Protein 2L60 (pdb70)

InterPro domains:
  IPR001955 Pancreatic hormone-like [PF00159] (30-65)
  IPR001955 Pancreatic hormone-like [PR00278] (30-46)
  IPR001955 Pancreatic hormone-like [PR00278] (47-63)
  IPR001955 Pancreatic hormone-like [SM00309] (29-64)
  IPR001955 Pancreatic hormone-like [cd00126] (29-64)
  IPR020392 Pancreatic hormone-like, conserved site [PS00265] (48-64)

Foldseek 3Di:
DCDVVVVVVVCVCPVCHVVVVVVVVCVVVVCCVPVVVPPD

GO terms:
  GO:0005184 neuropeptide hormone activity (F, IDA)
  GO:0005576 extracellular region (C, IDA)
  GO:1903999 negative regulation of eating behavior (P, IDA)
  GO:0007186 G protein-coupled receptor signaling pathway (P, IDA)
  GO:0048018 receptor ligand activity (F, IDA)
  GO:0005179 hormone activity (F, TAS)
  GO:0007631 feeding behavior (P, TAS)
  GO:0005576 extracellular region (C, TAS)
  GO:0005515 protein binding (F, IPI)
  GO:0001664 G protein-coupled receptor binding (F, IPI)
  GO:0060575 intestinal epithelial cell differentiation (P, TAS)

Sequence (40 aa):
YLERELKKLERELKKLSPEELNRYYASLRHYLNLVTRQRYYLERELKKLERELKKLSPEELNRYYASLRHYLNLVTRQRYYLERELKKLERELKKLSPEELNRYYASLRHYLNLVTRQRYYLERELKKLERELKKLSPEELNRYYASLRHYLNLVTRQRYYLERELKKLERELKKLSPEELNRYYASLRHYLNLVTRQRYYLERELKKLERELKKLSPEELNRYYASLRHYLNLVTRQRYYLERELKKLERELKKLSPEELNRYYASLRHYLNLVTRQRYYLERELKKLERELKKLSPEELNRYYASLRHYLNLVTRQRYYLERELKKLERELKKLSPEELNRYYASLRHYLNLVTRQRYYLERELKKLERELKKLSPEELNRYYASLRHYLNLVTRQRYYLERELKKLERELKKLSPEELNRYYASLRHYLNLVTRQRYYLERELKKLERELKKLSPEELNRYYASLRHYLNLVTRQRYYLERELKKLERELKKLSPEELNRYYASLRHYLNLVTRQRYYLERELKKLERELKKLSPEELNRYYASLRHYLNLVTRQRYYLERELKKLERELKKLSPEELNRYYASLRHYLNLVTRQRYYLERELKKLERELKKLSPEELN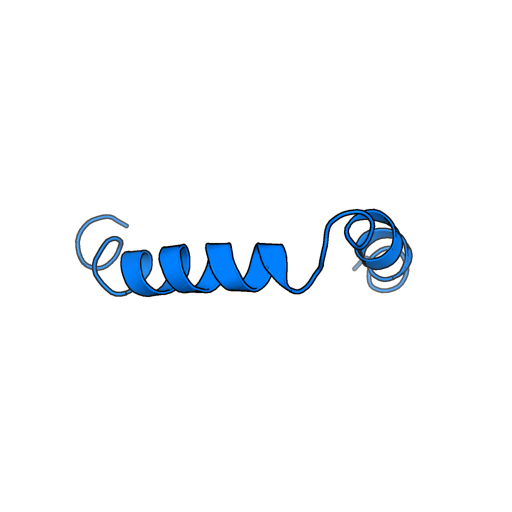RYYASLRHYLNLVTRQRYYLERELKKLERELKKLSPEELNRYYASLRHYLNLVTRQRYYLERELKKLERELKKLSPEELNRYYASLRHYLNLVTRQRYYLERELKKLERELKKLSPEELNRYYASLRHYLNLVTRQRYYLERELKKLERELKKLSPEELNRYYASLRHYLNLVTRQRY

CATH classification: 6.10.250.900

Structure (mmCIF, N/CA/C/O backbone):
data_2L60
#
_entry.id   2L60
#
loop_
_atom_site.group_PDB
_atom_site.id
_atom_site.type_symbol
_atom_site.label_atom_id
_atom_site.label_alt_id
_atom_site.label_comp_id
_atom_site.label_asym_id
_atom_site.label_entity_id
_atom_site.label_seq_id
_atom_site.pdbx_PDB_ins_code
_atom_site.Cartn_x
_atom_site.Cartn_y
_atom_site.Cartn_z
_atom_site.occupancy
_atom_site.B_iso_or_equiv
_atom_site.auth_seq_id
_atom_site.auth_comp_id
_atom_site.auth_asym_id
_atom_site.auth_atom_id
_atom_site.pdbx_PDB_model_num
ATOM 1 N N . TYR A 1 1 ? -3.012 13.536 -9.148 1.00 0.00 1 TYR A N 1
ATOM 2 C CA . TYR A 1 1 ? -2.237 13.613 -10.407 1.00 0.00 1 TYR A CA 1
ATOM 3 C C . TYR A 1 1 ? -0.759 13.929 -10.118 1.00 0.00 1 TYR A C 1
ATOM 4 O O . TYR A 1 1 ? -0.189 14.849 -10.690 1.00 0.00 1 TYR A O 1
ATOM 21 N N . LEU A 1 2 ? -0.120 13.167 -9.217 1.00 0.00 2 LEU A N 1
ATOM 22 C CA . LEU A 1 2 ? 1.277 13.394 -8.818 1.00 0.00 2 LEU A CA 1
ATOM 23 C C . LEU A 1 2 ? 2.142 12.170 -9.163 1.00 0.00 2 LEU A C 1
ATOM 24 O O . LEU A 1 2 ? 2.820 11.601 -8.312 1.00 0.00 2 LEU A O 1
ATOM 40 N N . GLU A 1 3 ? 2.138 11.780 -10.445 1.00 0.00 3 GLU A N 1
ATOM 41 C CA . GLU A 1 3 ? 2.942 10.675 -10.980 1.00 0.00 3 GLU A CA 1
ATOM 42 C C . GLU A 1 3 ? 4.449 10.962 -10.898 1.00 0.00 3 GLU A C 1
ATOM 43 O O . GLU A 1 3 ? 5.225 10.095 -10.501 1.00 0.00 3 GLU A O 1
ATOM 55 N N . ARG A 1 4 ? 4.875 12.186 -11.245 1.00 0.00 4 ARG A N 1
ATOM 56 C CA . ARG A 1 4 ? 6.281 12.590 -11.153 1.00 0.00 4 ARG A CA 1
ATOM 57 C C . ARG A 1 4 ? 6.768 12.591 -9.706 1.00 0.00 4 ARG A C 1
ATOM 58 O O . ARG A 1 4 ? 7.788 11.976 -9.394 1.00 0.00 4 ARG A O 1
ATOM 79 N N . GLU A 1 5 ? 6.040 13.290 -8.830 1.00 0.00 5 GLU A N 1
ATOM 80 C CA . GLU A 1 5 ? 6.354 13.334 -7.404 1.00 0.00 5 GLU A CA 1
ATOM 81 C C . GLU A 1 5 ? 6.388 11.934 -6.790 1.00 0.00 5 GLU A C 1
ATOM 82 O O . GLU A 1 5 ? 7.241 11.691 -5.948 1.00 0.00 5 GLU A O 1
ATOM 94 N N . LEU A 1 6 ? 5.555 10.997 -7.264 1.00 0.00 6 LEU A N 1
ATOM 95 C CA . LEU A 1 6 ? 5.580 9.592 -6.855 1.00 0.00 6 LEU A CA 1
ATOM 96 C C . LEU A 1 6 ? 6.986 8.986 -6.937 1.00 0.00 6 LEU A C 1
ATOM 97 O O . LEU A 1 6 ? 7.406 8.290 -6.013 1.00 0.00 6 LEU A O 1
ATOM 113 N N . LYS A 1 7 ? 7.748 9.296 -7.997 1.00 0.00 7 LYS A N 1
ATOM 114 C CA . LYS A 1 7 ? 9.145 8.866 -8.131 1.00 0.00 7 LYS A CA 1
ATOM 115 C C . LYS A 1 7 ? 10.015 9.490 -7.030 1.00 0.00 7 LYS A C 1
ATOM 116 O O . LYS A 1 7 ? 10.775 8.785 -6.363 1.00 0.00 7 LYS A O 1
ATOM 135 N N . LYS A 1 8 ? 9.869 10.802 -6.795 1.00 0.00 8 LYS A N 1
ATOM 136 C CA . LYS A 1 8 ? 10.543 11.515 -5.696 1.00 0.00 8 LYS A CA 1
ATOM 137 C C . LYS A 1 8 ? 10.103 11.019 -4.305 1.00 0.00 8 LYS A C 1
ATOM 138 O O . LYS A 1 8 ? 10.854 11.164 -3.345 1.00 0.00 8 LYS A O 1
ATOM 157 N N . LEU A 1 9 ? 8.946 10.359 -4.223 1.00 0.00 9 LEU A N 1
ATOM 158 C CA . LEU A 1 9 ? 8.379 9.755 -3.026 1.00 0.00 9 LEU A CA 1
ATOM 159 C C . LEU A 1 9 ? 8.961 8.361 -2.785 1.00 0.00 9 LEU A C 1
ATOM 160 O O . LEU A 1 9 ? 9.551 8.139 -1.728 1.00 0.00 9 LEU A O 1
ATOM 176 N N . GLU A 1 10 ? 8.853 7.441 -3.759 1.00 0.00 10 GLU A N 1
ATOM 177 C CA . GLU A 1 10 ? 9.413 6.088 -3.652 1.00 0.00 10 GLU A CA 1
ATOM 178 C C . GLU A 1 10 ? 10.914 6.153 -3.347 1.00 0.00 10 GLU A C 1
ATOM 179 O O . GLU A 1 10 ? 11.392 5.374 -2.529 1.00 0.00 10 GLU A O 1
ATOM 191 N N . ARG A 1 11 ? 11.639 7.136 -3.915 1.00 0.00 11 ARG A N 1
ATOM 192 C CA . ARG A 1 11 ? 13.053 7.402 -3.612 1.00 0.00 11 ARG A CA 1
ATOM 193 C C . ARG A 1 11 ? 13.314 7.740 -2.142 1.00 0.00 11 ARG A C 1
ATOM 194 O O . ARG A 1 11 ? 14.380 7.400 -1.627 1.00 0.00 11 ARG A O 1
ATOM 215 N N . GLU A 1 12 ? 12.400 8.453 -1.477 1.00 0.00 12 GLU A N 1
ATOM 216 C CA . GLU A 1 12 ? 12.537 8.765 -0.055 1.00 0.00 12 GLU A CA 1
ATOM 217 C C . GLU A 1 12 ? 12.050 7.608 0.818 1.00 0.00 12 GLU A C 1
ATOM 218 O O . GLU A 1 12 ? 12.790 7.176 1.692 1.00 0.00 12 GLU A O 1
ATOM 230 N N . LEU A 1 13 ? 10.865 7.045 0.550 1.00 0.00 13 LEU A N 1
ATOM 231 C CA . LEU A 1 13 ? 10.350 5.854 1.238 1.00 0.00 13 LEU A CA 1
ATOM 232 C C . LEU A 1 13 ? 11.357 4.692 1.188 1.00 0.00 13 LEU A C 1
ATOM 233 O O . LEU A 1 13 ? 11.595 4.054 2.216 1.00 0.00 13 LEU A O 1
ATOM 249 N N . LYS A 1 14 ? 12.025 4.482 0.042 1.00 0.00 14 LYS A N 1
ATOM 250 C CA . LYS A 1 14 ? 13.106 3.503 -0.140 1.00 0.00 14 LYS A CA 1
ATOM 251 C C . LYS A 1 14 ? 14.225 3.604 0.914 1.00 0.00 14 LYS A C 1
ATOM 252 O O . LYS A 1 14 ? 14.954 2.633 1.110 1.00 0.00 14 LYS A O 1
ATOM 271 N N . LYS A 1 15 ? 14.357 4.723 1.638 1.00 0.00 15 LYS A N 1
ATOM 272 C CA . LYS A 1 15 ? 15.234 4.846 2.812 1.00 0.00 15 LYS A CA 1
ATOM 273 C C . LYS A 1 15 ? 15.125 3.639 3.753 1.00 0.00 15 LYS A C 1
ATOM 274 O O . LYS A 1 15 ? 16.141 3.159 4.258 1.00 0.00 15 LYS A O 1
ATOM 293 N N . LEU A 1 16 ? 13.902 3.157 3.992 1.00 0.00 16 LEU A N 1
ATOM 294 C CA . LEU A 1 16 ? 13.655 1.931 4.740 1.00 0.00 16 LEU A CA 1
ATOM 295 C C . LEU A 1 16 ? 13.565 0.752 3.768 1.00 0.00 16 LEU A C 1
ATOM 296 O O . LEU A 1 16 ? 12.994 0.874 2.685 1.00 0.00 16 LEU A O 1
ATOM 312 N N . SER A 1 17 ? 14.128 -0.392 4.182 1.00 0.00 17 SER A N 1
ATOM 313 C CA . SER A 1 17 ? 14.171 -1.634 3.405 1.00 0.00 17 SER A CA 1
ATOM 314 C C . SER A 1 17 ? 12.816 -1.944 2.740 1.00 0.00 17 SER A C 1
ATOM 315 O O . SER A 1 17 ? 11.843 -2.240 3.445 1.00 0.00 17 SER A O 1
ATOM 323 N N . PRO A 1 18 ? 12.738 -1.917 1.392 1.00 0.00 18 PRO A N 1
ATOM 324 C CA . PRO A 1 18 ? 11.496 -2.178 0.672 1.00 0.00 18 PRO A CA 1
ATOM 325 C C . PRO A 1 18 ? 11.051 -3.647 0.791 1.00 0.00 18 PRO A C 1
ATOM 326 O O . PRO A 1 18 ? 9.918 -3.974 0.444 1.00 0.00 18 PRO A O 1
ATOM 337 N N . GLU A 1 19 ? 11.912 -4.524 1.328 1.00 0.00 19 GLU A N 1
ATOM 338 C CA . GLU A 1 19 ? 11.591 -5.916 1.640 1.00 0.00 19 GLU A CA 1
ATOM 339 C C . GLU A 1 19 ? 11.076 -6.082 3.087 1.00 0.00 19 GLU A C 1
ATOM 340 O O . GLU A 1 19 ? 10.249 -6.958 3.346 1.00 0.00 19 GLU A O 1
ATOM 352 N N . GLU A 1 20 ? 11.490 -5.211 4.023 1.00 0.00 20 GLU A N 1
ATOM 353 C CA . GLU A 1 20 ? 11.057 -5.271 5.430 1.00 0.00 20 GLU A CA 1
ATOM 354 C C . GLU A 1 20 ? 9.593 -4.843 5.558 1.00 0.00 20 GLU A C 1
ATOM 355 O O . GLU A 1 20 ? 8.800 -5.517 6.219 1.00 0.00 20 GLU A O 1
ATOM 367 N N . LEU A 1 21 ? 9.204 -3.787 4.829 1.00 0.00 21 LEU A N 1
ATOM 368 C CA . LEU A 1 21 ? 7.823 -3.343 4.803 1.00 0.00 21 LEU A CA 1
ATOM 369 C C . LEU A 1 21 ? 6.907 -4.449 4.274 1.00 0.00 21 LEU A C 1
ATOM 370 O O . LEU A 1 21 ? 5.941 -4.777 4.948 1.00 0.00 21 LEU A O 1
ATOM 386 N N . ASN A 1 22 ? 7.220 -5.065 3.122 1.00 0.00 22 ASN A N 1
ATOM 387 C CA . ASN A 1 22 ? 6.429 -6.156 2.535 1.00 0.00 22 ASN A CA 1
ATOM 388 C C . ASN A 1 22 ? 6.225 -7.334 3.509 1.00 0.00 22 ASN A C 1
ATOM 389 O O . ASN A 1 22 ? 5.134 -7.903 3.590 1.00 0.00 22 ASN A O 1
ATOM 400 N N . ARG A 1 23 ? 7.256 -7.666 4.302 1.00 0.00 23 ARG A N 1
ATOM 401 C CA . ARG A 1 23 ? 7.168 -8.647 5.390 1.00 0.00 23 ARG A CA 1
ATOM 402 C C . ARG A 1 23 ? 6.064 -8.270 6.386 1.00 0.00 23 ARG A C 1
ATOM 403 O O . ARG A 1 23 ? 5.154 -9.063 6.623 1.00 0.00 23 ARG A O 1
ATOM 424 N N . TYR A 1 24 ? 6.144 -7.054 6.935 1.00 0.00 24 TYR A N 1
ATOM 425 C CA . TYR A 1 24 ? 5.146 -6.492 7.849 1.00 0.00 24 TYR A CA 1
ATOM 426 C C . TYR A 1 24 ? 3.790 -6.233 7.171 1.00 0.00 24 TYR A C 1
ATOM 427 O O . TYR A 1 24 ? 2.761 -6.152 7.835 1.00 0.00 24 TYR A O 1
ATOM 445 N N . TYR A 1 25 ? 3.774 -6.128 5.844 1.00 0.00 25 TYR A N 1
ATOM 446 C CA . TYR A 1 25 ? 2.590 -5.928 5.025 1.00 0.00 25 TYR A CA 1
ATOM 447 C C . TYR A 1 25 ? 1.796 -7.219 4.897 1.00 0.00 25 TYR A C 1
ATOM 448 O O . TYR A 1 25 ? 0.591 -7.201 5.112 1.00 0.00 25 TYR A O 1
ATOM 466 N N . ALA A 1 26 ? 2.440 -8.349 4.588 1.00 0.00 26 ALA A N 1
ATOM 467 C CA . ALA A 1 26 ? 1.739 -9.626 4.464 1.00 0.00 26 ALA A CA 1
ATOM 468 C C . ALA A 1 26 ? 1.099 -10.054 5.797 1.00 0.00 26 ALA A C 1
ATOM 469 O O . ALA A 1 26 ? -0.057 -10.483 5.811 1.00 0.00 26 ALA A O 1
ATOM 476 N N . SER A 1 27 ? 1.812 -9.865 6.920 1.00 0.00 27 SER A N 1
ATOM 477 C CA . SER A 1 27 ? 1.293 -10.089 8.276 1.00 0.00 27 SER A CA 1
ATOM 478 C C . SER A 1 27 ? 0.199 -9.099 8.701 1.00 0.00 27 SER A C 1
ATOM 479 O O . SER A 1 27 ? -0.471 -9.341 9.701 1.00 0.00 27 SER A O 1
ATOM 487 N N . LEU A 1 28 ? -0.033 -8.036 7.923 1.00 0.00 28 LEU A N 1
ATOM 488 C CA . LEU A 1 28 ? -1.139 -7.095 8.080 1.00 0.00 28 LEU A CA 1
ATOM 489 C C . LEU A 1 28 ? -2.269 -7.369 7.076 1.00 0.00 28 LEU A C 1
ATOM 490 O O . LEU A 1 28 ? -3.439 -7.309 7.435 1.00 0.00 28 LEU A O 1
ATOM 506 N N . ARG A 1 29 ? -1.962 -7.730 5.828 1.00 0.00 29 ARG A N 1
ATOM 507 C CA . ARG A 1 29 ? -2.950 -8.065 4.800 1.00 0.00 29 ARG A CA 1
ATOM 508 C C . ARG A 1 29 ? -3.719 -9.334 5.167 1.00 0.00 29 ARG A C 1
ATOM 509 O O . ARG A 1 29 ? -4.944 -9.361 5.048 1.00 0.00 29 ARG A O 1
ATOM 530 N N . HIS A 1 30 ? -3.007 -10.373 5.625 1.00 0.00 30 HIS A N 1
ATOM 531 C CA . HIS A 1 30 ? -3.626 -11.636 6.038 1.00 0.00 30 HIS A CA 1
ATOM 532 C C . HIS A 1 30 ? -4.579 -11.443 7.224 1.00 0.00 30 HIS A C 1
ATOM 533 O O . HIS A 1 30 ? -5.584 -12.141 7.325 1.00 0.00 30 HIS A O 1
ATOM 547 N N . TYR A 1 31 ? -4.300 -10.453 8.081 1.00 0.00 31 TYR A N 1
ATOM 548 C CA . TYR A 1 31 ? -5.232 -9.985 9.090 1.00 0.00 31 TYR A CA 1
ATOM 549 C C . TYR A 1 31 ? -6.485 -9.448 8.411 1.00 0.00 31 TYR A C 1
ATOM 550 O O . TYR A 1 31 ? -7.544 -10.031 8.603 1.00 0.00 31 TYR A O 1
ATOM 568 N N . LEU A 1 32 ? -6.391 -8.381 7.603 1.00 0.00 32 LEU A N 1
ATOM 569 C CA . LEU A 1 32 ? -7.561 -7.701 7.019 1.00 0.00 32 LEU A CA 1
ATOM 570 C C . LEU A 1 32 ? -8.505 -8.644 6.256 1.00 0.00 32 LEU A C 1
ATOM 571 O O . LEU A 1 32 ? -9.719 -8.406 6.265 1.00 0.00 32 LEU A O 1
ATOM 587 N N . ASN A 1 33 ? -7.953 -9.738 5.711 1.00 0.00 33 ASN A N 1
ATOM 588 C CA . ASN A 1 33 ? -8.644 -10.895 5.125 1.00 0.00 33 ASN A CA 1
ATOM 589 C C . ASN A 1 33 ? -9.771 -11.455 6.022 1.00 0.00 33 ASN A C 1
ATOM 590 O O . ASN A 1 33 ? -10.773 -11.952 5.510 1.00 0.00 33 ASN A O 1
ATOM 601 N N . LEU A 1 34 ? -9.617 -11.359 7.351 1.00 0.00 34 LEU A N 1
ATOM 602 C CA . LEU A 1 34 ? -10.622 -11.737 8.349 1.00 0.00 34 LEU A CA 1
ATOM 603 C C . LEU A 1 34 ? -10.777 -10.762 9.536 1.00 0.00 34 LEU A C 1
ATOM 604 O O . LEU A 1 34 ? -11.594 -11.006 10.415 1.00 0.00 34 LEU A O 1
ATOM 620 N N . VAL A 1 35 ? -10.056 -9.636 9.536 1.00 0.00 35 VAL A N 1
ATOM 621 C CA . VAL A 1 35 ? -10.115 -8.556 10.538 1.00 0.00 35 VAL A CA 1
ATOM 622 C C . VAL A 1 35 ? -11.036 -7.421 10.102 1.00 0.00 35 VAL A C 1
ATOM 623 O O . VAL A 1 35 ? -11.533 -6.675 10.938 1.00 0.00 35 VAL A O 1
ATOM 636 N N . THR A 1 36 ? -11.316 -7.325 8.802 1.00 0.00 36 THR A N 1
ATOM 637 C CA . THR A 1 36 ? -12.172 -6.277 8.218 1.00 0.00 36 THR A CA 1
ATOM 638 C C . THR A 1 36 ? -13.517 -6.832 7.776 1.00 0.00 36 THR A C 1
ATOM 639 O O . THR A 1 36 ? -14.511 -6.118 7.847 1.00 0.00 36 THR A O 1
ATOM 650 N N . ARG A 1 37 ? -13.588 -8.138 7.465 1.00 0.00 37 ARG A N 1
ATOM 651 C CA . ARG A 1 37 ? -14.806 -8.882 7.079 1.00 0.00 37 ARG A CA 1
ATOM 652 C C . ARG A 1 37 ? -15.950 -8.809 8.101 1.00 0.00 37 ARG A C 1
ATOM 653 O O . ARG A 1 37 ? -17.077 -9.186 7.799 1.00 0.00 37 ARG A O 1
ATOM 674 N N . GLN A 1 38 ? -15.632 -8.341 9.307 1.00 0.00 38 GLN A N 1
ATOM 675 C CA . GLN A 1 38 ? -16.523 -8.144 10.447 1.00 0.00 38 GLN A CA 1
ATOM 676 C C . GLN A 1 38 ? -16.301 -6.803 11.171 1.00 0.00 38 GLN A C 1
ATOM 677 O O . GLN A 1 38 ? -16.829 -6.606 12.262 1.00 0.00 38 GLN A O 1
ATOM 691 N N . ARG A 1 39 ? -15.486 -5.903 10.596 1.00 0.00 39 ARG A N 1
ATOM 692 C CA . ARG A 1 39 ? -15.081 -4.613 11.179 1.00 0.00 39 ARG A CA 1
ATOM 693 C C . ARG A 1 39 ? -14.625 -3.639 10.078 1.00 0.00 39 ARG A C 1
ATOM 694 O O . ARG A 1 39 ? -13.480 -3.199 10.038 1.00 0.00 39 ARG A O 1
ATOM 715 N N . TYR A 1 40 ? -15.558 -3.282 9.192 1.00 0.00 40 TYR A N 1
ATOM 716 C CA . TYR A 1 40 ? -15.360 -2.239 8.177 1.00 0.00 40 TYR A CA 1
ATOM 717 C C . TYR A 1 40 ? -15.437 -0.818 8.760 1.00 0.00 40 TYR A C 1
ATOM 718 O O . TYR A 1 40 ? -14.776 0.094 8.292 1.00 0.00 40 TYR A O 1
ATOM 739 N N . TYR A 1 1 ? -5.255 8.684 -3.951 1.00 0.00 1 TYR A N 2
ATOM 740 C CA . TYR A 1 1 ? -5.668 8.219 -5.300 1.00 0.00 1 TYR A CA 2
ATOM 741 C C . TYR A 1 1 ? -4.447 7.947 -6.157 1.00 0.00 1 TYR A C 2
ATOM 742 O O . TYR A 1 1 ? -4.322 6.843 -6.674 1.00 0.00 1 TYR A O 2
ATOM 759 N N . LEU A 1 2 ? -3.539 8.923 -6.278 1.00 0.00 2 LEU A N 2
ATOM 760 C CA . LEU A 1 2 ? -2.298 8.801 -7.024 1.00 0.00 2 LEU A CA 2
ATOM 761 C C . LEU A 1 2 ? -1.314 7.891 -6.266 1.00 0.00 2 LEU A C 2
ATOM 762 O O . LEU A 1 2 ? -0.289 8.340 -5.767 1.00 0.00 2 LEU A O 2
ATOM 778 N N . GLU A 1 3 ? -1.610 6.590 -6.180 1.00 0.00 3 GLU A N 2
ATOM 779 C CA . GLU A 1 3 ? -0.752 5.611 -5.507 1.00 0.00 3 GLU A CA 2
ATOM 780 C C . GLU A 1 3 ? 0.667 5.653 -6.074 1.00 0.00 3 GLU A C 2
ATOM 781 O O . GLU A 1 3 ? 1.623 5.643 -5.312 1.00 0.00 3 GLU A O 2
ATOM 793 N N . ARG A 1 4 ? 0.825 5.836 -7.392 1.00 0.00 4 ARG A N 2
ATOM 794 C CA . ARG A 1 4 ? 2.137 5.999 -8.030 1.00 0.00 4 ARG A CA 2
ATOM 795 C C . ARG A 1 4 ? 2.967 7.162 -7.452 1.00 0.00 4 ARG A C 2
ATOM 796 O O . ARG A 1 4 ? 4.191 7.138 -7.554 1.00 0.00 4 ARG A O 2
ATOM 817 N N . GLU A 1 5 ? 2.343 8.147 -6.797 1.00 0.00 5 GLU A N 2
ATOM 818 C CA . GLU A 1 5 ? 3.030 9.250 -6.121 1.00 0.00 5 GLU A CA 2
ATOM 819 C C . GLU A 1 5 ? 3.810 8.746 -4.900 1.00 0.00 5 GLU A C 2
ATOM 820 O O . GLU A 1 5 ? 4.915 9.226 -4.647 1.00 0.00 5 GLU A O 2
ATOM 832 N N . LEU A 1 6 ? 3.319 7.692 -4.222 1.00 0.00 6 LEU A N 2
ATOM 833 C CA . LEU A 1 6 ? 4.038 7.009 -3.149 1.00 0.00 6 LEU A CA 2
ATOM 834 C C . LEU A 1 6 ? 5.369 6.448 -3.646 1.00 0.00 6 LEU A C 2
ATOM 835 O O . LEU A 1 6 ? 6.339 6.400 -2.894 1.00 0.00 6 LEU A O 2
ATOM 851 N N . LYS A 1 7 ? 5.463 6.076 -4.931 1.00 0.00 7 LYS A N 2
ATOM 852 C CA . LYS A 1 7 ? 6.677 5.471 -5.475 1.00 0.00 7 LYS A CA 2
ATOM 853 C C . LYS A 1 7 ? 7.819 6.482 -5.513 1.00 0.00 7 LYS A C 2
ATOM 854 O O . LYS A 1 7 ? 8.969 6.125 -5.255 1.00 0.00 7 LYS A O 2
ATOM 873 N N . LYS A 1 8 ? 7.480 7.750 -5.778 1.00 0.00 8 LYS A N 2
ATOM 874 C CA . LYS A 1 8 ? 8.401 8.880 -5.684 1.00 0.00 8 LYS A CA 2
ATOM 875 C C . LYS A 1 8 ? 8.661 9.335 -4.236 1.00 0.00 8 LYS A C 2
ATOM 876 O O . LYS A 1 8 ? 9.554 10.147 -4.014 1.00 0.00 8 LYS A O 2
ATOM 895 N N . LEU A 1 9 ? 7.923 8.783 -3.267 1.00 0.00 9 LEU A N 2
ATOM 896 C CA . LEU A 1 9 ? 8.039 9.039 -1.832 1.00 0.00 9 LEU A CA 2
ATOM 897 C C . LEU A 1 9 ? 8.935 7.990 -1.159 1.00 0.00 9 LEU A C 2
ATOM 898 O O . LEU A 1 9 ? 9.934 8.341 -0.534 1.00 0.00 9 LEU A O 2
ATOM 914 N N . GLU A 1 10 ? 8.639 6.698 -1.359 1.00 0.00 10 GLU A N 2
ATOM 915 C CA . GLU A 1 10 ? 9.463 5.582 -0.880 1.00 0.00 10 GLU A CA 2
ATOM 916 C C . GLU A 1 10 ? 10.906 5.697 -1.386 1.00 0.00 10 GLU A C 2
ATOM 917 O O . GLU A 1 10 ? 11.838 5.321 -0.683 1.00 0.00 10 GLU A O 2
ATOM 929 N N . ARG A 1 11 ? 11.105 6.282 -2.578 1.00 0.00 11 ARG A N 2
ATOM 930 C CA . ARG A 1 11 ? 12.428 6.619 -3.104 1.00 0.00 11 ARG A CA 2
ATOM 931 C C . ARG A 1 11 ? 13.241 7.515 -2.178 1.00 0.00 11 ARG A C 2
ATOM 932 O O . ARG A 1 11 ? 14.427 7.260 -1.998 1.00 0.00 11 ARG A O 2
ATOM 953 N N . GLU A 1 12 ? 12.627 8.547 -1.602 1.00 0.00 12 GLU A N 2
ATOM 954 C CA . GLU A 1 12 ? 13.305 9.448 -0.669 1.00 0.00 12 GLU A CA 2
ATOM 955 C C . GLU A 1 12 ? 13.489 8.776 0.699 1.00 0.00 12 GLU A C 2
ATOM 956 O O . GLU A 1 12 ? 14.538 8.899 1.331 1.00 0.00 12 GLU A O 2
ATOM 968 N N . LEU A 1 13 ? 12.508 7.959 1.097 1.00 0.00 13 LEU A N 2
ATOM 969 C CA . LEU A 1 13 ? 12.528 7.150 2.316 1.00 0.00 13 LEU A CA 2
ATOM 970 C C . LEU A 1 13 ? 13.380 5.877 2.172 1.00 0.00 13 LEU A C 2
ATOM 971 O O . LEU A 1 13 ? 13.508 5.141 3.144 1.00 0.00 13 LEU A O 2
ATOM 987 N N . LYS A 1 14 ? 14.080 5.671 1.040 1.00 0.00 14 LYS A N 2
ATOM 988 C CA . LYS A 1 14 ? 15.019 4.560 0.801 1.00 0.00 14 LYS A CA 2
ATOM 989 C C . LYS A 1 14 ? 16.085 4.407 1.901 1.00 0.00 14 LYS A C 2
ATOM 990 O O . LYS A 1 14 ? 16.689 3.344 2.031 1.00 0.00 14 LYS A O 2
ATOM 1009 N N . LYS A 1 15 ? 16.305 5.444 2.716 1.00 0.00 15 LYS A N 2
ATOM 1010 C CA . LYS A 1 15 ? 17.165 5.410 3.894 1.00 0.00 15 LYS A CA 2
ATOM 1011 C C . LYS A 1 15 ? 16.915 4.211 4.812 1.00 0.00 15 LYS A C 2
ATOM 1012 O O . LYS A 1 15 ? 17.867 3.708 5.404 1.00 0.00 15 LYS A O 2
ATOM 1031 N N . LEU A 1 16 ? 15.661 3.746 4.904 1.00 0.00 16 LEU A N 2
ATOM 1032 C CA . LEU A 1 16 ? 15.342 2.456 5.508 1.00 0.00 16 LEU A CA 2
ATOM 1033 C C . LEU A 1 16 ? 15.140 1.383 4.430 1.00 0.00 16 LEU A C 2
ATOM 1034 O O . LEU A 1 16 ? 14.613 1.669 3.356 1.00 0.00 16 LEU A O 2
ATOM 1050 N N . SER A 1 17 ? 15.534 0.142 4.743 1.00 0.00 17 SER A N 2
ATOM 1051 C CA . SER A 1 17 ? 15.417 -1.025 3.863 1.00 0.00 17 SER A CA 2
ATOM 1052 C C . SER A 1 17 ? 14.038 -1.101 3.184 1.00 0.00 17 SER A C 2
ATOM 1053 O O . SER A 1 17 ? 13.048 -1.375 3.869 1.00 0.00 17 SER A O 2
ATOM 1061 N N . PRO A 1 18 ? 13.945 -0.903 1.851 1.00 0.00 18 PRO A N 2
ATOM 1062 C CA . PRO A 1 18 ? 12.664 -0.876 1.144 1.00 0.00 18 PRO A CA 2
ATOM 1063 C C . PRO A 1 18 ? 11.966 -2.248 1.141 1.00 0.00 18 PRO A C 2
ATOM 1064 O O . PRO A 1 18 ? 10.752 -2.333 0.981 1.00 0.00 18 PRO A O 2
ATOM 1075 N N . GLU A 1 19 ? 12.720 -3.326 1.388 1.00 0.00 19 GLU A N 2
ATOM 1076 C CA . GLU A 1 19 ? 12.178 -4.669 1.600 1.00 0.00 19 GLU A CA 2
ATOM 1077 C C . GLU A 1 19 ? 11.553 -4.841 2.998 1.00 0.00 19 GLU A C 2
ATOM 1078 O O . GLU A 1 19 ? 10.607 -5.612 3.149 1.00 0.00 19 GLU A O 2
ATOM 1090 N N . GLU A 1 20 ? 12.017 -4.093 4.011 1.00 0.00 20 GLU A N 2
ATOM 1091 C CA . GLU A 1 20 ? 11.550 -4.225 5.398 1.00 0.00 20 GLU A CA 2
ATOM 1092 C C . GLU A 1 20 ? 10.113 -3.712 5.545 1.00 0.00 20 GLU A C 2
ATOM 1093 O O . GLU A 1 20 ? 9.264 -4.384 6.129 1.00 0.00 20 GLU A O 2
ATOM 1105 N N . LEU A 1 21 ? 9.804 -2.565 4.927 1.00 0.00 21 LEU A N 2
ATOM 1106 C CA . LEU A 1 21 ? 8.455 -2.029 4.870 1.00 0.00 21 LEU A CA 2
ATOM 1107 C C . LEU A 1 21 ? 7.505 -2.993 4.172 1.00 0.00 21 LEU A C 2
ATOM 1108 O O . LEU A 1 21 ? 6.494 -3.360 4.770 1.00 0.00 21 LEU A O 2
ATOM 1124 N N . ASN A 1 22 ? 7.851 -3.460 2.963 1.00 0.00 22 ASN A N 2
ATOM 1125 C CA . ASN A 1 22 ? 7.048 -4.440 2.227 1.00 0.00 22 ASN A CA 2
ATOM 1126 C C . ASN A 1 22 ? 6.761 -5.713 3.046 1.00 0.00 22 ASN A C 2
ATOM 1127 O O . ASN A 1 22 ? 5.738 -6.363 2.832 1.00 0.00 22 ASN A O 2
ATOM 1138 N N . ARG A 1 23 ? 7.642 -6.062 3.990 1.00 0.00 23 ARG A N 2
ATOM 1139 C CA . ARG A 1 23 ? 7.475 -7.170 4.935 1.00 0.00 23 ARG A CA 2
ATOM 1140 C C . ARG A 1 23 ? 6.271 -6.961 5.855 1.00 0.00 23 ARG A C 2
ATOM 1141 O O . ARG A 1 23 ? 5.324 -7.747 5.812 1.00 0.00 23 ARG A O 2
ATOM 1162 N N . TYR A 1 24 ? 6.281 -5.872 6.632 1.00 0.00 24 TYR A N 2
ATOM 1163 C CA . TYR A 1 24 ? 5.135 -5.445 7.438 1.00 0.00 24 TYR A CA 2
ATOM 1164 C C . TYR A 1 24 ? 3.892 -5.185 6.580 1.00 0.00 24 TYR A C 2
ATOM 1165 O O . TYR A 1 24 ? 2.771 -5.413 7.029 1.00 0.00 24 TYR A O 2
ATOM 1183 N N . TYR A 1 25 ? 4.093 -4.768 5.329 1.00 0.00 25 TYR A N 2
ATOM 1184 C CA . TYR A 1 25 ? 3.036 -4.540 4.355 1.00 0.00 25 TYR A CA 2
ATOM 1185 C C . TYR A 1 25 ? 2.362 -5.839 3.925 1.00 0.00 25 TYR A C 2
ATOM 1186 O O . TYR A 1 25 ? 1.143 -5.880 3.900 1.00 0.00 25 TYR A O 2
ATOM 1204 N N . ALA A 1 26 ? 3.103 -6.903 3.600 1.00 0.00 26 ALA A N 2
ATOM 1205 C CA . ALA A 1 26 ? 2.534 -8.185 3.182 1.00 0.00 26 ALA A CA 2
ATOM 1206 C C . ALA A 1 26 ? 1.653 -8.788 4.287 1.00 0.00 26 ALA A C 2
ATOM 1207 O O . ALA A 1 26 ? 0.495 -9.135 4.028 1.00 0.00 26 ALA A O 2
ATOM 1214 N N . SER A 1 27 ? 2.164 -8.806 5.527 1.00 0.00 27 SER A N 2
ATOM 1215 C CA . SER A 1 27 ? 1.420 -9.209 6.724 1.00 0.00 27 SER A CA 2
ATOM 1216 C C . SER A 1 27 ? 0.231 -8.301 7.062 1.00 0.00 27 SER A C 2
ATOM 1217 O O . SER A 1 27 ? -0.589 -8.675 7.895 1.00 0.00 27 SER A O 2
ATOM 1225 N N . LEU A 1 28 ? 0.100 -7.148 6.397 1.00 0.00 28 LEU A N 2
ATOM 1226 C CA . LEU A 1 28 ? -1.055 -6.263 6.483 1.00 0.00 28 LEU A 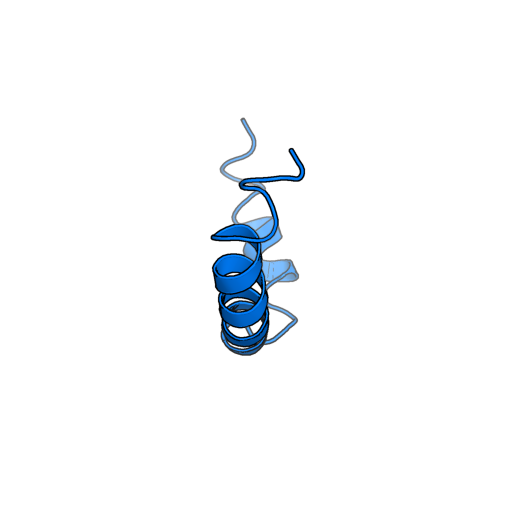CA 2
ATOM 1227 C C . LEU A 1 28 ? -1.973 -6.388 5.263 1.00 0.00 28 LEU A C 2
ATOM 1228 O O . LEU A 1 28 ? -3.185 -6.351 5.428 1.00 0.00 28 LEU A O 2
ATOM 1244 N N . ARG A 1 29 ? -1.438 -6.579 4.054 1.00 0.00 29 ARG A N 2
ATOM 1245 C CA . ARG A 1 29 ? -2.180 -6.686 2.794 1.00 0.00 29 ARG A CA 2
ATOM 1246 C C . ARG A 1 29 ? -3.068 -7.925 2.765 1.00 0.00 29 ARG A C 2
ATOM 1247 O O . ARG A 1 29 ? -4.223 -7.853 2.345 1.00 0.00 29 ARG A O 2
ATOM 1268 N N . HIS A 1 30 ? -2.546 -9.049 3.267 1.00 0.00 30 HIS A N 2
ATOM 1269 C CA . HIS A 1 30 ? -3.345 -10.255 3.472 1.00 0.00 30 HIS A CA 2
ATOM 1270 C C . HIS A 1 30 ? -4.361 -10.084 4.615 1.00 0.00 30 HIS A C 2
ATOM 1271 O O . HIS A 1 30 ? -5.412 -10.715 4.603 1.00 0.00 30 HIS A O 2
ATOM 1285 N N . TYR A 1 31 ? -4.072 -9.203 5.579 1.00 0.00 31 TYR A N 2
ATOM 1286 C CA . TYR A 1 31 ? -4.961 -8.849 6.680 1.00 0.00 31 TYR A CA 2
ATOM 1287 C C . TYR A 1 31 ? -6.154 -8.050 6.135 1.00 0.00 31 TYR A C 2
ATOM 1288 O O . TYR A 1 31 ? -7.264 -8.576 6.087 1.00 0.00 31 TYR A O 2
ATOM 1306 N N . LEU A 1 32 ? -5.939 -6.822 5.641 1.00 0.00 32 LEU A N 2
ATOM 1307 C CA . LEU A 1 32 ? -6.967 -5.933 5.071 1.00 0.00 32 LEU A CA 2
ATOM 1308 C C . LEU A 1 32 ? -7.808 -6.556 3.948 1.00 0.00 32 LEU A C 2
ATOM 1309 O O . LEU A 1 32 ? -8.902 -6.059 3.684 1.00 0.00 32 LEU A O 2
ATOM 1325 N N . ASN A 1 33 ? -7.339 -7.665 3.356 1.00 0.00 33 ASN A N 2
ATOM 1326 C CA . ASN A 1 33 ? -8.104 -8.560 2.490 1.00 0.00 33 ASN A CA 2
ATOM 1327 C C . ASN A 1 33 ? -9.457 -8.947 3.115 1.00 0.00 33 ASN A C 2
ATOM 1328 O O . ASN A 1 33 ? -10.470 -8.937 2.418 1.00 0.00 33 ASN A O 2
ATOM 1339 N N . LEU A 1 34 ? -9.476 -9.234 4.429 1.00 0.00 34 LEU A N 2
ATOM 1340 C CA . LEU A 1 34 ? -10.690 -9.576 5.181 1.00 0.00 34 LEU A CA 2
ATOM 1341 C C . LEU A 1 34 ? -10.750 -8.989 6.606 1.00 0.00 34 LEU A C 2
ATOM 1342 O O . LEU A 1 34 ? -11.613 -9.367 7.396 1.00 0.00 34 LEU A O 2
ATOM 1358 N N . VAL A 1 35 ? -9.864 -8.043 6.929 1.00 0.00 35 VAL A N 2
ATOM 1359 C CA . VAL A 1 35 ? -9.843 -7.326 8.212 1.00 0.00 35 VAL A CA 2
ATOM 1360 C C . VAL A 1 35 ? -10.643 -6.043 8.168 1.00 0.00 35 VAL A C 2
ATOM 1361 O O . VAL A 1 35 ? -11.221 -5.664 9.175 1.00 0.00 35 VAL A O 2
ATOM 1374 N N . THR A 1 36 ? -10.758 -5.410 7.005 1.00 0.00 36 THR A N 2
ATOM 1375 C CA . THR A 1 36 ? -11.553 -4.191 6.866 1.00 0.00 36 THR A CA 2
ATOM 1376 C C . THR A 1 36 ? -13.038 -4.481 6.697 1.00 0.00 36 THR A C 2
ATOM 1377 O O . THR A 1 36 ? -13.867 -3.862 7.359 1.00 0.00 36 THR A O 2
ATOM 1388 N N . ARG A 1 37 ? -13.382 -5.507 5.914 1.00 0.00 37 ARG A N 2
ATOM 1389 C CA . ARG A 1 37 ? -14.766 -5.981 5.716 1.00 0.00 37 ARG A CA 2
ATOM 1390 C C . ARG A 1 37 ? -15.472 -6.444 7.000 1.00 0.00 37 ARG A C 2
ATOM 1391 O O . ARG A 1 37 ? -16.681 -6.646 6.988 1.00 0.00 37 ARG A O 2
ATOM 1412 N N . GLN A 1 38 ? -14.724 -6.582 8.095 1.00 0.00 38 GLN A N 2
ATOM 1413 C CA . GLN A 1 38 ? -15.194 -6.962 9.428 1.00 0.00 38 GLN A CA 2
ATOM 1414 C C . GLN A 1 38 ? -14.618 -6.079 10.554 1.00 0.00 38 GLN A C 2
ATOM 1415 O O . GLN A 1 38 ? -14.835 -6.373 11.730 1.00 0.00 38 GLN A O 2
ATOM 1429 N N . ARG A 1 39 ? -13.907 -4.989 10.212 1.00 0.00 39 ARG A N 2
ATOM 1430 C CA . ARG A 1 39 ? -13.262 -4.065 11.163 1.00 0.00 39 ARG A CA 2
ATOM 1431 C C . ARG A 1 39 ? -12.792 -2.770 10.469 1.00 0.00 39 ARG A C 2
ATOM 1432 O O . ARG A 1 39 ? -11.601 -2.541 10.264 1.00 0.00 39 ARG A O 2
ATOM 1453 N N . TYR A 1 40 ? -13.741 -1.914 10.077 1.00 0.00 40 TYR A N 2
ATOM 1454 C CA . TYR A 1 40 ? -13.448 -0.645 9.398 1.00 0.00 40 TYR A CA 2
ATOM 1455 C C . TYR A 1 40 ? -14.614 0.353 9.525 1.00 0.00 40 TYR A C 2
ATOM 1456 O O . TYR A 1 40 ? -15.584 0.114 10.229 1.00 0.00 40 TYR A O 2
ATOM 1477 N N . TYR A 1 1 ? 4.999 17.667 -15.204 1.00 0.00 1 TYR A N 3
ATOM 1478 C CA . TYR A 1 1 ? 4.888 17.597 -13.730 1.00 0.00 1 TYR A CA 3
ATOM 1479 C C . TYR A 1 1 ? 4.345 16.223 -13.343 1.00 0.00 1 TYR A C 3
ATOM 1480 O O . TYR A 1 1 ? 4.163 15.393 -14.230 1.00 0.00 1 TYR A O 3
ATOM 1497 N N . LEU A 1 2 ? 4.093 15.979 -12.049 1.00 0.00 2 LEU A N 3
ATOM 1498 C CA . LEU A 1 2 ? 3.502 14.749 -11.504 1.00 0.00 2 LEU A CA 3
ATOM 1499 C C . LEU A 1 2 ? 4.473 13.562 -11.573 1.00 0.00 2 LEU A C 3
ATOM 1500 O O . LEU A 1 2 ? 4.908 13.085 -10.532 1.00 0.00 2 LEU A O 3
ATOM 1516 N N . GLU A 1 3 ? 4.881 13.147 -12.781 1.00 0.00 3 GLU A N 3
ATOM 1517 C CA . GLU A 1 3 ? 5.860 12.091 -13.051 1.00 0.00 3 GLU A CA 3
ATOM 1518 C C . GLU A 1 3 ? 7.136 12.250 -12.205 1.00 0.00 3 GLU A C 3
ATOM 1519 O O . GLU A 1 3 ? 7.694 11.270 -11.699 1.00 0.00 3 GLU A O 3
ATOM 1531 N N . ARG A 1 4 ? 7.567 13.512 -12.046 1.00 0.00 4 ARG A N 3
ATOM 1532 C CA . ARG A 1 4 ? 8.766 13.909 -11.318 1.00 0.00 4 ARG A CA 3
ATOM 1533 C C . ARG A 1 4 ? 8.563 13.763 -9.818 1.00 0.00 4 ARG A C 3
ATOM 1534 O O . ARG A 1 4 ? 9.366 13.121 -9.144 1.00 0.00 4 ARG A O 3
ATOM 1555 N N . GLU A 1 5 ? 7.479 14.357 -9.313 1.00 0.00 5 GLU A N 3
ATOM 1556 C CA . GLU A 1 5 ? 7.054 14.240 -7.922 1.00 0.00 5 GLU A CA 3
ATOM 1557 C C . GLU A 1 5 ? 6.925 12.774 -7.526 1.00 0.00 5 GLU A C 3
ATOM 1558 O O . GLU A 1 5 ? 7.516 12.382 -6.532 1.00 0.00 5 GLU A O 3
ATOM 1570 N N . LEU A 1 6 ? 6.274 11.937 -8.345 1.00 0.00 6 LEU A N 3
ATOM 1571 C CA . LEU A 1 6 ? 6.198 10.490 -8.129 1.00 0.00 6 LEU A CA 3
ATOM 1572 C C . LEU A 1 6 ? 7.580 9.836 -7.954 1.00 0.00 6 LEU A C 3
ATOM 1573 O O . LEU A 1 6 ? 7.732 8.943 -7.122 1.00 0.00 6 LEU A O 3
ATOM 1589 N N . LYS A 1 7 ? 8.599 10.310 -8.682 1.00 0.00 7 LYS A N 3
ATOM 1590 C CA . LYS A 1 7 ? 9.992 9.872 -8.532 1.00 0.00 7 LYS A CA 3
ATOM 1591 C C . LYS A 1 7 ? 10.602 10.338 -7.204 1.00 0.00 7 LYS A C 3
ATOM 1592 O O . LYS A 1 7 ? 11.253 9.554 -6.513 1.00 0.00 7 LYS A O 3
ATOM 1611 N N . LYS A 1 8 ? 10.354 11.599 -6.817 1.00 0.00 8 LYS A N 3
ATOM 1612 C CA . LYS A 1 8 ? 10.706 12.143 -5.493 1.00 0.00 8 LYS A CA 3
ATOM 1613 C C . LYS A 1 8 ? 9.897 11.510 -4.342 1.00 0.00 8 LYS A C 3
ATOM 1614 O O . LYS A 1 8 ? 10.343 11.531 -3.197 1.00 0.00 8 LYS A O 3
ATOM 1633 N N . LEU A 1 9 ? 8.773 10.864 -4.651 1.00 0.00 9 LEU A N 3
ATOM 1634 C CA . LEU A 1 9 ? 7.905 10.159 -3.715 1.00 0.00 9 LEU A CA 3
ATOM 1635 C C . LEU A 1 9 ? 8.401 8.734 -3.486 1.00 0.00 9 LEU A C 3
ATOM 1636 O O . LEU A 1 9 ? 8.627 8.343 -2.341 1.00 0.00 9 LEU A O 3
ATOM 1652 N N . GLU A 1 10 ? 8.632 7.971 -4.567 1.00 0.00 10 GLU A N 3
ATOM 1653 C CA . GLU A 1 10 ? 9.155 6.607 -4.459 1.00 0.00 10 GLU A CA 3
ATOM 1654 C C . GLU A 1 10 ? 10.474 6.574 -3.685 1.00 0.00 10 GLU A C 3
ATOM 1655 O O . GLU A 1 10 ? 10.738 5.599 -2.998 1.00 0.00 10 GLU A O 3
ATOM 1667 N N . ARG A 1 11 ? 11.252 7.667 -3.704 1.00 0.00 11 ARG A N 3
ATOM 1668 C CA . ARG A 1 11 ? 12.415 7.865 -2.836 1.00 0.00 11 ARG A CA 3
ATOM 1669 C C . ARG A 1 11 ? 12.104 7.700 -1.351 1.00 0.00 11 ARG A C 3
ATOM 1670 O O . ARG A 1 11 ? 12.828 6.970 -0.680 1.00 0.00 11 ARG A O 3
ATOM 1691 N N . GLU A 1 12 ? 11.071 8.376 -0.840 1.00 0.00 12 GLU A N 3
ATOM 1692 C CA . GLU A 1 12 ? 10.645 8.283 0.562 1.00 0.00 12 GLU A CA 3
ATOM 1693 C C . GLU A 1 12 ? 10.055 6.901 0.877 1.00 0.00 12 GLU A C 3
ATOM 1694 O O . GLU A 1 12 ? 10.272 6.369 1.961 1.00 0.00 12 GLU A O 3
ATOM 1706 N N . LEU A 1 13 ? 9.393 6.272 -0.100 1.00 0.00 13 LEU A N 3
ATOM 1707 C CA . LEU A 1 13 ? 8.878 4.909 0.029 1.00 0.00 13 LEU A CA 3
ATOM 1708 C C . LEU A 1 13 ? 10.008 3.865 0.055 1.00 0.00 13 LEU A C 3
ATOM 1709 O O . LEU A 1 13 ? 10.108 3.103 1.004 1.00 0.00 13 LEU A O 3
ATOM 1725 N N . LYS A 1 14 ? 10.917 3.844 -0.925 1.00 0.00 14 LYS A N 3
ATOM 1726 C CA . LYS A 1 14 ? 12.130 3.004 -0.930 1.00 0.00 14 LYS A CA 3
ATOM 1727 C C . LYS A 1 14 ? 13.097 3.327 0.227 1.00 0.00 14 LYS A C 3
ATOM 1728 O O . LYS A 1 14 ? 14.043 2.576 0.493 1.00 0.00 14 LYS A O 3
ATOM 1747 N N . LYS A 1 15 ? 12.926 4.472 0.898 1.00 0.00 15 LYS A N 3
ATOM 1748 C CA . LYS A 1 15 ? 13.765 4.898 2.023 1.00 0.00 15 LYS A CA 3
ATOM 1749 C C . LYS A 1 15 ? 13.830 3.839 3.119 1.00 0.00 15 LYS A C 3
ATOM 1750 O O . LYS A 1 15 ? 14.894 3.656 3.711 1.00 0.00 15 LYS A O 3
ATOM 1769 N N . LEU A 1 16 ? 12.713 3.130 3.342 1.00 0.00 16 LEU A N 3
ATOM 1770 C CA . LEU A 1 16 ? 12.683 1.904 4.129 1.00 0.00 16 LEU A CA 3
ATOM 1771 C C . LEU A 1 16 ? 12.709 0.680 3.205 1.00 0.00 16 LEU A C 3
ATOM 1772 O O . LEU A 1 16 ? 12.229 0.722 2.073 1.00 0.00 16 LEU A O 3
ATOM 1788 N N . SER A 1 17 ? 13.257 -0.423 3.716 1.00 0.00 17 SER A N 3
ATOM 1789 C CA . SER A 1 17 ? 13.408 -1.691 3.007 1.00 0.00 17 SER A CA 3
ATOM 1790 C C . SER A 1 17 ? 12.096 -2.155 2.342 1.00 0.00 17 SER A C 3
ATOM 1791 O O . SER A 1 17 ? 11.149 -2.512 3.052 1.00 0.00 17 SER A O 3
ATOM 1799 N N . PRO A 1 18 ? 12.029 -2.207 0.992 1.00 0.00 18 PRO A N 3
ATOM 1800 C CA . PRO A 1 18 ? 10.802 -2.546 0.269 1.00 0.00 18 PRO A CA 3
ATOM 1801 C C . PRO A 1 18 ? 10.376 -4.010 0.476 1.00 0.00 18 PRO A C 3
ATOM 1802 O O . PRO A 1 18 ? 9.220 -4.359 0.239 1.00 0.00 18 PRO A O 3
ATOM 1813 N N . GLU A 1 19 ? 11.288 -4.857 0.972 1.00 0.00 19 GLU A N 3
ATOM 1814 C CA . GLU A 1 19 ? 11.017 -6.236 1.382 1.00 0.00 19 GLU A CA 3
ATOM 1815 C C . GLU A 1 19 ? 10.536 -6.332 2.845 1.00 0.00 19 GLU A C 3
ATOM 1816 O O . GLU A 1 19 ? 9.809 -7.267 3.191 1.00 0.00 19 GLU A O 3
ATOM 1828 N N . GLU A 1 20 ? 10.859 -5.350 3.700 1.00 0.00 20 GLU A N 3
ATOM 1829 C CA . GLU A 1 20 ? 10.455 -5.357 5.111 1.00 0.00 20 GLU A CA 3
ATOM 1830 C C . GLU A 1 20 ? 8.974 -4.997 5.250 1.00 0.00 20 GLU A C 3
ATOM 1831 O O . GLU A 1 20 ? 8.254 -5.608 6.042 1.00 0.00 20 GLU A O 3
ATOM 1843 N N . LEU A 1 21 ? 8.497 -4.053 4.423 1.00 0.00 21 LEU A N 3
ATOM 1844 C CA . LEU A 1 21 ? 7.095 -3.680 4.402 1.00 0.00 21 LEU A CA 3
ATOM 1845 C C . LEU A 1 21 ? 6.226 -4.859 3.979 1.00 0.00 21 LEU A C 3
ATOM 1846 O O . LEU A 1 21 ? 5.335 -5.218 4.734 1.00 0.00 21 LEU A O 3
ATOM 1862 N N . ASN A 1 22 ? 6.496 -5.486 2.821 1.00 0.00 22 ASN A N 3
ATOM 1863 C CA . ASN A 1 22 ? 5.752 -6.652 2.322 1.00 0.00 22 ASN A CA 3
ATOM 1864 C C . ASN A 1 22 ? 5.643 -7.768 3.377 1.00 0.00 22 ASN A C 3
ATOM 1865 O O . ASN A 1 22 ? 4.589 -8.379 3.560 1.00 0.00 22 ASN A O 3
ATOM 1876 N N . ARG A 1 23 ? 6.730 -7.997 4.128 1.00 0.00 23 ARG A N 3
ATOM 1877 C CA . ARG A 1 23 ? 6.727 -8.913 5.266 1.00 0.00 23 ARG A CA 3
ATOM 1878 C C . ARG A 1 23 ? 5.683 -8.512 6.313 1.00 0.00 23 ARG A C 3
ATOM 1879 O O . ARG A 1 23 ? 4.775 -9.294 6.600 1.00 0.00 23 ARG A O 3
ATOM 1900 N N . TYR A 1 24 ? 5.807 -7.295 6.854 1.00 0.00 24 TYR A N 3
ATOM 1901 C CA . TYR A 1 24 ? 4.859 -6.725 7.813 1.00 0.00 24 TYR A CA 3
ATOM 1902 C C . TYR A 1 24 ? 3.425 -6.654 7.258 1.00 0.00 24 TYR A C 3
ATOM 1903 O O . TYR A 1 24 ? 2.455 -6.774 8.011 1.00 0.00 24 TYR A O 3
ATOM 1921 N N . TYR A 1 25 ? 3.304 -6.549 5.934 1.00 0.00 25 TYR A N 3
ATOM 1922 C CA . TYR A 1 25 ? 2.072 -6.533 5.163 1.00 0.00 25 TYR A CA 3
ATOM 1923 C C . TYR A 1 25 ? 1.340 -7.857 5.278 1.00 0.00 25 TYR A C 3
ATOM 1924 O O . TYR A 1 25 ? 0.151 -7.841 5.555 1.00 0.00 25 TYR A O 3
ATOM 1942 N N . ALA A 1 26 ? 2.010 -9.003 5.110 1.00 0.00 26 ALA A N 3
ATOM 1943 C CA . ALA A 1 26 ? 1.344 -10.300 5.229 1.00 0.00 26 ALA A CA 3
ATOM 1944 C C . ALA A 1 26 ? 0.760 -10.494 6.640 1.00 0.00 26 ALA A C 3
ATOM 1945 O O . ALA A 1 26 ? -0.407 -10.865 6.768 1.00 0.00 26 ALA A O 3
ATOM 1952 N N . SER A 1 27 ? 1.525 -10.141 7.686 1.00 0.00 27 SER A N 3
ATOM 1953 C CA . SER A 1 27 ? 1.077 -10.135 9.086 1.00 0.00 27 SER A CA 3
ATOM 1954 C C . SER A 1 27 ? -0.019 -9.112 9.411 1.00 0.00 27 SER A C 3
ATOM 1955 O O . SER A 1 27 ? -0.592 -9.161 10.498 1.00 0.00 27 SER A O 3
ATOM 1963 N N . LEU A 1 28 ? -0.327 -8.213 8.472 1.00 0.00 28 LEU A N 3
ATOM 1964 C CA . LEU A 1 28 ? -1.431 -7.265 8.536 1.00 0.00 28 LEU A CA 3
ATOM 1965 C C . LEU A 1 28 ? -2.595 -7.698 7.632 1.00 0.00 28 LEU A C 3
ATOM 1966 O O . LEU A 1 28 ? -3.748 -7.537 8.015 1.00 0.00 28 LEU A O 3
ATOM 1982 N N . ARG A 1 29 ? -2.324 -8.302 6.468 1.00 0.00 29 ARG A N 3
ATOM 1983 C CA . ARG A 1 29 ? -3.315 -8.748 5.488 1.00 0.00 29 ARG A CA 3
ATOM 1984 C C . ARG A 1 29 ? -4.019 -10.032 5.913 1.00 0.00 29 ARG A C 3
ATOM 1985 O O . ARG A 1 29 ? -5.236 -10.137 5.761 1.00 0.00 29 ARG A O 3
ATOM 2006 N N . HIS A 1 30 ? -3.264 -10.995 6.458 1.00 0.00 30 HIS A N 3
ATOM 2007 C CA . HIS A 1 30 ? -3.808 -12.250 6.988 1.00 0.00 30 HIS A CA 3
ATOM 2008 C C . HIS A 1 30 ? -4.844 -11.976 8.076 1.00 0.00 30 HIS A C 3
ATOM 2009 O O . HIS A 1 30 ? -5.833 -12.693 8.180 1.00 0.00 30 HIS A O 3
ATOM 2023 N N . TYR A 1 31 ? -4.636 -10.906 8.851 1.00 0.00 31 TYR A N 3
ATOM 2024 C CA . TYR A 1 31 ? -5.625 -10.372 9.761 1.00 0.00 31 TYR A CA 3
ATOM 2025 C C . TYR A 1 31 ? -6.872 -9.977 8.980 1.00 0.00 31 TYR A C 3
ATOM 2026 O O . TYR A 1 31 ? -7.919 -10.570 9.223 1.00 0.00 31 TYR A O 3
ATOM 2044 N N . LEU A 1 32 ? -6.776 -9.022 8.041 1.00 0.00 32 LEU A N 3
ATOM 2045 C CA . LEU A 1 32 ? -7.933 -8.442 7.340 1.00 0.00 32 LEU A CA 3
ATOM 2046 C C . LEU A 1 32 ? -8.888 -9.501 6.777 1.00 0.00 32 LEU A C 3
ATOM 2047 O O . LEU A 1 32 ? -10.095 -9.267 6.834 1.00 0.00 32 LEU A O 3
ATOM 2063 N N . ASN A 1 33 ? -8.360 -10.674 6.386 1.00 0.00 33 ASN A N 3
ATOM 2064 C CA . ASN A 1 33 ? -9.093 -11.904 6.057 1.00 0.00 33 ASN A CA 3
ATOM 2065 C C . ASN A 1 33 ? -10.293 -12.167 6.990 1.00 0.00 33 ASN A C 3
ATOM 2066 O O . ASN A 1 33 ? -11.384 -12.494 6.527 1.00 0.00 33 ASN A O 3
ATOM 2077 N N . LEU A 1 34 ? -10.106 -11.979 8.305 1.00 0.00 34 LEU A N 3
ATOM 2078 C CA . LEU A 1 34 ? -11.155 -12.088 9.319 1.00 0.00 34 LEU A CA 3
ATOM 2079 C C . LEU A 1 34 ? -11.186 -10.939 10.346 1.00 0.00 34 LEU A C 3
ATOM 2080 O O . LEU A 1 34 ? -11.865 -11.037 11.367 1.00 0.00 34 LEU A O 3
ATOM 2096 N N . VAL A 1 35 ? -10.495 -9.833 10.059 1.00 0.00 35 VAL A N 3
ATOM 2097 C CA . VAL A 1 35 ? -10.419 -8.626 10.893 1.00 0.00 35 VAL A CA 3
ATOM 2098 C C . VAL A 1 35 ? -11.277 -7.489 10.343 1.00 0.00 35 VAL A C 3
ATOM 2099 O O . VAL A 1 35 ? -11.620 -6.569 11.071 1.00 0.00 35 VAL A O 3
ATOM 2112 N N . THR A 1 36 ? -11.721 -7.567 9.090 1.00 0.00 36 THR A N 3
ATOM 2113 C CA . THR A 1 36 ? -12.621 -6.567 8.496 1.00 0.00 36 THR A CA 3
ATOM 2114 C C . THR A 1 36 ? -14.037 -7.092 8.313 1.00 0.00 36 THR A C 3
ATOM 2115 O O . THR A 1 36 ? -14.997 -6.387 8.624 1.00 0.00 36 THR A O 3
ATOM 2126 N N . ARG A 1 37 ? -14.171 -8.378 7.971 1.00 0.00 37 ARG A N 3
ATOM 2127 C CA . ARG A 1 37 ? -15.448 -9.109 7.888 1.00 0.00 37 ARG A CA 3
ATOM 2128 C C . ARG A 1 37 ? -16.249 -9.137 9.194 1.00 0.00 37 ARG A C 3
ATOM 2129 O O . ARG A 1 37 ? -17.434 -9.456 9.181 1.00 0.00 37 ARG A O 3
ATOM 2150 N N . GLN A 1 38 ? -15.582 -8.827 10.307 1.00 0.00 38 GLN A N 3
ATOM 2151 C CA . GLN A 1 38 ? -16.122 -8.750 11.663 1.00 0.00 38 GLN A CA 3
ATOM 2152 C C . GLN A 1 38 ? -15.948 -7.355 12.288 1.00 0.00 38 GLN A C 3
ATOM 2153 O O . GLN A 1 38 ? -16.129 -7.209 13.495 1.00 0.00 38 GLN A O 3
ATOM 2167 N N . ARG A 1 39 ? -15.621 -6.328 11.480 1.00 0.00 39 ARG A N 3
ATOM 2168 C CA . ARG A 1 39 ? -15.472 -4.923 11.908 1.00 0.00 39 ARG A CA 3
ATOM 2169 C C . ARG A 1 39 ? -14.354 -4.696 12.942 1.00 0.00 39 ARG A C 3
ATOM 2170 O O . ARG A 1 39 ? -14.408 -3.720 13.689 1.00 0.00 39 ARG A O 3
ATOM 2191 N N . TYR A 1 40 ? -13.333 -5.558 12.976 1.00 0.00 40 TYR A N 3
ATOM 2192 C CA . TYR A 1 40 ? -12.140 -5.524 13.841 1.00 0.00 40 TYR A CA 3
ATOM 2193 C C . TYR A 1 40 ? -12.451 -5.671 15.345 1.00 0.00 40 TYR A C 3
ATOM 2194 O O . TYR A 1 40 ? -11.890 -6.504 16.048 1.00 0.00 40 TYR A O 3
ATOM 2215 N N . TYR A 1 1 ? -4.079 10.971 -7.150 1.00 0.00 1 TYR A N 4
ATOM 2216 C CA . TYR A 1 1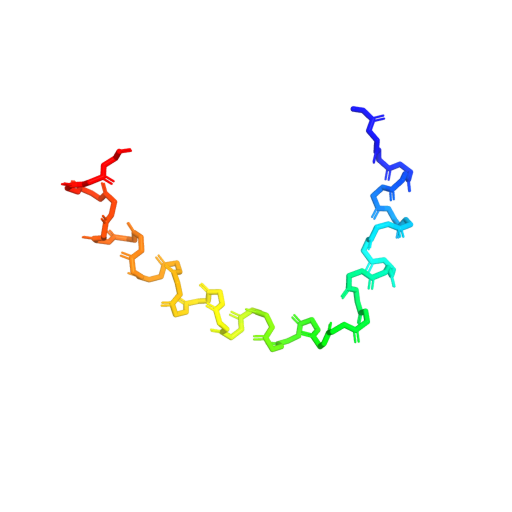 ? -3.479 10.508 -8.422 1.00 0.00 1 TYR A CA 4
ATOM 2217 C C . TYR A 1 1 ? -2.029 11.002 -8.608 1.00 0.00 1 TYR A C 4
ATOM 2218 O O . TYR A 1 1 ? -1.598 11.272 -9.727 1.00 0.00 1 TYR A O 4
ATOM 2235 N N . LEU A 1 2 ? -1.242 11.119 -7.529 1.00 0.00 2 LEU A N 4
ATOM 2236 C CA . LEU A 1 2 ? 0.118 11.675 -7.567 1.00 0.00 2 LEU A CA 4
ATOM 2237 C C . LEU A 1 2 ? 1.171 10.600 -7.907 1.00 0.00 2 LEU A C 4
ATOM 2238 O O . LEU A 1 2 ? 2.036 10.272 -7.099 1.00 0.00 2 LEU A O 4
ATOM 2254 N N . GLU A 1 3 ? 1.116 10.070 -9.132 1.00 0.00 3 GLU A N 4
ATOM 2255 C CA . GLU A 1 3 ? 2.049 9.050 -9.637 1.00 0.00 3 GLU A CA 4
ATOM 2256 C C . GLU A 1 3 ? 3.497 9.557 -9.697 1.00 0.00 3 GLU A C 4
ATOM 2257 O O . GLU A 1 3 ? 4.411 8.903 -9.193 1.00 0.00 3 GLU A O 4
ATOM 2269 N N . ARG A 1 4 ? 3.712 10.746 -10.278 1.00 0.00 4 ARG A N 4
ATOM 2270 C CA . ARG A 1 4 ? 5.036 11.373 -10.347 1.00 0.00 4 ARG A CA 4
ATOM 2271 C C . ARG A 1 4 ? 5.643 11.557 -8.955 1.00 0.00 4 ARG A C 4
ATOM 2272 O O . ARG A 1 4 ? 6.821 11.279 -8.749 1.00 0.00 4 ARG A O 4
ATOM 2293 N N . GLU A 1 5 ? 4.830 12.017 -7.999 1.00 0.00 5 GLU A N 4
ATOM 2294 C CA . GLU A 1 5 ? 5.245 12.151 -6.607 1.00 0.00 5 GLU A CA 4
ATOM 2295 C C . GLU A 1 5 ? 5.548 10.781 -5.984 1.00 0.00 5 GLU A C 4
ATOM 2296 O O . GLU A 1 5 ? 6.556 10.638 -5.304 1.00 0.00 5 GLU A O 4
ATOM 2308 N N . LEU A 1 6 ? 4.767 9.739 -6.285 1.00 0.00 6 LEU A N 4
ATOM 2309 C CA . LEU A 1 6 ? 5.056 8.366 -5.854 1.00 0.00 6 LEU A CA 4
ATOM 2310 C C . LEU A 1 6 ? 6.490 7.928 -6.214 1.00 0.00 6 LEU A C 4
ATOM 2311 O O . LEU A 1 6 ? 7.129 7.209 -5.448 1.00 0.00 6 LEU A O 4
ATOM 2327 N N . LYS A 1 7 ? 7.054 8.448 -7.313 1.00 0.00 7 LYS A N 4
ATOM 2328 C CA . LYS A 1 7 ? 8.454 8.233 -7.696 1.00 0.00 7 LYS A CA 4
ATOM 2329 C C . LYS A 1 7 ? 9.464 8.832 -6.705 1.00 0.00 7 LYS A C 4
ATOM 2330 O O . LYS A 1 7 ? 10.476 8.196 -6.410 1.00 0.00 7 LYS A O 4
ATOM 2349 N N . LYS A 1 8 ? 9.195 10.032 -6.159 1.00 0.00 8 LYS A N 4
ATOM 2350 C CA . LYS A 1 8 ? 9.990 10.613 -5.060 1.00 0.00 8 LYS A CA 4
ATOM 2351 C C . LYS A 1 8 ? 9.729 9.930 -3.713 1.00 0.00 8 LYS A C 4
ATOM 2352 O O . LYS A 1 8 ? 10.481 10.149 -2.767 1.00 0.00 8 LYS A O 4
ATOM 2371 N N . LEU A 1 9 ? 8.682 9.104 -3.637 1.00 0.00 9 LEU A N 4
ATOM 2372 C CA . LEU A 1 9 ? 8.323 8.324 -2.466 1.00 0.00 9 LEU A CA 4
ATOM 2373 C C . LEU A 1 9 ? 9.056 6.985 -2.485 1.00 0.00 9 LEU A C 4
ATOM 2374 O O . LEU A 1 9 ? 9.776 6.711 -1.538 1.00 0.00 9 LEU A O 4
ATOM 2390 N N . GLU A 1 10 ? 8.941 6.189 -3.564 1.00 0.00 10 GLU A N 4
ATOM 2391 C CA . GLU A 1 10 ? 9.622 4.893 -3.719 1.00 0.00 10 GLU A CA 4
ATOM 2392 C C . GLU A 1 10 ? 11.145 5.018 -3.529 1.00 0.00 10 GLU A C 4
ATOM 2393 O O . GLU A 1 10 ? 11.794 4.109 -3.010 1.00 0.00 10 GLU A O 4
ATOM 2405 N N . ARG A 1 11 ? 11.700 6.186 -3.878 1.00 0.00 11 ARG A N 4
ATOM 2406 C CA . ARG A 1 11 ? 13.103 6.525 -3.661 1.00 0.00 11 ARG A CA 4
ATOM 2407 C C . ARG A 1 11 ? 13.457 6.654 -2.182 1.00 0.00 11 ARG A C 4
ATOM 2408 O O . ARG A 1 11 ? 14.249 5.866 -1.678 1.00 0.00 11 ARG A O 4
ATOM 2429 N N . GLU A 1 12 ? 12.877 7.621 -1.472 1.00 0.00 12 GLU A N 4
ATOM 2430 C CA . GLU A 1 12 ? 13.102 7.775 -0.040 1.00 0.00 12 GLU A CA 4
ATOM 2431 C C . GLU A 1 12 ? 12.553 6.589 0.770 1.00 0.00 12 GLU A C 4
ATOM 2432 O O . GLU A 1 12 ? 13.062 6.320 1.847 1.00 0.00 12 GLU A O 4
ATOM 2444 N N . LEU A 1 13 ? 11.611 5.795 0.251 1.00 0.00 13 LEU A N 4
ATOM 2445 C CA . LEU A 1 13 ? 11.165 4.536 0.849 1.00 0.00 13 LEU A CA 4
ATOM 2446 C C . LEU A 1 13 ? 12.332 3.550 1.023 1.00 0.00 13 LEU A C 4
ATOM 2447 O O . LEU A 1 13 ? 12.407 2.897 2.065 1.00 0.00 13 LEU A O 4
ATOM 2463 N N . LYS A 1 14 ? 13.302 3.502 0.092 1.00 0.00 14 LYS A N 4
ATOM 2464 C CA . LYS A 1 14 ? 14.518 2.681 0.249 1.00 0.00 14 LYS A CA 4
ATOM 2465 C C . LYS A 1 14 ? 15.279 2.979 1.556 1.00 0.00 14 LYS A C 4
ATOM 2466 O O . LYS A 1 14 ? 16.098 2.158 1.960 1.00 0.00 14 LYS A O 4
ATOM 2485 N N . LYS A 1 15 ? 15.039 4.118 2.237 1.00 0.00 15 LYS A N 4
ATOM 2486 C CA . LYS A 1 15 ? 15.629 4.475 3.544 1.00 0.00 15 LYS A CA 4
ATOM 2487 C C . LYS A 1 15 ? 15.685 3.302 4.520 1.00 0.00 15 LYS A C 4
ATOM 2488 O O . LYS A 1 15 ? 16.707 3.130 5.185 1.00 0.00 15 LYS A O 4
ATOM 2507 N N . LEU A 1 16 ? 14.614 2.510 4.555 1.00 0.00 16 LEU A N 4
ATOM 2508 C CA . LEU A 1 16 ? 14.507 1.255 5.290 1.00 0.00 16 LEU A CA 4
ATOM 2509 C C . LEU A 1 16 ? 14.530 0.060 4.324 1.00 0.00 16 LEU A C 4
ATOM 2510 O O . LEU A 1 16 ? 14.204 0.184 3.145 1.00 0.00 16 LEU A O 4
ATOM 2526 N N . SER A 1 17 ? 14.894 -1.113 4.854 1.00 0.00 17 SER A N 4
ATOM 2527 C CA . SER A 1 17 ? 15.039 -2.361 4.103 1.00 0.00 17 SER A CA 4
ATOM 2528 C C . SER A 1 17 ? 13.795 -2.670 3.246 1.00 0.00 17 SER A C 4
ATOM 2529 O O . SER A 1 17 ? 12.726 -2.939 3.808 1.00 0.00 17 SER A O 4
ATOM 2537 N N . PRO A 1 18 ? 13.917 -2.701 1.899 1.00 0.00 18 PRO A N 4
ATOM 2538 C CA . PRO A 1 18 ? 12.791 -2.938 0.991 1.00 0.00 18 PRO A CA 4
ATOM 2539 C C . PRO A 1 18 ? 12.213 -4.359 1.099 1.00 0.00 18 PRO A C 4
ATOM 2540 O O . PRO A 1 18 ? 11.136 -4.636 0.576 1.00 0.00 18 PRO A O 4
ATOM 2551 N N . GLU A 1 19 ? 12.895 -5.246 1.829 1.00 0.00 19 GLU A N 4
ATOM 2552 C CA . GLU A 1 19 ? 12.469 -6.613 2.113 1.00 0.00 19 GLU A CA 4
ATOM 2553 C C . GLU A 1 19 ? 11.839 -6.764 3.511 1.00 0.00 19 GLU A C 4
ATOM 2554 O O . GLU A 1 19 ? 11.057 -7.688 3.741 1.00 0.00 19 GLU A O 4
ATOM 2566 N N . GLU A 1 20 ? 12.125 -5.829 4.429 1.00 0.00 20 GLU A N 4
ATOM 2567 C CA . GLU A 1 20 ? 11.582 -5.816 5.794 1.00 0.00 20 GLU A CA 4
ATOM 2568 C C . GLU A 1 20 ? 10.140 -5.304 5.775 1.00 0.00 20 GLU A C 4
ATOM 2569 O O . GLU A 1 20 ? 9.296 -5.829 6.499 1.00 0.00 20 GLU A O 4
ATOM 2581 N N . LEU A 1 21 ? 9.835 -4.334 4.896 1.00 0.00 21 LEU A N 4
ATOM 2582 C CA . LEU A 1 21 ? 8.490 -3.802 4.733 1.00 0.00 21 LEU A CA 4
ATOM 2583 C C . LEU A 1 21 ? 7.537 -4.840 4.137 1.00 0.00 21 LEU A C 4
ATOM 2584 O O . LEU A 1 21 ? 6.482 -5.079 4.711 1.00 0.00 21 LEU A O 4
ATOM 2600 N N . ASN A 1 22 ? 7.906 -5.484 3.021 1.00 0.00 22 ASN A N 4
ATOM 2601 C CA . ASN A 1 22 ? 7.094 -6.535 2.396 1.00 0.00 22 ASN A CA 4
ATOM 2602 C C . ASN A 1 22 ? 6.776 -7.673 3.388 1.00 0.00 22 ASN A C 4
ATOM 2603 O O . ASN A 1 22 ? 5.654 -8.177 3.447 1.00 0.00 22 ASN A O 4
ATOM 2614 N N . ARG A 1 23 ? 7.750 -8.040 4.232 1.00 0.00 23 ARG A N 4
ATOM 2615 C CA . ARG A 1 23 ? 7.553 -9.008 5.318 1.00 0.00 23 ARG A CA 4
ATOM 2616 C C . ARG A 1 23 ? 6.522 -8.522 6.346 1.00 0.00 23 ARG A C 4
ATOM 2617 O O . ARG A 1 23 ? 5.628 -9.274 6.733 1.00 0.00 23 ARG A O 4
ATOM 2638 N N . TYR A 1 24 ? 6.624 -7.248 6.736 1.00 0.00 24 TYR A N 4
ATOM 2639 C CA . TYR A 1 24 ? 5.661 -6.549 7.591 1.00 0.00 24 TYR A CA 4
ATOM 2640 C C . TYR A 1 24 ? 4.285 -6.376 6.930 1.00 0.00 24 TYR A C 4
ATOM 2641 O O . TYR A 1 24 ? 3.280 -6.233 7.622 1.00 0.00 24 TYR A O 4
ATOM 2659 N N . TYR A 1 25 ? 4.237 -6.422 5.594 1.00 0.00 25 TYR A N 4
ATOM 2660 C CA . TYR A 1 25 ? 3.042 -6.258 4.781 1.00 0.00 25 TYR A CA 4
ATOM 2661 C C . TYR A 1 25 ? 2.146 -7.479 4.872 1.00 0.00 25 TYR A C 4
ATOM 2662 O O . TYR A 1 25 ? 0.954 -7.315 5.067 1.00 0.00 25 TYR A O 4
ATOM 2680 N N . ALA A 1 26 ? 2.685 -8.699 4.767 1.00 0.00 26 ALA A N 4
ATOM 2681 C CA . ALA A 1 26 ? 1.880 -9.921 4.882 1.00 0.00 26 ALA A CA 4
ATOM 2682 C C . ALA A 1 26 ? 1.170 -10.012 6.243 1.00 0.00 26 ALA A C 4
ATOM 2683 O O . ALA A 1 26 ? -0.032 -10.284 6.307 1.00 0.00 26 ALA A O 4
ATOM 2690 N N . SER A 1 27 ? 1.903 -9.696 7.323 1.00 0.00 27 SER A N 4
ATOM 2691 C CA . SER A 1 27 ? 1.364 -9.582 8.682 1.00 0.00 27 SER A CA 4
ATOM 2692 C C . SER A 1 27 ? 0.343 -8.456 8.854 1.00 0.00 27 SER A C 4
ATOM 2693 O O . SER A 1 27 ? -0.399 -8.481 9.826 1.00 0.00 27 SER A O 4
ATOM 2701 N N . LEU A 1 28 ? 0.259 -7.517 7.907 1.00 0.00 28 LEU A N 4
ATOM 2702 C CA . LEU A 1 28 ? -0.733 -6.452 7.844 1.00 0.00 28 LEU A CA 4
ATOM 2703 C C . LEU A 1 28 ? -1.901 -6.871 6.951 1.00 0.00 28 LEU A C 4
ATOM 2704 O O . LEU A 1 28 ? -3.045 -6.774 7.372 1.00 0.00 28 LEU A O 4
ATOM 2720 N N . ARG A 1 29 ? -1.643 -7.340 5.726 1.00 0.00 29 ARG A N 4
ATOM 2721 C CA . ARG A 1 29 ? -2.648 -7.727 4.735 1.00 0.00 29 ARG A CA 4
ATOM 2722 C C . ARG A 1 29 ? -3.654 -8.697 5.339 1.00 0.00 29 ARG A C 4
ATOM 2723 O O . ARG A 1 29 ? -4.838 -8.580 5.052 1.00 0.00 29 ARG A O 4
ATOM 2744 N N . HIS A 1 30 ? -3.183 -9.611 6.197 1.00 0.00 30 HIS A N 4
ATOM 2745 C CA . HIS A 1 30 ? -4.019 -10.523 6.971 1.00 0.00 30 HIS A CA 4
ATOM 2746 C C . HIS A 1 30 ? -4.687 -9.859 8.190 1.00 0.00 30 HIS A C 4
ATOM 2747 O O . HIS A 1 30 ? -5.844 -10.145 8.479 1.00 0.00 30 HIS A O 4
ATOM 2761 N N . TYR A 1 31 ? -3.985 -8.958 8.888 1.00 0.00 31 TYR A N 4
ATOM 2762 C CA . TYR A 1 31 ? -4.521 -8.135 9.976 1.00 0.00 31 TYR A CA 4
ATOM 2763 C C . TYR A 1 31 ? -5.719 -7.310 9.495 1.00 0.00 31 TYR A C 4
ATOM 2764 O O . TYR A 1 31 ? -6.829 -7.491 9.994 1.00 0.00 31 TYR A O 4
ATOM 2782 N N . LEU A 1 32 ? -5.526 -6.457 8.475 1.00 0.00 32 LEU A N 4
ATOM 2783 C CA . LEU A 1 32 ? -6.583 -5.639 7.881 1.00 0.00 32 LEU A CA 4
ATOM 2784 C C . LEU A 1 32 ? -7.718 -6.493 7.302 1.00 0.00 32 LEU A C 4
ATOM 2785 O O . LEU A 1 32 ? -8.868 -6.045 7.282 1.00 0.00 32 LEU A O 4
ATOM 2801 N N . ASN A 1 33 ? -7.407 -7.734 6.883 1.00 0.00 33 ASN A N 4
ATOM 2802 C CA . ASN A 1 33 ? -8.382 -8.699 6.378 1.00 0.00 33 ASN A CA 4
ATOM 2803 C C . ASN A 1 33 ? -9.476 -8.992 7.407 1.00 0.00 33 ASN A C 4
ATOM 2804 O O . ASN A 1 33 ? -10.590 -9.319 7.018 1.00 0.00 33 ASN A O 4
ATOM 2815 N N . LEU A 1 34 ? -9.153 -8.837 8.697 1.00 0.00 34 LEU A N 4
ATOM 2816 C CA . LEU A 1 34 ? -10.056 -9.028 9.829 1.00 0.00 34 LEU A CA 4
ATOM 2817 C C . LEU A 1 34 ? -10.446 -7.691 10.481 1.00 0.00 34 LEU A C 4
ATOM 2818 O O . LEU A 1 34 ? -10.940 -7.665 11.608 1.00 0.00 34 LEU A O 4
ATOM 2834 N N . VAL A 1 35 ? -10.241 -6.576 9.764 1.00 0.00 35 VAL A N 4
ATOM 2835 C CA . VAL A 1 35 ? -10.547 -5.213 10.209 1.00 0.00 35 VAL A CA 4
ATOM 2836 C C . VAL A 1 35 ? -11.545 -4.600 9.221 1.00 0.00 35 VAL A C 4
ATOM 2837 O O . VAL A 1 35 ? -12.699 -5.021 9.134 1.00 0.00 35 VAL A O 4
ATOM 2850 N N . THR A 1 36 ? -11.126 -3.592 8.461 1.00 0.00 36 THR A N 4
ATOM 2851 C CA . THR A 1 36 ? -11.942 -2.843 7.507 1.00 0.00 36 THR A CA 4
ATOM 2852 C C . THR A 1 36 ? -12.509 -3.745 6.426 1.00 0.00 36 THR A C 4
ATOM 2853 O O . THR A 1 36 ? -13.651 -3.566 6.006 1.00 0.00 36 THR A O 4
ATOM 2864 N N . ARG A 1 37 ? -11.746 -4.781 6.060 1.00 0.00 37 ARG A N 4
ATOM 2865 C CA . ARG A 1 37 ? -12.159 -5.808 5.104 1.00 0.00 37 ARG A CA 4
ATOM 2866 C C . ARG A 1 37 ? -13.293 -6.700 5.623 1.00 0.00 37 ARG A C 4
ATOM 2867 O O . ARG A 1 37 ? -13.868 -7.465 4.855 1.00 0.00 37 ARG A O 4
ATOM 2888 N N . GLN A 1 38 ? -13.638 -6.542 6.904 1.00 0.00 38 GLN A N 4
ATOM 2889 C CA . GLN A 1 38 ? -14.717 -7.222 7.606 1.00 0.00 38 GLN A CA 4
ATOM 2890 C C . GLN A 1 38 ? -15.685 -6.249 8.305 1.00 0.00 38 GLN A C 4
ATOM 2891 O O . GLN A 1 38 ? -16.492 -6.696 9.120 1.00 0.00 38 GLN A O 4
ATOM 2905 N N . ARG A 1 39 ? -15.629 -4.939 7.985 1.00 0.00 39 ARG A N 4
ATOM 2906 C CA . ARG A 1 39 ? -16.405 -3.873 8.651 1.00 0.00 39 ARG A CA 4
ATOM 2907 C C . ARG A 1 39 ? -16.203 -3.857 10.176 1.00 0.00 39 ARG A C 4
ATOM 2908 O O . ARG A 1 39 ? -17.166 -3.947 10.935 1.00 0.00 39 ARG A O 4
ATOM 2929 N N . TYR A 1 40 ? -14.943 -3.723 10.606 1.00 0.00 40 TYR A N 4
ATOM 2930 C CA . TYR A 1 40 ? -14.489 -3.656 12.006 1.00 0.00 40 TYR A CA 4
ATOM 2931 C C . TYR A 1 40 ? -15.394 -2.844 12.953 1.00 0.00 40 TYR A C 4
ATOM 2932 O O . TYR A 1 40 ? -15.274 -1.636 13.115 1.00 0.00 40 TYR A O 4
ATOM 2953 N N . TYR A 1 1 ? 2.025 17.971 -11.770 1.00 0.00 1 TYR A N 5
ATOM 2954 C CA . TYR A 1 1 ? 3.047 16.901 -11.810 1.00 0.00 1 TYR A CA 5
ATOM 2955 C C . TYR A 1 1 ? 2.418 15.611 -11.299 1.00 0.00 1 TYR A C 5
ATOM 2956 O O . TYR A 1 1 ? 1.377 15.705 -10.662 1.00 0.00 1 TYR A O 5
ATOM 2973 N N . LEU A 1 2 ? 3.025 14.443 -11.552 1.00 0.00 2 LEU A N 5
ATOM 2974 C CA . LEU A 1 2 ? 2.601 13.151 -10.984 1.00 0.00 2 LEU A CA 5
ATOM 2975 C C . LEU A 1 2 ? 3.734 12.125 -11.060 1.00 0.00 2 LEU A C 5
ATOM 2976 O O . LEU A 1 2 ? 4.211 11.673 -10.029 1.00 0.00 2 LEU A O 5
ATOM 2992 N N . GLU A 1 3 ? 4.196 11.799 -12.268 1.00 0.00 3 GLU A N 5
ATOM 2993 C CA . GLU A 1 3 ? 5.307 10.898 -12.566 1.00 0.00 3 GLU A CA 5
ATOM 2994 C C . GLU A 1 3 ? 6.580 11.178 -11.744 1.00 0.00 3 GLU A C 5
ATOM 2995 O O . GLU A 1 3 ? 6.916 10.393 -10.854 1.00 0.00 3 GLU A O 5
ATOM 3007 N N . ARG A 1 4 ? 7.292 12.288 -12.005 1.00 0.00 4 ARG A N 5
ATOM 3008 C CA . ARG A 1 4 ? 8.480 12.666 -11.230 1.00 0.00 4 ARG A CA 5
ATOM 3009 C C . ARG A 1 4 ? 8.219 12.721 -9.724 1.00 0.00 4 ARG A C 5
ATOM 3010 O O . ARG A 1 4 ? 9.051 12.261 -8.943 1.00 0.00 4 ARG A O 5
ATOM 3031 N N . GLU A 1 5 ? 7.073 13.282 -9.332 1.00 0.00 5 GLU A N 5
ATOM 3032 C CA . GLU A 1 5 ? 6.657 13.363 -7.936 1.00 0.00 5 GLU A CA 5
ATOM 3033 C C . GLU A 1 5 ? 6.570 11.978 -7.301 1.00 0.00 5 GLU A C 5
ATOM 3034 O O . GLU A 1 5 ? 7.217 11.762 -6.289 1.00 0.00 5 GLU A O 5
ATOM 3046 N N . LEU A 1 6 ? 5.865 11.016 -7.910 1.00 0.00 6 LEU A N 5
ATOM 3047 C CA . LEU A 1 6 ? 5.814 9.625 -7.447 1.00 0.00 6 LEU A CA 5
ATOM 3048 C C . LEU A 1 6 ? 7.213 9.048 -7.224 1.00 0.00 6 LEU A C 5
ATOM 3049 O O . LEU A 1 6 ? 7.433 8.353 -6.234 1.00 0.00 6 LEU A O 5
ATOM 3065 N N . LYS A 1 7 ? 8.172 9.386 -8.095 1.00 0.00 7 LYS A N 5
ATOM 3066 C CA . LYS A 1 7 ? 9.578 9.019 -7.921 1.00 0.00 7 LYS A CA 5
ATOM 3067 C C . LYS A 1 7 ? 10.196 9.694 -6.690 1.00 0.00 7 LYS A C 5
ATOM 3068 O O . LYS A 1 7 ? 10.805 9.007 -5.873 1.00 0.00 7 LYS A O 5
ATOM 3087 N N . LYS A 1 8 ? 10.003 11.007 -6.518 1.00 0.00 8 LYS A N 5
ATOM 3088 C CA . LYS A 1 8 ? 10.379 11.771 -5.310 1.00 0.00 8 LYS A CA 5
ATOM 3089 C C . LYS A 1 8 ? 9.626 11.352 -4.035 1.00 0.00 8 LYS A C 5
ATOM 3090 O O . LYS A 1 8 ? 10.124 11.592 -2.938 1.00 0.00 8 LYS A O 5
ATOM 3109 N N . LEU A 1 9 ? 8.503 10.649 -4.174 1.00 0.00 9 LEU A N 5
ATOM 3110 C CA . LEU A 1 9 ? 7.698 10.083 -3.098 1.00 0.00 9 LEU A CA 5
ATOM 3111 C C . LEU A 1 9 ? 8.238 8.709 -2.696 1.00 0.00 9 LEU A C 5
ATOM 3112 O O . LEU A 1 9 ? 8.562 8.486 -1.528 1.00 0.00 9 LEU A O 5
ATOM 3128 N N . GLU A 1 10 ? 8.387 7.792 -3.661 1.00 0.00 10 GLU A N 5
ATOM 3129 C CA . GLU A 1 10 ? 8.945 6.475 -3.377 1.00 0.00 10 GLU A CA 5
ATOM 3130 C C . GLU A 1 10 ? 10.382 6.589 -2.860 1.00 0.00 10 GLU A C 5
ATOM 3131 O O . GLU A 1 10 ? 10.698 5.957 -1.857 1.00 0.00 10 GLU A O 5
ATOM 3143 N N . ARG A 1 11 ? 11.218 7.465 -3.447 1.00 0.00 11 ARG A N 5
ATOM 3144 C CA . ARG A 1 11 ? 12.573 7.750 -2.944 1.00 0.00 11 ARG A CA 5
ATOM 3145 C C . ARG A 1 11 ? 12.613 8.308 -1.514 1.00 0.00 11 ARG A C 5
ATOM 3146 O O . ARG A 1 11 ? 13.656 8.181 -0.877 1.00 0.00 11 ARG A O 5
ATOM 3167 N N . GLU A 1 12 ? 11.520 8.893 -1.003 1.00 0.00 12 GLU A N 5
ATOM 3168 C CA . GLU A 1 12 ? 11.399 9.275 0.404 1.00 0.00 12 GLU A CA 5
ATOM 3169 C C . GLU A 1 12 ? 11.110 8.028 1.247 1.00 0.00 12 GLU A C 5
ATOM 3170 O O . GLU A 1 12 ? 12.003 7.554 1.948 1.00 0.00 12 GLU A O 5
ATOM 3182 N N . LEU A 1 13 ? 9.888 7.479 1.180 1.00 0.00 13 LEU A N 5
ATOM 3183 C CA . LEU A 1 13 ? 9.443 6.372 2.048 1.00 0.00 13 LEU A CA 5
ATOM 3184 C C . LEU A 1 13 ? 10.338 5.123 1.964 1.00 0.00 13 LEU A C 5
ATOM 3185 O O . LEU A 1 13 ? 10.439 4.385 2.946 1.00 0.00 13 LEU A O 5
ATOM 3201 N N . LYS A 1 14 ? 11.079 4.956 0.855 1.00 0.00 14 LYS A N 5
ATOM 3202 C CA . LYS A 1 14 ? 12.161 3.981 0.665 1.00 0.00 14 LYS A CA 5
ATOM 3203 C C . LYS A 1 14 ? 13.171 3.972 1.818 1.00 0.00 14 LYS A C 5
ATOM 3204 O O . LYS A 1 14 ? 13.883 2.984 1.987 1.00 0.00 14 LYS A O 5
ATOM 3223 N N . LYS A 1 15 ? 13.251 5.054 2.606 1.00 0.00 15 LYS A N 5
ATOM 3224 C CA . LYS A 1 15 ? 14.019 5.138 3.854 1.00 0.00 15 LYS A CA 5
ATOM 3225 C C . LYS A 1 15 ? 13.816 3.933 4.783 1.00 0.00 15 LYS A C 5
ATOM 3226 O O . LYS A 1 15 ? 14.752 3.577 5.494 1.00 0.00 15 LYS A O 5
ATOM 3245 N N . LEU A 1 16 ? 12.630 3.308 4.755 1.00 0.00 16 LEU A N 5
ATOM 3246 C CA . LEU A 1 16 ? 12.357 1.990 5.320 1.00 0.00 16 LEU A CA 5
ATOM 3247 C C . LEU A 1 16 ? 12.443 0.922 4.221 1.00 0.00 16 LEU A C 5
ATOM 3248 O O . LEU A 1 16 ? 11.873 1.096 3.144 1.00 0.00 16 LEU A O 5
ATOM 3264 N N . SER A 1 17 ? 13.103 -0.201 4.535 1.00 0.00 17 SER A N 5
ATOM 3265 C CA . SER A 1 17 ? 13.317 -1.354 3.649 1.00 0.00 17 SER A CA 5
ATOM 3266 C C . SER A 1 17 ? 12.072 -1.713 2.811 1.00 0.00 17 SER A C 5
ATOM 3267 O O . SER A 1 17 ? 11.101 -2.246 3.360 1.00 0.00 17 SER A O 5
ATOM 3275 N N . PRO A 1 18 ? 12.097 -1.498 1.477 1.00 0.00 18 PRO A N 5
ATOM 3276 C CA . PRO A 1 18 ? 10.944 -1.736 0.605 1.00 0.00 18 PRO A CA 5
ATOM 3277 C C . PRO A 1 18 ? 10.574 -3.228 0.475 1.00 0.00 18 PRO A C 5
ATOM 3278 O O . PRO A 1 18 ? 9.487 -3.564 0.009 1.00 0.00 18 PRO A O 5
ATOM 3289 N N . GLU A 1 19 ? 11.450 -4.124 0.942 1.00 0.00 19 GLU A N 5
ATOM 3290 C CA . GLU A 1 19 ? 11.207 -5.562 1.066 1.00 0.00 19 GLU A CA 5
ATOM 3291 C C . GLU A 1 19 ? 10.573 -5.929 2.427 1.00 0.00 19 GLU A C 5
ATOM 3292 O O . GLU A 1 19 ? 9.777 -6.866 2.509 1.00 0.00 19 GLU A O 5
ATOM 3304 N N . GLU A 1 20 ? 10.867 -5.171 3.494 1.00 0.00 20 GLU A N 5
ATOM 3305 C CA . GLU A 1 20 ? 10.377 -5.454 4.848 1.00 0.00 20 GLU A CA 5
ATOM 3306 C C . GLU A 1 20 ? 8.892 -5.128 4.945 1.00 0.00 20 GLU A C 5
ATOM 3307 O O . GLU A 1 20 ? 8.130 -5.917 5.502 1.00 0.00 20 GLU A O 5
ATOM 3319 N N . LEU A 1 21 ? 8.468 -4.005 4.344 1.00 0.00 21 LEU A N 5
ATOM 3320 C CA . LEU A 1 21 ? 7.068 -3.616 4.298 1.00 0.00 21 LEU A CA 5
ATOM 3321 C C . LEU A 1 21 ? 6.228 -4.682 3.594 1.00 0.00 21 LEU A C 5
ATOM 3322 O O . LEU A 1 21 ? 5.233 -5.109 4.161 1.00 0.00 21 LEU A O 5
ATOM 3338 N N . ASN A 1 22 ? 6.639 -5.149 2.404 1.00 0.00 22 ASN A N 5
ATOM 3339 C CA . ASN A 1 22 ? 5.949 -6.213 1.665 1.00 0.00 22 ASN A CA 5
ATOM 3340 C C . ASN A 1 22 ? 5.804 -7.496 2.507 1.00 0.00 22 ASN A C 5
ATOM 3341 O O . ASN A 1 22 ? 4.719 -8.075 2.584 1.00 0.00 22 ASN A O 5
ATOM 3352 N N . ARG A 1 23 ? 6.876 -7.903 3.201 1.00 0.00 23 ARG A N 5
ATOM 3353 C CA . ARG A 1 23 ? 6.861 -9.047 4.124 1.00 0.00 23 ARG A CA 5
ATOM 3354 C C . ARG A 1 23 ? 5.882 -8.853 5.292 1.00 0.00 23 ARG A C 5
ATOM 3355 O O . ARG A 1 23 ? 5.127 -9.765 5.651 1.00 0.00 23 ARG A O 5
ATOM 3376 N N . TYR A 1 24 ? 5.869 -7.646 5.863 1.00 0.00 24 TYR A N 5
ATOM 3377 C CA . TYR A 1 24 ? 4.890 -7.232 6.869 1.00 0.00 24 TYR A CA 5
ATOM 3378 C C . TYR A 1 24 ? 3.468 -7.120 6.300 1.00 0.00 24 TYR A C 5
ATOM 3379 O O . TYR A 1 24 ? 2.492 -7.234 7.032 1.00 0.00 24 TYR A O 5
ATOM 3397 N N . TYR A 1 25 ? 3.345 -6.926 4.987 1.00 0.00 25 TYR A N 5
ATOM 3398 C CA . TYR A 1 25 ? 2.088 -6.814 4.266 1.00 0.00 25 TYR A CA 5
ATOM 3399 C C . TYR A 1 25 ? 1.458 -8.185 4.070 1.00 0.00 25 TYR A C 5
ATOM 3400 O O . TYR A 1 25 ? 0.280 -8.335 4.350 1.00 0.00 25 TYR A O 5
ATOM 3418 N N . ALA A 1 26 ? 2.208 -9.199 3.622 1.00 0.00 26 ALA A N 5
ATOM 3419 C CA . ALA A 1 26 ? 1.663 -10.545 3.415 1.00 0.00 26 ALA A CA 5
ATOM 3420 C C . ALA A 1 26 ? 1.154 -11.161 4.732 1.00 0.00 26 ALA A C 5
ATOM 3421 O O . ALA A 1 26 ? 0.059 -11.729 4.784 1.00 0.00 26 ALA A O 5
ATOM 3428 N N . SER A 1 27 ? 1.930 -10.986 5.810 1.00 0.00 27 SER A N 5
ATOM 3429 C CA . SER A 1 27 ? 1.573 -11.360 7.182 1.00 0.00 27 SER A CA 5
ATOM 3430 C C . SER A 1 27 ? 0.437 -10.525 7.787 1.00 0.00 27 SER A C 5
ATOM 3431 O O . SER A 1 27 ? -0.100 -10.910 8.824 1.00 0.00 27 SER A O 5
ATOM 3439 N N . LEU A 1 28 ? 0.008 -9.450 7.112 1.00 0.00 28 LEU A N 5
ATOM 3440 C CA . LEU A 1 28 ? -1.166 -8.648 7.446 1.00 0.00 28 LEU A CA 5
ATOM 3441 C C . LEU A 1 28 ? -2.350 -8.914 6.511 1.00 0.00 28 LEU A C 5
ATOM 3442 O O . LEU A 1 28 ? -3.473 -8.988 6.995 1.00 0.00 28 LEU A O 5
ATOM 3458 N N . ARG A 1 29 ? -2.137 -9.118 5.206 1.00 0.00 29 ARG A N 5
ATOM 3459 C CA . ARG A 1 29 ? -3.168 -9.401 4.199 1.00 0.00 29 ARG A CA 5
ATOM 3460 C C . ARG A 1 29 ? -3.928 -10.686 4.518 1.00 0.00 29 ARG A C 5
ATOM 3461 O O . ARG A 1 29 ? -5.148 -10.735 4.383 1.00 0.00 29 ARG A O 5
ATOM 3482 N N . HIS A 1 30 ? -3.211 -11.714 4.979 1.00 0.00 30 HIS A N 5
ATOM 3483 C CA . HIS A 1 30 ? -3.837 -12.943 5.466 1.00 0.00 30 HIS A CA 5
ATOM 3484 C C . HIS A 1 30 ? -4.493 -12.750 6.845 1.00 0.00 30 HIS A C 5
ATOM 3485 O O . HIS A 1 30 ? -5.426 -13.466 7.194 1.00 0.00 30 HIS A O 5
ATOM 3499 N N . TYR A 1 31 ? -4.032 -11.768 7.625 1.00 0.00 31 TYR A N 5
ATOM 3500 C CA . TYR A 1 31 ? -4.586 -11.401 8.924 1.00 0.00 31 TYR A CA 5
ATOM 3501 C C . TYR A 1 31 ? -5.948 -10.731 8.736 1.00 0.00 31 TYR A C 5
ATOM 3502 O O . TYR A 1 31 ? -6.968 -11.326 9.087 1.00 0.00 31 TYR A O 5
ATOM 3520 N N . LEU A 1 32 ? -5.984 -9.551 8.102 1.00 0.00 32 LEU A N 5
ATOM 3521 C CA . LEU A 1 32 ? -7.189 -8.779 7.779 1.00 0.00 32 LEU A CA 5
ATOM 3522 C C . LEU A 1 32 ? -8.260 -9.564 7.007 1.00 0.00 32 LEU A C 5
ATOM 3523 O O . LEU A 1 32 ? -9.394 -9.102 6.946 1.00 0.00 32 LEU A O 5
ATOM 3539 N N . ASN A 1 33 ? -7.952 -10.755 6.480 1.00 0.00 33 ASN A N 5
ATOM 3540 C CA . ASN A 1 33 ? -8.931 -11.743 6.029 1.00 0.00 33 ASN A CA 5
ATOM 3541 C C . ASN A 1 33 ? -10.001 -12.029 7.103 1.00 0.00 33 ASN A C 5
ATOM 3542 O O . ASN A 1 33 ? -11.190 -11.877 6.817 1.00 0.00 33 ASN A O 5
ATOM 3553 N N . LEU A 1 34 ? -9.585 -12.404 8.329 1.00 0.00 34 LEU A N 5
ATOM 3554 C CA . LEU A 1 34 ? -10.498 -12.673 9.454 1.00 0.00 34 LEU A CA 5
ATOM 3555 C C . LEU A 1 34 ? -10.355 -11.607 10.553 1.00 0.00 34 LEU A C 5
ATOM 3556 O O . LEU A 1 34 ? -11.344 -11.152 11.129 1.00 0.00 34 LEU A O 5
ATOM 3572 N N . VAL A 1 35 ? -9.126 -11.132 10.779 1.00 0.00 35 VAL A N 5
ATOM 3573 C CA . VAL A 1 35 ? -8.757 -10.070 11.730 1.00 0.00 35 VAL A CA 5
ATOM 3574 C C . VAL A 1 35 ? -9.241 -8.681 11.265 1.00 0.00 35 VAL A C 5
ATOM 3575 O O . VAL A 1 35 ? -9.114 -7.691 11.976 1.00 0.00 35 VAL A O 5
ATOM 3588 N N . THR A 1 36 ? -9.945 -8.631 10.127 1.00 0.00 36 THR A N 5
ATOM 3589 C CA . THR A 1 36 ? -10.936 -7.601 9.751 1.00 0.00 36 THR A CA 5
ATOM 3590 C C . THR A 1 36 ? -11.896 -7.220 10.889 1.00 0.00 36 THR A C 5
ATOM 3591 O O . THR A 1 36 ? -12.570 -6.191 10.824 1.00 0.00 36 THR A O 5
ATOM 3602 N N . ARG A 1 37 ? -11.988 -8.041 11.941 1.00 0.00 37 ARG A N 5
ATOM 3603 C CA . ARG A 1 37 ? -12.749 -7.742 13.158 1.00 0.00 37 ARG A CA 5
ATOM 3604 C C . ARG A 1 37 ? -14.258 -7.721 12.860 1.00 0.00 37 ARG A C 5
ATOM 3605 O O . ARG A 1 37 ? -15.015 -6.955 13.451 1.00 0.00 37 ARG A O 5
ATOM 3626 N N . GLN A 1 38 ? -14.677 -8.540 11.887 1.00 0.00 38 GLN A N 5
ATOM 3627 C CA . GLN A 1 38 ? -16.020 -8.553 11.294 1.00 0.00 38 GLN A CA 5
ATOM 3628 C C . GLN A 1 38 ? -16.464 -7.207 10.676 1.00 0.00 38 GLN A C 5
ATOM 3629 O O . GLN A 1 38 ? -17.642 -7.047 10.360 1.00 0.00 38 GLN A O 5
ATOM 3643 N N . ARG A 1 39 ? -15.547 -6.242 10.481 1.00 0.00 39 ARG A N 5
ATOM 3644 C CA . ARG A 1 39 ? -15.892 -4.897 10.005 1.00 0.00 39 ARG A CA 5
ATOM 3645 C C . ARG A 1 39 ? -14.679 -4.113 9.477 1.00 0.00 39 ARG A C 5
ATOM 3646 O O . ARG A 1 39 ? -14.252 -3.147 10.106 1.00 0.00 39 ARG A O 5
ATOM 3667 N N . TYR A 1 40 ? -14.130 -4.510 8.323 1.00 0.00 40 TYR A N 5
ATOM 3668 C CA . TYR A 1 40 ? -12.936 -3.946 7.658 1.00 0.00 40 TYR A CA 5
ATOM 3669 C C . TYR A 1 40 ? -11.631 -3.929 8.489 1.00 0.00 40 TYR A C 5
ATOM 3670 O O . TYR A 1 40 ? -10.556 -4.229 7.994 1.00 0.00 40 TYR A O 5
ATOM 3691 N N . TYR A 1 1 ? 0.905 15.138 -14.864 1.00 0.00 1 TYR A N 6
ATOM 3692 C CA . TYR A 1 1 ? 2.143 14.341 -15.010 1.00 0.00 1 TYR A CA 6
ATOM 3693 C C . TYR A 1 1 ? 2.830 14.120 -13.661 1.00 0.00 1 TYR A C 6
ATOM 3694 O O . TYR A 1 1 ? 2.947 12.969 -13.264 1.00 0.00 1 TYR A O 6
ATOM 3711 N N . LEU A 1 2 ? 3.260 15.199 -12.975 1.00 0.00 2 LEU A N 6
ATOM 3712 C CA . LEU A 1 2 ? 3.971 15.195 -11.683 1.00 0.00 2 LEU A CA 6
ATOM 3713 C C . LEU A 1 2 ? 5.160 14.206 -11.610 1.00 0.00 2 LEU A C 6
ATOM 3714 O O . LEU A 1 2 ? 5.392 13.544 -10.604 1.00 0.00 2 LEU A O 6
ATOM 3730 N N . GLU A 1 3 ? 5.969 14.152 -12.674 1.00 0.00 3 GLU A N 6
ATOM 3731 C CA . GLU A 1 3 ? 7.097 13.221 -12.813 1.00 0.00 3 GLU A CA 6
ATOM 3732 C C . GLU A 1 3 ? 8.201 13.463 -11.772 1.00 0.00 3 GLU A C 6
ATOM 3733 O O . GLU A 1 3 ? 8.601 12.538 -11.065 1.00 0.00 3 GLU A O 6
ATOM 3745 N N . ARG A 1 4 ? 8.679 14.713 -11.654 1.00 0.00 4 ARG A N 6
ATOM 3746 C CA . ARG A 1 4 ? 9.715 15.104 -10.687 1.00 0.00 4 ARG A CA 6
ATOM 3747 C C . ARG A 1 4 ? 9.335 14.679 -9.265 1.00 0.00 4 ARG A C 6
ATOM 3748 O O . ARG A 1 4 ? 10.122 14.033 -8.570 1.00 0.00 4 ARG A O 6
ATOM 3769 N N . GLU A 1 5 ? 8.114 15.037 -8.864 1.00 0.00 5 GLU A N 6
ATOM 3770 C CA . GLU A 1 5 ? 7.545 14.692 -7.570 1.00 0.00 5 GLU A CA 6
ATOM 3771 C C . GLU A 1 5 ? 7.442 13.179 -7.402 1.00 0.00 5 GLU A C 6
ATOM 3772 O O . GLU A 1 5 ? 7.912 12.674 -6.391 1.00 0.00 5 GLU A O 6
ATOM 3784 N N . LEU A 1 6 ? 6.916 12.450 -8.400 1.00 0.00 6 LEU A N 6
ATOM 3785 C CA . LEU A 1 6 ? 6.869 10.982 -8.409 1.00 0.00 6 LEU A CA 6
ATOM 3786 C C . LEU A 1 6 ? 8.240 10.362 -8.128 1.00 0.00 6 LEU A C 6
ATOM 3787 O O . LEU A 1 6 ? 8.354 9.441 -7.320 1.00 0.00 6 LEU A O 6
ATOM 3803 N N . LYS A 1 7 ? 9.295 10.898 -8.751 1.00 0.00 7 LYS A N 6
ATOM 3804 C CA . LYS A 1 7 ? 10.676 10.479 -8.500 1.00 0.00 7 LYS A CA 6
ATOM 3805 C C . LYS A 1 7 ? 11.087 10.733 -7.045 1.00 0.00 7 LYS A C 6
ATOM 3806 O O . LYS A 1 7 ? 11.632 9.838 -6.399 1.00 0.00 7 LYS A O 6
ATOM 3825 N N . LYS A 1 8 ? 10.786 11.923 -6.507 1.00 0.00 8 LYS A N 6
ATOM 3826 C CA . LYS A 1 8 ? 10.926 12.261 -5.078 1.00 0.00 8 LYS A CA 6
ATOM 3827 C C . LYS A 1 8 ? 9.993 11.474 -4.140 1.00 0.00 8 LYS A C 6
ATOM 3828 O O . LYS A 1 8 ? 10.254 11.438 -2.940 1.00 0.00 8 LYS A O 6
ATOM 3847 N N . LEU A 1 9 ? 8.991 10.776 -4.679 1.00 0.00 9 LEU A N 6
ATOM 3848 C CA . LEU A 1 9 ? 8.041 9.922 -3.971 1.00 0.00 9 LEU A CA 6
ATOM 3849 C C . LEU A 1 9 ? 8.541 8.475 -3.894 1.00 0.00 9 LEU A C 6
ATOM 3850 O O . LEU A 1 9 ? 8.611 7.920 -2.799 1.00 0.00 9 LEU A O 6
ATOM 3866 N N . GLU A 1 10 ? 8.933 7.878 -5.036 1.00 0.00 10 GLU A N 6
ATOM 3867 C CA . GLU A 1 10 ? 9.505 6.526 -5.081 1.00 0.00 10 GLU A CA 6
ATOM 3868 C C . GLU A 1 10 ? 10.711 6.440 -4.145 1.00 0.00 10 GLU A C 6
ATOM 3869 O O . GLU A 1 10 ? 10.854 5.456 -3.428 1.00 0.00 10 GLU A O 6
ATOM 3881 N N . ARG A 1 11 ? 11.535 7.498 -4.095 1.00 0.00 11 ARG A N 6
ATOM 3882 C CA . ARG A 1 11 ? 12.662 7.605 -3.165 1.00 0.00 11 ARG A CA 6
ATOM 3883 C C . ARG A 1 11 ? 12.223 7.491 -1.707 1.00 0.00 11 ARG A C 6
ATOM 3884 O O . ARG A 1 11 ? 12.852 6.743 -0.972 1.00 0.00 11 ARG A O 6
ATOM 3905 N N . GLU A 1 12 ? 11.177 8.211 -1.285 1.00 0.00 12 GLU A N 6
ATOM 3906 C CA . GLU A 1 12 ? 10.632 8.151 0.082 1.00 0.00 12 GLU A CA 6
ATOM 3907 C C . GLU A 1 12 ? 10.011 6.776 0.380 1.00 0.00 12 GLU A C 6
ATOM 3908 O O . GLU A 1 12 ? 10.247 6.209 1.440 1.00 0.00 12 GLU A O 6
ATOM 3920 N N . LEU A 1 13 ? 9.301 6.180 -0.584 1.00 0.00 13 LEU A N 6
ATOM 3921 C CA . LEU A 1 13 ? 8.773 4.820 -0.454 1.00 0.00 13 LEU A CA 6
ATOM 3922 C C . LEU A 1 13 ? 9.881 3.758 -0.342 1.00 0.00 13 LEU A C 6
ATOM 3923 O O . LEU A 1 13 ? 9.903 2.997 0.625 1.00 0.00 13 LEU A O 6
ATOM 3939 N N . LYS A 1 14 ? 10.822 3.719 -1.297 1.00 0.00 14 LYS A N 6
ATOM 3940 C CA . LYS A 1 14 ? 12.013 2.853 -1.277 1.00 0.00 14 LYS A CA 6
ATOM 3941 C C . LYS A 1 14 ? 12.959 3.150 -0.103 1.00 0.00 14 LYS A C 6
ATOM 3942 O O . LYS A 1 14 ? 13.795 2.313 0.231 1.00 0.00 14 LYS A O 6
ATOM 3961 N N . LYS A 1 15 ? 12.832 4.317 0.541 1.00 0.00 15 LYS A N 6
ATOM 3962 C CA . LYS A 1 15 ? 13.637 4.723 1.700 1.00 0.00 15 LYS A CA 6
ATOM 3963 C C . LYS A 1 15 ? 13.629 3.672 2.802 1.00 0.00 15 LYS A C 6
ATOM 3964 O O . LYS A 1 15 ? 14.650 3.476 3.457 1.00 0.00 15 LYS A O 6
ATOM 3983 N N . LEU A 1 16 ? 12.488 2.997 2.980 1.00 0.00 16 LEU A N 6
ATOM 3984 C CA . LEU A 1 16 ? 12.386 1.807 3.810 1.00 0.00 16 LEU A CA 6
ATOM 3985 C C . LEU A 1 16 ? 12.467 0.549 2.931 1.00 0.00 16 LEU A C 6
ATOM 3986 O O . LEU A 1 16 ? 12.005 0.544 1.791 1.00 0.00 16 LEU A O 6
ATOM 4002 N N . SER A 1 17 ? 13.037 -0.527 3.478 1.00 0.00 17 SER A N 6
ATOM 4003 C CA . SER A 1 17 ? 13.237 -1.795 2.771 1.00 0.00 17 SER A CA 6
ATOM 4004 C C . SER A 1 17 ? 11.949 -2.296 2.089 1.00 0.00 17 SER A C 6
ATOM 4005 O O . SER A 1 17 ? 10.998 -2.669 2.787 1.00 0.00 17 SER A O 6
ATOM 4013 N N . PRO A 1 18 ? 11.905 -2.351 0.739 1.00 0.00 18 PRO A N 6
ATOM 4014 C CA . PRO A 1 18 ? 10.697 -2.718 -0.002 1.00 0.00 18 PRO A CA 6
ATOM 4015 C C . PRO A 1 18 ? 10.300 -4.185 0.220 1.00 0.00 18 PRO A C 6
ATOM 4016 O O . PRO A 1 18 ? 9.143 -4.554 0.025 1.00 0.00 18 PRO A O 6
ATOM 4027 N N . GLU A 1 19 ? 11.241 -5.012 0.692 1.00 0.00 19 GLU A N 6
ATOM 4028 C CA . GLU A 1 19 ? 10.999 -6.399 1.084 1.00 0.00 19 GLU A CA 6
ATOM 4029 C C . GLU A 1 19 ? 10.542 -6.533 2.549 1.00 0.00 19 GLU A C 6
ATOM 4030 O O . GLU A 1 19 ? 9.885 -7.515 2.899 1.00 0.00 19 GLU A O 6
ATOM 4042 N N . GLU A 1 20 ? 10.821 -5.534 3.397 1.00 0.00 20 GLU A N 6
ATOM 4043 C CA . GLU A 1 20 ? 10.412 -5.525 4.803 1.00 0.00 20 GLU A CA 6
ATOM 4044 C C . GLU A 1 20 ? 8.924 -5.193 4.913 1.00 0.00 20 GLU A C 6
ATOM 4045 O O . GLU A 1 20 ? 8.195 -5.890 5.618 1.00 0.00 20 GLU A O 6
ATOM 4057 N N . LEU A 1 21 ? 8.448 -4.180 4.170 1.00 0.00 21 LEU A N 6
ATOM 4058 C CA . LEU A 1 21 ? 7.041 -3.786 4.161 1.00 0.00 21 LEU A CA 6
ATOM 4059 C C . LEU A 1 21 ? 6.129 -4.938 3.736 1.00 0.00 21 LEU A C 6
ATOM 4060 O O . LEU A 1 21 ? 5.133 -5.189 4.403 1.00 0.00 21 LEU A O 6
ATOM 4076 N N . ASN A 1 22 ? 6.477 -5.658 2.660 1.00 0.00 22 ASN A N 6
ATOM 4077 C CA . ASN A 1 22 ? 5.746 -6.842 2.201 1.00 0.00 22 ASN A CA 6
ATOM 4078 C C . ASN A 1 22 ? 5.618 -7.897 3.312 1.00 0.00 22 ASN A C 6
ATOM 4079 O O . ASN A 1 22 ? 4.532 -8.420 3.570 1.00 0.00 22 ASN A O 6
ATOM 4090 N N . ARG A 1 23 ? 6.724 -8.170 4.014 1.00 0.00 23 ARG A N 6
ATOM 4091 C CA . ARG A 1 23 ? 6.744 -9.080 5.161 1.00 0.00 23 ARG A CA 6
ATOM 4092 C C . ARG A 1 23 ? 5.850 -8.582 6.302 1.00 0.00 23 ARG A C 6
ATOM 4093 O O . ARG A 1 23 ? 5.074 -9.357 6.861 1.00 0.00 23 ARG A O 6
ATOM 4114 N N . TYR A 1 24 ? 5.914 -7.279 6.595 1.00 0.00 24 TYR A N 6
ATOM 4115 C CA . TYR A 1 24 ? 5.039 -6.583 7.540 1.00 0.00 24 TYR A CA 6
ATOM 4116 C C . TYR A 1 24 ? 3.562 -6.591 7.111 1.00 0.00 24 TYR A C 6
ATOM 4117 O O . TYR A 1 24 ? 2.669 -6.509 7.952 1.00 0.00 24 TYR A O 6
ATOM 4135 N N . TYR A 1 25 ? 3.307 -6.741 5.808 1.00 0.00 25 TYR A N 6
ATOM 4136 C CA . TYR A 1 25 ? 1.991 -6.776 5.182 1.00 0.00 25 TYR A CA 6
ATOM 4137 C C . TYR A 1 25 ? 1.269 -8.082 5.474 1.00 0.00 25 TYR A C 6
ATOM 4138 O O . TYR A 1 25 ? 0.096 -8.039 5.814 1.00 0.00 25 TYR A O 6
ATOM 4156 N N . ALA A 1 26 ? 1.938 -9.236 5.362 1.00 0.00 26 ALA A N 6
ATOM 4157 C CA . ALA A 1 26 ? 1.318 -10.532 5.645 1.00 0.00 26 ALA A CA 6
ATOM 4158 C C . ALA A 1 26 ? 0.820 -10.609 7.098 1.00 0.00 26 ALA A C 6
ATOM 4159 O O . ALA A 1 26 ? -0.335 -10.972 7.333 1.00 0.00 26 ALA A O 6
ATOM 4166 N N . SER A 1 27 ? 1.656 -10.173 8.054 1.00 0.00 27 SER A N 6
ATOM 4167 C CA . SER A 1 27 ? 1.275 -10.044 9.467 1.00 0.00 27 SER A CA 6
ATOM 4168 C C . SER A 1 27 ? 0.099 -9.085 9.709 1.00 0.00 27 SER A C 6
ATOM 4169 O O . SER A 1 27 ? -0.561 -9.187 10.738 1.00 0.00 27 SER A O 6
ATOM 4177 N N . LEU A 1 28 ? -0.199 -8.195 8.758 1.00 0.00 28 LEU A N 6
ATOM 4178 C CA . LEU A 1 28 ? -1.317 -7.256 8.775 1.00 0.00 28 LEU A CA 6
ATOM 4179 C C . LEU A 1 28 ? -2.548 -7.860 8.080 1.00 0.00 28 LEU A C 6
ATOM 4180 O O . LEU A 1 28 ? -3.641 -7.875 8.645 1.00 0.00 28 LEU A O 6
ATOM 4196 N N . ARG A 1 29 ? -2.387 -8.364 6.854 1.00 0.00 29 ARG A N 6
ATOM 4197 C CA . ARG A 1 29 ? -3.452 -8.950 6.037 1.00 0.00 29 ARG A CA 6
ATOM 4198 C C . ARG A 1 29 ? -4.179 -10.052 6.811 1.00 0.00 29 ARG A C 6
ATOM 4199 O O . ARG A 1 29 ? -5.405 -10.144 6.763 1.00 0.00 29 ARG A O 6
ATOM 4220 N N . HIS A 1 30 ? -3.408 -10.848 7.559 1.00 0.00 30 HIS A N 6
ATOM 4221 C CA . HIS A 1 30 ? -3.920 -11.864 8.469 1.00 0.00 30 HIS A CA 6
ATOM 4222 C C . HIS A 1 30 ? -4.766 -11.276 9.604 1.00 0.00 30 HIS A C 6
ATOM 4223 O O . HIS A 1 30 ? -5.858 -11.776 9.855 1.00 0.00 30 HIS A O 6
ATOM 4237 N N . TYR A 1 31 ? -4.295 -10.199 10.251 1.00 0.00 31 TYR A N 6
ATOM 4238 C CA . TYR A 1 31 ? -5.068 -9.426 11.224 1.00 0.00 31 TYR A CA 6
ATOM 4239 C C . TYR A 1 31 ? -6.441 -9.088 10.650 1.00 0.00 31 TYR A C 6
ATOM 4240 O O . TYR A 1 31 ? -7.436 -9.504 11.228 1.00 0.00 31 TYR A O 6
ATOM 4258 N N . LEU A 1 32 ? -6.513 -8.396 9.503 1.00 0.00 32 LEU A N 6
ATOM 4259 C CA . LEU A 1 32 ? -7.789 -7.967 8.908 1.00 0.00 32 LEU A CA 6
ATOM 4260 C C . LEU A 1 32 ? -8.771 -9.129 8.669 1.00 0.00 32 LEU A C 6
ATOM 4261 O O . LEU A 1 32 ? -9.980 -8.965 8.856 1.00 0.00 32 LEU A O 6
ATOM 4277 N N . ASN A 1 33 ? -8.247 -10.315 8.329 1.00 0.00 33 ASN A N 6
ATOM 4278 C CA . ASN A 1 33 ? -9.003 -11.568 8.197 1.00 0.00 33 ASN A CA 6
ATOM 4279 C C . ASN A 1 33 ? -9.720 -11.979 9.498 1.00 0.00 33 ASN A C 6
ATOM 4280 O O . ASN A 1 33 ? -10.764 -12.622 9.469 1.00 0.00 33 ASN A O 6
ATOM 4291 N N . LEU A 1 34 ? -9.177 -11.570 10.646 1.00 0.00 34 LEU A N 6
ATOM 4292 C CA . LEU A 1 34 ? -9.701 -11.813 11.986 1.00 0.00 34 LEU A CA 6
ATOM 4293 C C . LEU A 1 34 ? -10.209 -10.509 12.644 1.00 0.00 34 LEU A C 6
ATOM 4294 O O . LEU A 1 34 ? -10.339 -10.443 13.865 1.00 0.00 34 LEU A O 6
ATOM 4310 N N . VAL A 1 35 ? -10.492 -9.471 11.841 1.00 0.00 35 VAL A N 6
ATOM 4311 C CA . VAL A 1 35 ? -11.010 -8.165 12.285 1.00 0.00 35 VAL A CA 6
ATOM 4312 C C . VAL A 1 35 ? -12.375 -7.965 11.637 1.00 0.00 35 VAL A C 6
ATOM 4313 O O . VAL A 1 35 ? -13.325 -8.640 12.010 1.00 0.00 35 VAL A O 6
ATOM 4326 N N . THR A 1 36 ? -12.487 -7.092 10.636 1.00 0.00 36 THR A N 6
ATOM 4327 C CA . THR A 1 36 ? -13.745 -6.710 9.988 1.00 0.00 36 THR A CA 6
ATOM 4328 C C . THR A 1 36 ? -14.463 -7.897 9.377 1.00 0.00 36 THR A C 6
ATOM 4329 O O . THR A 1 36 ? -15.686 -7.980 9.460 1.00 0.00 36 THR A O 6
ATOM 4340 N N . ARG A 1 37 ? -13.695 -8.859 8.860 1.00 0.00 37 ARG A N 6
ATOM 4341 C CA . ARG A 1 37 ? -14.201 -10.123 8.321 1.00 0.00 37 ARG A CA 6
ATOM 4342 C C . ARG A 1 37 ? -14.880 -11.014 9.373 1.00 0.00 37 ARG A C 6
ATOM 4343 O O . ARG A 1 37 ? -15.563 -11.962 9.000 1.00 0.00 37 ARG A O 6
ATOM 4364 N N . GLN A 1 38 ? -14.735 -10.668 10.657 1.00 0.00 38 GLN A N 6
ATOM 4365 C CA . GLN A 1 38 ? -15.312 -11.348 11.819 1.00 0.00 38 GLN A CA 6
ATOM 4366 C C . GLN A 1 38 ? -15.947 -10.390 12.857 1.00 0.00 38 GLN A C 6
ATOM 4367 O O . GLN A 1 38 ? -16.353 -10.830 13.934 1.00 0.00 38 GLN A O 6
ATOM 4381 N N . ARG A 1 39 ? -16.026 -9.086 12.542 1.00 0.00 39 ARG A N 6
ATOM 4382 C CA . ARG A 1 39 ? -16.419 -7.965 13.417 1.00 0.00 39 ARG A CA 6
ATOM 4383 C C . ARG A 1 39 ? -16.481 -6.662 12.606 1.00 0.00 39 ARG A C 6
ATOM 4384 O O . ARG A 1 39 ? -15.648 -5.765 12.738 1.00 0.00 39 ARG A O 6
ATOM 4405 N N . TYR A 1 40 ? -17.476 -6.579 11.724 1.00 0.00 40 TYR A N 6
ATOM 4406 C CA . TYR A 1 40 ? -17.745 -5.398 10.911 1.00 0.00 40 TYR A CA 6
ATOM 4407 C C . TYR A 1 40 ? -18.428 -4.302 11.747 1.00 0.00 40 TYR A C 6
ATOM 4408 O O . TYR A 1 40 ? -19.537 -4.464 12.244 1.00 0.00 40 TYR A O 6
ATOM 4429 N N . TYR A 1 1 ? 3.526 13.007 -17.003 1.00 0.00 1 TYR A N 7
ATOM 4430 C CA . TYR A 1 1 ? 3.913 13.935 -15.918 1.00 0.00 1 TYR A CA 7
ATOM 4431 C C . TYR A 1 1 ? 3.457 13.349 -14.581 1.00 0.00 1 TYR A C 7
ATOM 4432 O O . TYR A 1 1 ? 2.876 12.265 -14.599 1.00 0.00 1 TYR A O 7
ATOM 4449 N N . LEU A 1 2 ? 3.690 14.035 -13.450 1.00 0.00 2 LEU A N 7
ATOM 4450 C CA . LEU A 1 2 ? 3.220 13.672 -12.097 1.00 0.00 2 LEU A CA 7
ATOM 4451 C C . LEU A 1 2 ? 4.020 12.509 -11.491 1.00 0.00 2 LEU A C 7
ATOM 4452 O O . LEU A 1 2 ? 4.525 12.620 -10.378 1.00 0.00 2 LEU A O 7
ATOM 4468 N N . GLU A 1 3 ? 4.211 11.432 -12.261 1.00 0.00 3 GLU A N 7
ATOM 4469 C CA . GLU A 1 3 ? 5.122 10.328 -11.994 1.00 0.00 3 GLU A CA 7
ATOM 4470 C C . GLU A 1 3 ? 6.451 10.789 -11.404 1.00 0.00 3 GLU A C 7
ATOM 4471 O O . GLU A 1 3 ? 6.763 10.362 -10.303 1.00 0.00 3 GLU A O 7
ATOM 4483 N N . ARG A 1 4 ? 7.209 11.674 -12.071 1.00 0.00 4 ARG A N 7
ATOM 4484 C CA . ARG A 1 4 ? 8.467 12.230 -11.547 1.00 0.00 4 ARG A CA 7
ATOM 4485 C C . ARG A 1 4 ? 8.347 12.802 -10.133 1.00 0.00 4 ARG A C 7
ATOM 4486 O O . ARG A 1 4 ? 9.215 12.530 -9.304 1.00 0.00 4 ARG A O 7
ATOM 4507 N N . GLU A 1 5 ? 7.292 13.579 -9.865 1.00 0.00 5 GLU A N 7
ATOM 4508 C CA . GLU A 1 5 ? 7.002 14.154 -8.550 1.00 0.00 5 GLU A CA 7
ATOM 4509 C C . GLU A 1 5 ? 6.788 13.063 -7.490 1.00 0.00 5 GLU A C 7
ATOM 4510 O O . GLU A 1 5 ? 7.283 13.184 -6.372 1.00 0.00 5 GLU A O 7
ATOM 4522 N N . LEU A 1 6 ? 6.118 11.963 -7.855 1.00 0.00 6 LEU A N 7
ATOM 4523 C CA . LEU A 1 6 ? 6.019 10.767 -7.029 1.00 0.00 6 LEU A CA 7
ATOM 4524 C C . LEU A 1 6 ? 7.353 9.990 -6.982 1.00 0.00 6 LEU A C 7
ATOM 4525 O O . LEU A 1 6 ? 7.708 9.440 -5.949 1.00 0.00 6 LEU A O 7
ATOM 4541 N N . LYS A 1 7 ? 8.145 9.966 -8.055 1.00 0.00 7 LYS A N 7
ATOM 4542 C CA . LYS A 1 7 ? 9.426 9.250 -8.146 1.00 0.00 7 LYS A CA 7
ATOM 4543 C C . LYS A 1 7 ? 10.445 9.806 -7.151 1.00 0.00 7 LYS A C 7
ATOM 4544 O O . LYS A 1 7 ? 11.112 9.040 -6.455 1.00 0.00 7 LYS A O 7
ATOM 4563 N N . LYS A 1 8 ? 10.506 11.140 -7.019 1.00 0.00 8 LYS A N 7
ATOM 4564 C CA . LYS A 1 8 ? 11.261 11.820 -5.954 1.00 0.00 8 LYS A CA 7
ATOM 4565 C C . LYS A 1 8 ? 10.652 11.659 -4.549 1.00 0.00 8 LYS A C 7
ATOM 4566 O O . LYS A 1 8 ? 11.320 11.989 -3.574 1.00 0.00 8 LYS A O 7
ATOM 4585 N N . LEU A 1 9 ? 9.430 11.130 -4.443 1.00 0.00 9 LEU A N 7
ATOM 4586 C CA . LEU A 1 9 ? 8.708 10.859 -3.198 1.00 0.00 9 LEU A CA 7
ATOM 4587 C C . LEU A 1 9 ? 8.934 9.416 -2.725 1.00 0.00 9 LEU A C 7
ATOM 4588 O O . LEU A 1 9 ? 9.286 9.196 -1.566 1.00 0.00 9 LEU A O 7
ATOM 4604 N N . GLU A 1 10 ? 8.789 8.431 -3.629 1.00 0.00 10 GLU A N 7
ATOM 4605 C CA . GLU A 1 10 ? 9.051 7.014 -3.348 1.00 0.00 10 GLU A CA 7
ATOM 4606 C C . GLU A 1 10 ? 10.486 6.811 -2.853 1.00 0.00 10 GLU A C 7
ATOM 4607 O O . GLU A 1 10 ? 10.706 5.977 -1.982 1.00 0.00 10 GLU A O 7
ATOM 4619 N N . ARG A 1 11 ? 11.439 7.627 -3.334 1.00 0.00 11 ARG A N 7
ATOM 4620 C CA . ARG A 1 11 ? 12.817 7.672 -2.830 1.00 0.00 11 ARG A CA 7
ATOM 4621 C C . ARG A 1 11 ? 12.883 7.902 -1.314 1.00 0.00 11 ARG A C 7
ATOM 4622 O O . ARG A 1 11 ? 13.727 7.309 -0.642 1.00 0.00 11 ARG A O 7
ATOM 4643 N N . GLU A 1 12 ? 12.018 8.769 -0.783 1.00 0.00 12 GLU A N 7
ATOM 4644 C CA . GLU A 1 12 ? 11.899 9.024 0.649 1.00 0.00 12 GLU A CA 7
ATOM 4645 C C . GLU A 1 12 ? 11.215 7.842 1.340 1.00 0.00 12 GLU A C 7
ATOM 4646 O O . GLU A 1 12 ? 11.743 7.326 2.314 1.00 0.00 12 GLU A O 7
ATOM 4658 N N . LEU A 1 13 ? 10.105 7.316 0.809 1.00 0.00 13 LEU A N 7
ATOM 4659 C CA . LEU A 1 13 ? 9.455 6.147 1.415 1.00 0.00 13 LEU A CA 7
ATOM 4660 C C . LEU A 1 13 ? 10.341 4.885 1.425 1.00 0.00 13 LEU A C 7
ATOM 4661 O O . LEU A 1 13 ? 10.319 4.129 2.396 1.00 0.00 13 LEU A O 7
ATOM 4677 N N . LYS A 1 14 ? 11.199 4.716 0.408 1.00 0.00 14 LYS A N 7
ATOM 4678 C CA . LYS A 1 14 ? 12.270 3.711 0.321 1.00 0.00 14 LYS A CA 7
ATOM 4679 C C . LYS A 1 14 ? 13.265 3.774 1.489 1.00 0.00 14 LYS A C 7
ATOM 4680 O O . LYS A 1 14 ? 14.015 2.818 1.683 1.00 0.00 14 LYS A O 7
ATOM 4699 N N . LYS A 1 15 ? 13.299 4.861 2.280 1.00 0.00 15 LYS A N 7
ATOM 4700 C CA . LYS A 1 15 ? 14.124 4.959 3.497 1.00 0.00 15 LYS A CA 7
ATOM 4701 C C . LYS A 1 15 ? 13.963 3.746 4.408 1.00 0.00 15 LYS A C 7
ATOM 4702 O O . LYS A 1 15 ? 14.945 3.307 5.006 1.00 0.00 15 LYS A O 7
ATOM 4721 N N . LEU A 1 16 ? 12.738 3.218 4.504 1.00 0.00 16 LEU A N 7
ATOM 4722 C CA . LEU A 1 16 ? 12.473 1.947 5.161 1.00 0.00 16 LEU A CA 7
ATOM 4723 C C . LEU A 1 16 ? 12.571 0.804 4.137 1.00 0.00 16 LEU A C 7
ATOM 4724 O O . LEU A 1 16 ? 12.185 0.961 2.979 1.00 0.00 16 LEU A O 7
ATOM 4740 N N . SER A 1 17 ? 13.077 -0.352 4.569 1.00 0.00 17 SER A N 7
ATOM 4741 C CA . SER A 1 17 ? 13.261 -1.541 3.732 1.00 0.00 17 SER A CA 7
ATOM 4742 C C . SER A 1 17 ? 11.998 -1.883 2.913 1.00 0.00 17 SER A C 7
ATOM 4743 O O . SER A 1 17 ? 11.001 -2.320 3.497 1.00 0.00 17 SER A O 7
ATOM 4751 N N . PRO A 1 18 ? 12.018 -1.736 1.569 1.00 0.00 18 PRO A N 7
ATOM 4752 C CA . PRO A 1 18 ? 10.834 -1.938 0.729 1.00 0.00 18 PRO A CA 7
ATOM 4753 C C . PRO A 1 18 ? 10.369 -3.403 0.709 1.00 0.00 18 PRO A C 7
ATOM 4754 O O . PRO A 1 18 ? 9.207 -3.686 0.426 1.00 0.00 18 PRO A O 7
ATOM 4765 N N . GLU A 1 19 ? 11.258 -4.330 1.080 1.00 0.00 19 GLU A N 7
ATOM 4766 C CA . GLU A 1 19 ? 10.949 -5.747 1.265 1.00 0.00 19 GLU A CA 7
ATOM 4767 C C . GLU A 1 19 ? 10.368 -6.050 2.659 1.00 0.00 19 GLU A C 7
ATOM 4768 O O . GLU A 1 19 ? 9.611 -7.008 2.819 1.00 0.00 19 GLU A O 7
ATOM 4780 N N . GLU A 1 20 ? 10.657 -5.209 3.662 1.00 0.00 20 GLU A N 7
ATOM 4781 C CA . GLU A 1 20 ? 10.165 -5.397 5.027 1.00 0.00 20 GLU A CA 7
ATOM 4782 C C . GLU A 1 20 ? 8.687 -5.046 5.114 1.00 0.00 20 GLU A C 7
ATOM 4783 O O . GLU A 1 20 ? 7.923 -5.807 5.701 1.00 0.00 20 GLU A O 7
ATOM 4795 N N . LEU A 1 21 ? 8.270 -3.943 4.474 1.00 0.00 21 LEU A N 7
ATOM 4796 C CA . LEU A 1 21 ? 6.871 -3.543 4.409 1.00 0.00 21 LEU A CA 7
ATOM 4797 C C . LEU A 1 21 ? 6.017 -4.633 3.768 1.00 0.00 21 LEU A C 7
ATOM 4798 O O . LEU A 1 21 ? 5.042 -5.040 4.381 1.00 0.00 21 LEU A O 7
ATOM 4814 N N . ASN A 1 22 ? 6.399 -5.138 2.584 1.00 0.00 22 ASN A N 7
ATOM 4815 C CA . ASN A 1 22 ? 5.698 -6.224 1.889 1.00 0.00 22 ASN A CA 7
ATOM 4816 C C . ASN A 1 22 ? 5.567 -7.479 2.772 1.00 0.00 22 ASN A C 7
ATOM 4817 O O . ASN A 1 22 ? 4.495 -8.077 2.882 1.00 0.00 22 ASN A O 7
ATOM 4828 N N . ARG A 1 23 ? 6.654 -7.851 3.464 1.00 0.00 23 ARG A N 7
ATOM 4829 C CA . ARG A 1 23 ? 6.648 -8.945 4.435 1.00 0.00 23 ARG A CA 7
ATOM 4830 C C . ARG A 1 23 ? 5.654 -8.688 5.571 1.00 0.00 23 ARG A C 7
ATOM 4831 O O . ARG A 1 23 ? 4.834 -9.556 5.867 1.00 0.00 23 ARG A O 7
ATOM 4852 N N . TYR A 1 24 ? 5.700 -7.491 6.161 1.00 0.00 24 TYR A N 7
ATOM 4853 C CA . TYR A 1 24 ? 4.757 -7.036 7.184 1.00 0.00 24 TYR A CA 7
ATOM 4854 C C . TYR A 1 24 ? 3.310 -6.981 6.666 1.00 0.00 24 TYR A C 7
ATOM 4855 O O . TYR A 1 24 ? 2.368 -7.205 7.431 1.00 0.00 24 TYR A O 7
ATOM 4873 N N . TYR A 1 25 ? 3.150 -6.752 5.358 1.00 0.00 25 TYR A N 7
ATOM 4874 C CA . TYR A 1 25 ? 1.893 -6.629 4.631 1.00 0.00 25 TYR A CA 7
ATOM 4875 C C . TYR A 1 25 ? 1.132 -7.944 4.605 1.00 0.00 25 TYR A C 7
ATOM 4876 O O . TYR A 1 25 ? -0.054 -7.931 4.894 1.00 0.00 25 TYR A O 7
ATOM 4894 N N . ALA A 1 26 ? 1.773 -9.073 4.279 1.00 0.00 26 ALA A N 7
ATOM 4895 C CA . ALA A 1 26 ? 1.103 -10.377 4.260 1.00 0.00 26 ALA A CA 7
ATOM 4896 C C . ALA A 1 26 ? 0.507 -10.724 5.636 1.00 0.00 26 ALA A C 7
ATOM 4897 O O . ALA A 1 26 ? -0.666 -11.097 5.730 1.00 0.00 26 ALA A O 7
ATOM 4904 N N . SER A 1 27 ? 1.285 -10.494 6.703 1.00 0.00 27 SER A N 7
ATOM 4905 C CA . SER A 1 27 ? 0.853 -10.596 8.101 1.00 0.00 27 SER A CA 7
ATOM 4906 C C . SER A 1 27 ? -0.282 -9.644 8.490 1.00 0.00 27 SER A C 7
ATOM 4907 O O . SER A 1 27 ? -0.922 -9.869 9.512 1.00 0.00 27 SER A O 7
ATOM 4915 N N . LEU A 1 28 ? -0.563 -8.621 7.677 1.00 0.00 28 LEU A N 7
ATOM 4916 C CA . LEU A 1 28 ? -1.652 -7.664 7.822 1.00 0.00 28 LEU A CA 7
ATOM 4917 C C . LEU A 1 28 ? -2.832 -8.057 6.923 1.00 0.00 28 LEU A C 7
ATOM 4918 O O . LEU A 1 28 ? -3.965 -8.101 7.384 1.00 0.00 28 LEU A O 7
ATOM 4934 N N . ARG A 1 29 ? -2.593 -8.368 5.646 1.00 0.00 29 ARG A N 7
ATOM 4935 C CA . ARG A 1 29 ? -3.603 -8.745 4.654 1.00 0.00 29 ARG A CA 7
ATOM 4936 C C . ARG A 1 29 ? -4.391 -9.979 5.092 1.00 0.00 29 ARG A C 7
ATOM 4937 O O . ARG A 1 29 ? -5.591 -10.077 4.827 1.00 0.00 29 ARG A O 7
ATOM 4958 N N . HIS A 1 30 ? -3.705 -10.911 5.762 1.00 0.00 30 HIS A N 7
ATOM 4959 C CA . HIS A 1 30 ? -4.332 -12.048 6.420 1.00 0.00 30 HIS A CA 7
ATOM 4960 C C . HIS A 1 30 ? -5.055 -11.640 7.707 1.00 0.00 30 HIS A C 7
ATOM 4961 O O . HIS A 1 30 ? -6.088 -12.216 8.020 1.00 0.00 30 HIS A O 7
ATOM 4975 N N . TYR A 1 31 ? -4.550 -10.632 8.427 1.00 0.00 31 TYR A N 7
ATOM 4976 C CA . TYR A 1 31 ? -5.202 -10.034 9.586 1.00 0.00 31 TYR A CA 7
ATOM 4977 C C . TYR A 1 31 ? -6.551 -9.458 9.167 1.00 0.00 31 TYR A C 7
ATOM 4978 O O . TYR A 1 31 ? -7.575 -10.047 9.498 1.00 0.00 31 TYR A O 7
ATOM 4996 N N . LEU A 1 32 ? -6.581 -8.371 8.382 1.00 0.00 32 LEU A N 7
ATOM 4997 C CA . LEU A 1 32 ? -7.815 -7.707 7.935 1.00 0.00 32 LEU A CA 7
ATOM 4998 C C . LEU A 1 32 ? -8.829 -8.663 7.289 1.00 0.00 32 LEU A C 7
ATOM 4999 O O . LEU A 1 32 ? -10.028 -8.415 7.421 1.00 0.00 32 LEU A O 7
ATOM 5015 N N . ASN A 1 33 ? -8.367 -9.793 6.731 1.00 0.00 33 ASN A N 7
ATOM 5016 C CA . ASN A 1 33 ? -9.174 -10.904 6.219 1.00 0.00 33 ASN A CA 7
ATOM 5017 C C . ASN A 1 33 ? -10.163 -11.479 7.246 1.00 0.00 33 ASN A C 7
ATOM 5018 O O . ASN A 1 33 ? -11.209 -12.000 6.860 1.00 0.00 33 ASN A O 7
ATOM 5029 N N . LEU A 1 34 ? -9.844 -11.371 8.541 1.00 0.00 34 LEU A N 7
ATOM 5030 C CA . LEU A 1 34 ? -10.704 -11.773 9.656 1.00 0.00 34 LEU A CA 7
ATOM 5031 C C . LEU A 1 34 ? -10.658 -10.800 10.857 1.00 0.00 34 LEU A C 7
ATOM 5032 O O . LEU A 1 34 ? -11.249 -11.076 11.898 1.00 0.00 34 LEU A O 7
ATOM 5048 N N . VAL A 1 35 ? -9.997 -9.645 10.703 1.00 0.00 35 VAL A N 7
ATOM 5049 C CA . VAL A 1 35 ? -9.870 -8.579 11.706 1.00 0.00 35 VAL A CA 7
ATOM 5050 C C . VAL A 1 35 ? -10.850 -7.442 11.468 1.00 0.00 35 VAL A C 7
ATOM 5051 O O . VAL A 1 35 ? -11.215 -6.764 12.409 1.00 0.00 35 VAL A O 7
ATOM 5064 N N . THR A 1 36 ? -11.368 -7.268 10.255 1.00 0.00 36 THR A N 7
ATOM 5065 C CA . THR A 1 36 ? -12.352 -6.213 9.964 1.00 0.00 36 THR A CA 7
ATOM 5066 C C . THR A 1 36 ? -13.754 -6.748 9.702 1.00 0.00 36 THR A C 7
ATOM 5067 O O . THR A 1 36 ? -14.741 -6.148 10.130 1.00 0.00 36 THR A O 7
ATOM 5078 N N . ARG A 1 37 ? -13.839 -7.950 9.125 1.00 0.00 37 ARG A N 7
ATOM 5079 C CA . ARG A 1 37 ? -15.073 -8.739 8.961 1.00 0.00 37 ARG A CA 7
ATOM 5080 C C . ARG A 1 37 ? -15.813 -9.033 10.270 1.00 0.00 37 ARG A C 7
ATOM 5081 O O . ARG A 1 37 ? -17.020 -9.270 10.257 1.00 0.00 37 ARG A O 7
ATOM 5102 N N . GLN A 1 38 ? -15.098 -8.941 11.391 1.00 0.00 38 GLN A N 7
ATOM 5103 C CA . GLN A 1 38 ? -15.599 -9.113 12.755 1.00 0.00 38 GLN A CA 7
ATOM 5104 C C . GLN A 1 38 ? -15.805 -7.788 13.514 1.00 0.00 38 GLN A C 7
ATOM 5105 O O . GLN A 1 38 ? -15.988 -7.825 14.731 1.00 0.00 38 GLN A O 7
ATOM 5119 N N . ARG A 1 39 ? -15.801 -6.636 12.811 1.00 0.00 39 ARG A N 7
ATOM 5120 C CA . ARG A 1 39 ? -15.938 -5.278 13.383 1.00 0.00 39 ARG A CA 7
ATOM 5121 C C . ARG A 1 39 ? -14.813 -4.963 14.384 1.00 0.00 39 ARG A C 7
ATOM 5122 O O . ARG A 1 39 ? -15.042 -4.434 15.469 1.00 0.00 39 ARG A O 7
ATOM 5143 N N . TYR A 1 40 ? -13.586 -5.313 13.995 1.00 0.00 40 TYR A N 7
ATOM 5144 C CA . TYR A 1 40 ? -12.351 -5.067 14.733 1.00 0.00 40 TYR A CA 7
ATOM 5145 C C . TYR A 1 40 ? -11.419 -4.208 13.829 1.00 0.00 40 TYR A C 7
ATOM 5146 O O . TYR A 1 40 ? -11.855 -3.240 13.218 1.00 0.00 40 TYR A O 7
ATOM 5167 N N . TYR A 1 1 ? -5.115 11.137 -4.762 1.00 0.00 1 TYR A N 8
ATOM 5168 C CA . TYR A 1 1 ? -4.546 11.393 -6.103 1.00 0.00 1 TYR A CA 8
ATOM 5169 C C . TYR A 1 1 ? -3.017 11.437 -6.004 1.00 0.00 1 TYR A C 8
ATOM 5170 O O . TYR A 1 1 ? -2.506 11.238 -4.905 1.00 0.00 1 TYR A O 8
ATOM 5187 N N . LEU A 1 2 ? -2.307 11.694 -7.116 1.00 0.00 2 LEU A N 8
ATOM 5188 C CA . LEU A 1 2 ? -0.843 11.865 -7.198 1.00 0.00 2 LEU A CA 8
ATOM 5189 C C . LEU A 1 2 ? -0.054 10.537 -7.071 1.00 0.00 2 LEU A C 8
ATOM 5190 O O . LEU A 1 2 ? 0.708 10.305 -6.133 1.00 0.00 2 LEU A O 8
ATOM 5206 N N . GLU A 1 3 ? -0.196 9.664 -8.076 1.00 0.00 3 GLU A N 8
ATOM 5207 C CA . GLU A 1 3 ? 0.520 8.382 -8.142 1.00 0.00 3 GLU A CA 8
ATOM 5208 C C . GLU A 1 3 ? 2.002 8.548 -8.521 1.00 0.00 3 GLU A C 8
ATOM 5209 O O . GLU A 1 3 ? 2.861 7.848 -7.983 1.00 0.00 3 GLU A O 8
ATOM 5221 N N . ARG A 1 4 ? 2.339 9.527 -9.377 1.00 0.00 4 ARG A N 8
ATOM 5222 C CA . ARG A 1 4 ? 3.719 9.779 -9.832 1.00 0.00 4 ARG A CA 8
ATOM 5223 C C . ARG A 1 4 ? 4.565 10.632 -8.863 1.00 0.00 4 ARG A C 8
ATOM 5224 O O . ARG A 1 4 ? 5.646 11.099 -9.232 1.00 0.00 4 ARG A O 8
ATOM 5245 N N . GLU A 1 5 ? 4.073 10.809 -7.634 1.00 0.00 5 GLU A N 8
ATOM 5246 C CA . GLU A 1 5 ? 4.707 11.570 -6.551 1.00 0.00 5 GLU A CA 8
ATOM 5247 C C . GLU A 1 5 ? 5.067 10.662 -5.375 1.00 0.00 5 GLU A C 8
ATOM 5248 O O . GLU A 1 5 ? 6.231 10.634 -4.972 1.00 0.00 5 GLU A O 8
ATOM 5260 N N . LEU A 1 6 ? 4.124 9.837 -4.888 1.00 0.00 6 LEU A N 8
ATOM 5261 C CA . LEU A 1 6 ? 4.415 8.850 -3.839 1.00 0.00 6 LEU A CA 8
ATOM 5262 C C . LEU A 1 6 ? 5.542 7.881 -4.238 1.00 0.00 6 LEU A C 8
ATOM 5263 O O . LEU A 1 6 ? 6.245 7.372 -3.366 1.00 0.00 6 LEU A O 8
ATOM 5279 N N . LYS A 1 7 ? 5.793 7.695 -5.544 1.00 0.00 7 LYS A N 8
ATOM 5280 C CA . LYS A 1 7 ? 6.938 6.932 -6.050 1.00 0.00 7 LYS A CA 8
ATOM 5281 C C . LYS A 1 7 ? 8.293 7.547 -5.677 1.00 0.00 7 LYS A C 8
ATOM 5282 O O . LYS A 1 7 ? 9.200 6.825 -5.262 1.00 0.00 7 LYS A O 8
ATOM 5301 N N . LYS A 1 8 ? 8.434 8.877 -5.799 1.00 0.00 8 LYS A N 8
ATOM 5302 C CA . LYS A 1 8 ? 9.623 9.614 -5.347 1.00 0.00 8 LYS A CA 8
ATOM 5303 C C . LYS A 1 8 ? 9.685 9.762 -3.821 1.00 0.00 8 LYS A C 8
ATOM 5304 O O . LYS A 1 8 ? 10.727 10.136 -3.290 1.00 0.00 8 LYS A O 8
ATOM 5323 N N . LEU A 1 9 ? 8.603 9.411 -3.120 1.00 0.00 9 LEU A N 8
ATOM 5324 C CA . LEU A 1 9 ? 8.522 9.387 -1.665 1.00 0.00 9 LEU A CA 8
ATOM 5325 C C . LEU A 1 9 ? 8.954 8.026 -1.102 1.00 0.00 9 LEU A C 8
ATOM 5326 O O . LEU A 1 9 ? 9.789 7.976 -0.196 1.00 0.00 9 LEU A O 8
ATOM 5342 N N . GLU A 1 10 ? 8.452 6.916 -1.670 1.00 0.00 10 GLU A N 8
ATOM 5343 C CA . GLU A 1 10 ? 8.859 5.563 -1.271 1.00 0.00 10 GLU A CA 8
ATOM 5344 C C . GLU A 1 10 ? 10.386 5.388 -1.323 1.00 0.00 10 GLU A C 8
ATOM 5345 O O . GLU A 1 10 ? 10.962 4.738 -0.458 1.00 0.00 10 GLU A O 8
ATOM 5357 N N . ARG A 1 11 ? 11.054 6.047 -2.282 1.00 0.00 11 ARG A N 8
ATOM 5358 C CA . ARG A 1 11 ? 12.514 6.167 -2.371 1.00 0.00 11 ARG A CA 8
ATOM 5359 C C . ARG A 1 11 ? 13.180 6.566 -1.054 1.00 0.00 11 ARG A C 8
ATOM 5360 O O . ARG A 1 11 ? 14.200 5.977 -0.705 1.00 0.00 11 ARG A O 8
ATOM 5381 N N . GLU A 1 12 ? 12.626 7.545 -0.333 1.00 0.00 12 GLU A N 8
ATOM 5382 C CA . GLU A 1 12 ? 13.129 7.948 0.977 1.00 0.00 12 GLU A CA 8
ATOM 5383 C C . GLU A 1 12 ? 12.673 6.975 2.063 1.00 0.00 12 GLU A C 8
ATOM 5384 O O . GLU A 1 12 ? 13.497 6.517 2.847 1.00 0.00 12 GLU A O 8
ATOM 5396 N N . LEU A 1 13 ? 11.394 6.583 2.081 1.00 0.00 13 LEU A N 8
ATOM 5397 C CA . LEU A 1 13 ? 10.873 5.563 2.996 1.00 0.00 13 LEU A CA 8
ATOM 5398 C C . LEU A 1 13 ? 11.698 4.259 2.934 1.00 0.00 13 LEU A C 8
ATOM 5399 O O . LEU A 1 13 ? 11.857 3.588 3.948 1.00 0.00 13 LEU A O 8
ATOM 5415 N N . LYS A 1 14 ? 12.341 3.948 1.801 1.00 0.00 14 LYS A N 8
ATOM 5416 C CA . LYS A 1 14 ? 13.282 2.843 1.642 1.00 0.00 14 LYS A CA 8
ATOM 5417 C C . LYS A 1 14 ? 14.519 2.902 2.555 1.00 0.00 14 LYS A C 8
ATOM 5418 O O . LYS A 1 14 ? 15.250 1.915 2.620 1.00 0.00 14 LYS A O 8
ATOM 5437 N N . LYS A 1 15 ? 14.746 4.011 3.281 1.00 0.00 15 LYS A N 8
ATOM 5438 C CA . LYS A 1 15 ? 15.755 4.155 4.343 1.00 0.00 15 LYS A CA 8
ATOM 5439 C C . LYS A 1 15 ? 15.724 3.001 5.340 1.00 0.00 15 LYS A C 8
ATOM 5440 O O . LYS A 1 15 ? 16.774 2.465 5.678 1.00 0.00 15 LYS A O 8
ATOM 5459 N N . LEU A 1 16 ? 14.529 2.575 5.755 1.00 0.00 16 LEU A N 8
ATOM 5460 C CA . LEU A 1 16 ? 14.320 1.410 6.621 1.00 0.00 16 LEU A CA 8
ATOM 5461 C C . LEU A 1 16 ? 14.303 0.092 5.826 1.00 0.00 16 LEU A C 8
ATOM 5462 O O . LEU A 1 16 ? 13.568 -0.811 6.179 1.00 0.00 16 LEU A O 8
ATOM 5478 N N . SER A 1 17 ? 15.137 -0.027 4.786 1.00 0.00 17 SER A N 8
ATOM 5479 C CA . SER A 1 17 ? 15.213 -1.096 3.773 1.00 0.00 17 SER A CA 8
ATOM 5480 C C . SER A 1 17 ? 13.928 -1.350 2.954 1.00 0.00 17 SER A C 8
ATOM 5481 O O . SER A 1 17 ? 12.816 -1.300 3.478 1.00 0.00 17 SER A O 8
ATOM 5489 N N . PRO A 1 18 ? 14.051 -1.710 1.658 1.00 0.00 18 PRO A N 8
ATOM 5490 C CA . PRO A 1 18 ? 12.888 -2.032 0.827 1.00 0.00 18 PRO A CA 8
ATOM 5491 C C . PRO A 1 18 ? 12.214 -3.337 1.257 1.00 0.00 18 PRO A C 8
ATOM 5492 O O . PRO A 1 18 ? 10.987 -3.423 1.305 1.00 0.00 18 PRO A O 8
ATOM 5503 N N . GLU A 1 19 ? 13.022 -4.352 1.579 1.00 0.00 19 GLU A N 8
ATOM 5504 C CA . GLU A 1 19 ? 12.523 -5.672 1.965 1.00 0.00 19 GLU A CA 8
ATOM 5505 C C . GLU A 1 19 ? 11.890 -5.649 3.367 1.00 0.00 19 GLU A C 8
ATOM 5506 O O . GLU A 1 19 ? 10.949 -6.391 3.628 1.00 0.00 19 GLU A O 8
ATOM 5518 N N . GLU A 1 20 ? 12.348 -4.753 4.249 1.00 0.00 20 GLU A N 8
ATOM 5519 C CA . GLU A 1 20 ? 11.832 -4.587 5.612 1.00 0.00 20 GLU A CA 8
ATOM 5520 C C . GLU A 1 20 ? 10.372 -4.134 5.589 1.00 0.00 20 GLU A C 8
ATOM 5521 O O . GLU A 1 20 ? 9.528 -4.678 6.305 1.00 0.00 20 GLU A O 8
ATOM 5533 N N . LEU A 1 21 ? 10.050 -3.188 4.697 1.00 0.00 21 LEU A N 8
ATOM 5534 C CA . LEU A 1 21 ? 8.684 -2.745 4.527 1.00 0.00 21 LEU A CA 8
ATOM 5535 C C . LEU A 1 21 ? 7.805 -3.873 3.988 1.00 0.00 21 LEU A C 8
ATOM 5536 O O . LEU A 1 21 ? 6.777 -4.175 4.590 1.00 0.00 21 LEU A O 8
ATOM 5552 N N . ASN A 1 22 ? 8.223 -4.521 2.888 1.00 0.00 22 ASN A N 8
ATOM 5553 C CA . ASN A 1 22 ? 7.499 -5.655 2.306 1.00 0.00 22 ASN A CA 8
ATOM 5554 C C . ASN A 1 22 ? 7.254 -6.774 3.336 1.00 0.00 22 ASN A C 8
ATOM 5555 O O . ASN A 1 22 ? 6.213 -7.432 3.314 1.00 0.00 22 ASN A O 8
ATOM 5566 N N . ARG A 1 23 ? 8.198 -6.965 4.267 1.00 0.00 23 ARG A N 8
ATOM 5567 C CA . ARG A 1 23 ? 8.061 -7.877 5.403 1.00 0.00 23 ARG A CA 8
ATOM 5568 C C . ARG A 1 23 ? 6.836 -7.529 6.250 1.00 0.00 23 ARG A C 8
ATOM 5569 O O . ARG A 1 23 ? 5.945 -8.363 6.414 1.00 0.00 23 ARG A O 8
ATOM 5590 N N . TYR A 1 24 ? 6.775 -6.297 6.768 1.00 0.00 24 TYR A N 8
ATOM 5591 C CA . TYR A 1 24 ? 5.626 -5.793 7.527 1.00 0.00 24 TYR A CA 8
ATOM 5592 C C . TYR A 1 24 ? 4.338 -5.789 6.692 1.00 0.00 24 TYR A C 8
ATOM 5593 O O . TYR A 1 24 ? 3.251 -5.997 7.225 1.00 0.00 24 TYR A O 8
ATOM 5611 N N . TYR A 1 25 ? 4.475 -5.631 5.375 1.00 0.00 25 TYR A N 8
ATOM 5612 C CA . TYR A 1 25 ? 3.396 -5.673 4.395 1.00 0.00 25 TYR A CA 8
ATOM 5613 C C . TYR A 1 25 ? 2.736 -7.048 4.307 1.00 0.00 25 TYR A C 8
ATOM 5614 O O . TYR A 1 25 ? 1.515 -7.116 4.279 1.00 0.00 25 TYR A O 8
ATOM 5632 N N . ALA A 1 26 ? 3.495 -8.149 4.295 1.00 0.00 26 ALA A N 8
ATOM 5633 C CA . ALA A 1 26 ? 2.928 -9.502 4.279 1.00 0.00 26 ALA A CA 8
ATOM 5634 C C . ALA A 1 26 ? 2.049 -9.766 5.515 1.00 0.00 26 ALA A C 8
ATOM 5635 O O . ALA A 1 26 ? 0.899 -10.195 5.377 1.00 0.00 26 ALA A O 8
ATOM 5642 N N . SER A 1 27 ? 2.562 -9.422 6.706 1.00 0.00 27 SER A N 8
ATOM 5643 C CA . SER A 1 27 ? 1.828 -9.443 7.977 1.00 0.00 27 SER A CA 8
ATOM 5644 C C . SER A 1 27 ? 0.712 -8.399 8.074 1.00 0.00 27 SER A C 8
ATOM 5645 O O . SER A 1 27 ? -0.033 -8.422 9.049 1.00 0.00 27 SER A O 8
ATOM 5653 N N . LEU A 1 28 ? 0.566 -7.518 7.079 1.00 0.00 28 LEU A N 8
ATOM 5654 C CA . LEU A 1 28 ? -0.553 -6.597 6.933 1.00 0.00 28 LEU A CA 8
ATOM 5655 C C . LEU A 1 28 ? -1.512 -7.027 5.821 1.00 0.00 28 LEU A C 8
ATOM 5656 O O . LEU A 1 28 ? -2.703 -6.783 5.946 1.00 0.00 28 LEU A O 8
ATOM 5672 N N . ARG A 1 29 ? -1.049 -7.727 4.779 1.00 0.00 29 ARG A N 8
ATOM 5673 C CA . ARG A 1 29 ? -1.865 -8.230 3.676 1.00 0.00 29 ARG A CA 8
ATOM 5674 C C . ARG A 1 29 ? -2.827 -9.301 4.175 1.00 0.00 29 ARG A C 8
ATOM 5675 O O . ARG A 1 29 ? -4.036 -9.158 4.013 1.00 0.00 29 ARG A O 8
ATOM 5696 N N . HIS A 1 30 ? -2.293 -10.363 4.794 1.00 0.00 30 HIS A N 8
ATOM 5697 C CA . HIS A 1 30 ? -3.120 -11.434 5.359 1.00 0.00 30 HIS A CA 8
ATOM 5698 C C . HIS A 1 30 ? -3.997 -10.924 6.509 1.00 0.00 30 HIS A C 8
ATOM 5699 O O . HIS A 1 30 ? -5.076 -11.461 6.729 1.00 0.00 30 HIS A O 8
ATOM 5713 N N . TYR A 1 31 ? -3.557 -9.861 7.193 1.00 0.00 31 TYR A N 8
ATOM 5714 C CA . TYR A 1 31 ? -4.291 -9.177 8.250 1.00 0.00 31 TYR A CA 8
ATOM 5715 C C . TYR A 1 31 ? -5.478 -8.405 7.670 1.00 0.00 31 TYR A C 8
ATOM 5716 O O . TYR A 1 31 ? -6.617 -8.761 7.953 1.00 0.00 31 TYR A O 8
ATOM 5734 N N . LEU A 1 32 ? -5.245 -7.400 6.815 1.00 0.00 32 LEU A N 8
ATOM 5735 C CA . LEU A 1 32 ? -6.274 -6.569 6.178 1.00 0.00 32 LEU A CA 8
ATOM 5736 C C . LEU A 1 32 ? -7.346 -7.430 5.472 1.00 0.00 32 LEU A C 8
ATOM 5737 O O . LEU A 1 32 ? -8.535 -7.107 5.523 1.00 0.00 32 LEU A O 8
ATOM 5753 N N . ASN A 1 33 ? -6.952 -8.602 4.947 1.00 0.00 33 ASN A N 8
ATOM 5754 C CA . ASN A 1 33 ? -7.842 -9.621 4.381 1.00 0.00 33 ASN A CA 8
ATOM 5755 C C . ASN A 1 33 ? -8.986 -10.055 5.320 1.00 0.00 33 ASN A C 8
ATOM 5756 O O . ASN A 1 33 ? -10.034 -10.480 4.840 1.00 0.00 33 ASN A O 8
ATOM 5767 N N . LEU A 1 34 ? -8.796 -9.942 6.642 1.00 0.00 34 LEU A N 8
ATOM 5768 C CA . LEU A 1 34 ? -9.806 -10.226 7.667 1.00 0.00 34 LEU A CA 8
ATOM 5769 C C . LEU A 1 34 ? -9.975 -9.102 8.712 1.00 0.00 34 LEU A C 8
ATOM 5770 O O . LEU A 1 34 ? -10.830 -9.198 9.589 1.00 0.00 34 LEU A O 8
ATOM 5786 N N . VAL A 1 35 ? -9.208 -8.013 8.589 1.00 0.00 35 VAL A N 8
ATOM 5787 C CA . VAL A 1 35 ? -9.251 -6.814 9.442 1.00 0.00 35 VAL A CA 8
ATOM 5788 C C . VAL A 1 35 ? -9.984 -5.652 8.789 1.00 0.00 35 VAL A C 8
ATOM 5789 O O . VAL A 1 35 ? -10.523 -4.797 9.483 1.00 0.00 35 VAL A O 8
ATOM 5802 N N . THR A 1 36 ? -10.056 -5.647 7.460 1.00 0.00 36 THR A N 8
ATOM 5803 C CA . THR A 1 36 ? -10.656 -4.574 6.650 1.00 0.00 36 THR A CA 8
ATOM 5804 C C . THR A 1 36 ? -11.892 -5.078 5.905 1.00 0.00 36 THR A C 8
ATOM 5805 O O . THR A 1 36 ? -12.764 -4.280 5.566 1.00 0.00 36 THR A O 8
ATOM 5816 N N . ARG A 1 37 ? -12.047 -6.409 5.792 1.00 0.00 37 ARG A N 8
ATOM 5817 C CA . ARG A 1 37 ? -13.250 -7.102 5.291 1.00 0.00 37 ARG A CA 8
ATOM 5818 C C . ARG A 1 37 ? -14.512 -6.863 6.131 1.00 0.00 37 ARG A C 8
ATOM 5819 O O . ARG A 1 37 ? -15.618 -7.149 5.683 1.00 0.00 37 ARG A O 8
ATOM 5840 N N . GLN A 1 38 ? -14.320 -6.312 7.330 1.00 0.00 38 GLN A N 8
ATOM 5841 C CA . GLN A 1 38 ? -15.337 -5.913 8.300 1.00 0.00 38 GLN A CA 8
ATOM 5842 C C . GLN A 1 38 ? -15.067 -4.527 8.918 1.00 0.00 38 GLN A C 8
ATOM 5843 O O . GLN A 1 38 ? -15.769 -4.119 9.844 1.00 0.00 38 GLN A O 8
ATOM 5857 N N . ARG A 1 39 ? -14.072 -3.782 8.404 1.00 0.00 39 ARG A N 8
ATOM 5858 C CA . ARG A 1 39 ? -13.714 -2.456 8.934 1.00 0.00 39 ARG A CA 8
ATOM 5859 C C . ARG A 1 39 ? -13.006 -1.582 7.892 1.00 0.00 39 ARG A C 8
ATOM 5860 O O . ARG A 1 39 ? -11.835 -1.232 8.033 1.00 0.00 39 ARG A O 8
ATOM 5881 N N . TYR A 1 40 ? -13.733 -1.251 6.826 1.00 0.00 40 TYR A N 8
ATOM 5882 C CA . TYR A 1 40 ? -13.231 -0.476 5.692 1.00 0.00 40 TYR A CA 8
ATOM 5883 C C . TYR A 1 40 ? -12.900 0.976 6.088 1.00 0.00 40 TYR A C 8
ATOM 5884 O O . TYR A 1 40 ? -13.754 1.847 6.171 1.00 0.00 40 TYR A O 8
ATOM 5905 N N . TYR A 1 1 ? -1.232 15.298 -12.426 1.00 0.00 1 TYR A N 9
ATOM 5906 C CA . TYR A 1 1 ? -0.582 14.211 -13.203 1.00 0.00 1 TYR A CA 9
ATOM 5907 C C . TYR A 1 1 ? 0.897 14.017 -12.824 1.00 0.00 1 TYR A C 9
ATOM 5908 O O . TYR A 1 1 ? 1.717 13.639 -13.658 1.00 0.00 1 TYR A O 9
ATOM 5925 N N . LEU A 1 2 ? 1.262 14.251 -11.558 1.00 0.00 2 LEU A N 9
ATOM 5926 C CA . LEU A 1 2 ? 2.642 14.139 -11.086 1.00 0.00 2 LEU A CA 9
ATOM 5927 C C . LEU A 1 2 ? 2.968 12.680 -10.706 1.00 0.00 2 LEU A C 9
ATOM 5928 O O . LEU A 1 2 ? 3.080 12.329 -9.538 1.00 0.00 2 LEU A O 9
ATOM 5944 N N . GLU A 1 3 ? 3.144 11.811 -11.708 1.00 0.00 3 GLU A N 9
ATOM 5945 C CA . GLU A 1 3 ? 3.512 10.401 -11.494 1.00 0.00 3 GLU A CA 9
ATOM 5946 C C . GLU A 1 3 ? 4.893 10.255 -10.841 1.00 0.00 3 GLU A C 9
ATOM 5947 O O . GLU A 1 3 ? 5.050 9.506 -9.878 1.00 0.00 3 GLU A O 9
ATOM 5959 N N . ARG A 1 4 ? 5.890 11.028 -11.297 1.00 0.00 4 ARG A N 9
ATOM 5960 C CA . ARG A 1 4 ? 7.235 11.047 -10.703 1.00 0.00 4 ARG A CA 9
ATOM 5961 C C . ARG A 1 4 ? 7.209 11.308 -9.189 1.00 0.00 4 ARG A C 9
ATOM 5962 O O . ARG A 1 4 ? 8.062 10.801 -8.459 1.00 0.00 4 ARG A O 9
ATOM 5983 N N . GLU A 1 5 ? 6.234 12.088 -8.712 1.00 0.00 5 GLU A N 9
ATOM 5984 C CA . GLU A 1 5 ? 6.051 12.369 -7.291 1.00 0.00 5 GLU A CA 9
ATOM 5985 C C . GLU A 1 5 ? 5.831 11.091 -6.487 1.00 0.00 5 GLU A C 9
ATOM 5986 O O . GLU A 1 5 ? 6.506 10.920 -5.479 1.00 0.00 5 GLU A O 9
ATOM 5998 N N . LEU A 1 6 ? 4.990 10.156 -6.962 1.00 0.00 6 LEU A N 9
ATOM 5999 C CA . LEU A 1 6 ? 4.823 8.841 -6.332 1.00 0.00 6 LEU A CA 9
ATOM 6000 C C . LEU A 1 6 ? 6.162 8.116 -6.178 1.00 0.00 6 LEU A C 9
ATOM 6001 O O . LEU A 1 6 ? 6.441 7.533 -5.129 1.00 0.00 6 LEU A O 9
ATOM 6017 N N . LYS A 1 7 ? 7.029 8.214 -7.192 1.00 0.00 7 LYS A N 9
ATOM 6018 C CA . LYS A 1 7 ? 8.381 7.665 -7.142 1.00 0.00 7 LYS A CA 9
ATOM 6019 C C . LYS A 1 7 ? 9.229 8.333 -6.058 1.00 0.00 7 LYS A C 9
ATOM 6020 O O . LYS A 1 7 ? 9.959 7.636 -5.351 1.00 0.00 7 LYS A O 9
ATOM 6039 N N . LYS A 1 8 ? 9.147 9.665 -5.923 1.00 0.00 8 LYS A N 9
ATOM 6040 C CA . LYS A 1 8 ? 9.779 10.439 -4.839 1.00 0.00 8 LYS A CA 9
ATOM 6041 C C . LYS A 1 8 ? 9.107 10.220 -3.467 1.00 0.00 8 LYS A C 9
ATOM 6042 O O . LYS A 1 8 ? 9.704 10.547 -2.445 1.00 0.00 8 LYS A O 9
ATOM 6061 N N . LEU A 1 9 ? 7.926 9.601 -3.443 1.00 0.00 9 LEU A N 9
ATOM 6062 C CA . LEU A 1 9 ? 7.159 9.250 -2.252 1.00 0.00 9 LEU A CA 9
ATOM 6063 C C . LEU A 1 9 ? 7.556 7.862 -1.734 1.00 0.00 9 LEU A C 9
ATOM 6064 O O . LEU A 1 9 ? 7.890 7.724 -0.558 1.00 0.00 9 LEU A O 9
ATOM 6080 N N . GLU A 1 10 ? 7.581 6.841 -2.608 1.00 0.00 10 GLU A N 9
ATOM 6081 C CA . GLU A 1 10 ? 8.001 5.482 -2.238 1.00 0.00 10 GLU A CA 9
ATOM 6082 C C . GLU A 1 10 ? 9.422 5.493 -1.653 1.00 0.00 10 GLU A C 9
ATOM 6083 O O . GLU A 1 10 ? 9.690 4.776 -0.695 1.00 0.00 10 GLU A O 9
ATOM 6095 N N . ARG A 1 11 ? 10.307 6.368 -2.157 1.00 0.00 11 ARG A N 9
ATOM 6096 C CA . ARG A 1 11 ? 11.640 6.619 -1.587 1.00 0.00 11 ARG A CA 9
ATOM 6097 C C . ARG A 1 11 ? 11.613 7.018 -0.118 1.00 0.00 11 ARG A C 9
ATOM 6098 O O . ARG A 1 11 ? 12.505 6.617 0.628 1.00 0.00 11 ARG A O 9
ATOM 6119 N N . GLU A 1 12 ? 10.617 7.802 0.297 1.00 0.00 12 GLU A N 9
ATOM 6120 C CA . GLU A 1 12 ? 10.459 8.152 1.700 1.00 0.00 12 GLU A CA 9
ATOM 6121 C C . GLU A 1 12 ? 10.095 6.907 2.513 1.00 0.00 12 GLU A C 9
ATOM 6122 O O . GLU A 1 12 ? 10.709 6.634 3.536 1.00 0.00 12 GLU A O 9
ATOM 6134 N N . LEU A 1 13 ? 9.165 6.082 2.033 1.00 0.00 13 LEU A N 9
ATOM 6135 C CA . LEU A 1 13 ? 8.779 4.857 2.735 1.00 0.00 13 LEU A CA 9
ATOM 6136 C C . LEU A 1 13 ? 9.886 3.784 2.693 1.00 0.00 13 LEU A C 9
ATOM 6137 O O . LEU A 1 13 ? 10.074 3.047 3.663 1.00 0.00 13 LEU A O 9
ATOM 6153 N N . LYS A 1 14 ? 10.708 3.774 1.632 1.00 0.00 14 LYS A N 9
ATOM 6154 C CA . LYS A 1 14 ? 11.934 2.980 1.477 1.00 0.00 14 LYS A CA 9
ATOM 6155 C C . LYS A 1 14 ? 12.992 3.282 2.553 1.00 0.00 14 LYS A C 9
ATOM 6156 O O . LYS A 1 14 ? 13.917 2.486 2.717 1.00 0.00 14 LYS A O 9
ATOM 6175 N N . LYS A 1 15 ? 12.853 4.361 3.343 1.00 0.00 15 LYS A N 9
ATOM 6176 C CA . LYS A 1 15 ? 13.684 4.597 4.538 1.00 0.00 15 LYS A CA 9
ATOM 6177 C C . LYS A 1 15 ? 13.701 3.392 5.476 1.00 0.00 15 LYS A C 9
ATOM 6178 O O . LYS A 1 15 ? 14.761 3.067 6.006 1.00 0.00 15 LYS A O 9
ATOM 6197 N N . LEU A 1 16 ? 12.567 2.690 5.624 1.00 0.00 16 LEU A N 9
ATOM 6198 C CA . LEU A 1 16 ? 12.484 1.478 6.442 1.00 0.00 16 LEU A CA 9
ATOM 6199 C C . LEU A 1 16 ? 12.791 0.187 5.672 1.00 0.00 16 LEU A C 9
ATOM 6200 O O . LEU A 1 16 ? 12.416 -0.873 6.134 1.00 0.00 16 LEU A O 9
ATOM 6216 N N . SER A 1 17 ? 13.499 0.275 4.542 1.00 0.00 17 SER A N 9
ATOM 6217 C CA . SER A 1 17 ? 13.732 -0.761 3.520 1.00 0.00 17 SER A CA 9
ATOM 6218 C C . SER A 1 17 ? 12.467 -1.087 2.696 1.00 0.00 17 SER A C 9
ATOM 6219 O O . SER A 1 17 ? 11.371 -1.205 3.248 1.00 0.00 17 SER A O 9
ATOM 6227 N N . PRO A 1 18 ? 12.590 -1.292 1.365 1.00 0.00 18 PRO A N 9
ATOM 6228 C CA . PRO A 1 18 ? 11.438 -1.601 0.515 1.00 0.00 18 PRO A CA 9
ATOM 6229 C C . PRO A 1 18 ? 10.894 -3.012 0.784 1.00 0.00 18 PRO A C 9
ATOM 6230 O O . PRO A 1 18 ? 9.680 -3.217 0.828 1.00 0.00 18 PRO A O 9
ATOM 6241 N N . GLU A 1 19 ? 11.791 -3.978 1.020 1.00 0.00 19 GLU A N 9
ATOM 6242 C CA . GLU A 1 19 ? 11.418 -5.371 1.291 1.00 0.00 19 GLU A CA 9
ATOM 6243 C C . GLU A 1 19 ? 10.840 -5.551 2.710 1.00 0.00 19 GLU A C 9
ATOM 6244 O O . GLU A 1 19 ? 10.071 -6.478 2.961 1.00 0.00 19 GLU A O 9
ATOM 6256 N N . GLU A 1 20 ? 11.116 -4.603 3.615 1.00 0.00 20 GLU A N 9
ATOM 6257 C CA . GLU A 1 20 ? 10.610 -4.585 4.989 1.00 0.00 20 GLU A CA 9
ATOM 6258 C C . GLU A 1 20 ? 9.134 -4.176 5.027 1.00 0.00 20 GLU A C 9
ATOM 6259 O O . GLU A 1 20 ? 8.349 -4.751 5.783 1.00 0.00 20 GLU A O 9
ATOM 6271 N N . LEU A 1 21 ? 8.733 -3.201 4.197 1.00 0.00 21 LEU A N 9
ATOM 6272 C CA . LEU A 1 21 ? 7.336 -2.815 4.094 1.00 0.00 21 LEU A CA 9
ATOM 6273 C C . LEU A 1 21 ? 6.519 -3.970 3.527 1.00 0.00 21 LEU A C 9
ATOM 6274 O O . LEU A 1 21 ? 5.533 -4.355 4.146 1.00 0.00 21 LEU A O 9
ATOM 6290 N N . ASN A 1 22 ? 6.952 -4.552 2.397 1.00 0.00 22 ASN A N 9
ATOM 6291 C CA . ASN A 1 22 ? 6.300 -5.715 1.794 1.00 0.00 22 ASN A CA 9
ATOM 6292 C C . ASN A 1 22 ? 6.169 -6.889 2.782 1.00 0.00 22 ASN A C 9
ATOM 6293 O O . ASN A 1 22 ? 5.134 -7.555 2.819 1.00 0.00 22 ASN A O 9
ATOM 6304 N N . ARG A 1 23 ? 7.188 -7.099 3.631 1.00 0.00 23 ARG A N 9
ATOM 6305 C CA . ARG A 1 23 ? 7.153 -8.070 4.731 1.00 0.00 23 ARG A CA 9
ATOM 6306 C C . ARG A 1 23 ? 5.988 -7.806 5.687 1.00 0.00 23 ARG A C 9
ATOM 6307 O O . ARG A 1 23 ? 5.201 -8.712 5.959 1.00 0.00 23 ARG A O 9
ATOM 6328 N N . TYR A 1 24 ? 5.887 -6.577 6.203 1.00 0.00 24 TYR A N 9
ATOM 6329 C CA . TYR A 1 24 ? 4.786 -6.140 7.068 1.00 0.00 24 TYR A CA 9
ATOM 6330 C C . TYR A 1 24 ? 3.437 -6.089 6.334 1.00 0.00 24 TYR A C 9
ATOM 6331 O O . TYR A 1 24 ? 2.379 -6.136 6.955 1.00 0.00 24 TYR A O 9
ATOM 6349 N N . TYR A 1 25 ? 3.470 -6.029 5.005 1.00 0.00 25 TYR A N 9
ATOM 6350 C CA . TYR A 1 25 ? 2.309 -6.032 4.134 1.00 0.00 25 TYR A CA 9
ATOM 6351 C C . TYR A 1 25 ? 1.707 -7.423 4.012 1.00 0.00 25 TYR A C 9
ATOM 6352 O O . TYR A 1 25 ? 0.499 -7.548 4.136 1.00 0.00 25 TYR A O 9
ATOM 6370 N N . ALA A 1 26 ? 2.509 -8.470 3.785 1.00 0.00 26 ALA A N 9
ATOM 6371 C CA . ALA A 1 26 ? 2.008 -9.843 3.704 1.00 0.00 26 ALA A CA 9
ATOM 6372 C C . ALA A 1 26 ? 1.330 -10.278 5.011 1.00 0.00 26 ALA A C 9
ATOM 6373 O O . ALA A 1 26 ? 0.222 -10.818 4.975 1.00 0.00 26 ALA A O 9
ATOM 6380 N N . SER A 1 27 ? 1.946 -9.973 6.161 1.00 0.00 27 SER A N 9
ATOM 6381 C CA . SER A 1 27 ? 1.359 -10.198 7.486 1.00 0.00 27 SER A CA 9
ATOM 6382 C C . SER A 1 27 ? 0.106 -9.363 7.761 1.00 0.00 27 SER A C 9
ATOM 6383 O O . SER A 1 27 ? -0.620 -9.678 8.697 1.00 0.00 27 SER A O 9
ATOM 6391 N N . LEU A 1 28 ? -0.198 -8.366 6.921 1.00 0.00 28 LEU A N 9
ATOM 6392 C CA . LEU A 1 28 ? -1.426 -7.581 6.960 1.00 0.00 28 LEU A CA 9
ATOM 6393 C C . LEU A 1 28 ? -2.440 -8.041 5.9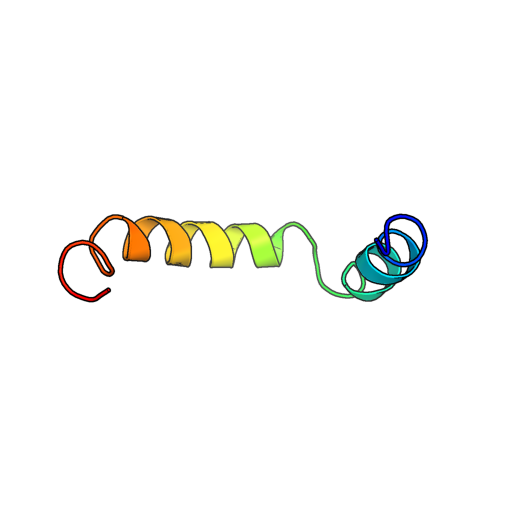12 1.00 0.00 28 LEU A C 9
ATOM 6394 O O . LEU A 1 28 ? -3.594 -8.250 6.255 1.00 0.00 28 LEU A O 9
ATOM 6410 N N . ARG A 1 29 ? -2.044 -8.263 4.659 1.00 0.00 29 ARG A N 9
ATOM 6411 C CA . ARG A 1 29 ? -2.910 -8.733 3.572 1.00 0.00 29 ARG A CA 9
ATOM 6412 C C . ARG A 1 29 ? -3.625 -10.036 3.944 1.00 0.00 29 ARG A C 9
ATOM 6413 O O . ARG A 1 29 ? -4.818 -10.177 3.685 1.00 0.00 29 ARG A O 9
ATOM 6434 N N . HIS A 1 30 ? -2.912 -10.935 4.636 1.00 0.00 30 HIS A N 9
ATOM 6435 C CA . HIS A 1 30 ? -3.475 -12.165 5.192 1.00 0.00 30 HIS A CA 9
ATOM 6436 C C . HIS A 1 30 ? -4.408 -11.920 6.380 1.00 0.00 30 HIS A C 9
ATOM 6437 O O . HIS A 1 30 ? -5.362 -12.669 6.570 1.00 0.00 30 HIS A O 9
ATOM 6451 N N . TYR A 1 31 ? -4.135 -10.884 7.179 1.00 0.00 31 TYR A N 9
ATOM 6452 C CA . TYR A 1 31 ? -5.013 -10.433 8.242 1.00 0.00 31 TYR A CA 9
ATOM 6453 C C . TYR A 1 31 ? -6.300 -9.906 7.629 1.00 0.00 31 TYR A C 9
ATOM 6454 O O . TYR A 1 31 ? -7.353 -10.457 7.925 1.00 0.00 31 TYR A O 9
ATOM 6472 N N . LEU A 1 32 ? -6.234 -8.877 6.770 1.00 0.00 32 LEU A N 9
ATOM 6473 C CA . LEU A 1 32 ? -7.404 -8.186 6.214 1.00 0.00 32 LEU A CA 9
ATOM 6474 C C . LEU A 1 32 ? -8.388 -9.159 5.557 1.00 0.00 32 LEU A C 9
ATOM 6475 O O . LEU A 1 32 ? -9.585 -8.919 5.620 1.00 0.00 32 LEU A O 9
ATOM 6491 N N . ASN A 1 33 ? -7.898 -10.304 5.068 1.00 0.00 33 ASN A N 9
ATOM 6492 C CA . ASN A 1 33 ? -8.691 -11.459 4.634 1.00 0.00 33 ASN A CA 9
ATOM 6493 C C . ASN A 1 33 ? -9.833 -11.847 5.603 1.00 0.00 33 ASN A C 9
ATOM 6494 O O . ASN A 1 33 ? -10.889 -12.311 5.169 1.00 0.00 33 ASN A O 9
ATOM 6505 N N . LEU A 1 34 ? -9.633 -11.652 6.915 1.00 0.00 34 LEU A N 9
ATOM 6506 C CA . LEU A 1 34 ? -10.657 -11.807 7.951 1.00 0.00 34 LEU A CA 9
ATOM 6507 C C . LEU A 1 34 ? -10.596 -10.767 9.086 1.00 0.00 34 LEU A C 9
ATOM 6508 O O . LEU A 1 34 ? -11.304 -10.907 10.082 1.00 0.00 34 LEU A O 9
ATOM 6524 N N . VAL A 1 35 ? -9.765 -9.731 8.949 1.00 0.00 35 VAL A N 9
ATOM 6525 C CA . VAL A 1 35 ? -9.599 -8.647 9.923 1.00 0.00 35 VAL A CA 9
ATOM 6526 C C . VAL A 1 35 ? -10.451 -7.452 9.552 1.00 0.00 35 VAL A C 9
ATOM 6527 O O . VAL A 1 35 ? -10.901 -6.754 10.445 1.00 0.00 35 VAL A O 9
ATOM 6540 N N . THR A 1 36 ? -10.802 -7.275 8.281 1.00 0.00 36 THR A N 9
ATOM 6541 C CA . THR A 1 36 ? -11.683 -6.184 7.853 1.00 0.00 36 THR A CA 9
ATOM 6542 C C . THR A 1 36 ? -13.084 -6.304 8.430 1.00 0.00 36 THR A C 9
ATOM 6543 O O . THR A 1 36 ? -13.619 -5.323 8.935 1.00 0.00 36 THR A O 9
ATOM 6554 N N . ARG A 1 37 ? -13.637 -7.520 8.472 1.00 0.00 37 ARG A N 9
ATOM 6555 C CA . ARG A 1 37 ? -14.955 -7.815 9.065 1.00 0.00 37 ARG A CA 9
ATOM 6556 C C . ARG A 1 37 ? -15.082 -7.442 10.554 1.00 0.00 37 ARG A C 9
ATOM 6557 O O . ARG A 1 37 ? -16.177 -7.497 11.113 1.00 0.00 37 ARG A O 9
ATOM 6578 N N . GLN A 1 38 ? -13.955 -7.111 11.189 1.00 0.00 38 GLN A N 9
ATOM 6579 C CA . GLN A 1 38 ? -13.832 -6.725 12.591 1.00 0.00 38 GLN A CA 9
ATOM 6580 C C . GLN A 1 38 ? -12.870 -5.539 12.822 1.00 0.00 38 GLN A C 9
ATOM 6581 O O . GLN A 1 38 ? -12.543 -5.230 13.967 1.00 0.00 38 GLN A O 9
ATOM 6595 N N . ARG A 1 39 ? -12.408 -4.878 11.746 1.00 0.00 39 ARG A N 9
ATOM 6596 C CA . ARG A 1 39 ? -11.346 -3.856 11.756 1.00 0.00 39 ARG A CA 9
ATOM 6597 C C . ARG A 1 39 ? -11.172 -3.225 10.364 1.00 0.00 39 ARG A C 9
ATOM 6598 O O . ARG A 1 39 ? -10.171 -3.424 9.676 1.00 0.00 39 ARG A O 9
ATOM 6619 N N . TYR A 1 40 ? -12.181 -2.464 9.944 1.00 0.00 40 TYR A N 9
ATOM 6620 C CA . TYR A 1 40 ? -12.209 -1.766 8.659 1.00 0.00 40 TYR A CA 9
ATOM 6621 C C . TYR A 1 40 ? -12.873 -0.390 8.811 1.00 0.00 40 TYR A C 9
ATOM 6622 O O . TYR A 1 40 ? -12.247 0.566 9.248 1.00 0.00 40 TYR A O 9
ATOM 6643 N N . TYR A 1 1 ? -4.204 14.159 -5.433 1.00 0.00 1 TYR A N 10
ATOM 6644 C CA . TYR A 1 1 ? -4.205 13.508 -6.763 1.00 0.00 1 TYR A CA 10
ATOM 6645 C C . TYR A 1 1 ? -2.803 13.246 -7.322 1.00 0.00 1 TYR A C 10
ATOM 6646 O O . TYR A 1 1 ? -2.698 12.588 -8.355 1.00 0.00 1 TYR A O 10
ATOM 6663 N N . LEU A 1 2 ? -1.734 13.758 -6.689 1.00 0.00 2 LEU A N 10
ATOM 6664 C CA . LEU A 1 2 ? -0.350 13.535 -7.101 1.00 0.00 2 LEU A CA 10
ATOM 6665 C C . LEU A 1 2 ? 0.076 12.076 -6.842 1.00 0.00 2 LEU A C 10
ATOM 6666 O O . LEU A 1 2 ? 0.904 11.788 -5.984 1.00 0.00 2 LEU A O 10
ATOM 6682 N N . GLU A 1 3 ? -0.486 11.133 -7.604 1.00 0.00 3 GLU A N 10
ATOM 6683 C CA . GLU A 1 3 ? -0.161 9.710 -7.505 1.00 0.00 3 GLU A CA 10
ATOM 6684 C C . GLU A 1 3 ? 1.303 9.434 -7.855 1.00 0.00 3 GLU A C 10
ATOM 6685 O O . GLU A 1 3 ? 1.940 8.580 -7.240 1.00 0.00 3 GLU A O 10
ATOM 6697 N N . ARG A 1 4 ? 1.872 10.203 -8.792 1.00 0.00 4 ARG A N 10
ATOM 6698 C CA . ARG A 1 4 ? 3.306 10.170 -9.077 1.00 0.00 4 ARG A CA 10
ATOM 6699 C C . ARG A 1 4 ? 4.155 10.389 -7.819 1.00 0.00 4 ARG A C 10
ATOM 6700 O O . ARG A 1 4 ? 5.203 9.753 -7.671 1.00 0.00 4 ARG A O 10
ATOM 6721 N N . GLU A 1 5 ? 3.701 11.252 -6.906 1.00 0.00 5 GLU A N 10
ATOM 6722 C CA . GLU A 1 5 ? 4.419 11.535 -5.668 1.00 0.00 5 GLU A CA 10
ATOM 6723 C C . GLU A 1 5 ? 4.632 10.264 -4.849 1.00 0.00 5 GLU A C 10
ATOM 6724 O O . GLU A 1 5 ? 5.741 10.052 -4.373 1.00 0.00 5 GLU A O 10
ATOM 6736 N N . LEU A 1 6 ? 3.617 9.388 -4.751 1.00 0.00 6 LEU A N 10
ATOM 6737 C CA . LEU A 1 6 ? 3.727 8.089 -4.079 1.00 0.00 6 LEU A CA 10
ATOM 6738 C C . LEU A 1 6 ? 4.855 7.238 -4.670 1.00 0.00 6 LEU A C 10
ATOM 6739 O O . LEU A 1 6 ? 5.609 6.607 -3.928 1.00 0.00 6 LEU A O 10
ATOM 6755 N N . LYS A 1 7 ? 5.032 7.273 -5.996 1.00 0.00 7 LYS A N 10
ATOM 6756 C CA . LYS A 1 7 ? 6.153 6.610 -6.670 1.00 0.00 7 LYS A CA 10
ATOM 6757 C C . LYS A 1 7 ? 7.494 7.211 -6.229 1.00 0.00 7 LYS A C 10
ATOM 6758 O O . LYS A 1 7 ? 8.427 6.478 -5.894 1.00 0.00 7 LYS A O 10
ATOM 6777 N N . LYS A 1 8 ? 7.577 8.546 -6.165 1.00 0.00 8 LYS A N 10
ATOM 6778 C CA . LYS A 1 8 ? 8.728 9.261 -5.597 1.00 0.00 8 LYS A CA 10
ATOM 6779 C C . LYS A 1 8 ? 8.869 9.124 -4.071 1.00 0.00 8 LYS A C 10
ATOM 6780 O O . LYS A 1 8 ? 9.898 9.527 -3.532 1.00 0.00 8 LYS A O 10
ATOM 6799 N N . LEU A 1 9 ? 7.886 8.520 -3.398 1.00 0.00 9 LEU A N 10
ATOM 6800 C CA . LEU A 1 9 ? 7.858 8.260 -1.965 1.00 0.00 9 LEU A CA 10
ATOM 6801 C C . LEU A 1 9 ? 8.361 6.850 -1.652 1.00 0.00 9 LEU A C 10
ATOM 6802 O O . LEU A 1 9 ? 9.236 6.695 -0.803 1.00 0.00 9 LEU A O 10
ATOM 6818 N N . GLU A 1 10 ? 7.859 5.828 -2.364 1.00 0.00 10 GLU A N 10
ATOM 6819 C CA . GLU A 1 10 ? 8.310 4.437 -2.228 1.00 0.00 10 GLU A CA 10
ATOM 6820 C C . GLU A 1 10 ? 9.830 4.323 -2.433 1.00 0.00 10 GLU A C 10
ATOM 6821 O O . GLU A 1 10 ? 10.502 3.554 -1.742 1.00 0.00 10 GLU A O 10
ATOM 6833 N N . ARG A 1 11 ? 10.386 5.169 -3.316 1.00 0.00 11 ARG A N 10
ATOM 6834 C CA . ARG A 1 11 ? 11.828 5.315 -3.512 1.00 0.00 11 ARG A CA 10
ATOM 6835 C C . ARG A 1 11 ? 12.562 5.688 -2.228 1.00 0.00 11 ARG A C 10
ATOM 6836 O O . ARG A 1 11 ? 13.580 5.080 -1.918 1.00 0.00 11 ARG A O 10
ATOM 6857 N N . GLU A 1 12 ? 12.078 6.710 -1.517 1.00 0.00 12 GLU A N 10
ATOM 6858 C CA . GLU A 1 12 ? 12.702 7.157 -0.274 1.00 0.00 12 GLU A CA 10
ATOM 6859 C C . GLU A 1 12 ? 12.413 6.189 0.869 1.00 0.00 12 GLU A C 10
ATOM 6860 O O . GLU A 1 12 ? 13.309 5.911 1.652 1.00 0.00 12 GLU A O 10
ATOM 6872 N N . LEU A 1 13 ? 11.210 5.603 0.923 1.00 0.00 13 LEU A N 10
ATOM 6873 C CA . LEU A 1 13 ? 10.836 4.560 1.880 1.00 0.00 13 LEU A CA 10
ATOM 6874 C C . LEU A 1 13 ? 11.792 3.353 1.861 1.00 0.00 13 LEU A C 10
ATOM 6875 O O . LEU A 1 13 ? 11.993 2.713 2.896 1.00 0.00 13 LEU A O 10
ATOM 6891 N N . LYS A 1 14 ? 12.471 3.108 0.728 1.00 0.00 14 LYS A N 10
ATOM 6892 C CA . LYS A 1 14 ? 13.593 2.168 0.606 1.00 0.00 14 LYS A CA 10
ATOM 6893 C C . LYS A 1 14 ? 14.765 2.475 1.554 1.00 0.00 14 LYS A C 10
ATOM 6894 O O . LYS A 1 14 ? 15.624 1.615 1.743 1.00 0.00 14 LYS A O 10
ATOM 6913 N N . LYS A 1 15 ? 14.805 3.655 2.190 1.00 0.00 15 LYS A N 10
ATOM 6914 C CA . LYS A 1 15 ? 15.728 4.006 3.279 1.00 0.00 15 LYS A CA 10
ATOM 6915 C C . LYS A 1 15 ? 15.776 2.937 4.366 1.00 0.00 15 LYS A C 10
ATOM 6916 O O . LYS A 1 15 ? 16.851 2.655 4.884 1.00 0.00 15 LYS A O 10
ATOM 6935 N N . LEU A 1 16 ? 14.628 2.315 4.668 1.00 0.00 16 LEU A N 10
ATOM 6936 C CA . LEU A 1 16 ? 14.534 1.243 5.654 1.00 0.00 16 LEU A CA 10
ATOM 6937 C C . LEU A 1 16 ? 14.646 -0.144 5.019 1.00 0.00 16 LEU A C 10
ATOM 6938 O O . LEU A 1 16 ? 14.192 -1.096 5.617 1.00 0.00 16 LEU A O 10
ATOM 6954 N N . SER A 1 17 ? 15.270 -0.254 3.843 1.00 0.00 17 SER A N 10
ATOM 6955 C CA . SER A 1 17 ? 15.322 -1.415 2.940 1.00 0.00 17 SER A CA 10
ATOM 6956 C C . SER A 1 17 ? 13.966 -1.755 2.284 1.00 0.00 17 SER A C 10
ATOM 6957 O O . SER A 1 17 ? 12.912 -1.649 2.916 1.00 0.00 17 SER A O 10
ATOM 6965 N N . PRO A 1 18 ? 13.955 -2.205 1.010 1.00 0.00 18 PRO A N 10
ATOM 6966 C CA . PRO A 1 18 ? 12.714 -2.538 0.308 1.00 0.00 18 PRO A CA 10
ATOM 6967 C C . PRO A 1 18 ? 12.106 -3.865 0.795 1.00 0.00 18 PRO A C 10
ATOM 6968 O O . PRO A 1 18 ? 10.883 -3.986 0.897 1.00 0.00 18 PRO A O 10
ATOM 6979 N N . GLU A 1 19 ? 12.951 -4.851 1.131 1.00 0.00 19 GLU A N 10
ATOM 6980 C CA . GLU A 1 19 ? 12.520 -6.150 1.676 1.00 0.00 19 GLU A CA 10
ATOM 6981 C C . GLU A 1 19 ? 12.092 -6.049 3.156 1.00 0.00 19 GLU A C 10
ATOM 6982 O O . GLU A 1 19 ? 11.426 -6.941 3.677 1.00 0.00 19 GLU A O 10
ATOM 6994 N N . GLU A 1 20 ? 12.402 -4.934 3.827 1.00 0.00 20 GLU A N 10
ATOM 6995 C CA . GLU A 1 20 ? 12.060 -4.700 5.233 1.00 0.00 20 GLU A CA 10
ATOM 6996 C C . GLU A 1 20 ? 10.651 -4.110 5.378 1.00 0.00 20 GLU A C 10
ATOM 6997 O O . GLU A 1 20 ? 9.946 -4.412 6.341 1.00 0.00 20 GLU A O 10
ATOM 7009 N N . LEU A 1 21 ? 10.214 -3.278 4.420 1.00 0.00 21 LEU A N 10
ATOM 7010 C CA . LEU A 1 21 ? 8.862 -2.739 4.408 1.00 0.00 21 LEU A CA 10
ATOM 7011 C C . LEU A 1 21 ? 7.849 -3.837 4.105 1.00 0.00 21 LEU A C 10
ATOM 7012 O O . LEU A 1 21 ? 6.889 -3.993 4.854 1.00 0.00 21 LEU A O 10
ATOM 7028 N N . ASN A 1 22 ? 8.085 -4.625 3.044 1.00 0.00 22 ASN A N 10
ATOM 7029 C CA . ASN A 1 22 ? 7.227 -5.753 2.667 1.00 0.00 22 ASN A CA 10
ATOM 7030 C C . ASN A 1 22 ? 6.990 -6.719 3.841 1.00 0.00 22 ASN A C 10
ATOM 7031 O O . ASN A 1 22 ? 5.886 -7.233 4.008 1.00 0.00 22 ASN A O 10
ATOM 7042 N N . ARG A 1 23 ? 8.002 -6.899 4.701 1.00 0.00 23 ARG A N 10
ATOM 7043 C CA . ARG A 1 23 ? 7.899 -7.661 5.945 1.00 0.00 23 ARG A CA 10
ATOM 7044 C C . ARG A 1 23 ? 6.767 -7.133 6.838 1.00 0.00 23 ARG A C 10
ATOM 7045 O O . ARG A 1 23 ? 5.830 -7.866 7.157 1.00 0.00 23 ARG A O 10
ATOM 7066 N N . TYR A 1 24 ? 6.836 -5.851 7.213 1.00 0.00 24 TYR A N 10
ATOM 7067 C CA . TYR A 1 24 ? 5.789 -5.168 7.974 1.00 0.00 24 TYR A CA 10
ATOM 7068 C C . TYR A 1 24 ? 4.465 -5.071 7.208 1.00 0.00 24 TYR A C 10
ATOM 7069 O O . TYR A 1 24 ? 3.404 -5.002 7.821 1.00 0.00 24 TYR A O 10
ATOM 7087 N N . TYR A 1 25 ? 4.522 -5.128 5.877 1.00 0.00 25 TYR A N 10
ATOM 7088 C CA . TYR A 1 25 ? 3.368 -5.117 4.992 1.00 0.00 25 TYR A CA 10
ATOM 7089 C C . TYR A 1 25 ? 2.600 -6.432 5.052 1.00 0.00 25 TYR A C 10
ATOM 7090 O O . TYR A 1 25 ? 1.380 -6.406 5.141 1.00 0.00 25 TYR A O 10
ATOM 7108 N N . ALA A 1 26 ? 3.278 -7.584 5.052 1.00 0.00 26 ALA A N 10
ATOM 7109 C CA . ALA A 1 26 ? 2.630 -8.895 5.137 1.00 0.00 26 ALA A CA 10
ATOM 7110 C C . ALA A 1 26 ? 1.821 -9.028 6.436 1.00 0.00 26 ALA A C 10
ATOM 7111 O O . ALA A 1 26 ? 0.640 -9.376 6.394 1.00 0.00 26 ALA A O 10
ATOM 7118 N N . SER A 1 27 ? 2.435 -8.654 7.570 1.00 0.00 27 SER A N 10
ATOM 7119 C CA . SER A 1 27 ? 1.790 -8.586 8.890 1.00 0.00 27 SER A CA 10
ATOM 7120 C C . SER A 1 27 ? 0.701 -7.509 8.983 1.00 0.00 27 SER A C 10
ATOM 7121 O O . SER A 1 27 ? -0.086 -7.516 9.919 1.00 0.00 27 SER A O 10
ATOM 7129 N N . LEU A 1 28 ? 0.600 -6.623 7.988 1.00 0.00 28 LEU A N 10
ATOM 7130 C CA . LEU A 1 28 ? -0.477 -5.651 7.841 1.00 0.00 28 LEU A CA 10
ATOM 7131 C C . LEU A 1 28 ? -1.526 -6.092 6.808 1.00 0.00 28 LEU A C 10
ATOM 7132 O O . LEU A 1 28 ? -2.679 -5.700 6.947 1.00 0.00 28 LEU A O 10
ATOM 7148 N N . ARG A 1 29 ? -1.174 -6.945 5.832 1.00 0.00 29 ARG A N 10
ATOM 7149 C CA . ARG A 1 29 ? -2.032 -7.431 4.743 1.00 0.00 29 ARG A CA 10
ATOM 7150 C C . ARG A 1 29 ? -2.812 -8.688 5.117 1.00 0.00 29 ARG A C 10
ATOM 7151 O O . ARG A 1 29 ? -3.995 -8.790 4.798 1.00 0.00 29 ARG A O 10
ATOM 7172 N N . HIS A 1 30 ? -2.156 -9.637 5.795 1.00 0.00 30 HIS A N 10
ATOM 7173 C CA . HIS A 1 30 ? -2.781 -10.865 6.291 1.00 0.00 30 HIS A CA 10
ATOM 7174 C C . HIS A 1 30 ? -3.968 -10.548 7.208 1.00 0.00 30 HIS A C 10
ATOM 7175 O O . HIS A 1 30 ? -4.958 -11.274 7.215 1.00 0.00 30 HIS A O 10
ATOM 7189 N N . TYR A 1 31 ? -3.892 -9.417 7.920 1.00 0.00 31 TYR A N 10
ATOM 7190 C CA . TYR A 1 31 ? -5.010 -8.826 8.622 1.00 0.00 31 TYR A CA 10
ATOM 7191 C C . TYR A 1 31 ? -6.135 -8.468 7.664 1.00 0.00 31 TYR A C 10
ATOM 7192 O O . TYR A 1 31 ? -7.232 -8.995 7.825 1.00 0.00 31 TYR A O 10
ATOM 7210 N N . LEU A 1 32 ? -5.880 -7.590 6.682 1.00 0.00 32 LEU A N 10
ATOM 7211 C CA . LEU A 1 32 ? -6.887 -7.028 5.768 1.00 0.00 32 LEU A CA 10
ATOM 7212 C C . LEU A 1 32 ? -7.791 -8.091 5.139 1.00 0.00 32 LEU A C 10
ATOM 7213 O O . LEU A 1 32 ? -8.985 -7.844 4.950 1.00 0.00 32 LEU A O 10
ATOM 7229 N N . ASN A 1 33 ? -7.241 -9.298 4.955 1.00 0.00 33 ASN A N 10
ATOM 7230 C CA . ASN A 1 33 ? -7.934 -10.535 4.591 1.00 0.00 33 ASN A CA 10
ATOM 7231 C C . ASN A 1 33 ? -9.271 -10.742 5.336 1.00 0.00 33 ASN A C 10
ATOM 7232 O O . ASN A 1 33 ? -10.237 -11.219 4.744 1.00 0.00 33 ASN A O 10
ATOM 7243 N N . LEU A 1 34 ? -9.338 -10.342 6.614 1.00 0.00 34 LEU A N 10
ATOM 7244 C CA . LEU A 1 34 ? -10.562 -10.320 7.420 1.00 0.00 34 LEU A CA 10
ATOM 7245 C C . LEU A 1 34 ? -10.743 -9.047 8.275 1.00 0.00 34 LEU A C 10
ATOM 7246 O O . LEU A 1 34 ? -11.676 -8.963 9.068 1.00 0.00 34 LEU A O 10
ATOM 7262 N N . VAL A 1 35 ? -9.867 -8.053 8.098 1.00 0.00 35 VAL A N 10
ATOM 7263 C CA . VAL A 1 35 ? -9.872 -6.769 8.811 1.00 0.00 35 VAL A CA 10
ATOM 7264 C C . VAL A 1 35 ? -10.530 -5.668 7.987 1.00 0.00 35 VAL A C 10
ATOM 7265 O O . VAL A 1 35 ? -11.011 -4.689 8.536 1.00 0.00 35 VAL A O 10
ATOM 7278 N N . THR A 1 36 ? -10.633 -5.835 6.671 1.00 0.00 36 THR A N 10
ATOM 7279 C CA . THR A 1 36 ? -11.251 -4.837 5.776 1.00 0.00 36 THR A CA 10
ATOM 7280 C C . THR A 1 36 ? -12.557 -5.352 5.166 1.00 0.00 36 THR A C 10
ATOM 7281 O O . THR A 1 36 ? -13.418 -4.554 4.780 1.00 0.00 36 THR A O 10
ATOM 7292 N N . ARG A 1 37 ? -12.768 -6.677 5.216 1.00 0.00 37 ARG A N 10
ATOM 7293 C CA . ARG A 1 37 ? -13.991 -7.383 4.803 1.00 0.00 37 ARG A CA 10
ATOM 7294 C C . ARG A 1 37 ? -15.245 -6.997 5.599 1.00 0.00 37 ARG A C 10
ATOM 7295 O O . ARG A 1 37 ? -16.367 -7.233 5.155 1.00 0.00 37 ARG A O 10
ATOM 7316 N N . GLN A 1 38 ? -15.016 -6.338 6.734 1.00 0.00 38 GLN A N 10
ATOM 7317 C CA . GLN A 1 38 ? -15.994 -5.765 7.652 1.00 0.00 38 GLN A CA 10
ATOM 7318 C C . GLN A 1 38 ? -15.657 -4.309 8.032 1.00 0.00 38 GLN A C 10
ATOM 7319 O O . GLN A 1 38 ? -16.150 -3.811 9.038 1.00 0.00 38 GLN A O 10
ATOM 7333 N N . ARG A 1 39 ? -14.836 -3.607 7.223 1.00 0.00 39 ARG A N 10
ATOM 7334 C CA . ARG A 1 39 ? -14.510 -2.174 7.400 1.00 0.00 39 ARG A CA 10
ATOM 7335 C C . ARG A 1 39 ? -13.736 -1.881 8.697 1.00 0.00 39 ARG A C 10
ATOM 7336 O O . ARG A 1 39 ? -13.774 -0.756 9.195 1.00 0.00 39 ARG A O 10
ATOM 7357 N N . TYR A 1 40 ? -13.035 -2.874 9.253 1.00 0.00 40 TYR A N 10
ATOM 7358 C CA . TYR A 1 40 ? -12.280 -2.846 10.514 1.00 0.00 40 TYR A CA 10
ATOM 7359 C C . TYR A 1 40 ? -13.171 -2.612 11.751 1.00 0.00 40 TYR A C 10
ATOM 7360 O O . TYR A 1 40 ? -13.018 -3.258 12.778 1.00 0.00 40 TYR A O 10
ATOM 7381 N N . TYR A 1 1 ? -2.823 7.941 -10.019 1.00 0.00 1 TYR A N 11
ATOM 7382 C CA . TYR A 1 1 ? -2.815 8.450 -11.411 1.00 0.00 1 TYR A CA 11
ATOM 7383 C C . TYR A 1 1 ? -1.572 9.298 -11.680 1.00 0.00 1 TYR A C 11
ATOM 7384 O O . TYR A 1 1 ? -0.781 8.948 -12.549 1.00 0.00 1 TYR A O 11
ATOM 7401 N N . LEU A 1 2 ? -1.383 10.388 -10.926 1.00 0.00 2 LEU A N 11
ATOM 7402 C CA . LEU A 1 2 ? -0.242 11.295 -11.007 1.00 0.00 2 LEU A CA 11
ATOM 7403 C C . LEU A 1 2 ? 0.969 10.674 -10.291 1.00 0.00 2 LEU A C 11
ATOM 7404 O O . LEU A 1 2 ? 1.292 11.045 -9.170 1.00 0.00 2 LEU A O 11
ATOM 7420 N N . GLU A 1 3 ? 1.615 9.691 -10.922 1.00 0.00 3 GLU A N 11
ATOM 7421 C CA . GLU A 1 3 ? 2.763 8.978 -10.355 1.00 0.00 3 GLU A CA 11
ATOM 7422 C C . GLU A 1 3 ? 3.999 9.868 -10.185 1.00 0.00 3 GLU A C 11
ATOM 7423 O O . GLU A 1 3 ? 4.794 9.698 -9.255 1.00 0.00 3 GLU A O 11
ATOM 7435 N N . ARG A 1 4 ? 4.166 10.825 -11.112 1.00 0.00 4 ARG A N 11
ATOM 7436 C CA . ARG A 1 4 ? 5.164 11.887 -11.003 1.00 0.00 4 ARG A CA 11
ATOM 7437 C C . ARG A 1 4 ? 4.984 12.591 -9.656 1.00 0.00 4 ARG A C 11
ATOM 7438 O O . ARG A 1 4 ? 3.871 12.684 -9.156 1.00 0.00 4 ARG A O 11
ATOM 7459 N N . GLU A 1 5 ? 6.086 13.056 -9.069 1.00 0.00 5 GLU A N 11
ATOM 7460 C CA . GLU A 1 5 ? 6.153 13.728 -7.763 1.00 0.00 5 GLU A CA 11
ATOM 7461 C C . GLU A 1 5 ? 6.180 12.709 -6.616 1.00 0.00 5 GLU A C 11
ATOM 7462 O O . GLU A 1 5 ? 6.939 12.881 -5.671 1.00 0.00 5 GLU A O 11
ATOM 7474 N N . LEU A 1 6 ? 5.454 11.591 -6.731 1.00 0.00 6 LEU A N 11
ATOM 7475 C CA . LEU A 1 6 ? 5.506 10.505 -5.746 1.00 0.00 6 LEU A CA 11
ATOM 7476 C C . LEU A 1 6 ? 6.773 9.656 -5.907 1.00 0.00 6 LEU A C 11
ATOM 7477 O O . LEU A 1 6 ? 7.321 9.168 -4.921 1.00 0.00 6 LEU A O 11
ATOM 7493 N N . LYS A 1 7 ? 7.307 9.545 -7.130 1.00 0.00 7 LYS A N 11
ATOM 7494 C CA . LYS A 1 7 ? 8.569 8.837 -7.393 1.00 0.00 7 LYS A CA 11
ATOM 7495 C C . LYS A 1 7 ? 9.758 9.465 -6.653 1.00 0.00 7 LYS A C 11
ATOM 7496 O O . LYS A 1 7 ? 10.563 8.749 -6.058 1.00 0.00 7 LYS A O 11
ATOM 7515 N N . LYS A 1 8 ? 9.843 10.802 -6.640 1.00 0.00 8 LYS A N 11
ATOM 7516 C CA . LYS A 1 8 ? 10.856 11.538 -5.867 1.00 0.00 8 LYS A CA 11
ATOM 7517 C C . LYS A 1 8 ? 10.609 11.486 -4.348 1.00 0.00 8 LYS A C 11
ATOM 7518 O O . LYS A 1 8 ? 11.484 11.871 -3.580 1.00 0.00 8 LYS A O 11
ATOM 7537 N N . LEU A 1 9 ? 9.426 11.012 -3.940 1.00 0.00 9 LEU A N 11
ATOM 7538 C CA . LEU A 1 9 ? 8.999 10.848 -2.558 1.00 0.00 9 LEU A CA 11
ATOM 7539 C C . LEU A 1 9 ? 9.397 9.455 -2.062 1.00 0.00 9 LEU A C 11
ATOM 7540 O O . LEU A 1 9 ? 10.143 9.350 -1.089 1.00 0.00 9 LEU A O 11
ATOM 7556 N N . GLU A 1 10 ? 8.976 8.390 -2.769 1.00 0.00 10 GLU A N 11
ATOM 7557 C CA . GLU A 1 10 ? 9.309 6.997 -2.431 1.00 0.00 10 GLU A CA 11
ATOM 7558 C C . GLU A 1 10 ? 10.824 6.778 -2.313 1.00 0.00 10 GLU A C 11
ATOM 7559 O O . GLU A 1 10 ? 11.292 5.971 -1.504 1.00 0.00 10 GLU A O 11
ATOM 7571 N N . ARG A 1 11 ? 11.603 7.577 -3.057 1.00 0.00 11 ARG A N 11
ATOM 7572 C CA . ARG A 1 11 ? 13.057 7.618 -2.948 1.00 0.00 11 ARG A CA 11
ATOM 7573 C C . ARG A 1 11 ? 13.550 7.827 -1.515 1.00 0.00 11 ARG A C 11
ATOM 7574 O O . ARG A 1 11 ? 14.559 7.231 -1.144 1.00 0.00 11 ARG A O 11
ATOM 7595 N N . GLU A 1 12 ? 12.846 8.652 -0.731 1.00 0.00 12 GLU A N 11
ATOM 7596 C CA . GLU A 1 12 ? 13.115 8.858 0.691 1.00 0.00 12 GLU A CA 11
ATOM 7597 C C . GLU A 1 12 ? 12.476 7.767 1.548 1.00 0.00 12 GLU A C 11
ATOM 7598 O O . GLU A 1 12 ? 13.110 7.338 2.503 1.00 0.00 12 GLU A O 11
ATOM 7610 N N . LEU A 1 13 ? 11.282 7.252 1.205 1.00 0.00 13 LEU A N 11
ATOM 7611 C CA . LEU A 1 13 ? 10.672 6.124 1.930 1.00 0.00 13 LEU A CA 11
ATOM 7612 C C . LEU A 1 13 ? 11.591 4.889 1.993 1.00 0.00 13 LEU A C 11
ATOM 7613 O O . LEU A 1 13 ? 11.597 4.192 3.009 1.00 0.00 13 LEU A O 11
ATOM 7629 N N . LYS A 1 14 ? 12.439 4.678 0.970 1.00 0.00 14 LYS A N 11
ATOM 7630 C CA . LYS A 1 14 ? 13.529 3.684 0.977 1.00 0.00 14 LYS A CA 11
ATOM 7631 C C . LYS A 1 14 ? 14.499 3.815 2.173 1.00 0.00 14 LYS A C 11
ATOM 7632 O O . LYS A 1 14 ? 15.238 2.872 2.458 1.00 0.00 14 LYS A O 11
ATOM 7651 N N . LYS A 1 15 ? 14.497 4.935 2.911 1.00 0.00 15 LYS A N 11
ATOM 7652 C CA . LYS A 1 15 ? 15.207 5.084 4.189 1.00 0.00 15 LYS A CA 11
ATOM 7653 C C . LYS A 1 15 ? 14.995 3.896 5.118 1.00 0.00 15 LYS A C 11
ATOM 7654 O O . LYS A 1 15 ? 15.953 3.450 5.746 1.00 0.00 15 LYS A O 11
ATOM 7673 N N . LEU A 1 16 ? 13.759 3.396 5.191 1.00 0.00 16 LEU A N 11
ATOM 7674 C CA . LEU A 1 16 ? 13.464 2.153 5.883 1.00 0.00 16 LEU A CA 11
ATOM 7675 C C . LEU A 1 16 ? 13.608 0.982 4.900 1.00 0.00 16 LEU A C 11
ATOM 7676 O O . LEU A 1 16 ? 13.249 1.083 3.727 1.00 0.00 16 LEU A O 11
ATOM 7692 N N . SER A 1 17 ? 14.133 -0.138 5.393 1.00 0.00 17 SER A N 11
ATOM 7693 C CA . SER A 1 17 ? 14.325 -1.393 4.663 1.00 0.00 17 SER A CA 11
ATOM 7694 C C . SER A 1 17 ? 13.087 -1.779 3.828 1.00 0.00 17 SER A C 11
ATOM 7695 O O . SER A 1 17 ? 12.068 -2.170 4.407 1.00 0.00 17 SER A O 11
ATOM 7703 N N . PRO A 1 18 ? 13.160 -1.721 2.478 1.00 0.00 18 PRO A N 11
ATOM 7704 C CA . PRO A 1 18 ? 12.018 -1.982 1.597 1.00 0.00 18 PRO A CA 11
ATOM 7705 C C . PRO A 1 18 ? 11.578 -3.458 1.603 1.00 0.00 18 PRO A C 11
ATOM 7706 O O . PRO A 1 18 ? 10.498 -3.788 1.116 1.00 0.00 18 PRO A O 11
ATOM 7717 N N . GLU A 1 19 ? 12.394 -4.345 2.182 1.00 0.00 19 GLU A N 11
ATOM 7718 C CA . GLU A 1 19 ? 12.060 -5.749 2.426 1.00 0.00 19 GLU A CA 11
ATOM 7719 C C . GLU A 1 19 ? 11.372 -5.952 3.795 1.00 0.00 19 GLU A C 11
ATOM 7720 O O . GLU A 1 19 ? 10.559 -6.864 3.952 1.00 0.00 19 GLU A O 11
ATOM 7732 N N . GLU A 1 20 ? 11.612 -5.060 4.769 1.00 0.00 20 GLU A N 11
ATOM 7733 C CA . GLU A 1 20 ? 11.051 -5.171 6.122 1.00 0.00 20 GLU A CA 11
ATOM 7734 C C . GLU A 1 20 ? 9.570 -4.776 6.128 1.00 0.00 20 GLU A C 11
ATOM 7735 O O . GLU A 1 20 ? 8.753 -5.399 6.807 1.00 0.00 20 GLU A O 11
ATOM 7747 N N . LEU A 1 21 ? 9.207 -3.761 5.332 1.00 0.00 21 LEU A N 11
ATOM 7748 C CA . LEU A 1 21 ? 7.820 -3.356 5.181 1.00 0.00 21 LEU A CA 11
ATOM 7749 C C . LEU A 1 21 ? 7.001 -4.475 4.542 1.00 0.00 21 LEU A C 11
ATOM 7750 O O . LEU A 1 21 ? 5.985 -4.858 5.107 1.00 0.00 21 LEU A O 11
ATOM 7766 N N . ASN A 1 22 ? 7.459 -5.033 3.410 1.00 0.00 22 ASN A N 11
ATOM 7767 C CA . ASN A 1 22 ? 6.792 -6.131 2.704 1.00 0.00 22 ASN A CA 11
ATOM 7768 C C . ASN A 1 22 ? 6.480 -7.319 3.624 1.00 0.00 22 ASN A C 11
ATOM 7769 O O . ASN A 1 22 ? 5.410 -7.919 3.522 1.00 0.00 22 ASN A O 11
ATOM 7780 N N . ARG A 1 23 ? 7.393 -7.631 4.557 1.00 0.00 23 ARG A N 11
ATOM 7781 C CA . ARG A 1 23 ? 7.166 -8.622 5.610 1.00 0.00 23 ARG A CA 11
ATOM 7782 C C . ARG A 1 23 ? 5.934 -8.278 6.445 1.00 0.00 23 ARG A C 11
ATOM 7783 O O . ARG A 1 23 ? 4.984 -9.060 6.466 1.00 0.00 23 ARG A O 11
ATOM 7804 N N . TYR A 1 24 ? 5.960 -7.112 7.100 1.00 0.00 24 TYR A N 11
ATOM 7805 C CA . TYR A 1 24 ? 4.838 -6.558 7.860 1.00 0.00 24 TYR A CA 11
ATOM 7806 C C . TYR A 1 24 ? 3.567 -6.397 7.014 1.00 0.00 24 TYR A C 11
ATOM 7807 O O . TYR A 1 24 ? 2.466 -6.419 7.548 1.00 0.00 24 TYR A O 11
ATOM 7825 N N . TYR A 1 25 ? 3.712 -6.282 5.695 1.00 0.00 25 TYR A N 11
ATOM 7826 C CA . TYR A 1 25 ? 2.635 -6.159 4.725 1.00 0.00 25 TYR A CA 11
ATOM 7827 C C . TYR A 1 25 ? 1.951 -7.500 4.473 1.00 0.00 25 TYR A C 11
ATOM 7828 O O . TYR A 1 25 ? 0.730 -7.564 4.526 1.00 0.00 25 TYR A O 11
ATOM 7846 N N . ALA A 1 26 ? 2.698 -8.578 4.207 1.00 0.00 26 ALA A N 11
ATOM 7847 C CA . ALA A 1 26 ? 2.123 -9.903 3.962 1.00 0.00 26 ALA A CA 11
ATOM 7848 C C . ALA A 1 26 ? 1.388 -10.435 5.206 1.00 0.00 26 ALA A C 11
ATOM 7849 O O . ALA A 1 26 ? 0.263 -10.935 5.093 1.00 0.00 26 ALA A O 11
ATOM 7856 N N . SER A 1 27 ? 1.981 -10.240 6.396 1.00 0.00 27 SER A N 11
ATOM 7857 C CA . SER A 1 27 ? 1.346 -10.518 7.691 1.00 0.00 27 SER A CA 11
ATOM 7858 C C . SER A 1 27 ? 0.184 -9.583 8.030 1.00 0.00 27 SER A C 11
ATOM 7859 O O . SER A 1 27 ? -0.522 -9.846 9.001 1.00 0.00 27 SER A O 11
ATOM 7867 N N . LEU A 1 28 ? -0.058 -8.543 7.225 1.00 0.00 28 LEU A N 11
ATOM 7868 C CA . LEU A 1 28 ? -1.244 -7.704 7.294 1.00 0.00 28 LEU A CA 11
ATOM 7869 C C . LEU A 1 28 ? -2.239 -8.060 6.194 1.00 0.00 28 LEU A C 11
ATOM 7870 O O . LEU A 1 28 ? -3.416 -8.138 6.497 1.00 0.00 28 LEU A O 11
ATOM 7886 N N . ARG A 1 29 ? -1.819 -8.333 4.953 1.00 0.00 29 ARG A N 11
ATOM 7887 C CA . ARG A 1 29 ? -2.688 -8.681 3.823 1.00 0.00 29 ARG A CA 11
ATOM 7888 C C . ARG A 1 29 ? -3.536 -9.913 4.115 1.00 0.00 29 ARG A C 11
ATOM 7889 O O . ARG A 1 29 ? -4.744 -9.891 3.897 1.00 0.00 29 ARG A O 11
ATOM 7910 N N . HIS A 1 30 ? -2.909 -10.970 4.643 1.00 0.00 30 HIS A N 11
ATOM 7911 C CA . HIS A 1 30 ? -3.620 -12.180 5.056 1.00 0.00 30 HIS A CA 11
ATOM 7912 C C . HIS A 1 30 ? -4.506 -11.952 6.292 1.00 0.00 30 HIS A C 11
ATOM 7913 O O . HIS A 1 30 ? -5.482 -12.669 6.498 1.00 0.00 30 HIS A O 11
ATOM 7927 N N . TYR A 1 31 ? -4.177 -10.932 7.093 1.00 0.00 31 TYR A N 11
ATOM 7928 C CA . TYR A 1 31 ? -4.917 -10.490 8.267 1.00 0.00 31 TYR A CA 11
ATOM 7929 C C . TYR A 1 31 ? -6.167 -9.725 7.828 1.00 0.00 31 TYR A C 11
ATOM 7930 O O . TYR A 1 31 ? -7.275 -10.229 7.995 1.00 0.00 31 TYR A O 11
ATOM 7948 N N . LEU A 1 32 ? -6.004 -8.551 7.202 1.00 0.00 32 LEU A N 11
ATOM 7949 C CA . LEU A 1 32 ? -7.060 -7.663 6.706 1.00 0.00 32 LEU A CA 11
ATOM 7950 C C . LEU A 1 32 ? -8.103 -8.375 5.842 1.00 0.00 32 LEU A C 11
ATOM 7951 O O . LEU A 1 32 ? -9.256 -7.934 5.856 1.00 0.00 32 LEU A O 11
ATOM 7967 N N . ASN A 1 33 ? -7.714 -9.495 5.205 1.00 0.00 33 ASN A N 11
ATOM 7968 C CA . ASN A 1 33 ? -8.567 -10.467 4.523 1.00 0.00 33 ASN A CA 11
ATOM 7969 C C . ASN A 1 33 ? -9.800 -10.868 5.354 1.00 0.00 33 ASN A C 11
ATOM 7970 O O . ASN A 1 33 ? -10.880 -11.062 4.797 1.00 0.00 33 ASN A O 11
ATOM 7981 N N . LEU A 1 34 ? -9.638 -10.968 6.683 1.00 0.00 34 LEU A N 11
ATOM 7982 C CA . LEU A 1 34 ? -10.723 -11.244 7.630 1.00 0.00 34 LEU A CA 11
ATOM 7983 C C . LEU A 1 34 ? -10.655 -10.438 8.945 1.00 0.00 34 LEU A C 11
ATOM 7984 O O . LEU A 1 34 ? -11.425 -10.694 9.864 1.00 0.00 34 LEU A O 11
ATOM 8000 N N . VAL A 1 35 ? -9.766 -9.443 9.031 1.00 0.00 35 VAL A N 11
ATOM 8001 C CA . VAL A 1 35 ? -9.604 -8.540 10.187 1.00 0.00 35 VAL A CA 11
ATOM 8002 C C . VAL A 1 35 ? -10.327 -7.216 9.993 1.00 0.00 35 VAL A C 11
ATOM 8003 O O . VAL A 1 35 ? -10.727 -6.578 10.961 1.00 0.00 35 VAL A O 11
ATOM 8016 N N . THR A 1 36 ? -10.560 -6.847 8.736 1.00 0.00 36 THR A N 11
ATOM 8017 C CA . THR A 1 36 ? -11.197 -5.582 8.337 1.00 0.00 36 THR A CA 11
ATOM 8018 C C . THR A 1 36 ? -12.601 -5.804 7.802 1.00 0.00 36 THR A C 11
ATOM 8019 O O . THR A 1 36 ? -13.427 -4.894 7.835 1.00 0.00 36 THR A O 11
ATOM 8030 N N . ARG A 1 37 ? -12.911 -7.045 7.403 1.00 0.00 37 ARG A N 11
ATOM 8031 C CA . ARG A 1 37 ? -14.236 -7.465 6.941 1.00 0.00 37 ARG A CA 11
ATOM 8032 C C . ARG A 1 37 ? -15.313 -7.353 8.023 1.00 0.00 37 ARG A C 11
ATOM 8033 O O . ARG A 1 37 ? -16.499 -7.311 7.701 1.00 0.00 37 ARG A O 11
ATOM 8054 N N . GLN A 1 38 ? -14.873 -7.215 9.277 1.00 0.00 38 GLN A N 11
ATOM 8055 C CA . GLN A 1 38 ? -15.693 -7.051 10.475 1.00 0.00 38 GLN A CA 11
ATOM 8056 C C . GLN A 1 38 ? -15.218 -5.915 11.401 1.00 0.00 38 GLN A C 11
ATOM 8057 O O . GLN A 1 38 ? -15.731 -5.783 12.509 1.00 0.00 38 GLN A O 11
ATOM 8071 N N . ARG A 1 39 ? -14.244 -5.101 10.954 1.00 0.00 39 ARG A N 11
ATOM 8072 C CA . ARG A 1 39 ? -13.614 -4.011 11.720 1.00 0.00 39 ARG A CA 11
ATOM 8073 C C . ARG A 1 39 ? -12.860 -3.050 10.786 1.00 0.00 39 ARG A C 11
ATOM 8074 O O . ARG A 1 39 ? -11.636 -3.049 10.713 1.00 0.00 39 ARG A O 11
ATOM 8095 N N . TYR A 1 40 ? -13.617 -2.230 10.054 1.00 0.00 40 TYR A N 11
ATOM 8096 C CA . TYR A 1 40 ? -13.072 -1.229 9.134 1.00 0.00 40 TYR A CA 11
ATOM 8097 C C . TYR A 1 40 ? -13.102 0.179 9.748 1.00 0.00 40 TYR A C 11
ATOM 8098 O O . TYR A 1 40 ? -12.074 0.821 9.890 1.00 0.00 40 TYR A O 11
ATOM 8119 N N . TYR A 1 1 ? -4.098 6.647 -10.131 1.00 0.00 1 TYR A N 12
ATOM 8120 C CA . TYR A 1 1 ? -2.749 6.422 -10.694 1.00 0.00 1 TYR A CA 12
ATOM 8121 C C . TYR A 1 1 ? -1.762 7.413 -10.075 1.00 0.00 1 TYR A C 12
ATOM 8122 O O . TYR A 1 1 ? -1.641 8.532 -10.561 1.00 0.00 1 TYR A O 12
ATOM 8139 N N . LEU A 1 2 ? -1.099 7.026 -8.975 1.00 0.00 2 LEU A N 12
ATOM 8140 C CA . LEU A 1 2 ? -0.136 7.874 -8.249 1.00 0.00 2 LEU A CA 12
ATOM 8141 C C . LEU A 1 2 ? 1.245 7.197 -8.112 1.00 0.00 2 LEU A C 12
ATOM 8142 O O . LEU A 1 2 ? 1.916 7.313 -7.092 1.00 0.00 2 LEU A O 12
ATOM 8158 N N . GLU A 1 3 ? 1.698 6.511 -9.168 1.00 0.00 3 GLU A N 12
ATOM 8159 C CA . GLU A 1 3 ? 2.987 5.801 -9.214 1.00 0.00 3 GLU A CA 12
ATOM 8160 C C . GLU A 1 3 ? 4.188 6.735 -8.986 1.00 0.00 3 GLU A C 12
ATOM 8161 O O . GLU A 1 3 ? 5.080 6.422 -8.198 1.00 0.00 3 GLU A O 12
ATOM 8173 N N . ARG A 1 4 ? 4.205 7.904 -9.646 1.00 0.00 4 ARG A N 12
ATOM 8174 C CA . ARG A 1 4 ? 5.277 8.897 -9.506 1.00 0.00 4 ARG A CA 12
ATOM 8175 C C . ARG A 1 4 ? 5.447 9.340 -8.052 1.00 0.00 4 ARG A C 12
ATOM 8176 O O . ARG A 1 4 ? 6.542 9.242 -7.495 1.00 0.00 4 ARG A O 12
ATOM 8197 N N . GLU A 1 5 ? 4.359 9.842 -7.459 1.00 0.00 5 GLU A N 12
ATOM 8198 C CA . GLU A 1 5 ? 4.337 10.289 -6.070 1.00 0.00 5 GLU A CA 12
ATOM 8199 C C . GLU A 1 5 ? 4.668 9.132 -5.128 1.00 0.00 5 GLU A C 12
ATOM 8200 O O . GLU A 1 5 ? 5.510 9.323 -4.261 1.00 0.00 5 GLU A O 12
ATOM 8212 N N . LEU A 1 6 ? 4.115 7.924 -5.351 1.00 0.00 6 LEU A N 12
ATOM 8213 C CA . LEU A 1 6 ? 4.484 6.714 -4.609 1.00 0.00 6 LEU A CA 12
ATOM 8214 C C . LEU A 1 6 ? 5.998 6.497 -4.584 1.00 0.00 6 LEU A C 12
ATOM 8215 O O . LEU A 1 6 ? 6.561 6.253 -3.521 1.00 0.00 6 LEU A O 12
ATOM 8231 N N . LYS A 1 7 ? 6.684 6.676 -5.719 1.00 0.00 7 LYS A N 12
ATOM 8232 C CA . LYS A 1 7 ? 8.148 6.600 -5.786 1.00 0.00 7 LYS A CA 12
ATOM 8233 C C . LYS A 1 7 ? 8.846 7.673 -4.938 1.00 0.00 7 LYS A C 12
ATOM 8234 O O . LYS A 1 7 ? 9.869 7.398 -4.310 1.00 0.00 7 LYS A O 12
ATOM 8253 N N . LYS A 1 8 ? 8.300 8.896 -4.905 1.00 0.00 8 LYS A N 12
ATOM 8254 C CA . LYS A 1 8 ? 8.748 9.969 -4.002 1.00 0.00 8 LYS A CA 12
ATOM 8255 C C . LYS A 1 8 ? 8.333 9.749 -2.535 1.00 0.00 8 LYS A C 12
ATOM 8256 O O . LYS A 1 8 ? 8.907 10.380 -1.654 1.00 0.00 8 LYS A O 12
ATOM 8275 N N . LEU A 1 9 ? 7.404 8.823 -2.280 1.00 0.00 9 LEU A N 12
ATOM 8276 C CA . LEU A 1 9 ? 6.883 8.437 -0.971 1.00 0.00 9 LEU A CA 12
ATOM 8277 C C . LEU A 1 9 ? 7.725 7.318 -0.360 1.00 0.00 9 LEU A C 12
ATOM 8278 O O . LEU A 1 9 ? 8.203 7.462 0.765 1.00 0.00 9 LEU A O 12
ATOM 8294 N N . GLU A 1 10 ? 7.951 6.227 -1.114 1.00 0.00 10 GLU A N 12
ATOM 8295 C CA . GLU A 1 10 ? 8.805 5.126 -0.676 1.00 0.00 10 GLU A CA 12
ATOM 8296 C C . GLU A 1 10 ? 10.173 5.655 -0.277 1.00 0.00 10 GLU A C 12
ATOM 8297 O O . GLU A 1 10 ? 10.690 5.202 0.730 1.00 0.00 10 GLU A O 12
ATOM 8309 N N . ARG A 1 11 ? 10.713 6.662 -0.985 1.00 0.00 11 ARG A N 12
ATOM 8310 C CA . ARG A 1 11 ? 11.950 7.369 -0.630 1.00 0.00 11 ARG A CA 12
ATOM 8311 C C . ARG A 1 11 ? 12.006 7.834 0.823 1.00 0.00 11 ARG A C 12
ATOM 8312 O O . ARG A 1 11 ? 13.039 7.663 1.460 1.00 0.00 11 ARG A O 12
ATOM 8333 N N . GLU A 1 12 ? 10.923 8.411 1.347 1.00 0.00 12 GLU A N 12
ATOM 8334 C CA . GLU A 1 12 ? 10.887 8.894 2.730 1.00 0.00 12 GLU A CA 12
ATOM 8335 C C . GLU A 1 12 ? 11.058 7.736 3.720 1.00 0.00 12 GLU A C 12
ATOM 8336 O O . GLU A 1 12 ? 11.781 7.843 4.708 1.00 0.00 12 GLU A O 12
ATOM 8348 N N . LEU A 1 13 ? 10.447 6.596 3.390 1.00 0.00 13 LEU A N 12
ATOM 8349 C CA . LEU A 1 13 ? 10.437 5.381 4.191 1.00 0.00 13 LEU A CA 12
ATOM 8350 C C . LEU A 1 13 ? 11.477 4.352 3.683 1.00 0.00 13 LEU A C 12
ATOM 8351 O O . LEU A 1 13 ? 11.498 3.208 4.130 1.00 0.00 13 LEU A O 12
ATOM 8367 N N . LYS A 1 14 ? 12.389 4.763 2.787 1.00 0.00 14 LYS A N 12
ATOM 8368 C CA . LYS A 1 14 ? 13.435 3.931 2.169 1.00 0.00 14 LYS A CA 12
ATOM 8369 C C . LYS A 1 14 ? 14.623 3.730 3.103 1.00 0.00 14 LYS A C 12
ATOM 8370 O O . LYS A 1 14 ? 15.455 2.855 2.863 1.00 0.00 14 LYS A O 12
ATOM 8389 N N . LYS A 1 15 ? 14.681 4.496 4.201 1.00 0.00 15 LYS A N 12
ATOM 8390 C CA . LYS A 1 15 ? 15.654 4.319 5.281 1.00 0.00 15 LYS A CA 12
ATOM 8391 C C . LYS A 1 15 ? 15.739 2.853 5.716 1.00 0.00 15 LYS A C 12
ATOM 8392 O O . LYS A 1 15 ? 16.830 2.359 5.976 1.00 0.00 15 LYS A O 12
ATOM 8411 N N . LEU A 1 16 ? 14.595 2.163 5.733 1.00 0.00 16 LEU A N 12
ATOM 8412 C CA . LEU A 1 16 ? 14.446 0.737 6.026 1.00 0.00 16 LEU A CA 12
ATOM 8413 C C . LEU A 1 16 ? 14.085 -0.060 4.763 1.00 0.00 16 LEU A C 12
ATOM 8414 O O . LEU A 1 16 ? 13.179 -0.871 4.811 1.00 0.00 16 LEU A O 12
ATOM 8430 N N . SER A 1 17 ? 14.788 0.186 3.647 1.00 0.00 17 SER A N 12
ATOM 8431 C CA . SER A 1 17 ? 14.619 -0.413 2.310 1.00 0.00 17 SER A CA 12
ATOM 8432 C C . SER A 1 17 ? 13.205 -0.294 1.694 1.00 0.00 17 SER A C 12
ATOM 8433 O O . SER A 1 17 ? 12.191 -0.535 2.348 1.0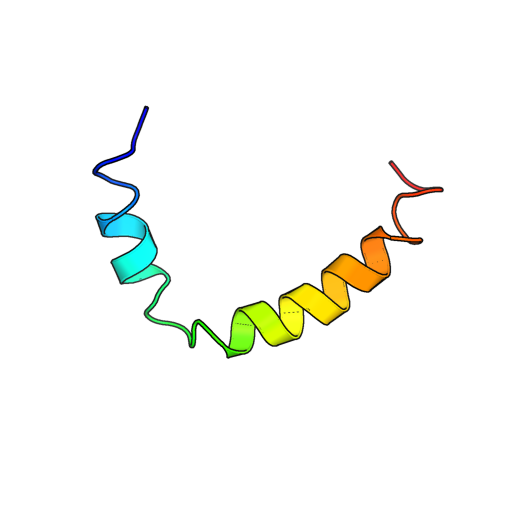0 0.00 17 SER A O 12
ATOM 8441 N N . PRO A 1 18 ? 13.088 -0.018 0.381 1.00 0.00 18 PRO A N 12
ATOM 8442 C CA . PRO A 1 18 ? 11.772 0.104 -0.243 1.00 0.00 18 PRO A CA 12
ATOM 8443 C C . PRO A 1 18 ? 11.038 -1.246 -0.283 1.00 0.00 18 PRO A C 12
ATOM 8444 O O . PRO A 1 18 ? 9.834 -1.313 -0.034 1.00 0.00 18 PRO A O 12
ATOM 8455 N N . GLU A 1 19 ? 11.776 -2.338 -0.519 1.00 0.00 19 GLU A N 12
ATOM 8456 C CA . GLU A 1 19 ? 11.199 -3.683 -0.587 1.00 0.00 19 GLU A CA 12
ATOM 8457 C C . GLU A 1 19 ? 10.892 -4.264 0.805 1.00 0.00 19 GLU A C 12
ATOM 8458 O O . GLU A 1 19 ? 10.039 -5.142 0.935 1.00 0.00 19 GLU A O 12
ATOM 8470 N N . GLU A 1 20 ? 11.534 -3.751 1.865 1.00 0.00 20 GLU A N 12
ATOM 8471 C CA . GLU A 1 20 ? 11.270 -4.173 3.246 1.00 0.00 20 GLU A CA 12
ATOM 8472 C C . GLU A 1 20 ? 9.885 -3.704 3.697 1.00 0.00 20 GLU A C 12
ATOM 8473 O O . GLU A 1 20 ? 9.148 -4.453 4.341 1.00 0.00 20 GLU A O 12
ATOM 8485 N N . LEU A 1 21 ? 9.512 -2.470 3.330 1.00 0.00 21 LEU A N 12
ATOM 8486 C CA . LEU A 1 21 ? 8.194 -1.942 3.627 1.00 0.00 21 LEU A CA 12
ATOM 8487 C C . LEU A 1 21 ? 7.120 -2.738 2.900 1.00 0.00 21 LEU A C 12
ATOM 8488 O O . LEU A 1 21 ? 6.196 -3.214 3.553 1.00 0.00 21 LEU A O 12
ATOM 8504 N N . ASN A 1 22 ? 7.272 -2.926 1.581 1.00 0.00 22 ASN A N 12
ATOM 8505 C CA . ASN A 1 22 ? 6.356 -3.722 0.763 1.00 0.00 22 ASN A CA 12
ATOM 8506 C C . ASN A 1 22 ? 6.146 -5.133 1.345 1.00 0.00 22 ASN A C 12
ATOM 8507 O O . ASN A 1 22 ? 5.021 -5.638 1.378 1.00 0.00 22 ASN A O 12
ATOM 8518 N N . ARG A 1 23 ? 7.215 -5.748 1.878 1.00 0.00 23 ARG A N 12
ATOM 8519 C CA . ARG A 1 23 ? 7.156 -7.032 2.583 1.00 0.00 23 ARG A CA 12
ATOM 8520 C C . ARG A 1 23 ? 6.198 -6.990 3.773 1.00 0.00 23 ARG A C 12
ATOM 8521 O O . ARG A 1 23 ? 5.248 -7.774 3.826 1.00 0.00 23 ARG A O 12
ATOM 8542 N N . TYR A 1 24 ? 6.442 -6.064 4.707 1.00 0.00 24 TYR A N 12
ATOM 8543 C CA . TYR A 1 24 ? 5.570 -5.807 5.853 1.00 0.00 24 TYR A CA 12
ATOM 8544 C C . TYR A 1 24 ? 4.149 -5.400 5.436 1.00 0.00 24 TYR A C 12
ATOM 8545 O O . TYR A 1 24 ? 3.191 -5.688 6.148 1.00 0.00 24 TYR A O 12
ATOM 8563 N N . TYR A 1 25 ? 4.003 -4.800 4.254 1.00 0.00 25 TYR A N 12
ATOM 8564 C CA . TYR A 1 25 ? 2.748 -4.389 3.644 1.00 0.00 25 TYR A CA 12
ATOM 8565 C C . TYR A 1 25 ? 1.920 -5.577 3.166 1.00 0.00 25 TYR A C 12
ATOM 8566 O O . TYR A 1 25 ? 0.733 -5.627 3.459 1.00 0.00 25 TYR A O 12
ATOM 8584 N N . ALA A 1 26 ? 2.506 -6.538 2.445 1.00 0.00 26 ALA A N 12
ATOM 8585 C CA . ALA A 1 26 ? 1.793 -7.740 2.001 1.00 0.00 26 ALA A CA 12
ATOM 8586 C C . ALA A 1 26 ? 1.280 -8.560 3.199 1.00 0.00 26 ALA A C 12
ATOM 8587 O O . ALA A 1 26 ? 0.111 -8.959 3.219 1.00 0.00 26 ALA A O 12
ATOM 8594 N N . SER A 1 27 ? 2.121 -8.734 4.228 1.00 0.00 27 SER A N 12
ATOM 8595 C CA . SER A 1 27 ? 1.749 -9.376 5.495 1.00 0.00 27 SER A CA 12
ATOM 8596 C C . SER A 1 27 ? 0.749 -8.573 6.339 1.00 0.00 27 SER A C 12
ATOM 8597 O O . SER A 1 27 ? 0.245 -9.096 7.332 1.00 0.00 27 SER A O 12
ATOM 8605 N N . LEU A 1 28 ? 0.430 -7.338 5.937 1.00 0.00 28 LEU A N 12
ATOM 8606 C CA . LEU A 1 28 ? -0.622 -6.507 6.510 1.00 0.00 28 LEU A CA 12
ATOM 8607 C C . LEU A 1 28 ? -1.861 -6.477 5.615 1.00 0.00 28 LEU A C 12
ATOM 8608 O O . LEU A 1 28 ? -2.961 -6.610 6.127 1.00 0.00 28 LEU A O 12
ATOM 8624 N N . ARG A 1 29 ? -1.729 -6.371 4.290 1.00 0.00 29 ARG A N 12
ATOM 8625 C CA . ARG A 1 29 ? -2.847 -6.338 3.342 1.00 0.00 29 ARG A CA 12
ATOM 8626 C C . ARG A 1 29 ? -3.742 -7.565 3.492 1.00 0.00 29 ARG A C 12
ATOM 8627 O O . ARG A 1 29 ? -4.964 -7.432 3.567 1.00 0.00 29 ARG A O 12
ATOM 8648 N N . HIS A 1 30 ? -3.122 -8.748 3.590 1.00 0.00 30 HIS A N 12
ATOM 8649 C CA . HIS A 1 30 ? -3.844 -9.989 3.859 1.00 0.00 30 HIS A CA 12
ATOM 8650 C C . HIS A 1 30 ? -4.445 -10.014 5.272 1.00 0.00 30 HIS A C 12
ATOM 8651 O O . HIS A 1 30 ? -5.493 -10.614 5.470 1.00 0.00 30 HIS A O 12
ATOM 8665 N N . TYR A 1 31 ? -3.820 -9.329 6.238 1.00 0.00 31 TYR A N 12
ATOM 8666 C CA . TYR A 1 31 ? -4.340 -9.122 7.588 1.00 0.00 31 TYR A CA 12
ATOM 8667 C C . TYR A 1 31 ? -5.615 -8.275 7.540 1.00 0.00 31 TYR A C 12
ATOM 8668 O O . TYR A 1 31 ? -6.654 -8.723 8.012 1.00 0.00 31 TYR A O 12
ATOM 8686 N N . LEU A 1 32 ? -5.577 -7.081 6.931 1.00 0.00 32 LEU A N 12
ATOM 8687 C CA . LEU A 1 32 ? -6.720 -6.157 6.886 1.00 0.00 32 LEU A CA 12
ATOM 8688 C C . LEU A 1 32 ? -7.968 -6.761 6.223 1.00 0.00 32 LEU A C 12
ATOM 8689 O O . LEU A 1 32 ? -9.094 -6.348 6.508 1.00 0.00 32 LEU A O 12
ATOM 8705 N N . ASN A 1 33 ? -7.759 -7.792 5.395 1.00 0.00 33 ASN A N 12
ATOM 8706 C CA . ASN A 1 33 ? -8.792 -8.673 4.848 1.00 0.00 33 ASN A CA 12
ATOM 8707 C C . ASN A 1 33 ? -9.767 -9.200 5.920 1.00 0.00 33 ASN A C 12
ATOM 8708 O O . ASN A 1 33 ? -10.950 -9.371 5.636 1.00 0.00 33 ASN A O 12
ATOM 8719 N N . LEU A 1 34 ? -9.276 -9.396 7.150 1.00 0.00 34 LEU A N 12
ATOM 8720 C CA . LEU A 1 34 ? -10.026 -9.808 8.336 1.00 0.00 34 LEU A CA 12
ATOM 8721 C C . LEU A 1 34 ? -9.940 -8.738 9.449 1.00 0.00 34 LEU A C 12
ATOM 8722 O O . LEU A 1 34 ? -9.799 -9.063 10.626 1.00 0.00 34 LEU A O 12
ATOM 8738 N N . VAL A 1 35 ? -10.067 -7.454 9.074 1.00 0.00 35 VAL A N 12
ATOM 8739 C CA . VAL A 1 35 ? -10.110 -6.307 10.000 1.00 0.00 35 VAL A CA 12
ATOM 8740 C C . VAL A 1 35 ? -11.286 -5.386 9.662 1.00 0.00 35 VAL A C 12
ATOM 8741 O O . VAL A 1 35 ? -12.437 -5.730 9.903 1.00 0.00 35 VAL A O 12
ATOM 8754 N N . THR A 1 36 ? -11.038 -4.214 9.088 1.00 0.00 36 THR A N 12
ATOM 8755 C CA . THR A 1 36 ? -12.036 -3.198 8.727 1.00 0.00 36 THR A CA 12
ATOM 8756 C C . THR A 1 36 ? -13.113 -3.742 7.793 1.00 0.00 36 THR A C 12
ATOM 8757 O O . THR A 1 36 ? -14.292 -3.436 7.965 1.00 0.00 36 THR A O 12
ATOM 8768 N N . ARG A 1 37 ? -12.727 -4.656 6.896 1.00 0.00 37 ARG A N 12
ATOM 8769 C CA . ARG A 1 37 ? -13.616 -5.446 6.027 1.00 0.00 37 ARG A CA 12
ATOM 8770 C C . ARG A 1 37 ? -14.599 -6.357 6.769 1.00 0.00 37 ARG A C 12
ATOM 8771 O O . ARG A 1 37 ? -15.557 -6.822 6.161 1.00 0.00 37 ARG A O 12
ATOM 8792 N N . GLN A 1 38 ? -14.389 -6.560 8.069 1.00 0.00 38 GLN A N 12
ATOM 8793 C CA . GLN A 1 38 ? -15.248 -7.313 8.983 1.00 0.00 38 GLN A CA 12
ATOM 8794 C C . 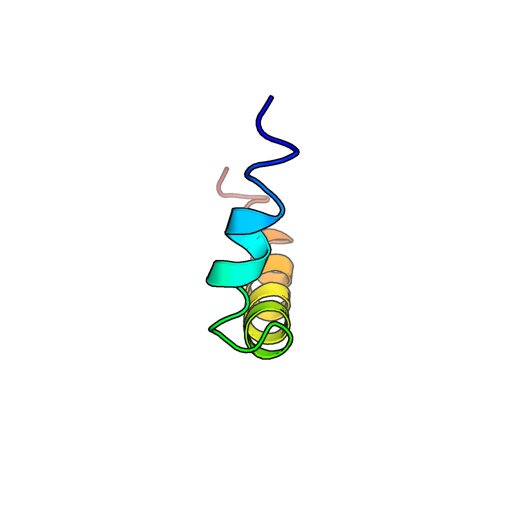GLN A 1 38 ? -15.594 -6.545 10.274 1.00 0.00 38 GLN A C 12
ATOM 8795 O O . GLN A 1 38 ? -16.034 -7.176 11.234 1.00 0.00 38 GLN A O 12
ATOM 8809 N N . ARG A 1 39 ? -15.376 -5.214 10.330 1.00 0.00 39 ARG A N 12
ATOM 8810 C CA . ARG A 1 39 ? -15.576 -4.378 11.540 1.00 0.00 39 ARG A CA 12
ATOM 8811 C C . ARG A 1 39 ? -14.628 -4.684 12.722 1.00 0.00 39 ARG A C 12
ATOM 8812 O O . ARG A 1 39 ? -14.915 -4.327 13.865 1.00 0.00 39 ARG A O 12
ATOM 8833 N N . TYR A 1 40 ? -13.456 -5.256 12.442 1.00 0.00 40 TYR A N 12
ATOM 8834 C CA . TYR A 1 40 ? -12.387 -5.577 13.390 1.00 0.00 40 TYR A CA 12
ATOM 8835 C C . TYR A 1 40 ? -12.844 -6.526 14.514 1.00 0.00 40 TYR A C 12
ATOM 8836 O O . TYR A 1 40 ? -12.603 -7.720 14.473 1.00 0.00 40 TYR A O 12
ATOM 8857 N N . TYR A 1 1 ? 1.371 15.112 -16.932 1.00 0.00 1 TYR A N 13
ATOM 8858 C CA . TYR A 1 1 ? 1.893 13.954 -16.175 1.00 0.00 1 TYR A CA 13
ATOM 8859 C C . TYR A 1 1 ? 2.757 14.464 -15.017 1.00 0.00 1 TYR A C 13
ATOM 8860 O O . TYR A 1 1 ? 3.648 15.269 -15.253 1.00 0.00 1 TYR A O 13
ATOM 8877 N N . LEU A 1 2 ? 2.484 14.043 -13.774 1.00 0.00 2 LEU A N 13
ATOM 8878 C CA . LEU A 1 2 ? 3.271 14.393 -12.572 1.00 0.00 2 LEU A CA 13
ATOM 8879 C C . LEU A 1 2 ? 3.714 13.138 -11.780 1.00 0.00 2 LEU A C 13
ATOM 8880 O O . LEU A 1 2 ? 4.057 13.202 -10.604 1.00 0.00 2 LEU A O 13
ATOM 8896 N N . GLU A 1 3 ? 3.768 11.981 -12.450 1.00 0.00 3 GLU A N 13
ATOM 8897 C CA . GLU A 1 3 ? 4.222 10.696 -11.901 1.00 0.00 3 GLU A CA 13
ATOM 8898 C C . GLU A 1 3 ? 5.676 10.726 -11.404 1.00 0.00 3 GLU A C 13
ATOM 8899 O O . GLU A 1 3 ? 6.022 10.049 -10.435 1.00 0.00 3 GLU A O 13
ATOM 8911 N N . ARG A 1 4 ? 6.540 11.534 -12.033 1.00 0.00 4 ARG A N 13
ATOM 8912 C CA . ARG A 1 4 ? 7.929 11.700 -11.597 1.00 0.00 4 ARG A CA 13
ATOM 8913 C C . ARG A 1 4 ? 8.033 12.246 -10.171 1.00 0.00 4 ARG A C 13
ATOM 8914 O O . ARG A 1 4 ? 8.923 11.840 -9.422 1.00 0.00 4 ARG A O 13
ATOM 8935 N N . GLU A 1 5 ? 7.110 13.130 -9.781 1.00 0.00 5 GLU A N 13
ATOM 8936 C CA . GLU A 1 5 ? 7.059 13.697 -8.436 1.00 0.00 5 GLU A CA 13
ATOM 8937 C C . GLU A 1 5 ? 6.833 12.600 -7.388 1.00 0.00 5 GLU A C 13
ATOM 8938 O O . GLU A 1 5 ? 7.587 12.534 -6.422 1.00 0.00 5 GLU A O 13
ATOM 8950 N N . LEU A 1 6 ? 5.889 11.675 -7.627 1.00 0.00 6 LEU A N 13
ATOM 8951 C CA . LEU A 1 6 ? 5.669 10.480 -6.800 1.00 0.00 6 LEU A CA 13
ATOM 8952 C C . LEU A 1 6 ? 6.948 9.653 -6.626 1.00 0.00 6 LEU A C 13
ATOM 8953 O O . LEU A 1 6 ? 7.232 9.188 -5.524 1.00 0.00 6 LEU A O 13
ATOM 8969 N N . LYS A 1 7 ? 7.764 9.519 -7.678 1.00 0.00 7 LYS A N 13
ATOM 8970 C CA . LYS A 1 7 ? 9.058 8.824 -7.618 1.00 0.00 7 LYS A CA 13
ATOM 8971 C C . LYS A 1 7 ? 10.067 9.549 -6.719 1.00 0.00 7 LYS A C 13
ATOM 8972 O O . LYS A 1 7 ? 10.816 8.904 -5.984 1.00 0.00 7 LYS A O 13
ATOM 8991 N N . LYS A 1 8 ? 10.071 10.888 -6.755 1.00 0.00 8 LYS A N 13
ATOM 8992 C CA . LYS A 1 8 ? 10.852 11.732 -5.839 1.00 0.00 8 LYS A CA 13
ATOM 8993 C C . LYS A 1 8 ? 10.268 11.786 -4.414 1.00 0.00 8 LYS A C 13
ATOM 8994 O O . LYS A 1 8 ? 10.972 12.179 -3.489 1.00 0.00 8 LYS A O 13
ATOM 9013 N N . LEU A 1 9 ? 9.023 11.336 -4.240 1.00 0.00 9 LEU A N 13
ATOM 9014 C CA . LEU A 1 9 ? 8.304 11.221 -2.972 1.00 0.00 9 LEU A CA 13
ATOM 9015 C C . LEU A 1 9 ? 8.593 9.876 -2.299 1.00 0.00 9 LEU A C 13
ATOM 9016 O O . LEU A 1 9 ? 8.998 9.846 -1.138 1.00 0.00 9 LEU A O 13
ATOM 9032 N N . GLU A 1 10 ? 8.450 8.760 -3.029 1.00 0.00 10 GLU A N 13
ATOM 9033 C CA . GLU A 1 10 ? 8.751 7.422 -2.509 1.00 0.00 10 GLU A CA 13
ATOM 9034 C C . GLU A 1 10 ? 10.201 7.312 -2.022 1.00 0.00 10 GLU A C 13
ATOM 9035 O O . GLU A 1 10 ? 10.466 6.567 -1.089 1.00 0.00 10 GLU A O 13
ATOM 9047 N N . ARG A 1 11 ? 11.127 8.107 -2.577 1.00 0.00 11 ARG A N 13
ATOM 9048 C CA . ARG A 1 11 ? 12.502 8.275 -2.079 1.00 0.00 11 ARG A CA 13
ATOM 9049 C C . ARG A 1 11 ? 12.593 8.686 -0.604 1.00 0.00 11 ARG A C 13
ATOM 9050 O O . ARG A 1 11 ? 13.583 8.356 0.042 1.00 0.00 11 ARG A O 13
ATOM 9071 N N . GLU A 1 12 ? 11.584 9.378 -0.070 1.00 0.00 12 GLU A N 13
ATOM 9072 C CA . GLU A 1 12 ? 11.482 9.728 1.349 1.00 0.00 12 GLU A CA 13
ATOM 9073 C C . GLU A 1 12 ? 10.954 8.539 2.162 1.00 0.00 12 GLU A C 13
ATOM 9074 O O . GLU A 1 12 ? 11.510 8.213 3.206 1.00 0.00 12 GLU A O 13
ATOM 9086 N N . LEU A 1 13 ? 9.936 7.826 1.661 1.00 0.00 13 LEU A N 13
ATOM 9087 C CA . LEU A 1 13 ? 9.440 6.619 2.326 1.00 0.00 13 LEU A CA 13
ATOM 9088 C C . LEU A 1 13 ? 10.436 5.449 2.235 1.00 0.00 13 LEU A C 13
ATOM 9089 O O . LEU A 1 13 ? 10.514 4.669 3.174 1.00 0.00 13 LEU A O 13
ATOM 9105 N N . LYS A 1 14 ? 11.274 5.380 1.191 1.00 0.00 14 LYS A N 13
ATOM 9106 C CA . LYS A 1 14 ? 12.367 4.409 0.988 1.00 0.00 14 LYS A CA 13
ATOM 9107 C C . LYS A 1 14 ? 13.339 4.327 2.176 1.00 0.00 14 LYS A C 13
ATOM 9108 O O . LYS A 1 14 ? 14.078 3.351 2.293 1.00 0.00 14 LYS A O 13
ATOM 9127 N N . LYS A 1 15 ? 13.340 5.334 3.058 1.00 0.00 15 LYS A N 13
ATOM 9128 C CA . LYS A 1 15 ? 14.156 5.381 4.270 1.00 0.00 15 LYS A CA 13
ATOM 9129 C C . LYS A 1 15 ? 14.042 4.107 5.109 1.00 0.00 15 LYS A C 13
ATOM 9130 O O . LYS A 1 15 ? 15.061 3.618 5.589 1.00 0.00 15 LYS A O 13
ATOM 9149 N N . LEU A 1 16 ? 12.828 3.553 5.236 1.00 0.00 16 LEU A N 13
ATOM 9150 C CA . LEU A 1 16 ? 12.635 2.202 5.765 1.00 0.00 16 LEU A CA 13
ATOM 9151 C C . LEU A 1 16 ? 12.656 1.176 4.623 1.00 0.00 16 LEU A C 13
ATOM 9152 O O . LEU A 1 16 ? 12.216 1.456 3.509 1.00 0.00 16 LEU A O 13
ATOM 9168 N N . SER A 1 17 ? 13.145 -0.032 4.914 1.00 0.00 17 SER A N 13
ATOM 9169 C CA . SER A 1 17 ? 13.275 -1.126 3.950 1.00 0.00 17 SER A CA 13
ATOM 9170 C C . SER A 1 17 ? 11.960 -1.390 3.188 1.00 0.00 17 SER A C 13
ATOM 9171 O O . SER A 1 17 ? 10.999 -1.879 3.792 1.00 0.00 17 SER A O 13
ATOM 9179 N N . PRO A 1 18 ? 11.897 -1.118 1.864 1.00 0.00 18 PRO A N 13
ATOM 9180 C CA . PRO A 1 18 ? 10.665 -1.244 1.081 1.00 0.00 18 PRO A CA 13
ATOM 9181 C C . PRO A 1 18 ? 10.201 -2.703 0.943 1.00 0.00 18 PRO A C 13
ATOM 9182 O O . PRO A 1 18 ? 9.033 -2.962 0.661 1.00 0.00 18 PRO A O 13
ATOM 9193 N N . GLU A 1 19 ? 11.095 -3.661 1.205 1.00 0.00 19 GLU A N 13
ATOM 9194 C CA . GLU A 1 19 ? 10.791 -5.089 1.251 1.00 0.00 19 GLU A CA 13
ATOM 9195 C C . GLU A 1 19 ? 10.318 -5.553 2.642 1.00 0.00 19 GLU A C 13
ATOM 9196 O O . GLU A 1 19 ? 9.620 -6.561 2.737 1.00 0.00 19 GLU A O 13
ATOM 9208 N N . GLU A 1 20 ? 10.628 -4.804 3.714 1.00 0.00 20 GLU A N 13
ATOM 9209 C CA . GLU A 1 20 ? 10.191 -5.124 5.079 1.00 0.00 20 GLU A CA 13
ATOM 9210 C C . GLU A 1 20 ? 8.706 -4.773 5.247 1.00 0.00 20 GLU A C 13
ATOM 9211 O O . GLU A 1 20 ? 7.945 -5.555 5.821 1.00 0.00 20 GLU A O 13
ATOM 9223 N N . LEU A 1 21 ? 8.270 -3.626 4.697 1.00 0.00 21 LEU A N 13
ATOM 9224 C CA . LEU A 1 21 ? 6.875 -3.210 4.758 1.00 0.00 21 LEU A CA 13
ATOM 9225 C C . LEU A 1 21 ? 5.965 -4.208 4.043 1.00 0.00 21 LEU A C 13
ATOM 9226 O O . LEU A 1 21 ? 5.026 -4.696 4.661 1.00 0.00 21 LEU A O 13
ATOM 9242 N N . ASN A 1 22 ? 6.258 -4.547 2.776 1.00 0.00 22 ASN A N 13
ATOM 9243 C CA . ASN A 1 22 ? 5.501 -5.536 2.001 1.00 0.00 22 ASN A CA 13
ATOM 9244 C C . ASN A 1 22 ? 5.343 -6.868 2.754 1.00 0.00 22 ASN A C 13
ATOM 9245 O O . ASN A 1 22 ? 4.277 -7.485 2.726 1.00 0.00 22 ASN A O 13
ATOM 9256 N N . ARG A 1 23 ? 6.399 -7.280 3.471 1.00 0.00 23 ARG A N 13
ATOM 9257 C CA . ARG A 1 23 ? 6.383 -8.444 4.358 1.00 0.00 23 ARG A CA 13
ATOM 9258 C C . ARG A 1 23 ? 5.315 -8.310 5.443 1.00 0.00 23 ARG A C 13
ATOM 9259 O O . ARG A 1 23 ? 4.403 -9.134 5.514 1.00 0.00 23 ARG A O 13
ATOM 9280 N N . TYR A 1 24 ? 5.415 -7.244 6.247 1.00 0.00 24 TYR A N 13
ATOM 9281 C CA . TYR A 1 24 ? 4.448 -6.903 7.288 1.00 0.00 24 TYR A CA 13
ATOM 9282 C C . TYR A 1 24 ? 3.024 -6.734 6.732 1.00 0.00 24 TYR A C 13
ATOM 9283 O O . TYR A 1 24 ? 2.054 -7.065 7.414 1.00 0.00 24 TYR A O 13
ATOM 9301 N N . TYR A 1 25 ? 2.917 -6.304 5.469 1.00 0.00 25 TYR A N 13
ATOM 9302 C CA . TYR A 1 25 ? 1.690 -6.119 4.702 1.00 0.00 25 TYR A CA 13
ATOM 9303 C C . TYR A 1 25 ? 0.958 -7.437 4.474 1.00 0.00 25 TYR A C 13
ATOM 9304 O O . TYR A 1 25 ? -0.235 -7.505 4.744 1.00 0.00 25 TYR A O 13
ATOM 9322 N N . ALA A 1 26 ? 1.631 -8.487 3.991 1.00 0.00 26 ALA A N 13
ATOM 9323 C CA . ALA A 1 26 ? 0.993 -9.789 3.778 1.00 0.00 26 ALA A CA 13
ATOM 9324 C C . ALA A 1 26 ? 0.463 -10.386 5.094 1.00 0.00 26 ALA A C 13
ATOM 9325 O O . ALA A 1 26 ? -0.673 -10.869 5.135 1.00 0.00 26 ALA A O 13
ATOM 9332 N N . SER A 1 27 ? 1.244 -10.274 6.182 1.00 0.00 27 SER A N 13
ATOM 9333 C CA . SER A 1 27 ? 0.826 -10.630 7.544 1.00 0.00 27 SER A CA 13
ATOM 9334 C C . SER A 1 27 ? -0.247 -9.713 8.141 1.00 0.00 27 SER A C 13
ATOM 9335 O O . SER A 1 27 ? -0.750 -10.004 9.222 1.00 0.00 27 SER A O 13
ATOM 9343 N N . LEU A 1 28 ? -0.627 -8.636 7.447 1.00 0.00 28 LEU A N 13
ATOM 9344 C CA . LEU A 1 28 ? -1.750 -7.773 7.791 1.00 0.00 28 LEU A CA 13
ATOM 9345 C C . LEU A 1 28 ? -2.943 -8.011 6.864 1.00 0.00 28 LEU A C 13
ATOM 9346 O O . LEU A 1 28 ? -4.067 -8.066 7.347 1.00 0.00 28 LEU A O 13
ATOM 9362 N N . ARG A 1 29 ? -2.724 -8.220 5.560 1.00 0.00 29 ARG A N 13
ATOM 9363 C CA . ARG A 1 29 ? -3.762 -8.541 4.582 1.00 0.00 29 ARG A CA 13
ATOM 9364 C C . ARG A 1 29 ? -4.469 -9.835 4.970 1.00 0.00 29 ARG A C 13
ATOM 9365 O O . ARG A 1 29 ? -5.678 -9.811 5.178 1.00 0.00 29 ARG A O 13
ATOM 9386 N N . HIS A 1 30 ? -3.718 -10.938 5.108 1.00 0.00 30 HIS A N 13
ATOM 9387 C CA . HIS A 1 30 ? -4.268 -12.255 5.450 1.00 0.00 30 HIS A CA 13
ATOM 9388 C C . HIS A 1 30 ? -4.931 -12.265 6.833 1.00 0.00 30 HIS A C 13
ATOM 9389 O O . HIS A 1 30 ? -5.914 -12.969 7.046 1.00 0.00 30 HIS A O 13
ATOM 9403 N N . TYR A 1 31 ? -4.410 -11.447 7.753 1.00 0.00 31 TYR A N 13
ATOM 9404 C CA . TYR A 1 31 ? -4.988 -11.197 9.064 1.00 0.00 31 TYR A CA 13
ATOM 9405 C C . TYR A 1 31 ? -6.337 -10.493 8.910 1.00 0.00 31 TYR A C 13
ATOM 9406 O O . TYR A 1 31 ? -7.375 -11.102 9.170 1.00 0.00 31 TYR A O 13
ATOM 9424 N N . LEU A 1 32 ? -6.350 -9.247 8.417 1.00 0.00 32 LEU A N 13
ATOM 9425 C CA . LEU A 1 32 ? -7.558 -8.436 8.254 1.00 0.00 32 LEU A CA 13
ATOM 9426 C C . LEU A 1 32 ? -8.656 -9.167 7.461 1.00 0.00 32 LEU A C 13
ATOM 9427 O O . LEU A 1 32 ? -9.835 -8.970 7.780 1.00 0.00 32 LEU A O 13
ATOM 9443 N N . ASN A 1 33 ? -8.263 -10.060 6.532 1.00 0.00 33 ASN A N 13
ATOM 9444 C CA . ASN A 1 33 ? -9.098 -10.985 5.755 1.00 0.00 33 ASN A CA 13
ATOM 9445 C C . ASN A 1 33 ? -10.119 -11.752 6.613 1.00 0.00 33 ASN A C 13
ATOM 9446 O O . ASN A 1 33 ? -11.194 -12.102 6.128 1.00 0.00 33 ASN A O 13
ATOM 9457 N N . LEU A 1 34 ? -9.774 -12.025 7.878 1.00 0.00 34 LEU A N 13
ATOM 9458 C CA . LEU A 1 34 ? -10.618 -12.740 8.838 1.00 0.00 34 LEU A CA 13
ATOM 9459 C C . LEU A 1 34 ? -10.560 -12.176 10.272 1.00 0.00 34 LEU A C 13
ATOM 9460 O O . LEU A 1 34 ? -11.213 -12.707 11.165 1.00 0.00 34 LEU A O 13
ATOM 9476 N N . VAL A 1 35 ? -9.860 -11.055 10.476 1.00 0.00 35 VAL A N 13
ATOM 9477 C CA . VAL A 1 35 ? -9.760 -10.316 11.748 1.00 0.00 35 VAL A CA 13
ATOM 9478 C C . VAL A 1 35 ? -10.679 -9.098 11.792 1.00 0.00 35 VAL A C 13
ATOM 9479 O O . VAL A 1 35 ? -11.068 -8.658 12.868 1.00 0.00 35 VAL A O 13
ATOM 9492 N N . THR A 1 36 ? -11.085 -8.601 10.626 1.00 0.00 36 THR A N 13
ATOM 9493 C CA . THR A 1 36 ? -11.896 -7.378 10.477 1.00 0.00 36 THR A CA 13
ATOM 9494 C C . THR A 1 36 ? -13.313 -7.695 10.019 1.00 0.00 36 THR A C 13
ATOM 9495 O O . THR A 1 36 ? -14.241 -6.959 10.341 1.00 0.00 36 THR A O 13
ATOM 9506 N N . ARG A 1 37 ? -13.493 -8.867 9.388 1.00 0.00 37 ARG A N 13
ATOM 9507 C CA . ARG A 1 37 ? -14.776 -9.469 8.986 1.00 0.00 37 ARG A CA 13
ATOM 9508 C C . ARG A 1 37 ? -15.730 -9.767 10.151 1.00 0.00 37 ARG A C 13
ATOM 9509 O O . ARG A 1 37 ? -16.878 -10.137 9.928 1.00 0.00 37 ARG A O 13
ATOM 9530 N N . GLN A 1 38 ? -15.230 -9.622 11.377 1.00 0.00 38 GLN A N 13
ATOM 9531 C CA . GLN A 1 38 ? -15.951 -9.769 12.638 1.00 0.00 38 GLN A CA 13
ATOM 9532 C C . GLN A 1 38 ? -15.583 -8.684 13.664 1.00 0.00 38 GLN A C 13
ATOM 9533 O O . GLN A 1 38 ? -16.011 -8.759 14.816 1.00 0.00 38 GLN A O 13
ATOM 9547 N N . ARG A 1 39 ? -14.773 -7.690 13.259 1.00 0.00 39 ARG A N 13
ATOM 9548 C CA . ARG A 1 39 ? -14.272 -6.630 14.138 1.00 0.00 39 ARG A CA 13
ATOM 9549 C C . ARG A 1 39 ? -13.799 -5.409 13.334 1.00 0.00 39 ARG A C 13
ATOM 9550 O O . ARG A 1 39 ? -12.603 -5.195 13.146 1.00 0.00 39 ARG A O 13
ATOM 9571 N N . TYR A 1 40 ? -14.766 -4.621 12.855 1.00 0.00 40 TYR A N 13
ATOM 9572 C CA . TYR A 1 40 ? -14.559 -3.376 12.103 1.00 0.00 40 TYR A CA 13
ATOM 9573 C C . TYR A 1 40 ? -13.655 -2.351 12.825 1.00 0.00 40 TYR A C 13
ATOM 9574 O O . TYR A 1 40 ? -13.446 -2.375 14.033 1.00 0.00 40 TYR A O 13
ATOM 9595 N N . TYR A 1 1 ? -2.851 12.341 -5.618 1.00 0.00 1 TYR A N 14
ATOM 9596 C CA . TYR A 1 1 ? -2.420 12.627 -7.005 1.00 0.00 1 TYR A CA 14
ATOM 9597 C C . TYR A 1 1 ? -0.927 12.966 -7.020 1.00 0.00 1 TYR A C 14
ATOM 9598 O O . TYR A 1 1 ? -0.288 12.778 -5.990 1.00 0.00 1 TYR A O 14
ATOM 9615 N N . LEU A 1 2 ? -0.388 13.460 -8.147 1.00 0.00 2 LEU A N 14
ATOM 9616 C CA . LEU A 1 2 ? 1.030 13.817 -8.341 1.00 0.00 2 LEU A CA 14
ATOM 9617 C C . LEU A 1 2 ? 1.962 12.618 -8.083 1.00 0.00 2 LEU A C 14
ATOM 9618 O O . LEU A 1 2 ? 2.836 12.640 -7.215 1.00 0.00 2 LEU A O 14
ATOM 9634 N N . GLU A 1 3 ? 1.815 11.571 -8.908 1.00 0.00 3 GLU A N 14
ATOM 9635 C CA . GLU A 1 3 ? 2.666 10.383 -8.833 1.00 0.00 3 GLU A CA 14
ATOM 9636 C C . GLU A 1 3 ? 4.157 10.710 -8.991 1.00 0.00 3 GLU A C 14
ATOM 9637 O O . GLU A 1 3 ? 4.991 10.001 -8.440 1.00 0.00 3 GLU A O 14
ATOM 9649 N N . ARG A 1 4 ? 4.501 11.797 -9.697 1.00 0.00 4 ARG A N 14
ATOM 9650 C CA . ARG A 1 4 ? 5.877 12.276 -9.841 1.00 0.00 4 ARG A CA 14
ATOM 9651 C C . ARG A 1 4 ? 6.527 12.608 -8.495 1.00 0.00 4 ARG A C 14
ATOM 9652 O O . ARG A 1 4 ? 7.610 12.097 -8.201 1.00 0.00 4 ARG A O 14
ATOM 9673 N N . GLU A 1 5 ? 5.864 13.449 -7.693 1.00 0.00 5 GLU A N 14
ATOM 9674 C CA . GLU A 1 5 ? 6.315 13.794 -6.343 1.00 0.00 5 GLU A CA 14
ATOM 9675 C C . GLU A 1 5 ? 6.408 12.528 -5.483 1.00 0.00 5 GLU A C 14
ATOM 9676 O O . GLU A 1 5 ? 7.437 12.316 -4.848 1.00 0.00 5 GLU A O 14
ATOM 9688 N N . LEU A 1 6 ? 5.396 11.644 -5.538 1.00 0.00 6 LEU A N 14
ATOM 9689 C CA . LEU A 1 6 ? 5.414 10.350 -4.858 1.00 0.00 6 LEU A CA 14
ATOM 9690 C C . LEU A 1 6 ? 6.626 9.505 -5.282 1.00 0.00 6 LEU A C 14
ATOM 9691 O O . LEU A 1 6 ? 7.329 8.977 -4.422 1.00 0.00 6 LEU A O 14
ATOM 9707 N N . LYS A 1 7 ? 6.925 9.397 -6.581 1.00 0.00 7 LYS A N 14
ATOM 9708 C CA . LYS A 1 7 ? 8.083 8.637 -7.059 1.00 0.00 7 LYS A CA 14
ATOM 9709 C C . LYS A 1 7 ? 9.387 9.180 -6.467 1.00 0.00 7 LYS A C 14
ATOM 9710 O O . LYS A 1 7 ? 10.240 8.407 -6.031 1.00 0.00 7 LYS A O 14
ATOM 9729 N N . LYS A 1 8 ? 9.508 10.513 -6.386 1.00 0.00 8 LYS A N 14
ATOM 9730 C CA . LYS A 1 8 ? 10.624 11.201 -5.725 1.00 0.00 8 LYS A CA 14
ATOM 9731 C C . LYS A 1 8 ? 10.610 11.090 -4.190 1.00 0.00 8 LYS A C 14
ATOM 9732 O O . LYS A 1 8 ? 11.585 11.476 -3.552 1.00 0.00 8 LYS A O 14
ATOM 9751 N N . LEU A 1 9 ? 9.535 10.547 -3.611 1.00 0.00 9 LEU A N 14
ATOM 9752 C CA . LEU A 1 9 ? 9.336 10.301 -2.183 1.00 0.00 9 LEU A CA 14
ATOM 9753 C C . LEU A 1 9 ? 9.709 8.854 -1.824 1.00 0.00 9 LEU A C 14
ATOM 9754 O O . LEU A 1 9 ? 10.542 8.627 -0.945 1.00 0.00 9 LEU A O 14
ATOM 9770 N N . GLU A 1 10 ? 9.136 7.869 -2.534 1.00 0.00 10 GLU A N 14
ATOM 9771 C CA . GLU A 1 10 ? 9.454 6.450 -2.337 1.00 0.00 10 GLU A CA 14
ATOM 9772 C C . GLU A 1 10 ? 10.938 6.171 -2.612 1.00 0.00 10 GLU A C 14
ATOM 9773 O O . GLU A 1 10 ? 11.552 5.350 -1.926 1.00 0.00 10 GLU A O 14
ATOM 9785 N N . ARG A 1 11 ? 11.545 6.931 -3.544 1.00 0.00 11 ARG A N 14
ATOM 9786 C CA . ARG A 1 11 ? 12.993 6.927 -3.773 1.00 0.00 11 ARG A CA 14
ATOM 9787 C C . ARG A 1 11 ? 13.788 7.140 -2.485 1.00 0.00 11 ARG A C 14
ATOM 9788 O O . ARG A 1 11 ? 14.854 6.549 -2.339 1.00 0.00 11 ARG A O 14
ATOM 9809 N N . GLU A 1 12 ? 13.288 7.973 -1.568 1.00 0.00 12 GLU A N 14
ATOM 9810 C CA . GLU A 1 12 ? 13.922 8.144 -0.271 1.00 0.00 12 GLU A CA 14
ATOM 9811 C C . GLU A 1 12 ? 13.620 6.956 0.636 1.00 0.00 12 GLU A C 14
ATOM 9812 O O . GLU A 1 12 ? 14.565 6.360 1.134 1.00 0.00 12 GLU A O 14
ATOM 9824 N N . LEU A 1 13 ? 12.346 6.568 0.819 1.00 0.00 13 LEU A N 14
ATOM 9825 C CA . LEU A 1 13 ? 11.920 5.422 1.648 1.00 0.00 13 LEU A CA 14
ATOM 9826 C C . LEU A 1 13 ? 12.652 4.107 1.326 1.00 0.00 13 LEU A C 14
ATOM 9827 O O . LEU A 1 13 ? 12.852 3.295 2.229 1.00 0.00 13 LEU A O 14
ATOM 9843 N N . LYS A 1 14 ? 13.150 3.943 0.093 1.00 0.00 14 LYS A N 14
ATOM 9844 C CA . LYS A 1 14 ? 14.119 2.913 -0.321 1.00 0.00 14 LYS A CA 14
ATOM 9845 C C . LYS A 1 14 ? 15.408 2.845 0.532 1.00 0.00 14 LYS A C 14
ATOM 9846 O O . LYS A 1 14 ? 16.109 1.836 0.493 1.00 0.00 14 LYS A O 14
ATOM 9865 N N . LYS A 1 15 ? 15.727 3.879 1.322 1.00 0.00 15 LYS A N 14
ATOM 9866 C CA . LYS A 1 15 ? 16.830 3.928 2.299 1.00 0.00 15 LYS A CA 14
ATOM 9867 C C . LYS A 1 15 ? 16.925 2.674 3.183 1.00 0.00 15 LYS A C 14
ATOM 9868 O O . LYS A 1 15 ? 18.027 2.265 3.539 1.00 0.00 15 LYS A O 14
ATOM 9887 N N . LEU A 1 16 ? 15.782 2.056 3.498 1.00 0.00 16 LEU A N 14
ATOM 9888 C CA . LEU A 1 16 ? 15.682 0.717 4.087 1.00 0.00 16 LEU A CA 14
ATOM 9889 C C . LEU A 1 16 ? 15.190 -0.311 3.055 1.00 0.00 16 LEU A C 14
ATOM 9890 O O . LEU A 1 16 ? 14.518 0.029 2.084 1.00 0.00 16 LEU A O 14
ATOM 9906 N N . SER A 1 17 ? 15.497 -1.588 3.309 1.00 0.00 17 SER A N 14
ATOM 9907 C CA . SER A 1 17 ? 15.179 -2.724 2.441 1.00 0.00 17 SER A CA 14
ATOM 9908 C C . SER A 1 17 ? 13.704 -2.730 1.991 1.00 0.00 17 SER A C 14
ATOM 9909 O O . SER A 1 17 ? 12.818 -2.927 2.831 1.00 0.00 17 SER A O 14
ATOM 9917 N N . PRO A 1 18 ? 13.413 -2.581 0.680 1.00 0.00 18 PRO A N 14
ATOM 9918 C CA . PRO A 1 18 ? 12.043 -2.510 0.164 1.00 0.00 18 PRO A CA 14
ATOM 9919 C C . PRO A 1 18 ? 11.270 -3.835 0.305 1.00 0.00 18 PRO A C 14
ATOM 9920 O O . PRO A 1 18 ? 10.049 -3.854 0.163 1.00 0.00 18 PRO A O 14
ATOM 9931 N N . GLU A 1 19 ? 11.963 -4.927 0.643 1.00 0.00 19 GLU A N 14
ATOM 9932 C CA . GLU A 1 19 ? 11.386 -6.239 0.955 1.00 0.00 19 GLU A CA 14
ATOM 9933 C C . GLU A 1 19 ? 11.166 -6.429 2.477 1.00 0.00 19 GLU A C 14
ATOM 9934 O O . GLU A 1 19 ? 10.355 -7.256 2.890 1.00 0.00 19 GLU A O 14
ATOM 9946 N N . GLU A 1 20 ? 11.828 -5.635 3.332 1.00 0.00 20 GLU A N 14
ATOM 9947 C CA . GLU A 1 20 ? 11.709 -5.737 4.797 1.00 0.00 20 GLU A CA 14
ATOM 9948 C C . GLU A 1 20 ? 10.483 -4.983 5.319 1.00 0.00 20 GLU A C 14
ATOM 9949 O O . GLU A 1 20 ? 9.906 -5.365 6.335 1.00 0.00 20 GLU A O 14
ATOM 9961 N N . LEU A 1 21 ? 10.047 -3.940 4.600 1.00 0.00 21 LEU A N 14
ATOM 9962 C CA . LEU A 1 21 ? 8.825 -3.212 4.911 1.00 0.00 21 LEU A CA 14
ATOM 9963 C C . LEU A 1 21 ? 7.577 -4.018 4.533 1.00 0.00 21 LEU A C 14
ATOM 9964 O O . LEU A 1 21 ? 6.694 -4.203 5.371 1.00 0.00 21 LEU A O 14
ATOM 9980 N N . ASN A 1 22 ? 7.517 -4.537 3.294 1.00 0.00 22 ASN A N 14
ATOM 9981 C CA . ASN A 1 22 ? 6.412 -5.387 2.834 1.00 0.00 22 ASN A CA 14
ATOM 9982 C C . ASN A 1 22 ? 6.179 -6.573 3.782 1.00 0.00 22 ASN A C 14
ATOM 9983 O O . ASN A 1 22 ? 5.044 -6.970 4.015 1.00 0.00 22 ASN A O 14
ATOM 9994 N N . ARG A 1 23 ? 7.241 -7.085 4.416 1.00 0.00 23 ARG A N 14
ATOM 9995 C CA . ARG A 1 23 ? 7.151 -8.115 5.455 1.00 0.00 23 ARG A CA 14
ATOM 9996 C C . ARG A 1 23 ? 6.178 -7.734 6.574 1.00 0.00 23 ARG A C 14
ATOM 9997 O O . ARG A 1 23 ? 5.226 -8.470 6.848 1.00 0.00 23 ARG A O 14
ATOM 10018 N N . TYR A 1 24 ? 6.414 -6.585 7.218 1.00 0.00 24 TYR A N 14
ATOM 10019 C CA . TYR A 1 24 ? 5.524 -6.033 8.239 1.00 0.00 24 TYR A CA 14
ATOM 10020 C C . TYR A 1 24 ? 4.133 -5.710 7.686 1.00 0.00 24 TYR A C 14
ATOM 10021 O O . TYR A 1 24 ? 3.157 -5.735 8.428 1.00 0.00 24 TYR A O 14
ATOM 10039 N N . TYR A 1 25 ? 4.032 -5.468 6.379 1.00 0.00 25 TYR A N 14
ATOM 10040 C CA . TYR A 1 25 ? 2.791 -5.209 5.662 1.00 0.00 25 TYR A CA 14
ATOM 10041 C C . TYR A 1 25 ? 1.962 -6.484 5.474 1.00 0.00 25 TYR A C 14
ATOM 10042 O O . TYR A 1 25 ? 0.781 -6.479 5.794 1.00 0.00 25 TYR A O 14
ATOM 10060 N N . ALA A 1 26 ? 2.551 -7.585 4.999 1.00 0.00 26 ALA A N 14
ATOM 10061 C CA . ALA A 1 26 ? 1.877 -8.869 4.799 1.00 0.00 26 ALA A CA 14
ATOM 10062 C C . ALA A 1 26 ? 1.322 -9.418 6.123 1.00 0.00 26 ALA A C 14
ATOM 10063 O O . ALA A 1 26 ? 0.151 -9.800 6.197 1.00 0.00 26 ALA A O 14
ATOM 10070 N N . SER A 1 27 ? 2.141 -9.379 7.187 1.00 0.00 27 SER A N 14
ATOM 10071 C CA . SER A 1 27 ? 1.721 -9.697 8.558 1.00 0.00 27 SER A CA 14
ATOM 10072 C C . SER A 1 27 ? 0.744 -8.688 9.177 1.00 0.00 27 SER A C 14
ATOM 10073 O O . SER A 1 27 ? 0.221 -8.963 10.252 1.00 0.00 27 SER A O 14
ATOM 10081 N N . LEU A 1 28 ? 0.437 -7.577 8.499 1.00 0.00 28 LEU A N 14
ATOM 10082 C CA . LEU A 1 28 ? -0.655 -6.667 8.841 1.00 0.00 28 LEU A CA 14
ATOM 10083 C C . LEU A 1 28 ? -1.864 -6.845 7.910 1.00 0.00 28 LEU A C 14
ATOM 10084 O O . LEU A 1 28 ? -2.994 -6.652 8.352 1.00 0.00 28 LEU A O 14
ATOM 10100 N N . ARG A 1 29 ? -1.655 -7.269 6.655 1.00 0.00 29 ARG A N 14
ATOM 10101 C CA . ARG A 1 29 ? -2.701 -7.499 5.659 1.00 0.00 29 ARG A CA 14
ATOM 10102 C C . ARG A 1 29 ? -3.471 -8.782 5.943 1.00 0.00 29 ARG A C 14
ATOM 10103 O O . ARG A 1 29 ? -4.695 -8.751 5.928 1.00 0.00 29 ARG A O 14
ATOM 10124 N N . HIS A 1 30 ? -2.778 -9.894 6.226 1.00 0.00 30 HIS A N 14
ATOM 10125 C CA . HIS A 1 30 ? -3.409 -11.192 6.506 1.00 0.00 30 HIS A CA 14
ATOM 10126 C C . HIS A 1 30 ? -4.417 -11.099 7.665 1.00 0.00 30 HIS A C 14
ATOM 10127 O O . HIS A 1 30 ? -5.447 -11.765 7.643 1.00 0.00 30 HIS A O 14
ATOM 10141 N N . TYR A 1 31 ? -4.162 -10.219 8.638 1.00 0.00 31 TYR A N 14
ATOM 10142 C CA . TYR A 1 31 ? -5.121 -9.855 9.669 1.00 0.00 31 TYR A CA 14
ATOM 10143 C C . TYR A 1 31 ? -6.389 -9.275 9.049 1.00 0.00 31 TYR A C 14
ATOM 10144 O O . TYR A 1 31 ? -7.374 -9.997 8.912 1.00 0.00 31 TYR A O 14
ATOM 10162 N N . LEU A 1 32 ? -6.379 -7.997 8.660 1.00 0.00 32 LEU A N 14
ATOM 10163 C CA . LEU A 1 32 ? -7.511 -7.295 8.048 1.00 0.00 32 LEU A CA 14
ATOM 10164 C C . LEU A 1 32 ? -8.122 -8.007 6.832 1.00 0.00 32 LEU A C 14
ATOM 10165 O O . LEU A 1 32 ? -9.249 -7.692 6.480 1.00 0.00 32 LEU A O 14
ATOM 10181 N N . ASN A 1 33 ? -7.459 -9.002 6.239 1.00 0.00 33 ASN A N 14
ATOM 10182 C CA . ASN A 1 33 ? -8.046 -9.957 5.302 1.00 0.00 33 ASN A CA 14
ATOM 10183 C C . ASN A 1 33 ? -9.314 -10.629 5.860 1.00 0.00 33 ASN A C 14
ATOM 10184 O O . ASN A 1 33 ? -10.331 -10.678 5.171 1.00 0.00 33 ASN A O 14
ATOM 10195 N N . LEU A 1 34 ? -9.262 -11.125 7.109 1.00 0.00 34 LEU A N 14
ATOM 10196 C CA . LEU A 1 34 ? -10.396 -11.781 7.784 1.00 0.00 34 LEU A CA 14
ATOM 10197 C C . LEU A 1 34 ? -10.905 -10.945 8.978 1.00 0.00 34 LEU A C 14
ATOM 10198 O O . LEU A 1 34 ? -12.096 -10.928 9.285 1.00 0.00 34 LEU A O 14
ATOM 10214 N N . VAL A 1 35 ? -10.006 -10.173 9.597 1.00 0.00 35 VAL A N 14
ATOM 10215 C CA . VAL A 1 35 ? -10.230 -9.268 10.734 1.00 0.00 35 VAL A CA 14
ATOM 10216 C C . VAL A 1 35 ? -10.893 -7.957 10.292 1.00 0.00 35 VAL A C 14
ATOM 10217 O O . VAL A 1 35 ? -11.345 -7.191 11.139 1.00 0.00 35 VAL A O 14
ATOM 10230 N N . THR A 1 36 ? -11.072 -7.749 8.977 1.00 0.00 36 THR A N 14
ATOM 10231 C CA . THR A 1 36 ? -11.896 -6.694 8.350 1.00 0.00 36 THR A CA 14
ATOM 10232 C C . THR A 1 36 ? -13.267 -6.517 8.992 1.00 0.00 36 THR A C 14
ATOM 10233 O O . THR A 1 36 ? -13.871 -5.458 8.854 1.00 0.00 36 THR A O 14
ATOM 10244 N N . ARG A 1 37 ? -13.754 -7.544 9.699 1.00 0.00 37 ARG A N 14
ATOM 10245 C CA . ARG A 1 37 ? -14.948 -7.518 10.545 1.00 0.00 37 ARG A CA 14
ATOM 10246 C C . ARG A 1 37 ? -16.204 -7.703 9.702 1.00 0.00 37 ARG A C 14
ATOM 10247 O O . ARG A 1 37 ? -17.220 -7.055 9.922 1.00 0.00 37 ARG A O 14
ATOM 10268 N N . GLN A 1 38 ? -16.088 -8.568 8.686 1.00 0.00 38 GLN A N 14
ATOM 10269 C CA . GLN A 1 38 ? -17.084 -8.764 7.629 1.00 0.00 38 GLN A CA 14
ATOM 10270 C C . GLN A 1 38 ? -17.367 -7.484 6.807 1.00 0.00 38 GLN A C 14
ATOM 10271 O O . GLN A 1 38 ? -18.315 -7.446 6.029 1.00 0.00 38 GLN A O 14
ATOM 10285 N N . ARG A 1 39 ? -16.513 -6.450 6.914 1.00 0.00 39 ARG A N 14
ATOM 10286 C CA . ARG A 1 39 ? -16.632 -5.166 6.203 1.00 0.00 39 ARG A CA 14
ATOM 10287 C C . ARG A 1 39 ? -15.995 -5.164 4.797 1.00 0.00 39 ARG A C 14
ATOM 10288 O O . ARG A 1 39 ? -15.594 -4.115 4.299 1.00 0.00 39 ARG A O 14
ATOM 10309 N N . TYR A 1 40 ? -15.857 -6.352 4.195 1.00 0.00 40 TYR A N 14
ATOM 10310 C CA . TYR A 1 40 ? -15.261 -6.607 2.877 1.00 0.00 40 TYR A CA 14
ATOM 10311 C C . TYR A 1 40 ? -16.221 -6.263 1.716 1.00 0.00 40 TYR A C 14
ATOM 10312 O O . TYR A 1 40 ? -17.161 -5.488 1.833 1.00 0.00 40 TYR A O 14
ATOM 10333 N N . TYR A 1 1 ? -3.498 13.762 -8.924 1.00 0.00 1 TYR A N 15
ATOM 10334 C CA . TYR A 1 1 ? -2.714 12.508 -8.970 1.00 0.00 1 TYR A CA 15
ATOM 10335 C C . TYR A 1 1 ? -1.337 12.711 -8.344 1.00 0.00 1 TYR A C 15
ATOM 10336 O O . TYR A 1 1 ? -1.030 12.038 -7.372 1.00 0.00 1 TYR A O 15
ATOM 10353 N N . LEU A 1 2 ? -0.529 13.644 -8.874 1.00 0.00 2 LEU A N 15
ATOM 10354 C CA . LEU A 1 2 ? 0.810 13.991 -8.375 1.00 0.00 2 LEU A CA 15
ATOM 10355 C C . LEU A 1 2 ? 1.746 12.765 -8.212 1.00 0.00 2 LEU A C 15
ATOM 10356 O O . LEU A 1 2 ? 2.545 12.664 -7.281 1.00 0.00 2 LEU A O 15
ATOM 10372 N N . GLU A 1 3 ? 1.703 11.848 -9.187 1.00 0.00 3 GLU A N 15
ATOM 10373 C CA . GLU A 1 3 ? 2.494 10.611 -9.191 1.00 0.00 3 GLU A CA 15
ATOM 10374 C C . GLU A 1 3 ? 4.002 10.863 -9.361 1.00 0.00 3 GLU A C 15
ATOM 10375 O O . GLU A 1 3 ? 4.827 10.172 -8.763 1.00 0.00 3 GLU A O 15
ATOM 10387 N N . ARG A 1 4 ? 4.376 11.888 -10.142 1.00 0.00 4 ARG A N 15
ATOM 10388 C CA . ARG A 1 4 ? 5.776 12.284 -10.342 1.00 0.00 4 ARG A CA 15
ATOM 10389 C C . ARG A 1 4 ? 6.478 12.566 -9.009 1.00 0.00 4 ARG A C 15
ATOM 10390 O O . ARG A 1 4 ? 7.603 12.111 -8.791 1.00 0.00 4 ARG A O 15
ATOM 10411 N N . GLU A 1 5 ? 5.806 13.319 -8.136 1.00 0.00 5 GLU A N 15
ATOM 10412 C CA . GLU A 1 5 ? 6.281 13.612 -6.790 1.00 0.00 5 GLU A CA 15
ATOM 10413 C C . GLU A 1 5 ? 6.347 12.351 -5.933 1.00 0.00 5 GLU A C 15
ATOM 10414 O O . GLU A 1 5 ? 7.364 12.137 -5.282 1.00 0.00 5 GLU A O 15
ATOM 10426 N N . LEU A 1 6 ? 5.324 11.486 -5.987 1.00 0.00 6 LEU A N 15
ATOM 10427 C CA . LEU A 1 6 ? 5.330 10.189 -5.303 1.00 0.00 6 LEU A CA 15
ATOM 10428 C C . LEU A 1 6 ? 6.586 9.379 -5.649 1.00 0.00 6 LEU A C 15
ATOM 10429 O O . LEU A 1 6 ? 7.213 8.799 -4.760 1.00 0.00 6 LEU A O 15
ATOM 10445 N N . LYS A 1 7 ? 7.023 9.419 -6.915 1.00 0.00 7 LYS A N 15
ATOM 10446 C CA . LYS A 1 7 ? 8.271 8.784 -7.343 1.00 0.00 7 LYS A CA 15
ATOM 10447 C C . LYS A 1 7 ? 9.526 9.393 -6.702 1.00 0.00 7 LYS A C 15
ATOM 10448 O O . LYS A 1 7 ? 10.458 8.662 -6.366 1.00 0.00 7 LYS A O 15
ATOM 10467 N N . LYS A 1 8 ? 9.550 10.719 -6.517 1.00 0.00 8 LYS A N 15
ATOM 10468 C CA . LYS A 1 8 ? 10.579 11.457 -5.763 1.00 0.00 8 LYS A CA 15
ATOM 10469 C C . LYS A 1 8 ? 10.430 11.323 -4.239 1.00 0.00 8 LYS A C 15
ATOM 10470 O O . LYS A 1 8 ? 11.329 11.744 -3.514 1.00 0.00 8 LYS A O 15
ATOM 10489 N N . LEU A 1 9 ? 9.351 10.694 -3.768 1.00 0.00 9 LEU A N 15
ATOM 10490 C CA . LEU A 1 9 ? 9.066 10.395 -2.369 1.00 0.00 9 LEU A CA 15
ATOM 10491 C C . LEU A 1 9 ? 9.515 8.971 -2.015 1.00 0.00 9 LEU A C 15
ATOM 10492 O O . LEU A 1 9 ? 10.261 8.779 -1.053 1.00 0.00 9 LEU A O 15
ATOM 10508 N N . GLU A 1 10 ? 9.120 7.972 -2.823 1.00 0.00 10 GLU A N 15
ATOM 10509 C CA . GLU A 1 10 ? 9.529 6.574 -2.631 1.00 0.00 10 GLU A CA 15
ATOM 10510 C C . GLU A 1 10 ? 11.061 6.414 -2.631 1.00 0.00 10 GLU A C 15
ATOM 10511 O O . GLU A 1 10 ? 11.597 5.564 -1.919 1.00 0.00 10 GLU A O 15
ATOM 10523 N N . ARG A 1 11 ? 11.768 7.305 -3.348 1.00 0.00 11 ARG A N 15
ATOM 10524 C CA . ARG A 1 11 ? 13.230 7.454 -3.308 1.00 0.00 11 ARG A CA 15
ATOM 10525 C C . ARG A 1 11 ? 13.798 7.583 -1.893 1.00 0.00 11 ARG A C 15
ATOM 10526 O O . ARG A 1 11 ? 14.873 7.051 -1.630 1.00 0.00 11 ARG A O 15
ATOM 10547 N N . GLU A 1 12 ? 13.098 8.289 -1.002 1.00 0.00 12 GLU A N 15
ATOM 10548 C CA . GLU A 1 12 ? 13.470 8.399 0.405 1.00 0.00 12 GLU A CA 15
ATOM 10549 C C . GLU A 1 12 ? 12.860 7.259 1.217 1.00 0.00 12 GLU A C 15
ATOM 10550 O O . GLU A 1 12 ? 13.556 6.681 2.033 1.00 0.00 12 GLU A O 15
ATOM 10562 N N . LEU A 1 13 ? 11.612 6.844 0.962 1.00 0.00 13 LEU A N 15
ATOM 10563 C CA . LEU A 1 13 ? 11.018 5.694 1.665 1.00 0.00 13 LEU A CA 15
ATOM 10564 C C . LEU A 1 13 ? 11.856 4.402 1.531 1.00 0.00 13 LEU A C 15
ATOM 10565 O O . LEU A 1 13 ? 11.909 3.613 2.476 1.00 0.00 13 LEU A O 15
ATOM 10581 N N . LYS A 1 14 ? 12.594 4.237 0.418 1.00 0.00 14 LYS A N 15
ATOM 10582 C CA . LYS A 1 14 ? 13.631 3.208 0.212 1.00 0.00 14 LYS A CA 15
ATOM 10583 C C . LYS A 1 14 ? 14.779 3.232 1.249 1.00 0.00 14 LYS A C 15
ATOM 10584 O O . LYS A 1 14 ? 15.524 2.257 1.356 1.00 0.00 14 LYS A O 15
ATOM 10603 N N . LYS A 1 15 ? 14.919 4.291 2.060 1.00 0.00 15 LYS A N 15
ATOM 10604 C CA . LYS A 1 15 ? 15.855 4.352 3.196 1.00 0.00 15 LYS A CA 15
ATOM 10605 C C . LYS A 1 15 ? 15.771 3.112 4.088 1.00 0.00 15 LYS A C 15
ATOM 10606 O O . LYS A 1 15 ? 16.785 2.667 4.617 1.00 0.00 15 LYS A O 15
ATOM 10625 N N . LEU A 1 16 ? 14.560 2.562 4.235 1.00 0.00 16 LEU A N 15
ATOM 10626 C CA . LEU A 1 16 ? 14.312 1.307 4.923 1.00 0.00 16 LEU A CA 15
ATOM 10627 C C . LEU A 1 16 ? 14.245 0.178 3.886 1.00 0.00 16 LEU A C 15
ATOM 10628 O O . LEU A 1 16 ? 13.745 0.376 2.779 1.00 0.00 16 LEU A O 15
ATOM 10644 N N . SER A 1 17 ? 14.740 -1.008 4.252 1.00 0.00 17 SER A N 15
ATOM 10645 C CA . SER A 1 17 ? 14.751 -2.189 3.384 1.00 0.00 17 SER A CA 15
ATOM 10646 C C . SER A 1 17 ? 13.384 -2.410 2.704 1.00 0.00 17 SER A C 15
ATOM 10647 O O . SER A 1 17 ? 12.407 -2.735 3.393 1.00 0.00 17 SER A O 15
ATOM 10655 N N . PRO A 1 18 ? 13.294 -2.282 1.363 1.00 0.00 18 PRO A N 15
ATOM 10656 C CA . PRO A 1 18 ? 12.037 -2.472 0.642 1.00 0.00 18 PRO A CA 15
ATOM 10657 C C . PRO A 1 18 ? 11.543 -3.928 0.692 1.00 0.00 18 PRO A C 15
ATOM 10658 O O . PRO A 1 18 ? 10.399 -4.206 0.336 1.00 0.00 18 PRO A O 15
ATOM 10669 N N . GLU A 1 19 ? 12.374 -4.847 1.201 1.00 0.00 19 GLU A N 15
ATOM 10670 C CA . GLU A 1 19 ? 12.058 -6.258 1.409 1.00 0.00 19 GLU A CA 15
ATOM 10671 C C . GLU A 1 19 ? 11.625 -6.557 2.856 1.00 0.00 19 GLU A C 15
ATOM 10672 O O . GLU A 1 19 ? 11.020 -7.598 3.106 1.00 0.00 19 GLU A O 15
ATOM 10684 N N . GLU A 1 20 ? 11.875 -5.641 3.806 1.00 0.00 20 GLU A N 15
ATOM 10685 C CA . GLU A 1 20 ? 11.455 -5.792 5.204 1.00 0.00 20 GLU A CA 15
ATOM 10686 C C . GLU A 1 20 ? 9.996 -5.357 5.391 1.00 0.00 20 GLU A C 15
ATOM 10687 O O . GLU A 1 20 ? 9.233 -5.998 6.119 1.00 0.00 20 GLU A O 15
ATOM 10699 N N . LEU A 1 21 ? 9.584 -4.289 4.692 1.00 0.00 21 LEU A N 15
ATOM 10700 C CA . LEU A 1 21 ? 8.214 -3.793 4.722 1.00 0.00 21 LEU A CA 15
ATOM 10701 C C . LEU A 1 21 ? 7.241 -4.830 4.162 1.00 0.00 21 LEU A C 15
ATOM 10702 O O . LEU A 1 21 ? 6.272 -5.155 4.841 1.00 0.00 21 LEU A O 15
ATOM 10718 N N . ASN A 1 22 ? 7.520 -5.390 2.974 1.00 0.00 22 ASN A N 15
ATOM 10719 C CA . ASN A 1 22 ? 6.722 -6.466 2.372 1.00 0.00 22 ASN A CA 15
ATOM 10720 C C . ASN A 1 22 ? 6.488 -7.634 3.350 1.00 0.00 22 ASN A C 15
ATOM 10721 O O . ASN A 1 22 ? 5.402 -8.211 3.418 1.00 0.00 22 ASN A O 15
ATOM 10732 N N . ARG A 1 23 ? 7.517 -7.968 4.135 1.00 0.00 23 ARG A N 15
ATOM 10733 C CA . ARG A 1 23 ? 7.464 -9.020 5.152 1.00 0.00 23 ARG A CA 15
ATOM 10734 C C . ARG A 1 23 ? 6.435 -8.726 6.243 1.00 0.00 23 ARG A C 15
ATOM 10735 O O . ARG A 1 23 ? 5.611 -9.587 6.553 1.00 0.00 23 ARG A O 15
ATOM 10756 N N . TYR A 1 24 ? 6.488 -7.517 6.811 1.00 0.00 24 TYR A N 15
ATOM 10757 C CA . TYR A 1 24 ? 5.484 -6.996 7.743 1.00 0.00 24 TYR A CA 15
ATOM 10758 C C . TYR A 1 24 ? 4.105 -6.820 7.088 1.00 0.00 24 TYR A C 15
ATOM 10759 O O . TYR A 1 24 ? 3.085 -6.913 7.766 1.00 0.00 24 TYR A O 15
ATOM 10777 N N . TYR A 1 25 ? 4.071 -6.629 5.770 1.00 0.00 25 TYR A N 15
ATOM 10778 C CA . TYR A 1 25 ? 2.870 -6.467 4.958 1.00 0.00 25 TYR A CA 15
ATOM 10779 C C . TYR A 1 25 ? 2.021 -7.733 4.931 1.00 0.00 25 TYR A C 15
ATOM 10780 O O . TYR A 1 25 ? 0.815 -7.654 5.141 1.00 0.00 25 TYR A O 15
ATOM 10798 N N . ALA A 1 26 ? 2.620 -8.909 4.700 1.00 0.00 26 ALA A N 15
ATOM 10799 C CA . ALA A 1 26 ? 1.883 -10.176 4.707 1.00 0.00 26 ALA A CA 15
ATOM 10800 C C . ALA A 1 26 ? 1.237 -10.437 6.079 1.00 0.00 26 ALA A C 15
ATOM 10801 O O . ALA A 1 26 ? 0.057 -10.790 6.163 1.00 0.00 26 ALA A O 15
ATOM 10808 N N . SER A 1 27 ? 1.990 -10.156 7.151 1.00 0.00 27 SER A N 15
ATOM 10809 C CA . SER A 1 27 ? 1.537 -10.205 8.544 1.00 0.00 27 SER A CA 15
ATOM 10810 C C . SER A 1 27 ? 0.482 -9.144 8.895 1.00 0.00 27 SER A C 15
ATOM 10811 O O . SER A 1 27 ? -0.144 -9.241 9.947 1.00 0.00 27 SER A O 15
ATOM 10819 N N . LEU A 1 28 ? 0.250 -8.168 8.009 1.00 0.00 28 LEU A N 15
ATOM 10820 C CA . LEU A 1 28 ? -0.789 -7.149 8.107 1.00 0.00 28 LEU A CA 15
ATOM 10821 C C . LEU A 1 28 ? -1.976 -7.456 7.184 1.00 0.00 28 LEU A C 15
ATOM 10822 O O . LEU A 1 28 ? -3.122 -7.252 7.574 1.00 0.00 28 LEU A O 15
ATOM 10838 N N . ARG A 1 29 ? -1.749 -8.015 5.991 1.00 0.00 29 ARG A N 15
ATOM 10839 C CA . ARG A 1 29 ? -2.806 -8.394 5.049 1.00 0.00 29 ARG A CA 15
ATOM 10840 C C . ARG A 1 29 ? -3.777 -9.395 5.674 1.00 0.00 29 ARG A C 15
ATOM 10841 O O . ARG A 1 29 ? -4.992 -9.225 5.575 1.00 0.00 29 ARG A O 15
ATOM 10862 N N . HIS A 1 30 ? -3.235 -10.410 6.355 1.00 0.00 30 HIS A N 15
ATOM 10863 C CA . HIS A 1 30 ? -4.040 -11.375 7.105 1.00 0.00 30 HIS A CA 15
ATOM 10864 C C . HIS A 1 30 ? -4.697 -10.759 8.348 1.00 0.00 30 HIS A C 15
ATOM 10865 O O . HIS A 1 30 ? -5.768 -11.196 8.756 1.00 0.00 30 HIS A O 15
ATOM 10879 N N . TYR A 1 31 ? -4.082 -9.722 8.926 1.00 0.00 31 TYR A N 15
ATOM 10880 C CA . TYR A 1 31 ? -4.637 -8.952 10.034 1.00 0.00 31 TYR A CA 15
ATOM 10881 C C . TYR A 1 31 ? -5.950 -8.296 9.605 1.00 0.00 31 TYR A C 15
ATOM 10882 O O . TYR A 1 31 ? -6.999 -8.594 10.170 1.00 0.00 31 TYR A O 15
ATOM 10900 N N . LEU A 1 32 ? -5.910 -7.473 8.544 1.00 0.00 32 LEU A N 15
ATOM 10901 C CA . LEU A 1 32 ? -7.083 -6.767 8.011 1.00 0.00 32 LEU A CA 15
ATOM 10902 C C . LEU A 1 32 ? -8.180 -7.719 7.508 1.00 0.00 32 LEU A C 15
ATOM 10903 O O . LEU A 1 32 ? -9.359 -7.356 7.482 1.00 0.00 32 LEU A O 15
ATOM 10919 N N . ASN A 1 33 ? -7.800 -8.954 7.157 1.00 0.00 33 ASN A N 15
ATOM 10920 C CA . ASN A 1 33 ? -8.727 -10.038 6.835 1.00 0.00 33 ASN A CA 15
ATOM 10921 C C . ASN A 1 33 ? -9.779 -10.249 7.935 1.00 0.00 33 ASN A C 15
ATOM 10922 O O . ASN A 1 33 ? -10.938 -10.523 7.635 1.00 0.00 33 ASN A O 15
ATOM 10933 N N . LEU A 1 34 ? -9.393 -10.033 9.199 1.00 0.00 34 LEU A N 15
ATOM 10934 C CA . LEU A 1 34 ? -10.262 -10.151 10.368 1.00 0.00 34 LEU A CA 15
ATOM 10935 C C . LEU A 1 34 ? -10.693 -8.773 10.903 1.00 0.00 34 LEU A C 15
ATOM 10936 O O . LEU A 1 34 ? -10.925 -8.598 12.099 1.00 0.00 34 LEU A O 15
ATOM 10952 N N . VAL A 1 35 ? -10.792 -7.786 10.003 1.00 0.00 35 VAL A N 15
ATOM 10953 C CA . VAL A 1 35 ? -11.169 -6.403 10.303 1.00 0.00 35 VAL A CA 15
ATOM 10954 C C . VAL A 1 35 ? -12.236 -5.969 9.300 1.00 0.00 35 VAL A C 15
ATOM 10955 O O . VAL A 1 35 ? -13.343 -6.492 9.317 1.00 0.00 35 VAL A O 15
ATOM 10968 N N . THR A 1 36 ? -11.928 -5.042 8.399 1.00 0.00 36 THR A N 15
ATOM 10969 C CA . THR A 1 36 ? -12.825 -4.472 7.389 1.00 0.00 36 THR A CA 15
ATOM 10970 C C . THR A 1 36 ? -13.464 -5.533 6.498 1.00 0.00 36 THR A C 15
ATOM 10971 O O . THR A 1 36 ? -14.649 -5.430 6.178 1.00 0.00 36 THR A O 15
ATOM 10982 N N . ARG A 1 37 ? -12.725 -6.610 6.211 1.00 0.00 37 ARG A N 15
ATOM 10983 C CA . ARG A 1 37 ? -13.209 -7.807 5.502 1.00 0.00 37 ARG A CA 15
ATOM 10984 C C . ARG A 1 37 ? -14.317 -8.571 6.232 1.00 0.00 37 ARG A C 15
ATOM 10985 O O . ARG A 1 37 ? -15.015 -9.378 5.623 1.00 0.00 37 ARG A O 15
ATOM 11006 N N . GLN A 1 38 ? -14.507 -8.253 7.509 1.00 0.00 38 GLN A N 15
ATOM 11007 C CA . GLN A 1 38 ? -15.494 -8.793 8.433 1.00 0.00 38 GLN A CA 15
ATOM 11008 C C . GLN A 1 38 ? -16.241 -7.683 9.196 1.00 0.00 38 GLN A C 15
ATOM 11009 O O . GLN A 1 38 ? -16.842 -7.948 10.237 1.00 0.00 38 GLN A O 15
ATOM 11023 N N . ARG A 1 39 ? -16.248 -6.438 8.677 1.00 0.00 39 ARG A N 15
ATOM 11024 C CA . ARG A 1 39 ? -16.912 -5.278 9.308 1.00 0.00 39 ARG A CA 15
ATOM 11025 C C . ARG A 1 39 ? -16.401 -4.985 10.723 1.00 0.00 39 ARG A C 15
ATOM 11026 O O . ARG A 1 39 ? -17.143 -4.429 11.523 1.00 0.00 39 ARG A O 15
ATOM 11047 N N . TYR A 1 40 ? -15.167 -5.392 11.038 1.00 0.00 40 TYR A N 15
ATOM 11048 C CA . TYR A 1 40 ? -14.449 -5.263 12.308 1.00 0.00 40 TYR A CA 15
ATOM 11049 C C . TYR A 1 40 ? -15.218 -5.724 13.566 1.00 0.00 40 TYR A C 15
ATOM 11050 O O . TYR A 1 40 ? -14.763 -5.544 14.686 1.00 0.00 40 TYR A O 15
ATOM 11071 N N . TYR A 1 1 ? -0.211 11.728 -14.729 1.00 0.00 1 TYR A N 16
ATOM 11072 C CA . TYR A 1 1 ? 0.967 12.628 -14.788 1.00 0.00 1 TYR A CA 16
ATOM 11073 C C . TYR A 1 1 ? 1.735 12.647 -13.472 1.00 0.00 1 TYR A C 16
ATOM 11074 O O . TYR A 1 1 ? 2.960 12.575 -13.485 1.00 0.00 1 TYR A O 16
ATOM 11091 N N . LEU A 1 2 ? 1.025 12.728 -12.338 1.00 0.00 2 LEU A N 16
ATOM 11092 C CA . LEU A 1 2 ? 1.583 12.658 -10.990 1.00 0.00 2 LEU A CA 16
ATOM 11093 C C . LEU A 1 2 ? 2.103 11.233 -10.678 1.00 0.00 2 LEU A C 16
ATOM 11094 O O . LEU A 1 2 ? 1.531 10.486 -9.890 1.00 0.00 2 LEU A O 16
ATOM 11110 N N . GLU A 1 3 ? 3.214 10.874 -11.328 1.00 0.00 3 GLU A N 16
ATOM 11111 C CA . GLU A 1 3 ? 3.944 9.607 -11.191 1.00 0.00 3 GLU A CA 16
ATOM 11112 C C . GLU A 1 3 ? 5.256 9.817 -10.432 1.00 0.00 3 GLU A C 16
ATOM 11113 O O . GLU A 1 3 ? 5.516 9.138 -9.440 1.00 0.00 3 GLU A O 16
ATOM 11125 N N . ARG A 1 4 ? 6.074 10.806 -10.830 1.00 0.00 4 ARG A N 16
ATOM 11126 C CA . ARG A 1 4 ? 7.322 11.138 -10.120 1.00 0.00 4 ARG A CA 16
ATOM 11127 C C . ARG A 1 4 ? 7.092 11.428 -8.632 1.00 0.00 4 ARG A C 16
ATOM 11128 O O . ARG A 1 4 ? 7.923 11.047 -7.804 1.00 0.00 4 ARG A O 16
ATOM 11149 N N . GLU A 1 5 ? 5.953 12.046 -8.290 1.00 0.00 5 GLU A N 16
ATOM 11150 C CA . GLU A 1 5 ? 5.545 12.278 -6.901 1.00 0.00 5 GLU A CA 16
ATOM 11151 C C . GLU A 1 5 ? 5.594 10.993 -6.061 1.00 0.00 5 GLU A C 16
ATOM 11152 O O . GLU A 1 5 ? 5.992 11.060 -4.904 1.00 0.00 5 GLU A O 16
ATOM 11164 N N . LEU A 1 6 ? 5.301 9.828 -6.664 1.00 0.00 6 LEU A N 16
ATOM 11165 C CA . LEU A 1 6 ? 5.328 8.514 -6.029 1.00 0.00 6 LEU A CA 16
ATOM 11166 C C . LEU A 1 6 ? 6.767 8.063 -5.779 1.00 0.00 6 LEU A C 16
ATOM 11167 O O . LEU A 1 6 ? 7.059 7.505 -4.727 1.00 0.00 6 LEU A O 16
ATOM 11183 N N . LYS A 1 7 ? 7.696 8.350 -6.704 1.00 0.00 7 LYS A N 16
ATOM 11184 C CA . LYS A 1 7 ? 9.127 8.073 -6.520 1.00 0.00 7 LYS A CA 16
ATOM 11185 C C . LYS A 1 7 ? 9.711 8.898 -5.373 1.00 0.00 7 LYS A C 16
ATOM 11186 O O . LYS A 1 7 ? 10.487 8.382 -4.571 1.00 0.00 7 LYS A O 16
ATOM 11205 N N . LYS A 1 8 ? 9.303 10.172 -5.268 1.00 0.00 8 LYS A N 16
ATOM 11206 C CA . LYS A 1 8 ? 9.634 11.042 -4.129 1.00 0.00 8 LYS A CA 16
ATOM 11207 C C . LYS A 1 8 ? 8.892 10.677 -2.833 1.00 0.00 8 LYS A C 16
ATOM 11208 O O . LYS A 1 8 ? 9.244 11.204 -1.780 1.00 0.00 8 LYS A O 16
ATOM 11227 N N . LEU A 1 9 ? 7.933 9.747 -2.899 1.00 0.00 9 LEU A N 16
ATOM 11228 C CA . LEU A 1 9 ? 7.174 9.210 -1.772 1.00 0.00 9 LEU A CA 16
ATOM 11229 C C . LEU A 1 9 ? 7.802 7.902 -1.278 1.00 0.00 9 LEU A C 16
ATOM 11230 O O . LEU A 1 9 ? 8.185 7.813 -0.111 1.00 0.00 9 LEU A O 16
ATOM 11246 N N . GLU A 1 10 ? 7.980 6.918 -2.178 1.00 0.00 10 GLU A N 16
ATOM 11247 C CA . GLU A 1 10 ? 8.632 5.645 -1.863 1.00 0.00 10 GLU A CA 16
ATOM 11248 C C . GLU A 1 10 ? 10.021 5.883 -1.262 1.00 0.00 10 GLU A C 16
ATOM 11249 O O . GLU A 1 10 ? 10.444 5.116 -0.408 1.00 0.00 10 GLU A O 16
ATOM 11261 N N . ARG A 1 11 ? 10.693 6.994 -1.609 1.00 0.00 11 ARG A N 16
ATOM 11262 C CA . ARG A 1 11 ? 11.962 7.405 -0.999 1.00 0.00 11 ARG A CA 16
ATOM 11263 C C . ARG A 1 11 ? 11.901 7.504 0.527 1.00 0.00 11 ARG A C 16
ATOM 11264 O O . ARG A 1 11 ? 12.823 7.051 1.198 1.00 0.00 11 ARG A O 16
ATOM 11285 N N . GLU A 1 12 ? 10.852 8.121 1.080 1.00 0.00 12 GLU A N 16
ATOM 11286 C CA . GLU A 1 12 ? 10.686 8.189 2.530 1.00 0.00 12 GLU A CA 16
ATOM 11287 C C . GLU A 1 12 ? 10.308 6.815 3.090 1.00 0.00 12 GLU A C 16
ATOM 11288 O O . GLU A 1 12 ? 10.848 6.388 4.104 1.00 0.00 12 GLU A O 16
ATOM 11300 N N . LEU A 1 13 ? 9.441 6.082 2.388 1.00 0.00 13 LEU A N 16
ATOM 11301 C CA . LEU A 1 13 ? 9.000 4.743 2.781 1.00 0.00 13 LEU A CA 16
ATOM 11302 C C . LEU A 1 13 ? 10.130 3.694 2.717 1.00 0.00 13 LEU A C 16
ATOM 11303 O O . LEU A 1 13 ? 10.123 2.731 3.484 1.00 0.00 13 LEU A O 16
ATOM 11319 N N . LYS A 1 14 ? 11.174 3.940 1.911 1.00 0.00 14 LYS A N 16
ATOM 11320 C CA . LYS A 1 14 ? 12.432 3.189 1.838 1.00 0.00 14 LYS A CA 16
ATOM 11321 C C . LYS A 1 14 ? 13.213 3.188 3.165 1.00 0.00 14 LYS A C 16
ATOM 11322 O O . LYS A 1 14 ? 14.172 2.427 3.291 1.00 0.00 14 LYS A O 16
ATOM 11341 N N . LYS A 1 15 ? 12.803 3.983 4.171 1.00 0.00 15 LYS A N 16
ATOM 11342 C CA . LYS A 1 15 ? 13.335 3.926 5.547 1.00 0.00 15 LYS A CA 16
ATOM 11343 C C . LYS A 1 15 ? 13.421 2.497 6.084 1.00 0.00 15 LYS A C 16
ATOM 11344 O O . LYS A 1 15 ? 14.403 2.135 6.726 1.00 0.00 15 LYS A O 16
ATOM 11363 N N . LEU A 1 16 ? 12.398 1.695 5.786 1.00 0.00 16 LEU A N 16
ATOM 11364 C CA . LEU A 1 16 ? 12.311 0.277 6.122 1.00 0.00 16 LEU A CA 16
ATOM 11365 C C . LEU A 1 16 ? 12.366 -0.583 4.859 1.00 0.00 16 LEU A C 16
ATOM 11366 O O . LEU A 1 16 ? 11.631 -1.551 4.762 1.00 0.00 16 LEU A O 16
ATOM 11382 N N . SER A 1 17 ? 13.246 -0.219 3.917 1.00 0.00 17 SER A N 16
ATOM 11383 C CA . SER A 1 17 ? 13.452 -0.804 2.588 1.00 0.00 17 SER A CA 16
ATOM 11384 C C . SER A 1 17 ? 12.195 -0.897 1.698 1.00 0.00 17 SER A C 16
ATOM 11385 O O . SER A 1 17 ? 11.067 -1.003 2.176 1.00 0.00 17 SER A O 16
ATOM 11393 N N . PRO A 1 18 ? 12.349 -0.881 0.360 1.00 0.00 18 PRO A N 16
ATOM 11394 C CA . PRO A 1 18 ? 11.201 -1.000 -0.533 1.00 0.00 18 PRO A CA 16
ATOM 11395 C C . PRO A 1 18 ? 10.651 -2.437 -0.548 1.00 0.00 18 PRO A C 16
ATOM 11396 O O . PRO A 1 18 ? 9.435 -2.639 -0.547 1.00 0.00 18 PRO A O 16
ATOM 11407 N N . GLU A 1 19 ? 11.536 -3.442 -0.512 1.00 0.00 19 GLU A N 16
ATOM 11408 C CA . GLU A 1 19 ? 11.132 -4.851 -0.469 1.00 0.00 19 GLU A CA 16
ATOM 11409 C C . GLU A 1 19 ? 10.546 -5.231 0.899 1.00 0.00 19 GLU A C 16
ATOM 11410 O O . GLU A 1 19 ? 9.512 -5.900 0.955 1.00 0.00 19 GLU A O 16
ATOM 11422 N N . GLU A 1 20 ? 11.151 -4.755 1.996 1.00 0.00 20 GLU A N 16
ATOM 11423 C CA . GLU A 1 20 ? 10.661 -5.016 3.352 1.00 0.00 20 GLU A CA 16
ATOM 11424 C C . GLU A 1 20 ? 9.240 -4.473 3.550 1.00 0.00 20 GLU A C 16
ATOM 11425 O O . GLU A 1 20 ? 8.470 -5.083 4.288 1.00 0.00 20 GLU A O 16
ATOM 11437 N N . LEU A 1 21 ? 8.856 -3.386 2.863 1.00 0.00 21 LEU A N 16
ATOM 11438 C CA . LEU A 1 21 ? 7.502 -2.850 2.910 1.00 0.00 21 LEU A CA 16
ATOM 11439 C C . LEU A 1 21 ? 6.482 -3.778 2.248 1.00 0.00 21 LEU A C 16
ATOM 11440 O O . LEU A 1 21 ? 5.486 -4.148 2.870 1.00 0.00 21 LEU A O 16
ATOM 11456 N N . ASN A 1 22 ? 6.736 -4.181 0.996 1.00 0.00 22 ASN A N 16
ATOM 11457 C CA . ASN A 1 22 ? 5.881 -5.142 0.299 1.00 0.00 22 ASN A CA 16
ATOM 11458 C C . ASN A 1 22 ? 5.808 -6.473 1.073 1.00 0.00 22 ASN A C 16
ATOM 11459 O O . ASN A 1 22 ? 4.754 -7.107 1.143 1.00 0.00 22 ASN A O 16
ATOM 11470 N N . ARG A 1 23 ? 6.913 -6.864 1.726 1.00 0.00 23 ARG A N 16
ATOM 11471 C CA . ARG A 1 23 ? 6.948 -8.010 2.638 1.00 0.00 23 ARG A CA 16
ATOM 11472 C C . ARG A 1 23 ? 6.070 -7.804 3.875 1.00 0.00 23 ARG A C 16
ATOM 11473 O O . ARG A 1 23 ? 5.393 -8.739 4.297 1.00 0.00 23 ARG A O 16
ATOM 11494 N N . TYR A 1 24 ? 6.035 -6.582 4.413 1.00 0.00 24 TYR A N 16
ATOM 11495 C CA . TYR A 1 24 ? 5.165 -6.187 5.520 1.00 0.00 24 TYR A CA 16
ATOM 11496 C C . TYR A 1 24 ? 3.686 -6.273 5.139 1.00 0.00 24 TYR A C 16
ATOM 11497 O O . TYR A 1 24 ? 2.856 -6.597 5.991 1.00 0.00 24 TYR A O 16
ATOM 11515 N N . TYR A 1 25 ? 3.386 -6.069 3.850 1.00 0.00 25 TYR A N 16
ATOM 11516 C CA . TYR A 1 25 ? 2.049 -6.071 3.270 1.00 0.00 25 TYR A CA 16
ATOM 11517 C C . TYR A 1 25 ? 1.380 -7.436 3.358 1.00 0.00 25 TYR A C 16
ATOM 11518 O O . TYR A 1 25 ? 0.219 -7.486 3.724 1.00 0.00 25 TYR A O 16
ATOM 11536 N N . ALA A 1 26 ? 2.076 -8.541 3.061 1.00 0.00 26 ALA A N 16
ATOM 11537 C CA . ALA A 1 26 ? 1.503 -9.892 3.137 1.00 0.00 26 ALA A CA 16
ATOM 11538 C C . ALA A 1 26 ? 1.052 -10.236 4.567 1.00 0.00 26 ALA A C 16
ATOM 11539 O O . ALA A 1 26 ? -0.088 -10.656 4.786 1.00 0.00 26 ALA A O 16
ATOM 11546 N N . SER A 1 27 ? 1.926 -9.961 5.548 1.00 0.00 27 SER A N 16
ATOM 11547 C CA . SER A 1 27 ? 1.630 -10.033 6.982 1.00 0.00 27 SER A CA 16
ATOM 11548 C C . SER A 1 27 ? 0.496 -9.113 7.418 1.00 0.00 27 SER A C 16
ATOM 11549 O O . SER A 1 27 ? -0.089 -9.350 8.468 1.00 0.00 27 SER A O 16
ATOM 11557 N N . LEU A 1 28 ? 0.156 -8.103 6.615 1.00 0.00 28 LEU A N 16
ATOM 11558 C CA . LEU A 1 28 ? -0.991 -7.234 6.812 1.00 0.00 28 LEU A CA 16
ATOM 11559 C C . LEU A 1 28 ? -2.212 -7.806 6.103 1.00 0.00 28 LEU A C 16
ATOM 11560 O O . LEU A 1 28 ? -3.249 -7.922 6.726 1.00 0.00 28 LEU A O 16
ATOM 11576 N N . ARG A 1 29 ? -2.130 -8.159 4.822 1.00 0.00 29 ARG A N 16
ATOM 11577 C CA . ARG A 1 29 ? -3.255 -8.600 3.996 1.00 0.00 29 ARG A CA 16
ATOM 11578 C C . ARG A 1 29 ? -4.006 -9.749 4.658 1.00 0.00 29 ARG A C 16
ATOM 11579 O O . ARG A 1 29 ? -5.236 -9.749 4.703 1.00 0.00 29 ARG A O 16
ATOM 11600 N N . HIS A 1 30 ? -3.236 -10.682 5.224 1.00 0.00 30 HIS A N 16
ATOM 11601 C CA . HIS A 1 30 ? -3.759 -11.763 6.037 1.00 0.00 30 HIS A CA 16
ATOM 11602 C C . HIS A 1 30 ? -4.267 -11.270 7.398 1.00 0.00 30 HIS A C 16
ATOM 11603 O O . HIS A 1 30 ? -5.336 -11.698 7.806 1.00 0.00 30 HIS A O 16
ATOM 11617 N N . TYR A 1 31 ? -3.547 -10.371 8.085 1.00 0.00 31 TYR A N 16
ATOM 11618 C CA . TYR A 1 31 ? -3.949 -9.771 9.366 1.00 0.00 31 TYR A CA 16
ATOM 11619 C C . TYR A 1 31 ? -5.255 -8.978 9.275 1.00 0.00 31 TYR A C 16
ATOM 11620 O O . TYR A 1 31 ? -6.180 -9.266 10.021 1.00 0.00 31 TYR A O 16
ATOM 11638 N N . LEU A 1 32 ? -5.369 -8.026 8.342 1.00 0.00 32 LEU A N 16
ATOM 11639 C CA . LEU A 1 32 ? -6.553 -7.211 8.062 1.00 0.00 32 LEU A CA 16
ATOM 11640 C C . LEU A 1 32 ? -7.808 -8.084 8.016 1.00 0.00 32 LEU A C 16
ATOM 11641 O O . LEU A 1 32 ? -8.827 -7.681 8.575 1.00 0.00 32 LEU A O 16
ATOM 11657 N N . ASN A 1 33 ? -7.689 -9.296 7.440 1.00 0.00 33 ASN A N 16
ATOM 11658 C CA . ASN A 1 33 ? -8.725 -10.320 7.339 1.00 0.00 33 ASN A CA 16
ATOM 11659 C C . ASN A 1 33 ? -9.367 -10.693 8.683 1.00 0.00 33 ASN A C 16
ATOM 11660 O O . ASN A 1 33 ? -10.545 -11.032 8.721 1.00 0.00 33 ASN A O 16
ATOM 11671 N N . LEU A 1 34 ? -8.610 -10.601 9.777 1.00 0.00 34 LEU A N 16
ATOM 11672 C CA . LEU A 1 34 ? -9.076 -10.812 11.149 1.00 0.00 34 LEU A CA 16
ATOM 11673 C C . LEU A 1 34 ? -9.038 -9.527 12.000 1.00 0.00 34 LEU A C 16
ATOM 11674 O O . LEU A 1 34 ? -8.888 -9.583 13.221 1.00 0.00 34 LEU A O 16
ATOM 11690 N N . VAL A 1 35 ? -9.176 -8.364 11.349 1.00 0.00 35 VAL A N 16
ATOM 11691 C CA . VAL A 1 35 ? -9.148 -7.029 11.959 1.00 0.00 35 VAL A CA 16
ATOM 11692 C C . VAL A 1 35 ? -10.226 -6.155 11.292 1.00 0.00 35 VAL A C 16
ATOM 11693 O O . VAL A 1 35 ? -11.428 -6.372 11.466 1.00 0.00 35 VAL A O 16
ATOM 11706 N N . THR A 1 36 ? -9.818 -5.165 10.499 1.00 0.00 36 THR A N 16
ATOM 11707 C CA . THR A 1 36 ? -10.686 -4.175 9.865 1.00 0.00 36 THR A CA 16
ATOM 11708 C C . THR A 1 36 ? -11.568 -4.788 8.779 1.00 0.00 36 THR A C 16
ATOM 11709 O O . THR A 1 36 ? -12.647 -4.260 8.515 1.00 0.00 36 THR A O 16
ATOM 11720 N N . ARG A 1 37 ? -11.191 -5.964 8.247 1.00 0.00 37 ARG A N 16
ATOM 11721 C CA . ARG A 1 37 ? -12.007 -6.765 7.317 1.00 0.00 37 ARG A CA 16
ATOM 11722 C C . ARG A 1 37 ? -13.353 -7.178 7.904 1.00 0.00 37 ARG A C 16
ATOM 11723 O O . ARG A 1 37 ? -14.293 -7.471 7.165 1.00 0.00 37 ARG A O 16
ATOM 11744 N N . GLN A 1 38 ? -13.444 -7.163 9.230 1.00 0.00 38 GLN A N 16
ATOM 11745 C CA . GLN A 1 38 ? -14.634 -7.520 9.985 1.00 0.00 38 GLN A CA 16
ATOM 11746 C C . GLN A 1 38 ? -15.077 -6.407 10.947 1.00 0.00 38 GLN A C 16
ATOM 11747 O O . GLN A 1 38 ? -15.858 -6.681 11.855 1.00 0.00 38 GLN A O 16
ATOM 11761 N N . ARG A 1 39 ? -14.605 -5.156 10.756 1.00 0.00 39 ARG A N 16
ATOM 11762 C CA . ARG A 1 39 ? -14.914 -4.015 11.645 1.00 0.00 39 ARG A CA 16
ATOM 11763 C C . ARG A 1 39 ? -14.407 -4.200 13.090 1.00 0.00 39 ARG A C 16
ATOM 11764 O O . ARG A 1 39 ? -14.904 -3.553 14.008 1.00 0.00 39 ARG A O 16
ATOM 11785 N N . TYR A 1 40 ? -13.363 -5.015 13.279 1.00 0.00 40 TYR A N 16
ATOM 11786 C CA . TYR A 1 40 ? -12.707 -5.273 14.560 1.00 0.00 40 TYR A CA 16
ATOM 11787 C C . TYR A 1 40 ? -13.686 -5.803 15.631 1.00 0.00 40 TYR A C 16
ATOM 11788 O O . TYR A 1 40 ? -13.990 -6.985 15.668 1.00 0.00 40 TYR A O 16
ATOM 11809 N N . TYR A 1 1 ? 3.089 10.481 -15.719 1.00 0.00 1 TYR A N 17
ATOM 11810 C CA . TYR A 1 1 ? 2.869 11.808 -15.099 1.00 0.00 1 TYR A CA 17
ATOM 11811 C C . TYR A 1 1 ? 2.856 11.718 -13.581 1.00 0.00 1 TYR A C 17
ATOM 11812 O O . TYR A 1 1 ? 3.679 12.389 -12.969 1.00 0.00 1 TYR A O 17
ATOM 11829 N N . LEU A 1 2 ? 1.986 10.873 -13.000 1.00 0.00 2 LEU A N 17
ATOM 11830 C CA . LEU A 1 2 ? 1.831 10.665 -11.551 1.00 0.00 2 LEU A CA 17
ATOM 11831 C C . LEU A 1 2 ? 3.170 10.388 -10.845 1.00 0.00 2 LEU A C 17
ATOM 11832 O O . LEU A 1 2 ? 3.327 10.721 -9.679 1.00 0.00 2 LEU A O 17
ATOM 11848 N N . GLU A 1 3 ? 4.151 9.835 -11.572 1.00 0.00 3 GLU A N 17
ATOM 11849 C CA . GLU A 1 3 ? 5.529 9.673 -11.139 1.00 0.00 3 GLU A CA 17
ATOM 11850 C C . GLU A 1 3 ? 6.126 10.994 -10.645 1.00 0.00 3 GLU A C 17
ATOM 11851 O O . GLU A 1 3 ? 6.585 11.053 -9.514 1.00 0.00 3 GLU A O 17
ATOM 11863 N N . ARG A 1 4 ? 6.124 12.068 -11.450 1.00 0.00 4 ARG A N 17
ATOM 11864 C CA . ARG A 1 4 ? 6.667 13.368 -11.037 1.00 0.00 4 ARG A CA 17
ATOM 11865 C C . ARG A 1 4 ? 6.000 13.820 -9.739 1.00 0.00 4 ARG A C 17
ATOM 11866 O O . ARG A 1 4 ? 4.784 13.716 -9.618 1.00 0.00 4 ARG A O 17
ATOM 11887 N N . GLU A 1 5 ? 6.813 14.283 -8.781 1.00 0.00 5 GLU A N 17
ATOM 11888 C CA . GLU A 1 5 ? 6.451 14.683 -7.410 1.00 0.00 5 GLU A CA 17
ATOM 11889 C C . GLU A 1 5 ? 6.511 13.471 -6.464 1.00 0.00 5 GLU A C 17
ATOM 11890 O O . GLU A 1 5 ? 7.157 13.552 -5.421 1.00 0.00 5 GLU A O 17
ATOM 11902 N N . LEU A 1 6 ? 5.940 12.326 -6.866 1.00 0.00 6 LEU A N 17
ATOM 11903 C CA . LEU A 1 6 ? 5.954 11.065 -6.117 1.00 0.00 6 LEU A CA 17
ATOM 11904 C C . LEU A 1 6 ? 7.312 10.342 -6.226 1.00 0.00 6 LEU A C 17
ATOM 11905 O O . LEU A 1 6 ? 7.773 9.737 -5.265 1.00 0.00 6 LEU A O 17
ATOM 11921 N N . LYS A 1 7 ? 8.020 10.435 -7.353 1.00 0.00 7 LYS A N 17
ATOM 11922 C CA . LYS A 1 7 ? 9.320 9.786 -7.586 1.00 0.00 7 LYS A CA 17
ATOM 11923 C C . LYS A 1 7 ? 10.402 10.336 -6.656 1.00 0.00 7 LYS A C 17
ATOM 11924 O O . LYS A 1 7 ? 11.258 9.598 -6.170 1.00 0.00 7 LYS A O 17
ATOM 11943 N N . LYS A 1 8 ? 10.321 11.641 -6.368 1.00 0.00 8 LYS A N 17
ATOM 11944 C CA . LYS A 1 8 ? 11.098 12.343 -5.340 1.00 0.00 8 LYS A CA 17
ATOM 11945 C C . LYS A 1 8 ? 10.616 12.068 -3.911 1.00 0.00 8 LYS A C 17
ATOM 11946 O O . LYS A 1 8 ? 11.308 12.448 -2.973 1.00 0.00 8 LYS A O 17
ATOM 11965 N N . LEU A 1 9 ? 9.492 11.366 -3.749 1.00 0.00 9 LEU A N 17
ATOM 11966 C CA . LEU A 1 9 ? 8.916 10.950 -2.474 1.00 0.00 9 LEU A CA 17
ATOM 11967 C C . LEU A 1 9 ? 9.280 9.493 -2.165 1.00 0.00 9 LEU A C 17
ATOM 11968 O O . LEU A 1 9 ? 9.852 9.213 -1.112 1.00 0.00 9 LEU A O 17
ATOM 11984 N N . GLU A 1 10 ? 9.026 8.571 -3.106 1.00 0.00 10 GLU A N 17
ATOM 11985 C CA . GLU A 1 10 ? 9.400 7.164 -2.985 1.00 0.00 10 GLU A CA 17
ATOM 11986 C C . GLU A 1 10 ? 10.907 7.012 -2.762 1.00 0.00 10 GLU A C 17
ATOM 11987 O O . GLU A 1 10 ? 11.315 6.130 -2.015 1.00 0.00 10 GLU A O 17
ATOM 11999 N N . ARG A 1 11 ? 11.731 7.919 -3.316 1.00 0.00 11 ARG A N 17
ATOM 12000 C CA . ARG A 1 11 ? 13.164 7.990 -3.011 1.00 0.00 11 ARG A CA 17
ATOM 12001 C C . ARG A 1 11 ? 13.452 8.082 -1.512 1.00 0.00 11 ARG A C 17
ATOM 12002 O O . ARG A 1 11 ? 14.343 7.386 -1.033 1.00 0.00 11 ARG A O 17
ATOM 12023 N N . GLU A 1 12 ? 12.728 8.943 -0.790 1.00 0.00 12 GLU A N 17
ATOM 12024 C CA . GLU A 1 12 ? 12.878 9.074 0.657 1.00 0.00 12 GLU A CA 17
ATOM 12025 C C . GLU A 1 12 ? 12.203 7.907 1.380 1.00 0.00 12 GLU A C 17
ATOM 12026 O O . GLU A 1 12 ? 12.804 7.334 2.278 1.00 0.00 12 GLU A O 17
ATOM 12038 N N . LEU A 1 13 ? 10.998 7.493 0.969 1.00 0.00 13 LEU A N 17
ATOM 12039 C CA . LEU A 1 13 ? 10.311 6.337 1.566 1.00 0.00 13 LEU A CA 17
ATOM 12040 C C . LEU A 1 13 ? 11.126 5.034 1.459 1.00 0.00 13 LEU A C 17
ATOM 12041 O O . LEU A 1 13 ? 11.154 4.250 2.409 1.00 0.00 13 LEU A O 17
ATOM 12057 N N . LYS A 1 14 ? 11.867 4.850 0.357 1.00 0.00 14 LYS A N 17
ATOM 12058 C CA . LYS A 1 14 ? 12.842 3.775 0.129 1.00 0.00 14 LYS A CA 17
ATOM 12059 C C . LYS A 1 14 ? 13.989 3.758 1.150 1.00 0.00 14 LYS A C 17
ATOM 12060 O O . LYS A 1 14 ? 14.709 2.762 1.223 1.00 0.00 14 LYS A O 17
ATOM 12079 N N . LYS A 1 15 ? 14.175 4.817 1.955 1.00 0.00 15 LYS A N 17
ATOM 12080 C CA . LYS A 1 15 ? 15.118 4.826 3.084 1.00 0.00 15 LYS A CA 17
ATOM 12081 C C . LYS A 1 15 ? 14.986 3.558 3.919 1.00 0.00 15 LYS A C 17
ATOM 12082 O O . LYS A 1 15 ? 15.996 2.994 4.339 1.00 0.00 15 LYS A O 17
ATOM 12101 N N . LEU A 1 16 ? 13.744 3.137 4.180 1.00 0.00 16 LEU A N 17
ATOM 12102 C CA . LEU A 1 16 ? 13.468 1.883 4.863 1.00 0.00 16 LEU A CA 17
ATOM 12103 C C . LEU A 1 16 ? 13.400 0.755 3.827 1.00 0.00 16 LEU A C 17
ATOM 12104 O O . LEU A 1 16 ? 12.924 0.968 2.712 1.00 0.00 16 LEU A O 17
ATOM 12120 N N . SER A 1 17 ? 13.871 -0.442 4.195 1.00 0.00 17 SER A N 17
ATOM 12121 C CA . SER A 1 17 ? 13.875 -1.602 3.301 1.00 0.00 17 SER A CA 17
ATOM 12122 C C . SER A 1 17 ? 12.502 -1.793 2.620 1.00 0.00 17 SER A C 17
ATOM 12123 O O . SER A 1 17 ? 11.506 -2.056 3.307 1.00 0.00 17 SER A O 17
ATOM 12131 N N . PRO A 1 18 ? 12.436 -1.688 1.277 1.00 0.00 18 PRO A N 17
ATOM 12132 C CA . PRO A 1 18 ? 11.187 -1.845 0.543 1.00 0.00 18 PRO A CA 17
ATOM 12133 C C . PRO A 1 18 ? 10.666 -3.293 0.571 1.00 0.00 18 PRO A C 17
ATOM 12134 O O . PRO A 1 18 ? 9.495 -3.529 0.271 1.00 0.00 18 PRO A O 17
ATOM 12145 N N . GLU A 1 19 ? 11.504 -4.254 0.986 1.00 0.00 19 GLU A N 17
ATOM 12146 C CA . GLU A 1 19 ? 11.127 -5.653 1.185 1.00 0.00 19 GLU A CA 17
ATOM 12147 C C . GLU A 1 19 ? 10.623 -5.911 2.618 1.00 0.00 19 GLU A C 17
ATOM 12148 O O . GLU A 1 19 ? 9.723 -6.729 2.812 1.00 0.00 19 GLU A O 17
ATOM 12160 N N . GLU A 1 20 ? 11.113 -5.157 3.613 1.00 0.00 20 GLU A N 17
ATOM 12161 C CA . GLU A 1 20 ? 10.715 -5.319 5.018 1.00 0.00 20 GLU A CA 17
ATOM 12162 C C . GLU A 1 20 ? 9.270 -4.864 5.243 1.00 0.00 20 GLU A C 17
ATOM 12163 O O . GLU A 1 20 ? 8.513 -5.527 5.956 1.00 0.00 20 GLU A O 17
ATOM 12175 N N . LEU A 1 21 ? 8.856 -3.769 4.582 1.00 0.00 21 LEU A N 17
ATOM 12176 C CA . LEU A 1 21 ? 7.483 -3.287 4.639 1.00 0.00 21 LEU A CA 17
ATOM 12177 C C . LEU A 1 21 ? 6.518 -4.315 4.055 1.00 0.00 21 LEU A C 17
ATOM 12178 O O . LEU A 1 21 ? 5.556 -4.668 4.726 1.00 0.00 21 LEU A O 17
ATOM 12194 N N . ASN A 1 22 ? 6.779 -4.818 2.836 1.00 0.00 22 ASN A N 17
ATOM 12195 C CA . ASN A 1 22 ? 5.954 -5.842 2.183 1.00 0.00 22 ASN A CA 17
ATOM 12196 C C . ASN A 1 22 ? 5.750 -7.079 3.073 1.00 0.00 22 ASN A C 17
ATOM 12197 O O . ASN A 1 22 ? 4.658 -7.646 3.130 1.00 0.00 22 ASN A O 17
ATOM 12208 N N . ARG A 1 23 ? 6.801 -7.472 3.800 1.00 0.00 23 ARG A N 17
ATOM 12209 C CA . ARG A 1 23 ? 6.760 -8.567 4.767 1.00 0.00 23 ARG A CA 17
ATOM 12210 C C . ARG A 1 23 ? 5.766 -8.299 5.896 1.00 0.00 23 ARG A C 17
ATOM 12211 O O . ARG A 1 23 ? 4.831 -9.077 6.091 1.00 0.00 23 ARG A O 17
ATOM 12232 N N . TYR A 1 24 ? 5.928 -7.166 6.586 1.00 0.00 24 TYR A N 17
ATOM 12233 C CA . TYR A 1 24 ? 4.981 -6.687 7.592 1.00 0.00 24 TYR A CA 17
ATOM 12234 C C . TYR A 1 24 ? 3.568 -6.454 7.032 1.00 0.00 24 TYR A C 17
ATOM 12235 O O . TYR A 1 24 ? 2.588 -6.572 7.764 1.00 0.00 24 TYR A O 17
ATOM 12253 N N . TYR A 1 25 ? 3.459 -6.193 5.729 1.00 0.00 25 TYR A N 17
ATOM 12254 C CA . TYR A 1 25 ? 2.217 -5.988 4.991 1.00 0.00 25 TYR A CA 17
ATOM 12255 C C . TYR A 1 25 ? 1.387 -7.266 4.927 1.00 0.00 25 TYR A C 17
ATOM 12256 O O . TYR A 1 25 ? 0.201 -7.223 5.227 1.00 0.00 25 TYR A O 17
ATOM 12274 N N . ALA A 1 26 ? 1.982 -8.409 4.569 1.00 0.00 26 ALA A N 17
ATOM 12275 C CA . ALA A 1 26 ? 1.271 -9.688 4.559 1.00 0.00 26 ALA A CA 17
ATOM 12276 C C . ALA A 1 26 ? 0.740 -10.046 5.956 1.00 0.00 26 ALA A C 17
ATOM 12277 O O . ALA A 1 26 ? -0.432 -10.402 6.087 1.00 0.00 26 ALA A O 17
ATOM 12284 N N . SER A 1 27 ? 1.560 -9.855 7.001 1.00 0.00 27 SER A N 17
ATOM 12285 C CA . SER A 1 27 ? 1.146 -10.008 8.403 1.00 0.00 27 SER A CA 17
ATOM 12286 C C . SER A 1 27 ? 0.054 -9.031 8.854 1.00 0.00 27 SER A C 17
ATOM 12287 O O . SER A 1 27 ? -0.567 -9.270 9.886 1.00 0.00 27 SER A O 17
ATOM 12295 N N . LEU A 1 28 ? -0.222 -7.981 8.075 1.00 0.00 28 LEU A N 17
ATOM 12296 C CA . LEU A 1 28 ? -1.316 -7.038 8.292 1.00 0.00 28 LEU A CA 17
ATOM 12297 C C . LEU A 1 28 ? -2.517 -7.344 7.385 1.00 0.00 28 LEU A C 17
ATOM 12298 O O . LEU A 1 28 ? -3.657 -7.213 7.820 1.00 0.00 28 LEU A O 17
ATOM 12314 N N . ARG A 1 29 ? -2.289 -7.804 6.149 1.00 0.00 29 ARG A N 17
ATOM 12315 C CA . ARG A 1 29 ? -3.322 -8.123 5.160 1.00 0.00 29 ARG A CA 17
ATOM 12316 C C . ARG A 1 29 ? -4.042 -9.433 5.451 1.00 0.00 29 ARG A C 17
ATOM 12317 O O . ARG A 1 29 ? -5.263 -9.504 5.306 1.00 0.00 29 ARG A O 17
ATOM 12338 N N . HIS A 1 30 ? -3.294 -10.456 5.879 1.00 0.00 30 HIS A N 17
ATOM 12339 C CA . HIS A 1 30 ? -3.848 -11.749 6.280 1.00 0.00 30 HIS A CA 17
ATOM 12340 C C . HIS A 1 30 ? -4.865 -11.597 7.410 1.00 0.00 30 HIS A C 17
ATOM 12341 O O . HIS A 1 30 ? -5.863 -12.307 7.443 1.00 0.00 30 HIS A O 17
ATOM 12355 N N . TYR A 1 31 ? -4.629 -10.632 8.303 1.00 0.00 31 TYR A N 17
ATOM 12356 C CA . TYR A 1 31 ? -5.599 -10.176 9.279 1.00 0.00 31 TYR A CA 17
ATOM 12357 C C . TYR A 1 31 ? -6.850 -9.667 8.571 1.00 0.00 31 TYR A C 17
ATOM 12358 O O . TYR A 1 31 ? -7.908 -10.262 8.754 1.00 0.00 31 TYR A O 17
ATOM 12376 N N . LEU A 1 32 ? -6.748 -8.610 7.750 1.00 0.00 32 LEU A N 17
ATOM 12377 C CA . LEU A 1 32 ? -7.906 -7.937 7.135 1.00 0.00 32 LEU A CA 17
ATOM 12378 C C . LEU A 1 32 ? -8.891 -8.905 6.467 1.00 0.00 32 LEU A C 17
ATOM 12379 O O . LEU A 1 32 ? -10.089 -8.634 6.534 1.00 0.00 32 LEU A O 17
ATOM 12395 N N . ASN A 1 33 ? -8.399 -10.048 5.958 1.00 0.00 33 ASN A N 17
ATOM 12396 C CA . ASN A 1 33 ? -9.164 -11.219 5.509 1.00 0.00 33 ASN A CA 17
ATOM 12397 C C . ASN A 1 33 ? -10.366 -11.554 6.417 1.00 0.00 33 ASN A C 17
ATOM 12398 O O . ASN A 1 33 ? -11.450 -11.834 5.915 1.00 0.00 33 ASN A O 17
ATOM 12409 N N . LEU A 1 34 ? -10.184 -11.487 7.743 1.00 0.00 34 LEU A N 17
ATOM 12410 C CA . LEU A 1 34 ? -11.228 -11.685 8.753 1.00 0.00 34 LEU A CA 17
ATOM 12411 C C . LEU A 1 34 ? -11.180 -10.670 9.915 1.00 0.00 34 LEU A C 17
ATOM 12412 O O . LEU A 1 34 ? -11.858 -10.858 10.923 1.00 0.00 34 LEU A O 17
ATOM 12428 N N . VAL A 1 35 ? -10.431 -9.571 9.753 1.00 0.00 35 VAL A N 17
ATOM 12429 C CA . VAL A 1 35 ? -10.315 -8.457 10.713 1.00 0.00 35 VAL A CA 17
ATOM 12430 C C . VAL A 1 35 ? -11.216 -7.274 10.343 1.00 0.00 35 VAL A C 17
ATOM 12431 O O . VAL A 1 35 ? -11.607 -6.488 11.198 1.00 0.00 35 VAL A O 17
ATOM 12444 N N . THR A 1 36 ? -11.641 -7.176 9.085 1.00 0.00 36 THR A N 17
ATOM 12445 C CA . THR A 1 36 ? -12.537 -6.104 8.628 1.00 0.00 36 THR A CA 17
ATOM 12446 C C . THR A 1 36 ? -13.973 -6.572 8.436 1.00 0.00 36 THR A C 17
ATOM 12447 O O . THR A 1 36 ? -14.914 -5.861 8.789 1.00 0.00 36 THR A O 17
ATOM 12458 N N . ARG A 1 37 ? -14.145 -7.826 8.010 1.00 0.00 37 ARG A N 17
ATOM 12459 C CA . ARG A 1 37 ? -15.437 -8.518 7.886 1.00 0.00 37 ARG A CA 17
ATOM 12460 C C . ARG A 1 37 ? -16.229 -8.632 9.184 1.00 0.00 37 ARG A C 17
ATOM 12461 O O . ARG A 1 37 ? -17.443 -8.801 9.135 1.00 0.00 37 ARG A O 17
ATOM 12482 N N . GLN A 1 38 ? -15.547 -8.480 10.316 1.00 0.00 38 GLN A N 17
ATOM 12483 C CA . GLN A 1 38 ? -16.134 -8.470 11.653 1.00 0.00 38 GLN A CA 17
ATOM 12484 C C . GLN A 1 38 ? -16.251 -7.081 12.275 1.00 0.00 38 GLN A C 17
ATOM 12485 O O . GLN A 1 38 ? -16.728 -6.971 13.404 1.00 0.00 38 GLN A O 17
ATOM 12499 N N . ARG A 1 39 ? -15.866 -6.027 11.537 1.00 0.00 39 ARG A N 17
ATOM 12500 C CA . ARG A 1 39 ? -15.779 -4.649 12.026 1.00 0.00 39 ARG A CA 17
ATOM 12501 C C . ARG A 1 39 ? -15.047 -4.587 13.375 1.00 0.00 39 ARG A C 17
ATOM 12502 O O . ARG A 1 39 ? -15.594 -4.107 14.364 1.00 0.00 39 ARG A O 17
ATOM 12523 N N . TYR A 1 40 ? -13.788 -5.046 13.393 1.00 0.00 40 TYR A N 17
ATOM 12524 C CA . TYR A 1 40 ? -12.922 -5.056 14.586 1.00 0.00 40 TYR A CA 17
ATOM 12525 C C . TYR A 1 40 ? -12.777 -3.684 15.288 1.00 0.00 40 TYR A C 17
ATOM 12526 O O . TYR A 1 40 ? -12.333 -3.610 16.425 1.00 0.00 40 TYR A O 17
ATOM 12547 N N . TYR A 1 1 ? -1.840 13.150 -13.674 1.00 0.00 1 TYR A N 18
ATOM 12548 C CA . TYR A 1 1 ? -0.441 12.690 -13.813 1.00 0.00 1 TYR A CA 18
ATOM 12549 C C . TYR A 1 1 ? 0.307 12.770 -12.472 1.00 0.00 1 TYR A C 18
ATOM 12550 O O . TYR A 1 1 ? 1.382 13.357 -12.393 1.00 0.00 1 TYR A O 18
ATOM 12567 N N . LEU A 1 2 ? -0.220 12.178 -11.391 1.00 0.00 2 LEU A N 18
ATOM 12568 C CA . LEU A 1 2 ? 0.424 12.238 -10.067 1.00 0.00 2 LEU A CA 18
ATOM 12569 C C . LEU A 1 2 ? 1.623 11.273 -9.975 1.00 0.00 2 LEU A C 18
ATOM 12570 O O . LEU A 1 2 ? 1.705 10.449 -9.071 1.00 0.00 2 LEU A O 18
ATOM 12586 N N . GLU A 1 3 ? 2.546 11.380 -10.933 1.00 0.00 3 GLU A N 18
ATOM 12587 C CA . GLU A 1 3 ? 3.764 10.590 -11.055 1.00 0.00 3 GLU A CA 18
ATOM 12588 C C . GLU A 1 3 ? 4.892 11.219 -10.248 1.00 0.00 3 GLU A C 18
ATOM 12589 O O . GLU A 1 3 ? 5.403 10.570 -9.348 1.00 0.00 3 GLU A O 18
ATOM 12601 N N . ARG A 1 4 ? 5.273 12.479 -10.520 1.00 0.00 4 ARG A N 18
ATOM 12602 C CA . ARG A 1 4 ? 6.389 13.146 -9.825 1.00 0.00 4 ARG A CA 18
ATOM 12603 C C . ARG A 1 4 ? 6.249 13.057 -8.310 1.00 0.00 4 ARG A C 18
ATOM 12604 O O . ARG A 1 4 ? 7.200 12.673 -7.635 1.00 0.00 4 ARG A O 18
ATOM 12625 N N . GLU A 1 5 ? 5.062 13.390 -7.798 1.00 0.00 5 GLU A N 18
ATOM 12626 C CA . GLU A 1 5 ? 4.689 13.260 -6.391 1.00 0.00 5 GLU A CA 18
ATOM 12627 C C . GLU A 1 5 ? 4.853 11.824 -5.886 1.00 0.00 5 GLU A C 18
ATOM 12628 O O . GLU A 1 5 ? 5.551 11.639 -4.897 1.00 0.00 5 GLU A O 18
ATOM 12640 N N . LEU A 1 6 ? 4.292 10.819 -6.578 1.00 0.00 6 LEU A N 18
ATOM 12641 C CA . LEU A 1 6 ? 4.479 9.393 -6.288 1.00 0.00 6 LEU A CA 18
ATOM 12642 C C . LEU A 1 6 ? 5.965 9.007 -6.281 1.00 0.00 6 LEU A C 18
ATOM 12643 O O . LEU A 1 6 ? 6.428 8.375 -5.338 1.00 0.00 6 LEU A O 18
ATOM 12659 N N . LYS A 1 7 ? 6.742 9.413 -7.284 1.00 0.00 7 LYS A N 18
ATOM 12660 C CA . LYS A 1 7 ? 8.177 9.145 -7.383 1.00 0.00 7 LYS A CA 18
ATOM 12661 C C . LYS A 1 7 ? 8.945 9.757 -6.210 1.00 0.00 7 LYS A C 18
ATOM 12662 O O . LYS A 1 7 ? 9.815 9.102 -5.637 1.00 0.00 7 LYS A O 18
ATOM 12681 N N . LYS A 1 8 ? 8.574 10.979 -5.806 1.00 0.00 8 LYS A N 18
ATOM 12682 C CA . LYS A 1 8 ? 9.027 11.638 -4.572 1.00 0.00 8 LYS A CA 18
ATOM 12683 C C . LYS A 1 8 ? 8.452 11.036 -3.285 1.00 0.00 8 LYS A C 18
ATOM 12684 O O . LYS A 1 8 ? 8.968 11.337 -2.212 1.00 0.00 8 LYS A O 18
ATOM 12703 N N . LEU A 1 9 ? 7.456 10.156 -3.390 1.00 0.00 9 LEU A N 18
ATOM 12704 C CA . LEU A 1 9 ? 6.854 9.406 -2.298 1.00 0.00 9 LEU A CA 18
ATOM 12705 C C . LEU A 1 9 ? 7.578 8.078 -2.109 1.00 0.00 9 LEU A C 18
ATOM 12706 O O . LEU A 1 9 ? 8.095 7.849 -1.024 1.00 0.00 9 LEU A O 18
ATOM 12722 N N . GLU A 1 10 ? 7.675 7.235 -3.152 1.00 0.00 10 GLU A N 18
ATOM 12723 C CA . GLU A 1 10 ? 8.363 5.941 -3.095 1.00 0.00 10 GLU A CA 18
ATOM 12724 C C . GLU A 1 10 ? 9.805 6.120 -2.609 1.00 0.00 10 GLU A C 18
ATOM 12725 O O . GLU A 1 10 ? 10.287 5.307 -1.824 1.00 0.00 10 GLU A O 18
ATOM 12737 N N . ARG A 1 11 ? 10.456 7.238 -2.978 1.00 0.00 11 ARG A N 18
ATOM 12738 C CA . ARG A 1 11 ? 11.781 7.619 -2.479 1.00 0.00 11 ARG A CA 18
ATOM 12739 C C . ARG A 1 11 ? 11.841 7.824 -0.963 1.00 0.00 11 ARG A C 18
ATOM 12740 O O . ARG A 1 11 ? 12.825 7.429 -0.341 1.00 0.00 11 ARG A O 18
ATOM 12761 N N . GLU A 1 12 ? 10.847 8.503 -0.387 1.00 0.00 12 GLU A N 18
ATOM 12762 C CA . GLU A 1 12 ? 10.790 8.775 1.050 1.00 0.00 12 GLU A CA 18
ATOM 12763 C C . GLU A 1 12 ? 10.252 7.558 1.807 1.00 0.00 12 GLU A C 18
ATOM 12764 O O . GLU A 1 12 ? 10.872 7.133 2.769 1.00 0.00 12 GLU A O 18
ATOM 12776 N N . LEU A 1 13 ? 9.181 6.912 1.340 1.00 0.00 13 LEU A N 18
ATOM 12777 C CA . LEU A 1 13 ? 8.684 5.644 1.883 1.00 0.00 13 LEU A CA 18
ATOM 12778 C C . LEU A 1 13 ? 9.792 4.568 1.926 1.00 0.00 13 LEU A C 18
ATOM 12779 O O . LEU A 1 13 ? 9.931 3.882 2.939 1.00 0.00 13 LEU A O 18
ATOM 12795 N N . LYS A 1 14 ? 10.650 4.486 0.891 1.00 0.00 14 LYS A N 18
ATOM 12796 C CA . LYS A 1 14 ? 11.849 3.628 0.853 1.00 0.00 14 LYS A CA 18
ATOM 12797 C C . LYS A 1 14 ? 12.823 3.846 2.033 1.00 0.00 14 LYS A C 18
ATOM 12798 O O . LYS A 1 14 ? 13.689 3.003 2.258 1.00 0.00 14 LYS A O 18
ATOM 12817 N N . LYS A 1 15 ? 12.686 4.923 2.826 1.00 0.00 15 LYS A N 18
ATOM 12818 C CA . LYS A 1 15 ? 13.418 5.110 4.096 1.00 0.00 15 LYS A CA 18
ATOM 12819 C C . LYS A 1 15 ? 13.301 3.906 5.029 1.00 0.00 15 LYS A C 18
ATOM 12820 O O . LYS A 1 15 ? 14.247 3.633 5.765 1.00 0.00 15 LYS A O 18
ATOM 12839 N N . LEU A 1 16 ? 12.163 3.205 4.997 1.00 0.00 16 LEU A N 18
ATOM 12840 C CA . LEU A 1 16 ? 11.997 1.922 5.669 1.00 0.00 16 LEU A CA 18
ATOM 12841 C C . LEU A 1 16 ? 12.222 0.785 4.658 1.00 0.00 16 LEU A C 18
ATOM 12842 O O . LEU A 1 16 ? 11.851 0.902 3.489 1.00 0.00 16 LEU A O 18
ATOM 12858 N N . SER A 1 17 ? 12.829 -0.316 5.113 1.00 0.00 17 SER A N 18
ATOM 12859 C CA . SER A 1 17 ? 13.133 -1.496 4.297 1.00 0.00 17 SER A CA 18
ATOM 12860 C C . SER A 1 17 ? 11.915 -1.955 3.473 1.00 0.00 17 SER A C 18
ATOM 12861 O O . SER A 1 17 ? 10.954 -2.468 4.057 1.00 0.00 17 SER A O 18
ATOM 12869 N N . PRO A 1 18 ? 11.940 -1.834 2.127 1.00 0.00 18 PRO A N 18
ATOM 12870 C CA . PRO A 1 18 ? 10.793 -2.173 1.280 1.00 0.00 18 PRO A CA 18
ATOM 12871 C C . PRO A 1 18 ? 10.468 -3.678 1.287 1.00 0.00 18 PRO A C 18
ATOM 12872 O O . PRO A 1 18 ? 9.367 -4.076 0.916 1.00 0.00 18 PRO A O 18
ATOM 12883 N N . GLU A 1 19 ? 11.394 -4.503 1.785 1.00 0.00 19 GLU A N 18
ATOM 12884 C CA . GLU A 1 19 ? 11.219 -5.938 2.007 1.00 0.00 19 GLU A CA 18
ATOM 12885 C C . GLU A 1 19 ? 10.650 -6.257 3.408 1.00 0.00 19 GLU A C 18
ATOM 12886 O O . GLU A 1 19 ? 10.058 -7.316 3.610 1.00 0.00 19 GLU A O 18
ATOM 12898 N N . GLU A 1 20 ? 10.770 -5.338 4.380 1.00 0.00 20 GLU A N 18
ATOM 12899 C CA . GLU A 1 20 ? 10.256 -5.547 5.741 1.00 0.00 20 GLU A CA 18
ATOM 12900 C C . GLU A 1 20 ? 8.743 -5.314 5.784 1.00 0.00 20 GLU A C 18
ATOM 12901 O O . GLU A 1 20 ? 8.009 -6.066 6.430 1.00 0.00 20 GLU A O 18
ATOM 12913 N N . LEU A 1 21 ? 8.265 -4.305 5.040 1.00 0.00 21 LEU A N 18
ATOM 12914 C CA . LEU A 1 21 ? 6.847 -4.004 4.933 1.00 0.00 21 LEU A CA 18
ATOM 12915 C C . LEU A 1 21 ? 6.085 -5.174 4.311 1.00 0.00 21 LEU A C 18
ATOM 12916 O O . LEU A 1 21 ? 5.142 -5.643 4.934 1.00 0.00 21 LEU A O 18
ATOM 12932 N N . ASN A 1 22 ? 6.502 -5.678 3.137 1.00 0.00 22 ASN A N 18
ATOM 12933 C CA . ASN A 1 22 ? 5.880 -6.823 2.449 1.00 0.00 22 ASN A CA 18
ATOM 12934 C C . ASN A 1 22 ? 5.699 -8.040 3.380 1.00 0.00 22 ASN A C 18
ATOM 12935 O O . ASN A 1 22 ? 4.679 -8.729 3.355 1.00 0.00 22 ASN A O 18
ATOM 12946 N N . ARG A 1 23 ? 6.685 -8.268 4.254 1.00 0.00 23 ARG A N 18
ATOM 12947 C CA . ARG A 1 23 ? 6.647 -9.310 5.278 1.00 0.00 23 ARG A CA 18
ATOM 12948 C C . ARG A 1 23 ? 5.497 -9.102 6.270 1.00 0.00 23 ARG A C 18
ATOM 12949 O O . ARG A 1 23 ? 4.638 -9.975 6.418 1.00 0.00 23 ARG A O 18
ATOM 12970 N N . TYR A 1 24 ? 5.452 -7.928 6.909 1.00 0.00 24 TYR A N 18
ATOM 12971 C CA . TYR A 1 24 ? 4.329 -7.508 7.751 1.00 0.00 24 TYR A CA 18
ATOM 12972 C C . TYR A 1 24 ? 3.001 -7.467 6.979 1.00 0.00 24 TYR A C 18
ATOM 12973 O O . TYR A 1 24 ? 1.943 -7.713 7.553 1.00 0.00 24 TYR A O 18
ATOM 12991 N N . TYR A 1 25 ? 3.060 -7.229 5.667 1.00 0.00 25 TYR A N 18
ATOM 12992 C CA . TYR A 1 25 ? 1.929 -7.179 4.753 1.00 0.00 25 TYR A CA 18
ATOM 12993 C C . TYR A 1 25 ? 1.294 -8.550 4.565 1.00 0.00 25 TYR A C 18
ATOM 12994 O O . TYR A 1 25 ? 0.079 -8.644 4.645 1.00 0.00 25 TYR A O 18
ATOM 13012 N N . ALA A 1 26 ? 2.067 -9.624 4.366 1.00 0.00 26 ALA A N 18
ATOM 13013 C CA . ALA A 1 26 ? 1.519 -10.981 4.268 1.00 0.00 26 ALA A CA 18
ATOM 13014 C C . ALA A 1 26 ? 0.784 -11.403 5.553 1.00 0.00 26 ALA A C 18
ATOM 13015 O O . ALA A 1 26 ? -0.339 -11.909 5.483 1.00 0.00 26 ALA A O 18
ATOM 13022 N N . SER A 1 27 ? 1.381 -11.123 6.721 1.00 0.00 27 SER A N 18
ATOM 13023 C CA . SER A 1 27 ? 0.750 -11.339 8.029 1.00 0.00 27 SER A CA 18
ATOM 13024 C C . SER A 1 27 ? -0.438 -10.412 8.307 1.00 0.00 27 SER A C 18
ATOM 13025 O O . SER A 1 27 ? -1.164 -10.645 9.269 1.00 0.00 27 SER A O 18
ATOM 13033 N N . LEU A 1 28 ? -0.668 -9.404 7.462 1.00 0.00 28 LEU A N 18
ATOM 13034 C CA . LEU A 1 28 ? -1.821 -8.515 7.511 1.00 0.00 28 LEU A CA 18
ATOM 13035 C C . LEU A 1 28 ? -2.856 -8.857 6.439 1.00 0.00 28 LEU A C 18
ATOM 13036 O O . LEU A 1 28 ? -4.043 -8.771 6.720 1.00 0.00 28 LEU A O 18
ATOM 13052 N N . ARG A 1 29 ? -2.451 -9.291 5.241 1.00 0.00 29 ARG A N 18
ATOM 13053 C CA . ARG A 1 29 ? -3.328 -9.654 4.126 1.00 0.00 29 ARG A CA 18
ATOM 13054 C C . ARG A 1 29 ? -4.232 -10.832 4.475 1.00 0.00 29 ARG A C 18
ATOM 13055 O O . ARG A 1 29 ? -5.426 -10.812 4.181 1.00 0.00 29 ARG A O 18
ATOM 13076 N N . HIS A 1 30 ? -3.668 -11.839 5.147 1.00 0.00 30 HIS A N 18
ATOM 13077 C CA . HIS A 1 30 ? -4.453 -12.949 5.686 1.00 0.00 30 HIS A CA 18
ATOM 13078 C C . HIS A 1 30 ? -5.302 -12.525 6.896 1.00 0.00 30 HIS A C 18
ATOM 13079 O O . HIS A 1 30 ? -6.329 -13.134 7.169 1.00 0.00 30 HIS A O 18
ATOM 13093 N N . TYR A 1 31 ? -4.900 -11.460 7.599 1.00 0.00 31 TYR A N 18
ATOM 13094 C CA . TYR A 1 31 ? -5.638 -10.872 8.711 1.00 0.00 31 TYR A CA 18
ATOM 13095 C C . TYR A 1 31 ? -6.884 -10.157 8.187 1.00 0.00 31 TYR A C 18
ATOM 13096 O O . TYR A 1 31 ? -8.001 -10.614 8.424 1.00 0.00 31 TYR A O 18
ATOM 13114 N N . LEU A 1 32 ? -6.712 -9.077 7.412 1.00 0.00 32 LEU A N 18
ATOM 13115 C CA . LEU A 1 32 ? -7.790 -8.289 6.807 1.00 0.00 32 LEU A CA 18
ATOM 13116 C C . LEU A 1 32 ? -8.808 -9.129 6.024 1.00 0.00 32 LEU A C 18
ATOM 13117 O O . LEU A 1 32 ? -9.941 -8.676 5.909 1.00 0.00 32 LEU A O 18
ATOM 13133 N N . ASN A 1 33 ? -8.453 -10.344 5.581 1.00 0.00 33 ASN A N 18
ATOM 13134 C CA . ASN A 1 33 ? -9.366 -11.383 5.092 1.00 0.00 33 ASN A CA 18
ATOM 13135 C C . ASN A 1 33 ? -10.634 -11.507 5.959 1.00 0.00 33 ASN A C 18
ATOM 13136 O O . ASN A 1 33 ? -11.740 -11.486 5.427 1.00 0.00 33 ASN A O 18
ATOM 13147 N N . LEU A 1 34 ? -10.465 -11.572 7.289 1.00 0.00 34 LEU A N 18
ATOM 13148 C CA . LEU A 1 34 ? -11.569 -11.628 8.255 1.00 0.00 34 LEU A CA 18
ATOM 13149 C C . LEU A 1 34 ? -11.486 -10.561 9.360 1.00 0.00 34 LEU A C 18
ATOM 13150 O O . LEU A 1 34 ? -12.296 -10.573 10.285 1.00 0.00 34 LEU A O 18
ATOM 13166 N N . VAL A 1 35 ? -10.523 -9.636 9.253 1.00 0.00 35 VAL A N 18
ATOM 13167 C CA . VAL A 1 35 ? -10.247 -8.539 10.197 1.00 0.00 35 VAL A CA 18
ATOM 13168 C C . VAL A 1 35 ? -10.507 -7.169 9.552 1.00 0.00 35 VAL A C 18
ATOM 13169 O O . VAL A 1 35 ? -10.501 -6.146 10.229 1.00 0.00 35 VAL A O 18
ATOM 13182 N N . THR A 1 36 ? -10.857 -7.147 8.261 1.00 0.00 36 THR A N 18
ATOM 13183 C CA . THR A 1 36 ? -11.390 -6.002 7.498 1.00 0.00 36 THR A CA 18
ATOM 13184 C C . THR A 1 36 ? -12.399 -5.169 8.278 1.00 0.00 36 THR A C 18
ATOM 13185 O O . THR A 1 36 ? -12.369 -3.945 8.180 1.00 0.00 36 THR A O 18
ATOM 13196 N N . ARG A 1 37 ? -13.193 -5.830 9.131 1.00 0.00 37 ARG A N 18
ATOM 13197 C CA . ARG A 1 37 ? -14.130 -5.250 10.105 1.00 0.00 37 ARG A CA 18
ATOM 13198 C C . ARG A 1 37 ? -13.556 -4.100 10.936 1.00 0.00 37 ARG A C 18
ATOM 13199 O O . ARG A 1 37 ? -14.291 -3.245 11.413 1.00 0.00 37 ARG A O 18
ATOM 13220 N N . GLN A 1 38 ? -12.234 -4.094 11.077 1.00 0.00 38 GLN A N 18
ATOM 13221 C CA . GLN A 1 38 ? -11.432 -3.063 11.715 1.00 0.00 38 GLN A CA 18
ATOM 13222 C C . GLN A 1 38 ? -10.139 -2.738 10.949 1.00 0.00 38 GLN A C 18
ATOM 13223 O O . GLN A 1 38 ? -9.308 -1.980 11.451 1.00 0.00 38 GLN A O 18
ATOM 13237 N N . ARG A 1 39 ? -9.958 -3.275 9.731 1.00 0.00 39 ARG A N 18
ATOM 13238 C CA . ARG A 1 39 ? -8.755 -3.052 8.924 1.00 0.00 39 ARG A CA 18
ATOM 13239 C C . ARG A 1 39 ? -9.096 -2.924 7.439 1.00 0.00 39 ARG A C 18
ATOM 13240 O O . ARG A 1 39 ? -8.623 -3.724 6.631 1.00 0.00 39 ARG A O 18
ATOM 13261 N N . TYR A 1 40 ? -9.870 -1.889 7.080 1.00 0.00 40 TYR A N 18
ATOM 13262 C CA . TYR A 1 40 ? -10.276 -1.540 5.703 1.00 0.00 40 TYR A CA 18
ATOM 13263 C C . TYR A 1 40 ? -11.137 -2.632 5.035 1.00 0.00 40 TYR A C 18
ATOM 13264 O O . TYR A 1 40 ? -12.292 -2.424 4.693 1.00 0.00 40 TYR A O 18
ATOM 13285 N N . TYR A 1 1 ? 1.054 18.040 -15.052 1.00 0.00 1 TYR A N 19
ATOM 13286 C CA . TYR A 1 1 ? 2.245 17.954 -14.177 1.00 0.00 1 TYR A CA 19
ATOM 13287 C C . TYR A 1 1 ? 2.162 16.649 -13.392 1.00 0.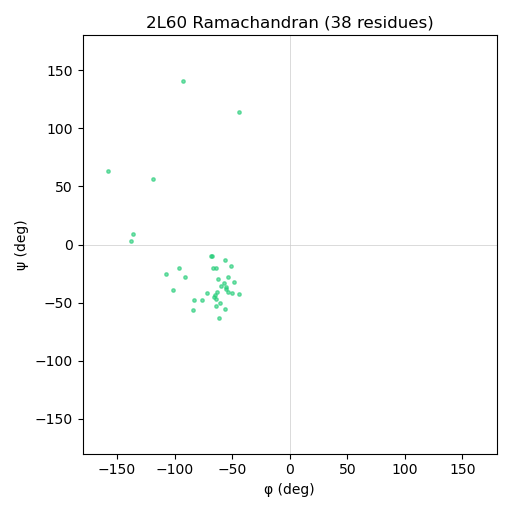00 1 TYR A C 19
ATOM 13288 O O . TYR A 1 1 ? 1.446 15.762 -13.846 1.00 0.00 1 TYR A O 19
ATOM 13305 N N . LEU A 1 2 ? 2.861 16.543 -12.254 1.00 0.00 2 LEU A N 19
ATOM 13306 C CA . LEU A 1 2 ? 2.802 15.404 -11.345 1.00 0.00 2 LEU A CA 19
ATOM 13307 C C . LEU A 1 2 ? 3.291 14.136 -12.058 1.00 0.00 2 LEU A C 19
ATOM 13308 O O . LEU A 1 2 ? 2.571 13.158 -12.195 1.00 0.00 2 LEU A O 19
ATOM 13324 N N . GLU A 1 3 ? 4.531 14.182 -12.554 1.00 0.00 3 GLU A N 19
ATOM 13325 C CA . GLU A 1 3 ? 5.153 13.089 -13.306 1.00 0.00 3 GLU A CA 19
ATOM 13326 C C . GLU A 1 3 ? 6.527 12.754 -12.721 1.00 0.00 3 GLU A C 19
ATOM 13327 O O . GLU A 1 3 ? 6.727 11.674 -12.166 1.00 0.00 3 GLU A O 19
ATOM 13339 N N . ARG A 1 4 ? 7.479 13.693 -12.798 1.00 0.00 4 ARG A N 19
ATOM 13340 C CA . ARG A 1 4 ? 8.819 13.486 -12.247 1.00 0.00 4 ARG A CA 19
ATOM 13341 C C . ARG A 1 4 ? 8.864 13.619 -10.732 1.00 0.00 4 ARG A C 19
ATOM 13342 O O . ARG A 1 4 ? 9.524 12.822 -10.064 1.00 0.00 4 ARG A O 19
ATOM 13363 N N . GLU A 1 5 ? 8.138 14.607 -10.197 1.00 0.00 5 GLU A N 19
ATOM 13364 C CA . GLU A 1 5 ? 7.993 14.811 -8.756 1.00 0.00 5 GLU A CA 19
ATOM 13365 C C . GLU A 1 5 ? 7.565 13.522 -8.049 1.00 0.00 5 GLU A C 19
ATOM 13366 O O . GLU A 1 5 ? 8.044 13.261 -6.953 1.00 0.00 5 GLU A O 19
ATOM 13378 N N . LEU A 1 6 ? 6.763 12.677 -8.721 1.00 0.00 6 LEU A N 19
ATOM 13379 C CA . LEU A 1 6 ? 6.293 11.390 -8.231 1.00 0.00 6 LEU A CA 19
ATOM 13380 C C . LEU A 1 6 ? 7.441 10.404 -8.046 1.00 0.00 6 LEU A C 19
ATOM 13381 O O . LEU A 1 6 ? 7.488 9.696 -7.039 1.00 0.00 6 LEU A O 19
ATOM 13397 N N . LYS A 1 7 ? 8.396 10.377 -8.982 1.00 0.00 7 LYS A N 19
ATOM 13398 C CA . LYS A 1 7 ? 9.591 9.548 -8.859 1.00 0.00 7 LYS A CA 19
ATOM 13399 C C . LYS A 1 7 ? 10.441 9.980 -7.664 1.00 0.00 7 LYS A C 19
ATOM 13400 O O . LYS A 1 7 ? 10.955 9.136 -6.930 1.00 0.00 7 LYS A O 19
ATOM 13419 N N . LYS A 1 8 ? 10.540 11.299 -7.436 1.00 0.00 8 LYS A N 19
ATOM 13420 C CA . LYS A 1 8 ? 11.184 11.871 -6.247 1.00 0.00 8 LYS A CA 19
ATOM 13421 C C . LYS A 1 8 ? 10.345 11.739 -4.959 1.00 0.00 8 LYS A C 19
ATOM 13422 O O . LYS A 1 8 ? 10.837 12.080 -3.883 1.00 0.00 8 LYS A O 19
ATOM 13441 N N . LEU A 1 9 ? 9.115 11.222 -5.069 1.00 0.00 9 LEU A N 19
ATOM 13442 C CA . LEU A 1 9 ? 8.163 10.978 -3.987 1.00 0.00 9 LEU A CA 19
ATOM 13443 C C . LEU A 1 9 ? 8.211 9.511 -3.558 1.00 0.00 9 LEU A C 19
ATOM 13444 O O . LEU A 1 9 ? 8.426 9.230 -2.381 1.00 0.00 9 LEU A O 19
ATOM 13460 N N . GLU A 1 10 ? 8.095 8.575 -4.513 1.00 0.00 10 GLU A N 19
ATOM 13461 C CA . GLU A 1 10 ? 8.221 7.139 -4.247 1.00 0.00 10 GLU A CA 19
ATOM 13462 C C . GLU A 1 10 ? 9.560 6.804 -3.574 1.00 0.00 10 GLU A C 19
ATOM 13463 O O . GLU A 1 10 ? 9.642 5.876 -2.771 1.00 0.00 10 GLU A O 19
ATOM 13475 N N . ARG A 1 11 ? 10.600 7.611 -3.825 1.00 0.00 11 ARG A N 19
ATOM 13476 C CA . ARG A 1 11 ? 11.884 7.507 -3.136 1.00 0.00 11 ARG A CA 19
ATOM 13477 C C . ARG A 1 11 ? 11.743 7.574 -1.615 1.00 0.00 11 ARG A C 19
ATOM 13478 O O . ARG A 1 11 ? 12.332 6.755 -0.916 1.00 0.00 11 ARG A O 19
ATOM 13499 N N . GLU A 1 12 ? 10.965 8.534 -1.108 1.00 0.00 12 GLU A N 19
ATOM 13500 C CA . GLU A 1 12 ? 10.717 8.718 0.327 1.00 0.00 12 GLU A CA 19
ATOM 13501 C C . GLU A 1 12 ? 9.969 7.532 0.957 1.00 0.00 12 GLU A C 19
ATOM 13502 O O . GLU A 1 12 ? 10.122 7.273 2.147 1.00 0.00 12 GLU A O 19
ATOM 13514 N N . LEU A 1 13 ? 9.223 6.776 0.142 1.00 0.00 13 LEU A N 19
ATOM 13515 C CA . LEU A 1 13 ? 8.586 5.512 0.513 1.00 0.00 13 LEU A CA 19
ATOM 13516 C C . LEU A 1 13 ? 9.574 4.344 0.461 1.00 0.00 13 LEU A C 19
ATOM 13517 O O . LEU A 1 13 ? 9.752 3.659 1.468 1.00 0.00 13 LEU A O 19
ATOM 13533 N N . LYS A 1 14 ? 10.257 4.138 -0.675 1.00 0.00 14 LYS A N 19
ATOM 13534 C CA . LYS A 1 14 ? 11.303 3.112 -0.834 1.00 0.00 14 LYS A CA 19
ATOM 13535 C C . LYS A 1 14 ? 12.474 3.288 0.148 1.00 0.00 14 LYS A C 19
ATOM 13536 O O . LYS A 1 14 ? 13.247 2.360 0.373 1.00 0.00 14 LYS A O 19
ATOM 13555 N N . LYS A 1 15 ? 12.592 4.463 0.772 1.00 0.00 15 LYS A N 19
ATOM 13556 C CA . LYS A 1 15 ? 13.563 4.778 1.818 1.00 0.00 15 LYS A CA 19
ATOM 13557 C C . LYS A 1 15 ? 13.666 3.678 2.877 1.00 0.00 15 LYS A C 19
ATOM 13558 O O . LYS A 1 15 ? 14.772 3.310 3.275 1.00 0.00 15 LYS A O 19
ATOM 13577 N N . LEU A 1 16 ? 12.514 3.153 3.300 1.00 0.00 16 LEU A N 19
ATOM 13578 C CA . LEU A 1 16 ? 12.414 1.995 4.176 1.00 0.00 16 LEU A CA 19
ATOM 13579 C C . LEU A 1 16 ? 12.381 0.727 3.327 1.00 0.00 16 LEU A C 19
ATOM 13580 O O . LEU A 1 16 ? 11.676 0.674 2.320 1.00 0.00 16 LEU A O 19
ATOM 13596 N N . SER A 1 17 ? 13.123 -0.295 3.769 1.00 0.00 17 SER A N 19
ATOM 13597 C CA . SER A 1 17 ? 13.275 -1.583 3.089 1.00 0.00 17 SER A CA 19
ATOM 13598 C C . SER A 1 17 ? 11.946 -2.087 2.499 1.00 0.00 17 SER A C 19
ATOM 13599 O O . SER A 1 17 ? 11.065 -2.499 3.263 1.00 0.00 17 SER A O 19
ATOM 13607 N N . PRO A 1 18 ? 11.804 -2.121 1.156 1.00 0.00 18 PRO A N 19
ATOM 13608 C CA . PRO A 1 18 ? 10.567 -2.530 0.491 1.00 0.00 18 PRO A CA 19
ATOM 13609 C C . PRO A 1 18 ? 10.254 -4.024 0.688 1.00 0.00 18 PRO A C 19
ATOM 13610 O O . PRO A 1 18 ? 9.178 -4.485 0.321 1.00 0.00 18 PRO A O 19
ATOM 13621 N N . GLU A 1 19 ? 11.174 -4.769 1.308 1.00 0.00 19 GLU A N 19
ATOM 13622 C CA . GLU A 1 19 ? 11.005 -6.162 1.711 1.00 0.00 19 GLU A CA 19
ATOM 13623 C C . GLU A 1 19 ? 10.649 -6.306 3.207 1.00 0.00 19 GLU A C 19
ATOM 13624 O O . GLU A 1 19 ? 10.120 -7.339 3.613 1.00 0.00 19 GLU A O 19
ATOM 13636 N N . GLU A 1 20 ? 10.889 -5.273 4.033 1.00 0.00 20 GLU A N 19
ATOM 13637 C CA . GLU A 1 20 ? 10.595 -5.298 5.474 1.00 0.00 20 GLU A CA 19
ATOM 13638 C C . GLU A 1 20 ? 9.128 -4.960 5.738 1.00 0.00 20 GLU A C 19
ATOM 13639 O O . GLU A 1 20 ? 8.492 -5.575 6.592 1.00 0.00 20 GLU A O 19
ATOM 13651 N N . LEU A 1 21 ? 8.568 -4.009 4.976 1.00 0.00 21 LEU A N 19
ATOM 13652 C CA . LEU A 1 21 ? 7.165 -3.658 5.050 1.00 0.00 21 LEU A CA 19
ATOM 13653 C C . LEU A 1 21 ? 6.302 -4.855 4.693 1.00 0.00 21 LEU A C 19
ATOM 13654 O O . LEU A 1 21 ? 5.513 -5.250 5.542 1.00 0.00 21 LEU A O 19
ATOM 13670 N N . ASN A 1 22 ? 6.511 -5.477 3.519 1.00 0.00 22 ASN A N 19
ATOM 13671 C CA . ASN A 1 22 ? 5.799 -6.684 3.082 1.00 0.00 22 ASN A CA 19
ATOM 13672 C C . ASN A 1 22 ? 5.688 -7.742 4.188 1.00 0.00 22 ASN A C 19
ATOM 13673 O O . ASN A 1 22 ? 4.646 -8.371 4.348 1.00 0.00 22 ASN A O 19
ATOM 13684 N N . ARG A 1 23 ? 6.758 -7.915 4.970 1.00 0.00 23 ARG A N 19
ATOM 13685 C CA . ARG A 1 23 ? 6.795 -8.818 6.121 1.00 0.00 23 ARG A CA 19
ATOM 13686 C C . ARG A 1 23 ? 5.698 -8.513 7.140 1.00 0.00 23 ARG A C 19
ATOM 13687 O O . ARG A 1 23 ? 4.801 -9.329 7.363 1.00 0.00 23 ARG A O 19
ATOM 13708 N N . TYR A 1 24 ? 5.756 -7.312 7.720 1.00 0.00 24 TYR A N 19
ATOM 13709 C CA . TYR A 1 24 ? 4.734 -6.774 8.616 1.00 0.00 24 TYR A CA 19
ATOM 13710 C C . TYR A 1 24 ? 3.363 -6.638 7.936 1.00 0.00 24 TYR A C 19
ATOM 13711 O O . TYR A 1 24 ? 2.333 -6.666 8.602 1.00 0.00 24 TYR A O 19
ATOM 13729 N N . TYR A 1 25 ? 3.350 -6.557 6.606 1.00 0.00 25 TYR A N 19
ATOM 13730 C CA . TYR A 1 25 ? 2.169 -6.484 5.762 1.00 0.00 25 TYR A CA 19
ATOM 13731 C C . TYR A 1 25 ? 1.458 -7.822 5.684 1.00 0.00 25 TYR A C 19
ATOM 13732 O O . TYR A 1 25 ? 0.244 -7.850 5.799 1.00 0.00 25 TYR A O 19
ATOM 13750 N N . ALA A 1 26 ? 2.168 -8.937 5.491 1.00 0.00 26 ALA A N 19
ATOM 13751 C CA . ALA A 1 26 ? 1.548 -10.255 5.411 1.00 0.00 26 ALA A CA 19
ATOM 13752 C C . ALA A 1 26 ? 0.880 -10.619 6.743 1.00 0.00 26 ALA A C 19
ATOM 13753 O O . ALA A 1 26 ? -0.266 -11.066 6.747 1.00 0.00 26 ALA A O 19
ATOM 13760 N N . SER A 1 27 ? 1.557 -10.327 7.864 1.00 0.00 27 SER A N 19
ATOM 13761 C CA . SER A 1 27 ? 1.005 -10.465 9.220 1.00 0.00 27 SER A CA 19
ATOM 13762 C C . SER A 1 27 ? -0.211 -9.565 9.494 1.00 0.00 27 SER A C 19
ATOM 13763 O O . SER A 1 27 ? -0.946 -9.815 10.445 1.00 0.00 27 SER A O 19
ATOM 13771 N N . LEU A 1 28 ? -0.467 -8.568 8.637 1.00 0.00 28 LEU A N 19
ATOM 13772 C CA . LEU A 1 28 ? -1.626 -7.680 8.693 1.00 0.00 28 LEU A CA 19
ATOM 13773 C C . LEU A 1 28 ? -2.696 -8.077 7.672 1.00 0.00 28 LEU A C 19
ATOM 13774 O O . LEU A 1 28 ? -3.865 -8.192 8.019 1.00 0.00 28 LEU A O 19
ATOM 13790 N N . ARG A 1 29 ? -2.319 -8.351 6.423 1.00 0.00 29 ARG A N 19
ATOM 13791 C CA . ARG A 1 29 ? -3.216 -8.781 5.350 1.00 0.00 29 ARG A CA 19
ATOM 13792 C C . ARG A 1 29 ? -3.910 -10.093 5.699 1.00 0.00 29 ARG A C 19
ATOM 13793 O O . ARG A 1 29 ? -5.115 -10.225 5.488 1.00 0.00 29 ARG A O 19
ATOM 13814 N N . HIS A 1 30 ? -3.159 -11.033 6.290 1.00 0.00 30 HIS A N 19
ATOM 13815 C CA . HIS A 1 30 ? -3.700 -12.300 6.772 1.00 0.00 30 HIS A CA 19
ATOM 13816 C C . HIS A 1 30 ? -4.777 -12.089 7.831 1.00 0.00 30 HIS A C 19
ATOM 13817 O O . HIS A 1 30 ? -5.758 -12.822 7.860 1.00 0.00 30 HIS A O 19
ATOM 13831 N N . TYR A 1 31 ? -4.603 -11.080 8.693 1.00 0.00 31 TYR A N 19
ATOM 13832 C CA . TYR A 1 31 ? -5.634 -10.662 9.621 1.00 0.00 31 TYR A CA 19
ATOM 13833 C C . TYR A 1 31 ? -6.859 -10.221 8.837 1.00 0.00 31 TYR A C 19
ATOM 13834 O O . TYR A 1 31 ? -7.906 -10.847 8.990 1.00 0.00 31 TYR A O 19
ATOM 13852 N N . LEU A 1 32 ? -6.740 -9.186 7.988 1.00 0.00 32 LEU A N 19
ATOM 13853 C CA . LEU A 1 32 ? -7.873 -8.587 7.263 1.00 0.00 32 LEU A CA 19
ATOM 13854 C C . LEU A 1 32 ? -8.726 -9.635 6.535 1.00 0.00 32 LEU A C 19
ATOM 13855 O O . LEU A 1 32 ? -9.930 -9.452 6.421 1.00 0.00 32 LEU A O 19
ATOM 13871 N N . ASN A 1 33 ? -8.156 -10.788 6.169 1.00 0.00 33 ASN A N 19
ATOM 13872 C CA . ASN A 1 33 ? -8.901 -11.967 5.726 1.00 0.00 33 ASN A CA 19
ATOM 13873 C C . ASN A 1 33 ? -10.173 -12.263 6.553 1.00 0.00 33 ASN A C 19
ATOM 13874 O O . ASN A 1 33 ? -11.218 -12.569 5.978 1.00 0.00 33 ASN A O 19
ATOM 13885 N N . LEU A 1 34 ? -10.085 -12.162 7.888 1.00 0.00 34 LEU A N 19
ATOM 13886 C CA . LEU A 1 34 ? -11.200 -12.345 8.824 1.00 0.00 34 LEU A CA 19
ATOM 13887 C C . LEU A 1 34 ? -11.271 -11.280 9.935 1.00 0.00 34 LEU A C 19
ATOM 13888 O O . LEU A 1 34 ? -12.016 -11.429 10.900 1.00 0.00 34 LEU A O 19
ATOM 13904 N N . VAL A 1 35 ? -10.520 -10.187 9.788 1.00 0.00 35 VAL A N 19
ATOM 13905 C CA . VAL A 1 35 ? -10.459 -9.078 10.744 1.00 0.00 35 VAL A CA 19
ATOM 13906 C C . VAL A 1 35 ? -11.348 -7.917 10.320 1.00 0.00 35 VAL A C 19
ATOM 13907 O O . VAL A 1 35 ? -11.775 -7.132 11.152 1.00 0.00 35 VAL A O 19
ATOM 13920 N N . THR A 1 36 ? -11.736 -7.837 9.056 1.00 0.00 36 THR A N 19
ATOM 13921 C CA . THR A 1 36 ? -12.648 -6.799 8.553 1.00 0.00 36 THR A CA 19
ATOM 13922 C C . THR A 1 36 ? -14.090 -7.278 8.480 1.00 0.00 36 THR A C 19
ATOM 13923 O O . THR A 1 36 ? -15.009 -6.517 8.793 1.00 0.00 36 THR A O 19
ATOM 13934 N N . ARG A 1 37 ? -14.291 -8.569 8.190 1.00 0.00 37 ARG A N 19
ATOM 13935 C CA . ARG A 1 37 ? -15.609 -9.229 8.199 1.00 0.00 37 ARG A CA 19
ATOM 13936 C C . ARG A 1 37 ? -16.287 -9.231 9.579 1.00 0.00 37 ARG A C 19
ATOM 13937 O O . ARG A 1 37 ? -17.488 -9.448 9.687 1.00 0.00 37 ARG A O 19
ATOM 13958 N N . GLN A 1 38 ? -15.506 -8.933 10.615 1.00 0.00 38 GLN A N 19
ATOM 13959 C CA . GLN A 1 38 ? -15.905 -8.826 12.016 1.00 0.00 38 GLN A CA 19
ATOM 13960 C C . GLN A 1 38 ? -15.635 -7.424 12.593 1.00 0.00 38 GLN A C 19
ATOM 13961 O O . GLN A 1 38 ? -15.568 -7.261 13.814 1.00 0.00 38 GLN A O 19
ATOM 13975 N N . ARG A 1 39 ? -15.473 -6.400 11.728 1.00 0.00 39 ARG A N 19
ATOM 13976 C CA . ARG A 1 39 ? -15.264 -4.996 12.142 1.00 0.00 39 ARG A CA 19
ATOM 13977 C C . ARG A 1 39 ? -14.082 -4.817 13.107 1.00 0.00 39 ARG A C 19
ATOM 13978 O O . ARG A 1 39 ? -14.081 -3.929 13.958 1.00 0.00 39 ARG A O 19
ATOM 13999 N N . TYR A 1 40 ? -13.073 -5.679 12.979 1.00 0.00 40 TYR A N 19
ATOM 14000 C CA . TYR A 1 40 ? -11.894 -5.731 13.835 1.00 0.00 40 TYR A CA 19
ATOM 14001 C C . TYR A 1 40 ? -12.288 -5.866 15.322 1.00 0.00 40 TYR A C 19
ATOM 14002 O O . TYR A 1 40 ? -11.580 -5.436 16.220 1.00 0.00 40 TYR A O 19
ATOM 14023 N N . TYR A 1 1 ? 0.071 13.899 -15.151 1.00 0.00 1 TYR A N 20
ATOM 14024 C CA . TYR A 1 1 ? 0.228 14.414 -13.771 1.00 0.00 1 TYR A CA 20
ATOM 14025 C C . TYR A 1 1 ? 0.936 13.361 -12.924 1.00 0.00 1 TYR A C 20
ATOM 14026 O O . TYR A 1 1 ? 1.246 12.306 -13.467 1.00 0.00 1 TYR A O 20
ATOM 14043 N N . LEU A 1 2 ? 1.179 13.635 -11.634 1.00 0.00 2 LEU A N 20
ATOM 14044 C CA . LEU A 1 2 ? 1.798 12.709 -10.678 1.00 0.00 2 LEU A CA 20
ATOM 14045 C C . LEU A 1 2 ? 3.208 12.275 -11.139 1.00 0.00 2 LEU A C 20
ATOM 14046 O O . LEU A 1 2 ? 3.439 11.159 -11.594 1.00 0.00 2 LEU A O 20
ATOM 14062 N N . GLU A 1 3 ? 4.165 13.191 -10.974 1.00 0.00 3 GLU A N 20
ATOM 14063 C CA . GLU A 1 3 ? 5.578 13.012 -11.325 1.00 0.00 3 GLU A CA 20
ATOM 14064 C C . GLU A 1 3 ? 6.425 13.008 -10.044 1.00 0.00 3 GLU A C 20
ATOM 14065 O O . GLU A 1 3 ? 6.944 11.968 -9.627 1.00 0.00 3 GLU A O 20
ATOM 14077 N N . ARG A 1 4 ? 6.504 14.157 -9.356 1.00 0.00 4 ARG A N 20
ATOM 14078 C CA . ARG A 1 4 ? 7.299 14.301 -8.137 1.00 0.00 4 ARG A CA 20
ATOM 14079 C C . ARG A 1 4 ? 6.792 13.435 -6.992 1.00 0.00 4 ARG A C 20
ATOM 14080 O O . ARG A 1 4 ? 7.597 12.794 -6.324 1.00 0.00 4 ARG A O 20
ATOM 14101 N N . GLU A 1 5 ? 5.471 13.411 -6.785 1.00 0.00 5 GLU A N 20
ATOM 14102 C CA . GLU A 1 5 ? 4.815 12.592 -5.766 1.00 0.00 5 GLU A CA 20
ATOM 14103 C C . GLU A 1 5 ? 5.209 11.122 -5.909 1.00 0.00 5 GLU A C 20
ATOM 14104 O O . GLU A 1 5 ? 5.668 10.537 -4.936 1.00 0.00 5 GLU A O 20
ATOM 14116 N N . LEU A 1 6 ? 5.136 10.557 -7.124 1.00 0.00 6 LEU A N 20
ATOM 14117 C CA . LEU A 1 6 ? 5.601 9.205 -7.434 1.00 0.00 6 LEU A CA 20
ATOM 14118 C C . LEU A 1 6 ? 7.079 9.051 -7.080 1.00 0.00 6 LEU A C 20
ATOM 14119 O O . LEU A 1 6 ? 7.455 8.083 -6.420 1.00 0.00 6 LEU A O 20
ATOM 14135 N N . LYS A 1 7 ? 7.920 10.011 -7.479 1.00 0.00 7 LYS A N 20
ATOM 14136 C CA . LYS A 1 7 ? 9.348 9.946 -7.176 1.00 0.00 7 LYS A CA 20
ATOM 14137 C C . LYS A 1 7 ? 9.626 9.950 -5.667 1.00 0.00 7 LYS A C 20
ATOM 14138 O O . LYS A 1 7 ? 10.476 9.191 -5.198 1.00 0.00 7 LYS A O 20
ATOM 14157 N N . LYS A 1 8 ? 8.868 10.747 -4.904 1.00 0.00 8 LYS A N 20
ATOM 14158 C CA . LYS A 1 8 ? 8.861 10.736 -3.437 1.00 0.00 8 LYS A CA 20
ATOM 14159 C C . LYS A 1 8 ? 8.300 9.427 -2.853 1.00 0.00 8 LYS A C 20
ATOM 14160 O O . LYS A 1 8 ? 8.743 8.997 -1.789 1.00 0.00 8 LYS A O 20
ATOM 14179 N N . LEU A 1 9 ? 7.428 8.741 -3.589 1.00 0.00 9 LEU A N 20
ATOM 14180 C CA . LEU A 1 9 ? 6.786 7.483 -3.212 1.00 0.00 9 LEU A CA 20
ATOM 14181 C C . LEU A 1 9 ? 7.740 6.297 -3.377 1.00 0.00 9 LEU A C 20
ATOM 14182 O O . LEU A 1 9 ? 7.968 5.552 -2.425 1.00 0.00 9 LEU A O 20
ATOM 14198 N N . GLU A 1 10 ? 8.347 6.144 -4.565 1.00 0.00 10 GLU A N 20
ATOM 14199 C CA . GLU A 1 10 ? 9.331 5.093 -4.832 1.00 0.00 10 GLU A CA 20
ATOM 14200 C C . GLU A 1 10 ? 10.515 5.191 -3.865 1.00 0.00 10 GLU A C 20
ATOM 14201 O O . GLU A 1 10 ? 11.065 4.177 -3.434 1.00 0.00 10 GLU A O 20
ATOM 14213 N N . ARG A 1 11 ? 10.901 6.427 -3.500 1.00 0.00 11 ARG A N 20
ATOM 14214 C CA . ARG A 1 11 ? 11.863 6.649 -2.423 1.00 0.00 11 ARG A CA 20
ATOM 14215 C C . ARG A 1 11 ? 11.346 6.105 -1.102 1.00 0.00 11 ARG A C 20
ATOM 14216 O O . ARG A 1 11 ? 12.068 5.315 -0.507 1.00 0.00 11 ARG A O 20
ATOM 14237 N N . GLU A 1 12 ? 10.156 6.517 -0.646 1.00 0.00 12 GLU A N 20
ATOM 14238 C CA . GLU A 1 12 ? 9.578 6.103 0.642 1.00 0.00 12 GLU A CA 20
ATOM 14239 C C . GLU A 1 12 ? 9.624 4.582 0.865 1.00 0.00 12 GLU A C 20
ATOM 14240 O O . GLU A 1 12 ? 9.863 4.135 1.982 1.00 0.00 12 GLU A O 20
ATOM 14252 N N . LEU A 1 13 ? 9.469 3.794 -0.207 1.00 0.00 13 LEU A N 20
ATOM 14253 C CA . LEU A 1 13 ? 9.621 2.340 -0.193 1.00 0.00 13 LEU A CA 20
ATOM 14254 C C . LEU A 1 13 ? 11.051 1.918 0.187 1.00 0.00 13 LEU A C 20
ATOM 14255 O O . LEU A 1 13 ? 11.284 1.401 1.281 1.00 0.00 13 LEU A O 20
ATOM 14271 N N . LYS A 1 14 ? 12.030 2.162 -0.699 1.00 0.00 14 LYS A N 20
ATOM 14272 C CA . LYS A 1 14 ? 13.454 1.858 -0.461 1.00 0.00 14 LYS A CA 20
ATOM 14273 C C . LYS A 1 14 ? 14.017 2.558 0.788 1.00 0.00 14 LYS A C 20
ATOM 14274 O O . LYS A 1 14 ? 14.953 2.039 1.395 1.00 0.00 14 LYS A O 20
ATOM 14293 N N . LYS A 1 15 ? 13.429 3.687 1.219 1.00 0.00 15 LYS A N 20
ATOM 14294 C CA . LYS A 1 15 ? 13.779 4.432 2.443 1.00 0.00 15 LYS A CA 20
ATOM 14295 C C . LYS A 1 15 ? 13.925 3.518 3.659 1.00 0.00 15 LYS A C 20
ATOM 14296 O O . LYS A 1 15 ? 14.827 3.717 4.472 1.00 0.00 15 LYS A O 20
ATOM 14315 N N . LEU A 1 16 ? 13.058 2.506 3.727 1.00 0.00 16 LEU A N 20
ATOM 14316 C CA . LEU A 1 16 ? 13.068 1.444 4.720 1.00 0.00 16 LEU A CA 20
ATOM 14317 C C . LEU A 1 16 ? 13.113 0.066 4.058 1.00 0.00 16 LEU A C 20
ATOM 14318 O O . LEU A 1 16 ? 12.456 -0.835 4.536 1.00 0.00 16 LEU A O 20
ATOM 14334 N N . SER A 1 17 ? 13.915 -0.112 3.001 1.00 0.00 17 SER A N 20
ATOM 14335 C CA . SER A 1 17 ? 14.089 -1.356 2.226 1.00 0.00 17 SER A CA 20
ATOM 14336 C C . SER A 1 17 ? 12.803 -1.903 1.557 1.00 0.00 17 SER A C 20
ATOM 14337 O O . SER A 1 17 ? 11.740 -2.002 2.171 1.00 0.00 17 SER A O 20
ATOM 14345 N N . PRO A 1 18 ? 12.883 -2.375 0.297 1.00 0.00 18 PRO A N 20
ATOM 14346 C CA . PRO A 1 18 ? 11.705 -2.887 -0.402 1.00 0.00 18 PRO A CA 20
ATOM 14347 C C . PRO A 1 18 ? 11.188 -4.201 0.211 1.00 0.00 18 PRO A C 20
ATOM 14348 O O . PRO A 1 18 ? 9.977 -4.396 0.318 1.00 0.00 18 PRO A O 20
ATOM 14359 N N . GLU A 1 19 ? 12.093 -5.077 0.667 1.00 0.00 19 GLU A N 20
ATOM 14360 C CA . GLU A 1 19 ? 11.733 -6.351 1.305 1.00 0.00 19 GLU A CA 20
ATOM 14361 C C . GLU A 1 19 ? 11.278 -6.180 2.771 1.00 0.00 19 GLU A C 20
ATOM 14362 O O . GLU A 1 19 ? 10.713 -7.095 3.364 1.00 0.00 19 GLU A O 20
ATOM 14374 N N . GLU A 1 20 ? 11.483 -4.998 3.358 1.00 0.00 20 GLU A N 20
ATOM 14375 C CA . GLU A 1 20 ? 11.061 -4.670 4.724 1.00 0.00 20 GLU A CA 20
ATOM 14376 C C . GLU A 1 20 ? 9.605 -4.199 4.744 1.00 0.00 20 GLU A C 20
ATOM 14377 O O . GLU A 1 20 ? 8.846 -4.575 5.639 1.00 0.00 20 GLU A O 20
ATOM 14389 N N . LEU A 1 21 ? 9.178 -3.422 3.736 1.00 0.00 21 LEU A N 20
ATOM 14390 C CA . LEU A 1 21 ? 7.793 -2.985 3.659 1.00 0.00 21 LEU A CA 20
ATOM 14391 C C . LEU A 1 21 ? 6.858 -4.177 3.447 1.00 0.00 21 LEU A C 20
ATOM 14392 O O . LEU A 1 21 ? 5.906 -4.333 4.207 1.00 0.00 21 LEU A O 20
ATOM 14408 N N . ASN A 1 22 ? 7.160 -5.050 2.471 1.00 0.00 22 ASN A N 20
ATOM 14409 C CA . ASN A 1 22 ? 6.401 -6.284 2.230 1.00 0.00 22 ASN A CA 20
ATOM 14410 C C . ASN A 1 22 ? 6.278 -7.146 3.498 1.00 0.00 22 ASN A C 20
ATOM 14411 O O . ASN A 1 22 ? 5.249 -7.786 3.726 1.00 0.00 22 ASN A O 20
ATOM 14422 N N . ARG A 1 23 ? 7.325 -7.173 4.329 1.00 0.00 23 ARG A N 20
ATOM 14423 C CA . ARG A 1 23 ? 7.309 -7.870 5.618 1.00 0.00 23 ARG A CA 20
ATOM 14424 C C . ARG A 1 23 ? 6.180 -7.345 6.508 1.00 0.00 23 ARG A C 20
ATOM 14425 O O . ARG A 1 23 ? 5.295 -8.105 6.903 1.00 0.00 23 ARG A O 20
ATOM 14446 N N . TYR A 1 24 ? 6.204 -6.039 6.784 1.00 0.00 24 TYR A N 20
ATOM 14447 C CA . TYR A 1 24 ? 5.179 -5.330 7.550 1.00 0.00 24 TYR A CA 20
ATOM 14448 C C . TYR A 1 24 ? 3.797 -5.388 6.882 1.00 0.00 24 TYR A C 20
ATOM 14449 O O . TYR A 1 24 ? 2.773 -5.308 7.556 1.00 0.00 24 TYR A O 20
ATOM 14467 N N . TYR A 1 25 ? 3.769 -5.589 5.564 1.00 0.00 25 TYR A N 20
ATOM 14468 C CA . TYR A 1 25 ? 2.567 -5.754 4.760 1.00 0.00 25 TYR A CA 20
ATOM 14469 C C . TYR A 1 25 ? 1.839 -7.051 5.090 1.00 0.00 25 TYR A C 20
ATOM 14470 O O . TYR A 1 25 ? 0.630 -7.018 5.286 1.00 0.00 25 TYR A O 20
ATOM 14488 N N . ALA A 1 26 ? 2.541 -8.187 5.197 1.00 0.00 26 ALA A N 20
ATOM 14489 C CA . ALA A 1 26 ? 1.917 -9.452 5.583 1.00 0.00 26 ALA A CA 20
ATOM 14490 C C . ALA A 1 26 ? 1.306 -9.361 6.991 1.00 0.00 26 ALA A C 20
ATOM 14491 O O . ALA A 1 26 ? 0.152 -9.744 7.179 1.00 0.00 26 ALA A O 20
ATOM 14498 N N . SER A 1 27 ? 2.030 -8.762 7.947 1.00 0.00 27 SER A N 20
ATOM 14499 C CA . SER A 1 27 ? 1.528 -8.474 9.298 1.00 0.00 27 SER A CA 20
ATOM 14500 C C . SER A 1 27 ? 0.345 -7.499 9.335 1.00 0.00 27 SER A C 20
ATOM 14501 O O . SER A 1 27 ? -0.281 -7.367 10.381 1.00 0.00 27 SER A O 20
ATOM 14509 N N . LEU A 1 28 ? 0.007 -6.857 8.212 1.00 0.00 28 LEU A N 20
ATOM 14510 C CA . LEU A 1 28 ? -1.165 -6.007 8.037 1.00 0.00 28 LEU A CA 20
ATOM 14511 C C . LEU A 1 28 ? -2.260 -6.705 7.216 1.00 0.00 28 LEU A C 20
ATOM 14512 O O . LEU A 1 28 ? -3.430 -6.627 7.573 1.00 0.00 28 LEU A O 20
ATOM 14528 N N . ARG A 1 29 ? -1.912 -7.442 6.157 1.00 0.00 29 ARG A N 20
ATOM 14529 C CA . ARG A 1 29 ? -2.860 -8.205 5.338 1.00 0.00 29 ARG A CA 20
ATOM 14530 C C . ARG A 1 29 ? -3.486 -9.357 6.124 1.00 0.00 29 ARG A C 20
ATOM 14531 O O . ARG A 1 29 ? -4.691 -9.581 6.024 1.00 0.00 29 ARG A O 20
ATOM 14552 N N . HIS A 1 30 ? -2.676 -10.064 6.924 1.00 0.00 30 HIS A N 20
ATOM 14553 C CA . HIS A 1 30 ? -3.144 -11.171 7.758 1.00 0.00 30 HIS A CA 20
ATOM 14554 C C . HIS A 1 30 ? -4.174 -10.704 8.789 1.00 0.00 30 HIS A C 20
ATOM 14555 O O . HIS A 1 30 ? -5.089 -11.455 9.113 1.00 0.00 30 HIS A O 20
ATOM 14569 N N . TYR A 1 31 ? -4.062 -9.452 9.252 1.00 0.00 31 TYR A N 20
ATOM 14570 C CA . TYR A 1 31 ? -5.109 -8.808 10.016 1.00 0.00 31 TYR A CA 20
ATOM 14571 C C . TYR A 1 31 ? -6.371 -8.706 9.172 1.00 0.00 31 TYR A C 20
ATOM 14572 O O . TYR A 1 31 ? -7.371 -9.291 9.563 1.00 0.00 31 TYR A O 20
ATOM 14590 N N . LEU A 1 32 ? -6.354 -8.007 8.027 1.00 0.00 32 LEU A N 20
ATOM 14591 C CA . LEU A 1 32 ? -7.561 -7.768 7.216 1.00 0.00 32 LEU A CA 20
ATOM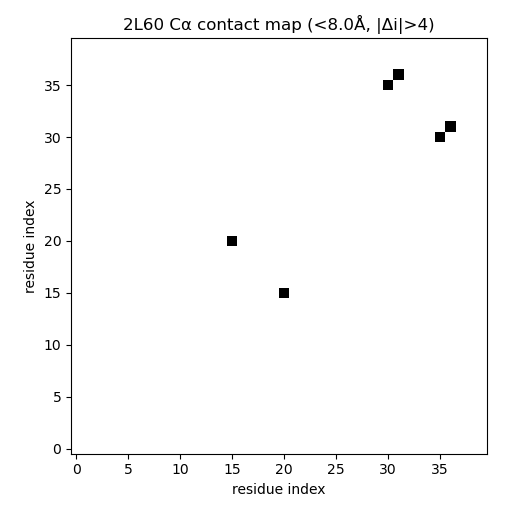 14592 C C . LEU A 1 32 ? -8.315 -9.048 6.838 1.00 0.00 32 LEU A C 20
ATOM 14593 O O . LEU A 1 32 ? -9.523 -8.986 6.632 1.00 0.00 32 LEU A O 20
ATOM 14609 N N . ASN A 1 33 ? -7.642 -10.202 6.845 1.00 0.00 33 ASN A N 20
ATOM 14610 C CA . ASN A 1 33 ? -8.253 -11.526 6.771 1.00 0.00 33 ASN A CA 20
ATOM 14611 C C . ASN A 1 33 ? -9.437 -11.691 7.758 1.00 0.00 33 ASN A C 20
ATOM 14612 O O . ASN A 1 33 ? -10.458 -12.283 7.416 1.00 0.00 33 ASN A O 20
ATOM 14623 N N . LEU A 1 34 ? -9.325 -11.126 8.970 1.00 0.00 34 LEU A N 20
ATOM 14624 C CA . LEU A 1 34 ? -10.292 -11.218 10.077 1.00 0.00 34 LEU A CA 20
ATOM 14625 C C . LEU A 1 34 ? -10.531 -9.859 10.791 1.00 0.00 34 LEU A C 20
ATOM 14626 O O . LEU A 1 34 ? -11.285 -9.798 11.759 1.00 0.00 34 LEU A O 20
ATOM 14642 N N . VAL A 1 35 ? -9.927 -8.766 10.301 1.00 0.00 35 VAL A N 20
ATOM 14643 C CA . VAL A 1 35 ? -10.042 -7.389 10.814 1.00 0.00 35 VAL A CA 20
ATOM 14644 C C . VAL A 1 35 ? -11.044 -6.563 10.024 1.00 0.00 35 VAL A C 20
ATOM 14645 O O . VAL A 1 35 ? -11.522 -5.566 10.536 1.00 0.00 35 VAL A O 20
ATOM 14658 N N . THR A 1 36 ? -11.429 -6.985 8.821 1.00 0.00 36 THR A N 20
ATOM 14659 C CA . THR A 1 36 ? -12.480 -6.322 8.047 1.00 0.00 36 THR A CA 20
ATOM 14660 C C . THR A 1 36 ? -13.757 -7.142 7.974 1.00 0.00 36 THR A C 20
ATOM 14661 O O . THR A 1 36 ? -14.843 -6.604 8.175 1.00 0.00 36 THR A O 20
ATOM 14672 N N . ARG A 1 37 ? -13.635 -8.464 7.834 1.00 0.00 37 ARG A N 20
ATOM 14673 C CA . ARG A 1 37 ? -14.758 -9.420 7.887 1.00 0.00 37 ARG A CA 20
ATOM 14674 C C . ARG A 1 37 ? -15.568 -9.387 9.191 1.00 0.00 37 ARG A C 20
ATOM 14675 O O . ARG A 1 37 ? -16.666 -9.939 9.249 1.00 0.00 37 ARG A O 20
ATOM 14696 N N . GLN A 1 38 ? -15.036 -8.714 10.211 1.00 0.00 38 GLN A N 20
ATOM 14697 C CA . GLN A 1 38 ? -15.668 -8.493 11.509 1.00 0.00 38 GLN A CA 20
ATOM 14698 C C . GLN A 1 38 ? -15.547 -7.042 12.014 1.00 0.00 38 GLN A C 20
ATOM 14699 O O . GLN A 1 38 ? -15.886 -6.773 13.166 1.00 0.00 38 GLN A O 20
ATOM 14713 N N . ARG A 1 39 ? -15.054 -6.108 11.179 1.00 0.00 39 ARG A N 20
ATOM 14714 C CA . ARG A 1 39 ? -14.843 -4.699 11.558 1.00 0.00 39 ARG A CA 20
ATOM 14715 C C . ARG A 1 39 ? -14.638 -3.780 10.337 1.00 0.00 39 ARG A C 20
ATOM 14716 O O . ARG A 1 39 ? -13.568 -3.214 10.127 1.00 0.00 39 ARG A O 20
ATOM 14737 N N . TYR A 1 40 ? -15.680 -3.648 9.511 1.00 0.00 40 TYR A N 20
ATOM 14738 C CA . TYR A 1 40 ? -15.642 -2.852 8.274 1.00 0.00 40 TYR A CA 20
ATOM 14739 C C . TYR A 1 40 ? -17.025 -2.354 7.834 1.00 0.00 40 TYR A C 20
ATOM 14740 O O . TYR A 1 40 ? -17.181 -1.210 7.432 1.00 0.00 40 TYR A O 20
#

Radius of gyration: 14.24 Å; Cα contacts (8 Å, |Δi|>4): 3; chains: 1; bounding box: 32×25×22 Å

Solvent-accessible surface area: 5035 Å² total; per-residue (Å²): 252,117,149,207,86,106,150,145,100,113,162,109,86,117,166,122,59,82,137,94,88,96,185,138,144,62,66,103,165,125,136,99,105,106,69,39,185,138,198,230

Secondary structure (DSSP, 8-state):
--HHHHHHHHHHHTTS-HHHHHHHHHHHHHHHHHHTTT--

Organism: Homo sapiens (NCBI:txid9606)